Protein 2F48 (pdb70)

Secondary structure (DSSP, 8-state):
-HHHHHHTT--PPPPGGGGS-GGGEEEEE------SS-HHHHHHHTTTTTTPPPEEEEES----S--S--EEEEEEBSS--TTHHHHHHHHHHHHHHH-TT-EEEEETTTTHHHHTT-EEEE-HHHHHHHTT--SSTTT--B-----SHHHHHHHHHHHHHTT-SEEEEEESHHHHHHHHHHHHHHHHTT---EEEEEEEETT-----SS----EEHHHHHHHHHHHHHHHHHHHHHH---EEEEEE--TTS-HHHHHHHHHH--SEE--HHHHHHTT--HHHHHHHHHHHHHHHHHTT---EEEEEETTGGGTSHHHHHHHHHHHHHHHHSHHHHTT--HHHHHHHHHHHS-HHHHHHHHTS-HHHHHHHHHHHHT--TT-----TTS-HHHHHHHHHHHHHHHHHTTT---S---EEEEEESHHHHTSPPPHHHHHHHHHHHHHHHHHHHTT--SEEEEEE-TTS-GGG-EEEEEEGGGGEEEEEETTEEEEEEPPP---TTSHHHHHHHHHHHHHHHS-------PPP-SS-HHHHT---HHHHHHT-/--HHHHHHHT--PPPPGGGGS-GGGEEEEE------SS-TTHHHHHTSSSSSPPPEEEEES----S--SPPEEEEEEBSS--TTHHHHHHHHHHHHHHH-TT-EEEEETTTHHHHHHT-EEEE-HHHHHHHTT--SSTTT--B-----SHHHHHHHHHHHHHTT-SEEEEEESHHHHHHHHHHHHHHHHTT---EEEEEEB-TT--S--SS----BTHHHHHHHHHHHHHHHHHHHHHH---EEEEEES-SS-SHHHHHHHHHH--SEE--HHHHHHTT--HHHHHHHHHHHHHHHHHTT---EEEEEETTGGGG-HHHHHHHHHHTHHHHSS-GGGTT--SSTTHHHHHHHS-HHHHHHHHHS-HHHHHHHHHHHTT--TT-----TTS-HHHHHHHHHHHHHHHHHHTT---S---EEEEEESHHHHSSPPPHHHHHHHHHHHHHHHHHHHTT--SEEEEEE-TTS-GGG-EEEEEEGGGGEEEEEETTEEEEEEPPP---TTSHHHHHHHHHHHHHHHS-------SPPSSS-HHHHT---HHHHHH--

Radius of gyration: 31.47 Å; Cα contacts (8 Å, |Δi|>4): 2380; chains: 2; bounding box: 75×75×89 Å

CATH classification: 3.40.50.450 (+2 more: 3.40.50.460, 1.10.10.480)

Nearest PDB structures (foldseek):
  1kzh-assembly1_A  TM=9.992E-01  e=5.485E-102  Borreliella burgdorferi
  1kzh-assembly1_B  TM=9.655E-01  e=2.701E-93  Borreliella burgdorferi
  4a3s-assembly1_A  TM=7.948E-01  e=4.323E-17  Bacillus subtilis
  3hno-assembly1_C  TM=8.186E-01  e=1.061E-15  Nitrosospira multiformis ATCC 25196
  3hno-assembly4_D-5  TM=7.281E-01  e=2.147E-15  Nitrosospira multiformis ATCC 25196

Structure (mmCIF, N/CA/C/O backbone):
data_2F48
#
_entry.id   2F48
#
_cell.length_a   83.411
_cell.length_b   100.979
_cell.length_c   150.043
_cell.angle_alpha   90.00
_cell.angle_beta   90.00
_cell.angle_gamma   90.00
#
_symmetry.space_group_name_H-M   'P 21 21 21'
#
loop_
_entity.id
_entity.type
_entity.pdbx_description
1 polymer 'diphosphate--fructose-6-phosphate 1-phosphotransferase'
2 non-polymer 1,6-di-O-phosphono-beta-D-fructofuranose
3 non-polymer 'ALUMINUM FLUORIDE'
4 water water
#
loop_
_atom_site.group_PDB
_atom_site.id
_atom_site.type_symbol
_atom_site.label_atom_id
_atom_site.label_alt_id
_atom_site.label_comp_id
_atom_site.label_asym_id
_atom_site.label_entity_id
_atom_site.label_seq_id
_atom_site.pdbx_PDB_ins_code
_atom_site.Cartn_x
_atom_site.Cartn_y
_atom_site.Cartn_z
_atom_site.occupancy
_atom_site.B_iso_or_equiv
_atom_site.auth_seq_id
_atom_site.auth_comp_id
_atom_site.auth_asym_id
_atom_site.auth_atom_id
_atom_site.pdbx_PDB_model_num
ATOM 1 N N . SER A 1 4 ? -2.567 -6.654 51.989 1.00 43.63 4 SER A N 1
ATOM 2 C CA . SER A 1 4 ? -3.023 -5.585 52.932 1.00 43.60 4 SER A CA 1
ATOM 3 C C . SER A 1 4 ? -4.522 -5.310 52.774 1.00 43.54 4 SER A C 1
ATOM 4 O O . SER A 1 4 ? -4.957 -4.709 51.778 1.00 43.50 4 SER A O 1
ATOM 7 N N . LEU A 1 5 ? -5.304 -5.745 53.760 1.00 43.07 5 LEU A N 1
ATOM 8 C CA . LEU A 1 5 ? -6.764 -5.557 53.736 1.00 43.01 5 LEU A CA 1
ATOM 9 C C . LEU A 1 5 ? -7.212 -4.072 53.711 1.00 42.77 5 LEU A C 1
ATOM 10 O O . LEU A 1 5 ? -8.241 -3.729 53.106 1.00 42.43 5 LEU A O 1
ATOM 15 N N . PHE A 1 6 ? -6.450 -3.208 54.386 1.00 42.40 6 PHE A N 1
ATOM 16 C CA . PHE A 1 6 ? -6.767 -1.786 54.442 1.00 42.14 6 PHE A CA 1
ATOM 17 C C . PHE A 1 6 ? -6.746 -1.202 53.031 1.00 42.41 6 PHE A C 1
ATOM 18 O O . PHE A 1 6 ? -7.741 -0.615 52.576 1.00 41.87 6 PHE A O 1
ATOM 26 N N . LYS A 1 7 ? -5.615 -1.406 52.351 1.00 42.87 7 LYS A N 1
ATOM 27 C CA . LYS A 1 7 ? -5.371 -0.934 50.985 1.00 43.68 7 LYS A CA 1
ATOM 28 C C . LYS A 1 7 ? -6.464 -1.383 50.014 1.00 44.09 7 LYS A C 1
ATOM 29 O O . LYS A 1 7 ? -6.899 -0.605 49.158 1.00 43.39 7 LYS A O 1
ATOM 35 N N . GLN A 1 8 ? -6.890 -2.641 50.158 1.00 44.66 8 GLN A N 1
ATOM 36 C CA . GLN A 1 8 ? -7.970 -3.225 49.359 1.00 45.33 8 GLN A CA 1
ATOM 37 C C . GLN A 1 8 ? -9.302 -2.466 49.520 1.00 45.03 8 GLN A C 1
ATOM 38 O O . GLN A 1 8 ? -9.980 -2.180 48.528 1.00 45.79 8 GLN A O 1
ATOM 44 N N . GLU A 1 9 ? -9.673 -2.135 50.756 1.00 44.43 9 GLU A N 1
ATOM 45 C CA . GLU A 1 9 ? -10.931 -1.422 51.023 1.00 43.79 9 GLU A CA 1
ATOM 46 C C . GLU A 1 9 ? -10.872 0.054 50.641 1.00 42.47 9 GLU A C 1
ATOM 47 O O . GLU A 1 9 ? -11.832 0.610 50.093 1.00 42.19 9 GLU A O 1
ATOM 53 N N . ARG A 1 10 ? -9.747 0.681 50.959 1.00 40.75 10 ARG A N 1
ATOM 54 C CA . ARG A 1 10 ? -9.518 2.079 50.655 1.00 39.42 10 ARG A CA 1
ATOM 55 C C . ARG A 1 10 ? -9.488 2.340 49.140 1.00 39.21 10 ARG A C 1
ATOM 56 O O . ARG A 1 10 ? -10.005 3.359 48.680 1.00 39.14 10 ARG A O 1
ATOM 64 N N . GLN A 1 11 ? -8.920 1.409 48.368 1.00 38.79 11 GLN A N 1
ATOM 65 C CA . GLN A 1 11 ? -8.869 1.515 46.893 1.00 38.43 11 GLN A CA 1
ATOM 66 C C . GLN A 1 11 ? -10.248 1.817 46.259 1.00 38.06 11 GLN A C 1
ATOM 67 O O . GLN A 1 11 ? -10.330 2.362 45.147 1.00 38.03 11 GLN A O 1
ATOM 73 N N . LYS A 1 12 ? -11.316 1.491 46.993 1.00 37.89 12 LYS A N 1
ATOM 74 C CA . LYS A 1 12 ? -12.710 1.599 46.526 1.00 37.11 12 LYS A CA 1
ATOM 75 C C . LYS A 1 12 ? -13.396 2.946 46.799 1.00 36.55 12 LYS A C 1
ATOM 76 O O . LYS A 1 12 ? -14.494 3.207 46.282 1.00 36.39 12 LYS A O 1
ATOM 82 N N . TYR A 1 13 ? -12.750 3.799 47.607 1.00 35.45 13 TYR A N 1
ATOM 83 C CA . TYR A 1 13 ? -13.227 5.159 47.888 1.00 33.38 13 TYR A CA 1
ATOM 84 C C . TYR A 1 13 ? -13.416 5.980 46.610 1.00 33.11 13 TYR A C 1
ATOM 85 O O . TYR A 1 13 ? -12.577 5.950 45.711 1.00 32.77 13 TYR A O 1
ATOM 94 N N . ILE A 1 14 ? -14.538 6.690 46.531 1.00 32.77 14 ILE A N 1
ATOM 95 C CA . ILE A 1 14 ? -14.830 7.596 45.419 1.00 32.72 14 ILE A CA 1
ATOM 96 C C . ILE A 1 14 ? -14.543 9.046 45.869 1.00 32.16 14 ILE A C 1
ATOM 97 O O . ILE A 1 14 ? -15.293 9.615 46.679 1.00 31.75 14 ILE A O 1
ATOM 102 N N . PRO A 1 15 ? -13.426 9.636 45.396 1.00 31.67 15 PRO A N 1
ATOM 103 C CA . PRO A 1 15 ? -13.145 11.023 45.779 1.00 31.65 15 PRO A CA 1
ATOM 104 C C . PRO A 1 15 ? -14.279 12.000 45.394 1.00 31.96 15 PRO A C 1
ATOM 105 O O . PRO A 1 15 ? -14.945 11.798 44.371 1.00 31.61 15 PRO A O 1
ATOM 109 N N . LYS A 1 16 ? -14.478 13.033 46.218 1.00 32.16 16 LYS A N 1
ATOM 110 C CA . LYS A 1 16 ? -15.559 14.023 46.020 1.00 32.63 16 LYS A CA 1
ATOM 111 C C . LYS A 1 16 ? -15.076 15.261 45.255 1.00 32.75 16 LYS A C 1
ATOM 112 O O . LYS A 1 16 ? -14.052 15.860 45.620 1.00 33.26 16 LYS A O 1
ATOM 118 N N . LEU A 1 17 ? -15.807 15.609 44.187 1.00 32.83 17 LEU A N 1
ATOM 119 C CA . LEU A 1 17 ? -15.474 16.704 43.245 1.00 33.20 17 LEU A CA 1
ATOM 120 C C . LEU A 1 17 ? -16.321 17.964 43.486 1.00 33.34 17 LEU A C 1
ATOM 121 O O . LEU A 1 17 ? -17.389 17.870 44.074 1.00 32.80 17 LEU A O 1
ATOM 126 N N . PRO A 1 18 ? -15.837 19.142 43.045 1.00 34.09 18 PRO A N 1
ATOM 127 C CA . PRO A 1 18 ? -16.720 20.325 43.022 1.00 34.68 18 PRO A CA 1
ATOM 128 C C . PRO A 1 18 ? -17.893 20.104 42.068 1.00 35.92 18 PRO A C 1
ATOM 129 O O . PRO A 1 18 ? -17.714 19.488 40.996 1.00 35.05 18 PRO A O 1
ATOM 133 N N . ASN A 1 19 ? -19.075 20.593 42.458 1.00 37.14 19 ASN A N 1
ATOM 134 C CA . ASN A 1 19 ? -20.300 20.397 41.668 1.00 39.01 19 ASN A CA 1
ATOM 135 C C . ASN A 1 19 ? -20.098 20.695 40.180 1.00 39.22 19 ASN A C 1
ATOM 136 O O . ASN A 1 19 ? -20.536 19.918 39.327 1.00 39.17 19 ASN A O 1
ATOM 141 N N . ILE A 1 20 ? -19.399 21.791 39.898 1.00 40.04 20 ILE A N 1
ATOM 142 C CA . ILE A 1 20 ? -19.093 22.229 38.537 1.00 41.73 20 ILE A CA 1
ATOM 143 C C . ILE A 1 20 ? -18.389 21.162 37.674 1.00 42.72 20 ILE A C 1
ATOM 144 O O . ILE A 1 20 ? -18.707 21.001 36.485 1.00 42.95 20 ILE A O 1
ATOM 149 N N . LEU A 1 21 ? -17.465 20.419 38.282 1.00 43.43 21 LEU A N 1
ATOM 150 C CA . LEU A 1 21 ? -16.652 19.459 37.551 1.00 44.30 21 LEU A CA 1
ATOM 151 C C . LEU A 1 21 ? -17.438 18.202 37.171 1.00 45.47 21 LEU A C 1
ATOM 152 O O . LEU A 1 21 ? -16.955 17.359 36.399 1.00 45.68 21 LEU A O 1
ATOM 157 N N . LYS A 1 22 ? -18.653 18.095 37.701 1.00 46.60 22 LYS A N 1
ATOM 158 C CA . LYS A 1 22 ? -19.533 16.971 37.413 1.00 48.17 22 LYS A CA 1
ATOM 159 C C . LYS A 1 22 ? -20.368 17.199 36.144 1.00 49.50 22 LYS A C 1
ATOM 160 O O . LYS A 1 22 ? -20.953 16.256 35.599 1.00 49.96 22 LYS A O 1
ATOM 166 N N . LYS A 1 23 ? -20.400 18.443 35.676 1.00 51.01 23 LYS A N 1
ATOM 167 C CA . LYS A 1 23 ? -21.154 18.823 34.487 1.00 52.64 23 LYS A CA 1
ATOM 168 C C . LYS A 1 23 ? -20.361 18.451 33.224 1.00 53.82 23 LYS A C 1
ATOM 169 O O . LYS A 1 23 ? -19.136 18.293 33.288 1.00 54.15 23 LYS A O 1
ATOM 175 N N . ASP A 1 24 ? -21.060 18.305 32.092 1.00 54.76 24 ASP A N 1
ATOM 176 C CA . ASP A 1 24 ? -20.431 18.069 30.787 1.00 55.56 24 ASP A CA 1
ATOM 177 C C . ASP A 1 24 ? -19.381 19.138 30.501 1.00 56.00 24 ASP A C 1
ATOM 178 O O . ASP A 1 24 ? -19.533 20.284 30.928 1.00 56.00 24 ASP A O 1
ATOM 183 N N . PHE A 1 25 ? -18.321 18.762 29.783 1.00 56.56 25 PHE A N 1
ATOM 184 C CA . PHE A 1 25 ? -17.248 19.710 29.444 1.00 57.20 25 PHE A CA 1
ATOM 185 C C . PHE A 1 25 ? -17.716 20.812 28.470 1.00 57.65 25 PHE A C 1
ATOM 186 O O . PHE A 1 25 ? -17.243 21.954 28.545 1.00 57.55 25 PHE A O 1
ATOM 194 N N . ASN A 1 26 ? -18.649 20.468 27.574 1.00 58.12 26 ASN A N 1
ATOM 195 C CA . ASN A 1 26 ? -19.356 21.474 26.759 1.00 58.54 26 ASN A CA 1
ATOM 196 C C . ASN A 1 26 ? -20.465 22.187 27.544 1.00 58.53 26 ASN A C 1
ATOM 197 O O . ASN A 1 26 ? -21.377 22.766 26.952 1.00 58.71 26 ASN A O 1
ATOM 202 N N . ASN A 1 27 ? -20.376 22.132 28.875 1.00 58.76 27 ASN A N 1
ATOM 203 C CA . ASN A 1 27 ? -21.333 22.777 29.785 1.00 58.66 27 ASN A CA 1
ATOM 204 C C . ASN A 1 27 ? -20.627 23.599 30.879 1.00 58.41 27 ASN A C 1
ATOM 205 O O . ASN A 1 27 ? -21.274 24.130 31.791 1.00 58.38 27 ASN A O 1
ATOM 210 N N . ILE A 1 28 ? -19.302 23.717 30.763 1.00 58.03 28 ILE A N 1
ATOM 211 C CA . ILE A 1 28 ? -18.466 24.400 31.758 1.00 57.57 28 ILE A CA 1
ATOM 212 C C . ILE A 1 28 ? -17.749 25.588 31.120 1.00 57.51 28 ILE A C 1
ATOM 213 O O . ILE A 1 28 ? -16.851 25.409 30.292 1.00 57.78 28 ILE A O 1
ATOM 218 N N . SER A 1 29 ? -18.136 26.799 31.510 1.00 57.30 29 SER A N 1
ATOM 219 C CA . SER A 1 29 ? -17.594 28.009 30.885 1.00 57.06 29 SER A CA 1
ATOM 220 C C . SER A 1 29 ? -16.666 28.805 31.795 1.00 56.85 29 SER A C 1
ATOM 221 O O . SER A 1 29 ? -16.822 28.791 33.015 1.00 56.47 29 SER A O 1
ATOM 224 N N . LEU A 1 30 ? -15.698 29.488 31.178 1.00 56.83 30 LEU A N 1
ATOM 225 C CA . LEU A 1 30 ? -14.721 30.305 31.890 1.00 56.91 30 LEU A CA 1
ATOM 226 C C . LEU A 1 30 ? -15.347 31.539 32.492 1.00 57.13 30 LEU A C 1
ATOM 227 O O . LEU A 1 30 ? -16.425 31.977 32.072 1.00 57.79 30 LEU A O 1
ATOM 232 N N . VAL A 1 31 ? -14.646 32.098 33.475 1.00 57.03 31 VAL A N 1
ATOM 233 C CA . VAL A 1 31 ? -14.895 33.438 33.975 1.00 56.63 31 VAL A CA 1
ATOM 234 C C . VAL A 1 31 ? -13.519 34.034 34.179 1.00 56.89 31 VAL A C 1
ATOM 235 O O . VAL A 1 31 ? -12.752 33.596 35.049 1.00 57.09 31 VAL A O 1
ATOM 239 N N . TYR A 1 32 ? -13.189 35.017 33.353 1.00 56.92 32 TYR A N 1
ATOM 240 C CA . TYR A 1 32 ? -11.900 35.681 33.448 1.00 57.08 32 TYR A CA 1
ATOM 241 C C . TYR A 1 32 ? -12.042 36.735 34.533 1.00 57.57 32 TYR A C 1
ATOM 242 O O . TYR A 1 32 ? -13.171 37.082 34.913 1.00 57.83 32 TYR A O 1
ATOM 251 N N . GLY A 1 33 ? -10.918 37.224 35.053 1.00 57.62 33 GLY A N 1
ATOM 252 C CA . GLY A 1 33 ? -10.954 38.115 36.200 1.00 57.49 33 GLY A CA 1
ATOM 253 C C . GLY A 1 33 ? -9.727 38.974 36.348 1.00 57.90 33 GLY A C 1
ATOM 254 O O . GLY A 1 33 ? -9.060 39.311 35.363 1.00 58.26 33 GLY A O 1
ATOM 255 N N . GLU A 1 34 ? -9.435 39.330 37.594 1.00 58.04 34 GLU A N 1
ATOM 256 C CA . GLU A 1 34 ? -8.299 40.178 37.937 1.00 58.08 34 GLU A CA 1
ATOM 257 C C . GLU A 1 34 ? -7.025 39.739 37.203 1.00 58.59 34 GLU A C 1
ATOM 258 O O . GLU A 1 34 ? -6.761 38.535 37.069 1.00 58.39 34 GLU A O 1
ATOM 264 N N . ASN A 1 35 ? -6.263 40.716 36.706 1.00 58.62 35 ASN A N 1
ATOM 265 C CA . ASN A 1 35 ? -4.964 40.464 36.085 1.00 58.94 35 ASN A CA 1
ATOM 266 C C . ASN A 1 35 ? -3.905 40.325 37.168 1.00 58.99 35 ASN A C 1
ATOM 267 O O . ASN A 1 35 ? -4.195 40.572 38.341 1.00 59.22 35 ASN A O 1
ATOM 272 N N . THR A 1 36 ? -2.685 39.939 36.789 1.00 58.80 36 THR A N 1
ATOM 273 C CA . THR A 1 36 ? -1.664 39.565 37.775 1.00 58.51 36 THR A CA 1
ATOM 274 C C . THR A 1 36 ? -0.295 40.213 37.563 1.00 58.56 36 THR A C 1
ATOM 275 O O . THR A 1 36 ? -0.032 40.804 36.518 1.00 58.53 36 THR A O 1
ATOM 279 N N . GLU A 1 37 ? 0.560 40.105 38.579 1.00 58.54 37 GLU A N 1
ATOM 280 C CA . GLU A 1 37 ? 1.978 40.459 38.477 1.00 58.52 37 GLU A CA 1
ATOM 281 C C . GLU A 1 37 ? 2.773 39.637 39.485 1.00 58.79 37 GLU A C 1
ATOM 282 O O . GLU A 1 37 ? 2.178 38.966 40.329 1.00 59.05 37 GLU A O 1
ATOM 288 N N . ALA A 1 38 ? 4.102 39.690 39.396 1.00 58.74 38 ALA A N 1
ATOM 289 C CA . ALA A 1 38 ? 4.977 38.955 40.313 1.00 59.05 38 ALA A CA 1
ATOM 290 C C . ALA A 1 38 ? 5.019 39.601 41.692 1.00 59.17 38 ALA A C 1
ATOM 291 O O . ALA A 1 38 ? 4.528 40.710 41.875 1.00 59.47 38 ALA A O 1
ATOM 293 N N . ILE A 1 39 ? 5.602 38.896 42.659 1.00 59.40 39 ILE A N 1
ATOM 294 C CA . ILE A 1 39 ? 5.697 39.393 44.036 1.00 59.33 39 ILE A CA 1
ATOM 295 C C . ILE A 1 39 ? 6.745 40.508 44.170 1.00 59.63 39 ILE A C 1
ATOM 296 O O . ILE A 1 39 ? 6.435 41.582 44.693 1.00 59.53 39 ILE A O 1
ATOM 301 N N . GLN A 1 40 ? 7.970 40.255 43.699 1.00 59.77 40 GLN A N 1
ATOM 302 C CA . GLN A 1 40 ? 9.040 41.271 43.683 1.00 60.00 40 GLN A CA 1
ATOM 303 C C . GLN A 1 40 ? 10.060 41.029 42.553 1.00 60.20 40 GLN A C 1
ATOM 304 O O . GLN A 1 40 ? 10.061 39.960 41.927 1.00 60.30 40 GLN A O 1
ATOM 310 N N . ASP A 1 41 ? 10.930 42.016 42.316 1.00 60.36 41 ASP A N 1
ATOM 311 C CA . ASP A 1 41 ? 11.794 42.079 41.119 1.00 60.30 41 ASP A CA 1
ATOM 312 C C . ASP A 1 41 ? 10.940 41.999 39.852 1.00 60.36 41 ASP A C 1
ATOM 313 O O . ASP A 1 41 ? 11.275 41.290 38.904 1.00 59.87 41 ASP A O 1
ATOM 318 N N . ARG A 1 42 ? 9.828 42.736 39.858 1.00 60.80 42 ARG A N 1
ATOM 319 C CA . ARG A 1 42 ? 8.778 42.611 38.839 1.00 61.43 42 ARG A CA 1
ATOM 320 C C . ARG A 1 42 ? 9.268 43.048 37.462 1.00 61.45 42 ARG A C 1
ATOM 321 O O . ARG A 1 42 ? 8.831 42.524 36.435 1.00 61.51 42 ARG A O 1
ATOM 329 N N . GLN A 1 43 ? 10.184 44.014 37.470 1.00 61.61 43 GLN A N 1
ATOM 330 C CA . GLN A 1 43 ? 10.816 44.556 36.273 1.00 61.72 43 GLN A CA 1
ATOM 331 C C . GLN A 1 43 ? 11.583 43.490 35.471 1.00 61.71 43 GLN A C 1
ATOM 332 O O . GLN A 1 43 ? 11.264 43.236 34.298 1.00 61.32 43 GLN A O 1
ATOM 338 N N . ALA A 1 44 ? 12.565 42.860 36.118 1.00 61.76 44 ALA A N 1
ATOM 339 C CA . ALA A 1 44 ? 13.376 41.802 35.508 1.00 62.08 44 ALA A CA 1
ATOM 340 C C . ALA A 1 44 ? 12.561 40.561 35.108 1.00 62.36 44 ALA A C 1
ATOM 341 O O . ALA A 1 44 ? 12.834 39.947 34.069 1.00 62.51 44 ALA A O 1
ATOM 343 N N . LEU A 1 45 ? 11.565 40.203 35.924 1.00 62.50 45 LEU A N 1
ATOM 344 C CA . LEU A 1 45 ? 10.657 39.090 35.615 1.00 62.70 45 LEU A CA 1
ATOM 345 C C . LEU A 1 45 ? 9.740 39.367 34.411 1.00 62.84 45 LEU A C 1
ATOM 346 O O . LEU A 1 45 ? 9.248 38.434 33.773 1.00 62.63 45 LEU A O 1
ATOM 351 N N . LYS A 1 46 ? 9.522 40.644 34.099 1.00 63.15 46 LYS A N 1
ATOM 352 C CA . LYS A 1 46 ? 8.706 41.026 32.942 1.00 63.76 46 LYS A CA 1
ATOM 353 C C . LYS A 1 46 ? 9.497 40.893 31.628 1.00 63.67 46 LYS A C 1
ATOM 354 O O . LYS A 1 46 ? 8.913 40.738 30.547 1.00 63.50 46 LYS A O 1
ATOM 360 N N . GLU A 1 47 ? 10.824 40.957 31.734 1.00 63.70 47 GLU A N 1
ATOM 361 C CA . GLU A 1 47 ? 11.715 40.649 30.608 1.00 63.95 47 GLU A CA 1
ATOM 362 C C . GLU A 1 47 ? 11.682 39.141 30.319 1.00 63.65 47 GLU A C 1
ATOM 363 O O . GLU A 1 47 ? 11.370 38.714 29.196 1.00 63.55 47 GLU A O 1
ATOM 369 N N . PHE A 1 48 ? 11.976 38.353 31.356 1.00 63.27 48 PHE A N 1
ATOM 370 C CA . PHE A 1 48 ? 12.104 36.902 31.253 1.00 62.64 48 PHE A CA 1
ATOM 371 C C . PHE A 1 48 ? 10.819 36.203 30.825 1.00 62.22 48 PHE A C 1
ATOM 372 O O . PHE A 1 48 ? 10.859 35.313 29.985 1.00 62.29 48 PHE A O 1
ATOM 380 N N . PHE A 1 49 ? 9.688 36.599 31.407 1.00 61.88 49 PHE A N 1
ATOM 381 C CA . PHE A 1 49 ? 8.396 35.970 31.103 1.00 61.43 49 PHE A CA 1
ATOM 382 C C . PHE A 1 49 ? 7.535 36.846 30.192 1.00 61.50 49 PHE A C 1
ATOM 383 O O . PHE A 1 49 ? 6.427 37.247 30.558 1.00 61.58 49 PHE A O 1
ATOM 391 N N . LYS A 1 50 ? 8.049 37.107 28.992 1.00 61.51 50 LYS A N 1
ATOM 392 C CA . LYS A 1 50 ? 7.435 38.051 28.051 1.00 61.33 50 LYS A CA 1
ATOM 393 C C . LYS A 1 50 ? 6.125 37.582 27.395 1.00 61.16 50 LYS A C 1
ATOM 394 O O . LYS A 1 50 ? 5.424 38.386 26.782 1.00 61.19 50 LYS A O 1
ATOM 396 N N . ASN A 1 51 ? 5.789 36.300 27.534 1.00 60.82 51 ASN A N 1
ATOM 397 C CA . ASN A 1 51 ? 4.636 35.715 26.824 1.00 60.62 51 ASN A CA 1
ATOM 398 C C . ASN A 1 51 ? 3.480 35.253 27.717 1.00 60.41 51 ASN A C 1
ATOM 399 O O . ASN A 1 51 ? 2.383 34.939 27.223 1.00 60.01 51 ASN A O 1
ATOM 404 N N . THR A 1 52 ? 3.735 35.201 29.023 1.00 60.29 52 THR A N 1
ATOM 405 C CA . THR A 1 52 ? 2.801 34.588 29.978 1.00 60.27 52 THR A CA 1
ATOM 406 C C . THR A 1 52 ? 2.588 35.405 31.266 1.00 60.36 52 THR A C 1
ATOM 407 O O . THR A 1 52 ? 1.806 35.012 32.144 1.00 60.77 52 THR A O 1
ATOM 411 N N . TYR A 1 53 ? 3.279 36.537 31.367 1.00 60.17 53 TYR A N 1
ATOM 412 C CA . TYR A 1 53 ? 3.055 37.505 32.436 1.00 60.12 53 TYR A CA 1
ATOM 413 C C . TYR A 1 53 ? 1.633 38.084 32.400 1.00 59.81 53 TYR A C 1
ATOM 414 O O . TYR A 1 53 ? 1.055 38.293 31.324 1.00 59.68 53 TYR A O 1
ATOM 423 N N . GLY A 1 54 ? 1.075 38.315 33.589 1.00 59.40 54 GLY A N 1
ATOM 424 C CA . GLY A 1 54 ? -0.163 39.070 33.756 1.00 58.57 54 GLY A CA 1
ATOM 425 C C . GLY A 1 54 ? -1.429 38.447 33.214 1.00 58.20 54 GLY A C 1
ATOM 426 O O . GLY A 1 54 ? -2.395 39.156 32.921 1.00 58.65 54 GLY A O 1
ATOM 427 N N . LEU A 1 55 ? -1.441 37.125 33.084 1.00 57.35 55 LEU A N 1
ATOM 428 C CA . LEU A 1 55 ? -2.643 36.409 32.661 1.00 56.57 55 LEU A CA 1
ATOM 429 C C . LEU A 1 55 ? -3.778 36.579 33.691 1.00 55.67 55 LEU A C 1
ATOM 430 O O . LEU A 1 55 ? -3.507 36.916 34.846 1.00 55.46 55 LEU A O 1
ATOM 435 N N . PRO A 1 56 ? -5.048 36.364 33.272 1.00 55.06 56 PRO A N 1
ATOM 436 C CA . PRO A 1 56 ? -6.227 36.475 34.158 1.00 54.65 56 PRO A CA 1
ATOM 437 C C . PRO A 1 56 ? -6.522 35.243 35.048 1.00 54.23 56 PRO A C 1
ATOM 438 O O . PRO A 1 56 ? -6.309 34.099 34.618 1.00 53.82 56 PRO A O 1
ATOM 442 N N . ILE A 1 57 ? -7.005 35.498 36.272 1.00 53.55 57 ILE A N 1
ATOM 443 C CA . ILE A 1 57 ? -7.514 34.462 37.178 1.00 53.03 57 ILE A CA 1
ATOM 444 C C . ILE A 1 57 ? -8.740 33.839 36.521 1.00 53.14 57 ILE A C 1
ATOM 445 O O . ILE A 1 57 ? -9.551 34.547 35.916 1.00 53.04 57 ILE A O 1
ATOM 450 N N . ILE A 1 58 ? -8.866 32.521 36.642 1.00 53.07 58 ILE A N 1
ATOM 451 C CA . ILE A 1 58 ? -9.930 31.760 35.985 1.00 53.35 58 ILE A CA 1
ATOM 452 C C . ILE A 1 58 ? -10.873 31.101 37.004 1.00 53.61 58 ILE A C 1
ATOM 453 O O . ILE A 1 58 ? -10.435 30.665 38.069 1.00 53.21 58 ILE A O 1
ATOM 458 N N . SER A 1 59 ? -12.166 31.052 36.671 1.00 54.03 59 SER A N 1
ATOM 459 C CA . SER A 1 59 ? -13.148 30.266 37.420 1.00 54.85 59 SER A CA 1
ATOM 460 C C . SER A 1 59 ? -14.033 29.510 36.441 1.00 55.52 59 SER A C 1
ATOM 461 O O . SER A 1 59 ? -14.058 29.829 35.252 1.00 55.53 59 SER A O 1
ATOM 464 N N . PHE A 1 60 ? -14.766 28.519 36.933 1.00 56.37 60 PHE A N 1
ATOM 465 C CA . PHE A 1 60 ? -15.677 27.768 36.076 1.00 57.60 60 PHE A CA 1
ATOM 466 C C . PHE A 1 60 ? -17.126 27.924 36.521 1.00 58.92 60 PHE A C 1
ATOM 467 O O . PHE A 1 60 ? -17.410 27.949 37.721 1.00 59.27 60 PHE A O 1
ATOM 475 N N . THR A 1 61 ? -18.031 28.029 35.547 1.00 60.41 61 THR A N 1
ATOM 476 C CA . THR A 1 61 ? -19.473 28.093 35.816 1.00 61.93 61 THR A CA 1
ATOM 477 C C . THR A 1 61 ? -20.312 27.361 34.751 1.00 62.82 61 THR A C 1
ATOM 478 O O . THR A 1 61 ? -19.828 27.110 33.640 1.00 63.05 61 THR A O 1
ATOM 482 N N . GLU A 1 62 ? -21.556 27.018 35.096 1.00 63.85 62 GLU A N 1
ATOM 483 C CA . GLU A 1 62 ? -22.463 26.317 34.172 1.00 65.04 62 GLU A CA 1
ATOM 484 C C . GLU A 1 62 ? -22.788 27.188 32.958 1.00 65.97 62 GLU A C 1
ATOM 485 O O . GLU A 1 62 ? -23.280 28.305 33.114 1.00 66.59 62 GLU A O 1
ATOM 491 N N . GLY A 1 63 ? -22.498 26.679 31.759 1.00 67.01 63 GLY A N 1
ATOM 492 C CA . GLY A 1 63 ? -22.655 27.457 30.518 1.00 68.17 63 GLY A CA 1
ATOM 493 C C . GLY A 1 63 ? -22.302 26.685 29.254 1.00 68.90 63 GLY A C 1
ATOM 494 O O . GLY A 1 63 ? -22.509 25.474 29.198 1.00 69.00 63 GLY A O 1
ATOM 495 N N . GLU A 1 64 ? -21.775 27.380 28.240 1.00 69.42 64 GLU A N 1
ATOM 496 C CA . GLU A 1 64 ? -21.415 26.732 26.964 1.00 69.86 64 GLU A CA 1
ATOM 497 C C . GLU A 1 64 ? -19.901 26.525 26.765 1.00 69.94 64 GLU A C 1
ATOM 498 O O . GLU A 1 64 ? -19.428 25.381 26.779 1.00 70.05 64 GLU A O 1
ATOM 504 N N . SER A 1 65 ? -19.166 27.631 26.593 1.00 70.04 65 SER A N 1
ATOM 505 C CA . SER A 1 65 ? -17.693 27.655 26.406 1.00 69.78 65 SER A CA 1
ATOM 506 C C . SER A 1 65 ? -17.191 27.161 25.041 1.00 69.58 65 SER A C 1
ATOM 507 O O . SER A 1 65 ? -17.740 26.215 24.471 1.00 69.47 65 SER A O 1
ATOM 510 N N . SER A 1 66 ? -16.144 27.817 24.533 1.00 69.41 66 SER A N 1
ATOM 511 C CA . SER A 1 66 ? -15.413 27.368 23.336 1.00 69.40 66 SER A CA 1
ATOM 512 C C . SER A 1 66 ? -14.373 26.278 23.664 1.00 69.19 66 SER A C 1
ATOM 513 O O . SER A 1 66 ? -13.360 26.549 24.331 1.00 69.20 66 SER A O 1
ATOM 516 N N . LEU A 1 67 ? -14.630 25.058 23.187 1.00 68.76 67 LEU A N 1
ATOM 517 C CA . LEU A 1 67 ? -13.765 23.900 23.451 1.00 68.25 67 LEU A CA 1
ATOM 518 C C . LEU A 1 67 ? -12.632 23.813 22.421 1.00 67.90 67 LEU A C 1
ATOM 519 O O . LEU A 1 67 ? -12.875 23.557 21.236 1.00 67.94 67 LEU A O 1
ATOM 524 N N . SER A 1 68 ? -11.399 24.015 22.887 1.00 67.35 68 SER A N 1
ATOM 525 C CA . SER A 1 68 ? -10.204 24.085 22.026 1.00 66.62 68 SER A CA 1
ATOM 526 C C . SER A 1 68 ? -9.702 22.739 21.463 1.00 66.09 68 SER A C 1
ATOM 527 O O . SER A 1 68 ? -8.625 22.679 20.857 1.00 65.88 68 SER A O 1
ATOM 530 N N . PHE A 1 69 ? -10.484 21.675 21.661 1.00 65.34 69 PHE A N 1
ATOM 531 C CA . PHE A 1 69 ? -10.139 20.336 21.186 1.00 64.69 69 PHE A CA 1
ATOM 532 C C . PHE A 1 69 ? -11.368 19.561 20.721 1.00 64.06 69 PHE A C 1
ATOM 533 O O . PHE A 1 69 ? -12.388 19.537 21.408 1.00 64.16 69 PHE A O 1
ATOM 541 N N . SER A 1 70 ? -11.259 18.918 19.561 1.00 63.18 70 SER A N 1
ATOM 542 C CA . SER A 1 70 ? -12.320 18.035 19.063 1.00 62.27 70 SER A CA 1
ATOM 543 C C . SER A 1 70 ? -11.861 16.577 18.919 1.00 61.54 70 SER A C 1
ATOM 544 O O . SER A 1 70 ? -12.698 15.667 18.793 1.00 61.61 70 SER A O 1
ATOM 547 N N . LYS A 1 71 ? -10.542 16.368 18.955 1.00 60.12 71 LYS A N 1
ATOM 548 C CA . LYS A 1 71 ? -9.947 15.033 18.831 1.00 58.73 71 LYS A CA 1
ATOM 549 C C . LYS A 1 71 ? -9.250 14.586 20.120 1.00 57.38 71 LYS A C 1
ATOM 550 O O . LYS A 1 71 ? -8.852 15.420 20.937 1.00 57.24 71 LYS A O 1
ATOM 556 N N . ALA A 1 72 ? -9.102 13.268 20.278 1.00 55.73 72 ALA A N 1
ATOM 557 C CA . ALA A 1 72 ? -8.536 12.647 21.491 1.00 53.95 72 ALA A CA 1
ATOM 558 C C . ALA A 1 72 ? -7.229 13.295 21.947 1.00 52.69 72 ALA A C 1
ATOM 559 O O . ALA A 1 72 ? -6.412 13.711 21.126 1.00 52.64 72 ALA A O 1
ATOM 561 N N . LEU A 1 73 ? -7.058 13.385 23.265 1.00 51.21 73 LEU A N 1
ATOM 562 C CA . LEU A 1 73 ? -5.908 14.048 23.873 1.00 49.57 73 LEU A CA 1
ATOM 563 C C . LEU A 1 73 ? -4.763 13.079 24.158 1.00 47.99 73 LEU A C 1
ATOM 564 O O . LEU A 1 73 ? -4.992 11.919 24.503 1.00 47.73 73 LEU A O 1
ATOM 569 N N . ASN A 1 74 ? -3.536 13.579 24.018 1.00 46.31 74 ASN A N 1
ATOM 570 C CA . ASN A 1 74 ? -2.350 12.924 24.560 1.00 44.54 74 ASN A CA 1
ATOM 571 C C . ASN A 1 74 ? -1.678 13.809 25.601 1.00 43.13 74 ASN A C 1
ATOM 572 O O . ASN A 1 74 ? -1.119 14.856 25.271 1.00 42.70 74 ASN A O 1
ATOM 577 N N . ILE A 1 75 ? -1.737 13.375 26.856 1.00 41.72 75 ILE A N 1
ATOM 578 C CA . ILE A 1 75 ? -1.107 14.113 27.951 1.00 40.62 75 ILE A CA 1
ATOM 579 C C . ILE A 1 75 ? 0.121 13.387 28.504 1.00 39.37 75 ILE A C 1
ATOM 580 O O . ILE A 1 75 ? 0.121 12.164 28.632 1.00 39.33 75 ILE A O 1
ATOM 585 N N . GLY A 1 76 ? 1.152 14.160 28.826 1.00 38.21 76 GLY A N 1
ATOM 586 C CA . GLY A 1 76 ? 2.275 13.691 29.629 1.00 37.20 76 GLY A CA 1
ATOM 587 C C . GLY A 1 76 ? 2.218 14.229 31.056 1.00 36.70 76 GLY A C 1
ATOM 588 O O . GLY A 1 76 ? 1.762 15.362 31.308 1.00 36.25 76 GLY A O 1
ATOM 589 N N . ILE A 1 77 ? 2.691 13.419 32.000 1.00 35.74 77 ILE A N 1
ATOM 590 C CA . ILE A 1 77 ? 2.591 13.768 33.417 1.00 34.74 77 ILE A CA 1
ATOM 591 C C . ILE A 1 77 ? 3.881 13.453 34.209 1.00 33.86 77 ILE A C 1
ATOM 592 O O . ILE A 1 77 ? 4.515 12.407 33.999 1.00 34.20 77 ILE A O 1
ATOM 597 N N . ILE A 1 78 ? 4.266 14.380 35.085 1.00 32.39 78 ILE A N 1
ATOM 598 C CA . ILE A 1 78 ? 5.556 14.350 35.803 1.00 31.40 78 ILE A CA 1
ATOM 599 C C . ILE A 1 78 ? 5.354 14.496 37.324 1.00 30.48 78 ILE A C 1
ATOM 600 O O . ILE A 1 78 ? 4.718 15.456 37.773 1.00 30.53 78 ILE A O 1
ATOM 605 N N . LEU A 1 79 ? 5.865 13.538 38.107 1.00 29.11 79 LEU A N 1
ATOM 606 C CA . LEU A 1 79 ? 5.920 13.656 39.583 1.00 28.18 79 LEU A CA 1
ATOM 607 C C . LEU A 1 79 ? 7.296 14.153 40.022 1.00 27.94 79 LEU A C 1
ATOM 608 O O . LEU A 1 79 ? 8.329 13.564 39.672 1.00 27.76 79 LEU A O 1
ATOM 613 N N . SER A 1 80 ? 7.305 15.233 40.798 1.00 26.94 80 SER A N 1
ATOM 614 C CA . SER A 1 80 ? 8.543 15.984 41.044 1.00 26.60 80 SER A CA 1
ATOM 615 C C . SER A 1 80 ? 8.814 16.220 42.541 1.00 25.84 80 SER A C 1
ATOM 616 O O . SER A 1 80 ? 7.875 16.312 43.364 1.00 25.06 80 SER A O 1
ATOM 619 N N . GLY A 1 81 ? 10.104 16.262 42.895 1.00 25.56 81 GLY A N 1
ATOM 620 C CA . GLY A 1 81 ? 10.554 16.463 44.277 1.00 24.72 81 GLY A CA 1
ATOM 621 C C . GLY A 1 81 ? 10.188 15.301 45.187 1.00 24.46 81 GLY A C 1
ATOM 622 O O . GLY A 1 81 ? 9.992 14.176 44.716 1.00 24.86 81 GLY A O 1
ATOM 623 N N . GLY A 1 82 ? 10.077 15.591 46.485 1.00 23.83 82 GLY A N 1
ATOM 624 C CA . GLY A 1 82 ? 9.669 14.615 47.492 1.00 22.79 82 GLY A CA 1
ATOM 625 C C . GLY A 1 82 ? 8.208 14.236 47.406 1.00 22.03 82 GLY A C 1
ATOM 626 O O . GLY A 1 82 ? 7.373 15.058 46.994 1.00 22.41 82 GLY A O 1
ATOM 627 N N . PRO A 1 83 ? 7.876 12.971 47.747 1.00 21.42 83 PRO A N 1
ATOM 628 C CA . PRO A 1 83 ? 6.455 12.606 47.749 1.00 20.50 83 PRO A CA 1
ATOM 629 C C . PRO A 1 83 ? 5.563 13.403 48.713 1.00 20.07 83 PRO A C 1
ATOM 630 O O . PRO A 1 83 ? 6.040 13.984 49.705 1.00 19.13 83 PRO A O 1
ATOM 634 N N . ALA A 1 84 ? 4.269 13.404 48.390 1.00 19.36 84 ALA A N 1
ATOM 635 C CA . ALA A 1 84 ? 3.219 14.007 49.221 1.00 19.45 84 ALA A CA 1
ATOM 636 C C . ALA A 1 84 ? 1.981 13.135 49.045 1.00 19.16 84 ALA A C 1
ATOM 637 O O . ALA A 1 84 ? 1.642 12.791 47.922 1.00 18.69 84 ALA A O 1
ATOM 639 N N . PRO A 1 85 ? 1.314 12.762 50.145 1.00 18.77 85 PRO A N 1
ATOM 640 C CA . PRO A 1 85 ? 0.161 11.871 49.951 1.00 19.37 85 PRO A CA 1
ATOM 641 C C . PRO A 1 85 ? -0.920 12.473 49.037 1.00 20.16 85 PRO A C 1
ATOM 642 O O . PRO A 1 85 ? -1.399 13.578 49.281 1.00 20.37 85 PRO A O 1
ATOM 646 N N . GLY A 1 86 ? -1.286 11.723 47.997 1.00 20.98 86 GLY A N 1
ATOM 647 C CA . GLY A 1 86 ? -2.391 12.077 47.104 1.00 21.40 86 GLY A CA 1
ATOM 648 C C . GLY A 1 86 ? -1.956 12.277 45.667 1.00 22.00 86 GLY A C 1
ATOM 649 O O . GLY A 1 86 ? -2.805 12.467 44.795 1.00 22.52 86 GLY A O 1
ATOM 650 N N . GLY A 1 87 ? -0.641 12.245 45.412 1.00 21.45 87 GLY A N 1
ATOM 651 C CA . GLY A 1 87 ? -0.124 12.346 44.049 1.00 21.83 87 GLY A CA 1
ATOM 652 C C . GLY A 1 87 ? -0.767 11.352 43.089 1.00 22.02 87 GLY A C 1
ATOM 653 O O . GLY A 1 87 ? -0.993 11.664 41.921 1.00 22.55 87 GLY A O 1
ATOM 654 N N . HIS A 1 88 ? -1.041 10.143 43.563 1.00 21.98 88 HIS A N 1
ATOM 655 C CA . HIS A 1 88 ? -1.687 9.122 42.721 1.00 22.58 88 HIS A CA 1
ATOM 656 C C . HIS A 1 88 ? -3.160 9.451 42.395 1.00 22.86 88 HIS A C 1
ATOM 657 O O . HIS A 1 88 ? -3.668 9.008 41.355 1.00 22.92 88 HIS A O 1
ATOM 664 N N . ASN A 1 89 ? -3.846 10.170 43.295 1.00 23.61 89 ASN A N 1
ATOM 665 C CA . ASN A 1 89 ? -5.206 10.701 43.007 1.00 24.18 89 ASN A CA 1
ATOM 666 C C . ASN A 1 89 ? -5.186 11.889 42.040 1.00 24.93 89 ASN A C 1
ATOM 667 O O . ASN A 1 89 ? -6.168 12.102 41.338 1.00 25.47 89 ASN A O 1
ATOM 672 N N . VAL A 1 90 ? -4.091 12.660 41.997 1.00 24.65 90 VAL A N 1
ATOM 673 C CA . VAL A 1 90 ? -3.980 13.672 40.964 1.00 25.20 90 VAL A CA 1
ATOM 674 C C . VAL A 1 90 ? -4.041 12.953 39.620 1.00 26.17 90 VAL A C 1
ATOM 675 O O . VAL A 1 90 ? -4.839 13.307 38.740 1.00 25.75 90 VAL A O 1
ATOM 679 N N . ILE A 1 91 ? -3.213 11.919 39.495 1.00 26.19 91 ILE A N 1
ATOM 680 C CA . ILE A 1 91 ? -3.085 11.170 38.258 1.00 26.45 91 ILE A CA 1
ATOM 681 C C . ILE A 1 91 ? -4.389 10.493 37.850 1.00 26.98 91 ILE A C 1
ATOM 682 O O . ILE A 1 91 ? -4.746 10.531 36.673 1.00 27.18 91 ILE A O 1
ATOM 687 N N . SER A 1 92 ? -5.087 9.883 38.814 1.00 27.59 92 SER A N 1
ATOM 688 C CA . SER A 1 92 ? -6.359 9.222 38.552 1.00 28.83 92 SER A CA 1
ATOM 689 C C . SER A 1 92 ? -7.487 10.185 38.147 1.00 29.46 92 SER A C 1
ATOM 690 O O . SER A 1 92 ? -8.415 9.784 37.447 1.00 29.77 92 SER A O 1
ATOM 693 N N . GLY A 1 93 ? -7.373 11.442 38.566 1.00 30.10 93 GLY A N 1
ATOM 694 C CA . GLY A 1 93 ? -8.287 12.511 38.174 1.00 30.66 93 GLY A CA 1
ATOM 695 C C . GLY A 1 93 ? -8.051 13.023 36.767 1.00 31.45 93 GLY A C 1
ATOM 696 O O . GLY A 1 93 ? -9.007 13.307 36.048 1.00 31.93 93 GLY A O 1
ATOM 697 N N . VAL A 1 94 ? -6.784 13.140 36.364 1.00 31.51 94 VAL A N 1
ATOM 698 C CA . VAL A 1 94 ? -6.442 13.400 34.955 1.00 32.01 94 VAL A CA 1
ATOM 699 C C . VAL A 1 94 ? -6.983 12.291 34.029 1.00 32.97 94 VAL A C 1
ATOM 700 O O . VAL A 1 94 ? -7.630 12.569 33.009 1.00 33.23 94 VAL A O 1
ATOM 704 N N . PHE A 1 95 ? -6.706 11.041 34.388 1.00 33.27 95 PHE A N 1
ATOM 705 C CA . PHE A 1 95 ? -7.095 9.889 33.583 1.00 34.41 95 PHE A CA 1
ATOM 706 C C . PHE A 1 95 ? -8.608 9.787 33.392 1.00 35.14 95 PHE A C 1
ATOM 707 O O . PHE A 1 95 ? -9.067 9.609 32.274 1.00 35.69 95 PHE A O 1
ATOM 715 N N . ASP A 1 96 ? -9.358 9.868 34.490 1.00 36.29 96 ASP A N 1
ATOM 716 C CA . ASP A 1 96 ? -10.815 9.805 34.464 1.00 37.45 96 ASP A CA 1
ATOM 717 C C . ASP A 1 96 ? -11.434 10.928 33.635 1.00 38.68 96 ASP A C 1
ATOM 718 O O . ASP A 1 96 ? -12.465 10.727 32.968 1.00 38.91 96 ASP A O 1
ATOM 723 N N . ALA A 1 97 ? -10.804 12.100 33.670 1.00 39.53 97 ALA A N 1
ATOM 724 C CA . ALA A 1 97 ? -11.293 13.244 32.926 1.00 40.79 97 ALA A CA 1
ATOM 725 C C . ALA A 1 97 ? -11.055 13.112 31.417 1.00 41.75 97 ALA A C 1
ATOM 726 O O . ALA A 1 97 ? -11.949 13.420 30.636 1.00 41.59 97 ALA A O 1
ATOM 728 N N . ILE A 1 98 ? -9.861 12.672 31.008 1.00 42.91 98 ILE A N 1
ATOM 729 C CA . ILE A 1 98 ? -9.563 12.504 29.575 1.00 43.70 98 ILE A CA 1
ATOM 730 C C . ILE A 1 98 ? -10.303 11.327 28.952 1.00 44.57 98 ILE A C 1
ATOM 731 O O . ILE A 1 98 ? -10.583 11.335 27.761 1.00 45.04 98 ILE A O 1
ATOM 736 N N . LYS A 1 99 ? -10.612 10.315 29.756 1.00 45.41 99 LYS A N 1
ATOM 737 C CA . LYS A 1 99 ? -11.419 9.189 29.299 1.00 46.13 99 LYS A CA 1
ATOM 738 C C . LYS A 1 99 ? -12.884 9.597 29.112 1.00 46.67 99 LYS A C 1
ATOM 739 O O . LYS A 1 99 ? -13.536 9.189 28.141 1.00 46.51 99 LYS A O 1
ATOM 745 N N . LYS A 1 100 ? -13.381 10.403 30.049 1.00 47.20 100 LYS A N 1
ATOM 746 C CA . LYS A 1 100 ? -14.699 11.024 29.967 1.00 47.78 100 LYS A CA 1
ATOM 747 C C . LYS A 1 100 ? -14.807 11.857 28.695 1.00 47.96 100 LYS A C 1
ATOM 748 O O . LYS A 1 100 ? -15.756 11.708 27.923 1.00 48.35 100 LYS A O 1
ATOM 754 N N . PHE A 1 101 ? -13.829 12.731 28.481 1.00 48.10 101 PHE A N 1
ATOM 755 C CA . PHE A 1 101 ? -13.807 13.594 27.308 1.00 48.28 101 PHE A CA 1
ATOM 756 C C . PHE A 1 101 ? -13.816 12.789 25.994 1.00 48.56 101 PHE A C 1
ATOM 757 O O . PHE A 1 101 ? -14.630 13.046 25.093 1.00 48.31 101 PHE A O 1
ATOM 765 N N . ASN A 1 102 ? -12.900 11.827 25.903 1.00 48.65 102 ASN A N 1
ATOM 766 C CA . ASN A 1 102 ? -12.724 11.001 24.713 1.00 49.15 102 ASN A CA 1
ATOM 767 C C . ASN A 1 102 ? -12.002 9.703 25.093 1.00 49.09 102 ASN A C 1
ATOM 768 O O . ASN A 1 102 ? -10.838 9.735 25.465 1.00 49.08 102 ASN A O 1
ATOM 773 N N . PRO A 1 103 ? -12.691 8.551 24.989 1.00 49.38 103 PRO A N 1
ATOM 774 C CA . PRO A 1 103 ? -12.144 7.264 25.462 1.00 49.20 103 PRO A CA 1
ATOM 775 C C . PRO A 1 103 ? -10.843 6.850 24.763 1.00 49.01 103 PRO A C 1
ATOM 776 O O . PRO A 1 103 ? -10.132 5.958 25.245 1.00 48.85 103 PRO A O 1
ATOM 780 N N . ASN A 1 104 ? -10.543 7.511 23.647 1.00 48.63 104 ASN A N 1
ATOM 781 C CA . ASN A 1 104 ? -9.337 7.242 22.866 1.00 48.50 104 ASN A CA 1
ATOM 782 C C . ASN A 1 104 ? -8.144 8.069 23.354 1.00 47.59 104 ASN A C 1
ATOM 783 O O . ASN A 1 104 ? -7.065 8.035 22.754 1.00 47.56 104 ASN A O 1
ATOM 788 N N . SER A 1 105 ? -8.351 8.816 24.439 1.00 46.34 105 SER A N 1
ATOM 789 C CA . SER A 1 105 ? -7.280 9.609 25.047 1.00 45.31 105 SER A CA 1
ATOM 790 C C . SER A 1 105 ? -6.278 8.726 25.789 1.00 44.22 105 SER A C 1
ATOM 791 O O . SER A 1 105 ? -6.652 7.764 26.461 1.00 43.93 105 SER A O 1
ATOM 794 N N . LYS A 1 106 ? -5.006 9.078 25.651 1.00 43.75 106 LYS A N 1
ATOM 795 C CA . LYS A 1 106 ? -3.896 8.395 26.327 1.00 43.55 106 LYS A CA 1
ATOM 796 C C . LYS A 1 106 ? -3.105 9.318 27.277 1.00 42.66 106 LYS A C 1
ATOM 797 O O . LYS A 1 106 ? -2.849 10.486 26.969 1.00 42.08 106 LYS A O 1
ATOM 803 N N . LEU A 1 107 ? -2.730 8.755 28.426 1.00 42.22 107 LEU A N 1
ATOM 804 C CA . LEU A 1 107 ? -1.921 9.418 29.446 1.00 41.39 107 LEU A CA 1
ATOM 805 C C . LEU A 1 107 ? -0.571 8.711 29.606 1.00 41.40 107 LEU A C 1
ATOM 806 O O . LEU A 1 107 ? -0.516 7.497 29.810 1.00 41.24 107 LEU A O 1
ATOM 811 N N . PHE A 1 108 ? 0.512 9.478 29.511 1.00 41.21 108 PHE A N 1
ATOM 812 C CA . PHE A 1 108 ? 1.869 8.932 29.586 1.00 40.80 108 PHE A CA 1
ATOM 813 C C . PHE A 1 108 ? 2.622 9.482 30.784 1.00 40.39 108 PHE A C 1
ATOM 814 O O . PHE A 1 108 ? 2.765 10.695 30.927 1.00 40.00 108 PHE A O 1
ATOM 822 N N . GLY A 1 109 ? 3.115 8.578 31.633 1.00 39.89 109 GLY A N 1
ATOM 823 C CA . GLY A 1 109 ? 3.890 8.950 32.816 1.00 39.01 109 GLY A CA 1
ATOM 824 C C . GLY A 1 109 ? 5.395 8.865 32.621 1.00 38.31 109 GLY A C 1
ATOM 825 O O . GLY A 1 109 ? 5.945 7.780 32.391 1.00 37.53 109 GLY A O 1
ATOM 826 N N . PHE A 1 110 ? 6.052 10.019 32.714 1.00 37.61 110 PHE A N 1
ATOM 827 C CA . PHE A 1 110 ? 7.502 10.117 32.649 1.00 37.37 110 PHE A CA 1
ATOM 828 C C . PHE A 1 110 ? 8.089 9.700 33.984 1.00 37.05 110 PHE A C 1
ATOM 829 O O . PHE A 1 110 ? 7.585 10.076 35.041 1.00 37.04 110 PHE A O 1
ATOM 837 N N . LYS A 1 111 ? 9.153 8.912 33.920 1.00 36.35 111 LYS A N 1
ATOM 838 C CA . LYS A 1 111 ? 9.689 8.223 35.091 1.00 36.02 111 LYS A CA 1
ATOM 839 C C . LYS A 1 111 ? 10.746 9.065 35.784 1.00 34.83 111 LYS A C 1
ATOM 840 O O . LYS A 1 111 ? 11.499 9.769 35.123 1.00 34.19 111 LYS A O 1
ATOM 846 N N . GLY A 1 112 ? 10.757 9.017 37.118 1.00 34.30 112 GLY A N 1
ATOM 847 C CA . GLY A 1 112 ? 11.785 9.675 37.942 1.00 33.48 112 GLY A CA 1
ATOM 848 C C . GLY A 1 112 ? 11.894 11.191 37.862 1.00 32.87 112 GLY A C 1
ATOM 849 O O . GLY A 1 112 ? 12.978 11.751 37.997 1.00 32.49 112 GLY A O 1
ATOM 850 N N . GLY A 1 113 ? 10.767 11.860 37.643 1.00 33.18 113 GLY A N 1
ATOM 851 C CA . GLY A 1 113 ? 10.743 13.318 37.602 1.00 33.03 113 GLY A CA 1
ATOM 852 C C . GLY A 1 113 ? 11.037 13.873 36.225 1.00 33.30 113 GLY A C 1
ATOM 853 O O . GLY A 1 113 ? 10.872 13.165 35.217 1.00 32.46 113 GLY A O 1
ATOM 854 N N . PRO A 1 114 ? 11.454 15.156 36.170 1.00 33.77 114 PRO A N 1
ATOM 855 C CA . PRO A 1 114 ? 11.764 15.882 34.929 1.00 34.20 114 PRO A CA 1
ATOM 856 C C . PRO A 1 114 ? 12.847 15.215 34.077 1.00 34.96 114 PRO A C 1
ATOM 857 O O . PRO A 1 114 ? 12.808 15.334 32.856 1.00 35.25 114 PRO A O 1
ATOM 861 N N . LEU A 1 115 ? 13.802 14.527 34.714 1.00 36.06 115 LEU A N 1
ATOM 862 C CA . LEU A 1 115 ? 14.846 13.769 33.997 1.00 36.54 115 LEU A CA 1
ATOM 863 C C . LEU A 1 115 ? 14.233 12.762 33.009 1.00 37.14 115 LEU A C 1
ATOM 864 O O . LEU A 1 115 ? 14.743 12.575 31.897 1.00 37.41 115 LEU A O 1
ATOM 869 N N . GLY A 1 116 ? 13.140 12.127 33.424 1.00 37.62 116 GLY A N 1
ATOM 870 C CA . GLY A 1 116 ? 12.336 11.266 32.552 1.00 38.52 116 GLY A CA 1
ATOM 871 C C . GLY A 1 116 ? 11.844 11.937 31.282 1.00 39.39 116 GLY A C 1
ATOM 872 O O . GLY A 1 116 ? 11.734 11.289 30.235 1.00 39.76 116 GLY A O 1
ATOM 873 N N . LEU A 1 117 ? 11.530 13.230 31.361 1.00 40.00 117 LEU A N 1
ATOM 874 C CA . LEU A 1 117 ? 11.147 13.975 30.167 1.00 40.62 117 LEU A CA 1
ATOM 875 C C . LEU A 1 117 ? 12.367 14.164 29.281 1.00 41.01 117 LEU A C 1
ATOM 876 O O . LEU A 1 117 ? 12.302 13.901 28.084 1.00 40.85 117 LEU A O 1
ATOM 881 N N . LEU A 1 118 ? 13.477 14.588 29.886 1.00 41.54 118 LEU A N 1
ATOM 882 C CA . LEU A 1 118 ? 14.704 14.870 29.145 1.00 42.71 118 LEU A CA 1
ATOM 883 C C . LEU A 1 118 ? 15.285 13.647 28.432 1.00 43.21 118 LEU A C 1
ATOM 884 O O . LEU A 1 118 ? 15.854 13.774 27.359 1.00 43.80 118 LEU A O 1
ATOM 889 N N . GLU A 1 119 ? 15.121 12.473 29.029 1.00 43.82 119 GLU A N 1
ATOM 890 C CA . GLU A 1 119 ? 15.704 11.242 28.503 1.00 44.54 119 GLU A CA 1
ATOM 891 C C . GLU A 1 119 ? 14.663 10.343 27.818 1.00 44.44 119 GLU A C 1
ATOM 892 O O . GLU A 1 119 ? 14.935 9.178 27.552 1.00 44.80 119 GLU A O 1
ATOM 898 N N . ASN A 1 120 ? 13.481 10.895 27.528 1.00 44.48 120 ASN A N 1
ATOM 899 C CA . ASN A 1 120 ? 12.361 10.159 26.903 1.00 44.11 120 ASN A CA 1
ATOM 900 C C . ASN A 1 120 ? 12.134 8.773 27.517 1.00 43.88 120 ASN A C 1
ATOM 901 O O . ASN A 1 120 ? 11.999 7.767 26.820 1.00 43.52 120 ASN A 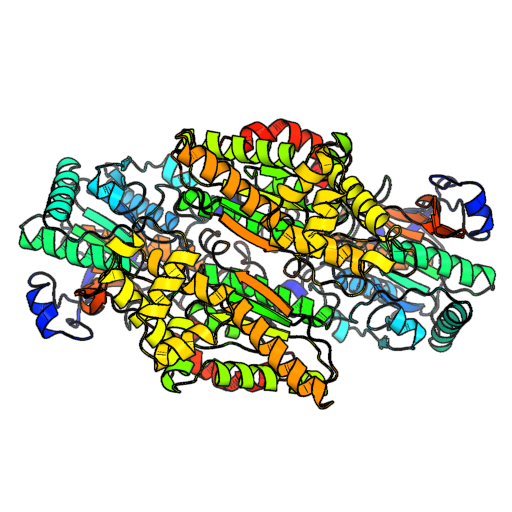O 1
ATOM 906 N N . ASP A 1 121 ? 12.091 8.754 28.842 1.00 43.72 121 ASP A N 1
ATOM 907 C CA . ASP A 1 121 ? 11.881 7.543 29.615 1.00 43.57 121 ASP A CA 1
ATOM 908 C C . ASP A 1 121 ? 10.484 7.593 30.227 1.00 43.54 121 ASP A C 1
ATOM 909 O O . ASP A 1 121 ? 10.250 8.298 31.202 1.00 43.45 121 ASP A O 1
ATOM 914 N N . LYS A 1 122 ? 9.551 6.854 29.635 1.00 43.88 122 LYS A N 1
ATOM 915 C CA . LYS A 1 122 ? 8.153 6.904 30.050 1.00 44.07 122 LYS A CA 1
ATOM 916 C C . LYS A 1 122 ? 7.411 5.563 29.966 1.00 43.84 122 LYS A C 1
ATOM 917 O O . LYS A 1 122 ? 7.903 4.597 29.375 1.00 43.97 122 LYS A O 1
ATOM 923 N N . ILE A 1 123 ? 6.231 5.519 30.579 1.00 43.48 123 ILE A N 1
ATOM 924 C CA . ILE A 1 123 ? 5.290 4.409 30.431 1.00 43.17 123 ILE A CA 1
ATOM 925 C C . ILE A 1 123 ? 3.886 4.955 30.174 1.00 43.12 123 ILE A C 1
ATOM 926 O O . ILE A 1 123 ? 3.543 6.027 30.674 1.00 43.10 123 ILE A O 1
ATOM 931 N N . GLU A 1 124 ? 3.074 4.224 29.406 1.00 42.80 124 GLU A N 1
ATOM 932 C CA . GLU A 1 124 ? 1.655 4.578 29.250 1.00 42.76 124 GLU A CA 1
ATOM 933 C C . GLU A 1 124 ? 0.860 4.180 30.497 1.00 41.78 124 GLU A C 1
ATOM 934 O O . GLU A 1 124 ? 0.903 3.031 30.933 1.00 41.56 124 GLU A O 1
ATOM 940 N N . LEU A 1 125 ? 0.135 5.140 31.064 1.00 41.08 125 LEU A N 1
ATOM 941 C CA . LEU A 1 125 ? -0.697 4.883 32.233 1.00 40.49 125 LEU A CA 1
ATOM 942 C C . LEU A 1 125 ? -2.100 4.442 31.810 1.00 40.86 125 LEU A C 1
ATOM 943 O O . LEU A 1 125 ? -2.915 5.243 31.331 1.00 40.71 125 LEU A O 1
ATOM 948 N N . THR A 1 126 ? -2.359 3.148 31.978 1.00 40.87 126 THR A N 1
ATOM 949 C CA . THR A 1 126 ? -3.571 2.515 31.477 1.00 41.09 126 THR A CA 1
ATOM 950 C C . THR A 1 126 ? -4.599 2.365 32.592 1.00 41.09 126 THR A C 1
ATOM 951 O O . THR A 1 126 ? -4.311 2.665 33.759 1.00 41.06 126 THR A O 1
ATOM 955 N N . GLU A 1 127 ? -5.782 1.876 32.235 1.00 40.52 127 GLU A N 1
ATOM 956 C CA . GLU A 1 127 ? -6.887 1.817 33.178 1.00 40.70 127 GLU A CA 1
ATOM 957 C C . GLU A 1 127 ? -6.648 0.846 34.326 1.00 40.04 127 GLU A C 1
ATOM 958 O O . GLU A 1 127 ? -7.042 1.122 35.464 1.00 39.94 127 GLU A O 1
ATOM 964 N N . SER A 1 128 ? -6.013 -0.291 34.039 1.00 39.47 128 SER A N 1
ATOM 965 C CA . SER A 1 128 ? -5.754 -1.280 35.091 1.00 38.67 128 SER A CA 1
ATOM 966 C C . SER A 1 128 ? -4.594 -0.870 36.002 1.00 37.68 128 SER A C 1
ATOM 967 O O . SER A 1 128 ? -4.609 -1.181 37.190 1.00 37.40 128 SER A O 1
ATOM 970 N N . LEU A 1 129 ? -3.601 -0.187 35.436 1.00 37.30 129 LEU A N 1
ATOM 971 C CA . LEU A 1 129 ? -2.487 0.358 36.216 1.00 36.83 129 LEU A CA 1
ATOM 972 C C . LEU A 1 129 ? -2.971 1.452 37.180 1.00 36.94 129 LEU A C 1
ATOM 973 O O . LEU A 1 129 ? -2.719 1.366 38.379 1.00 37.01 129 LEU A O 1
ATOM 978 N N . ILE A 1 130 ? -3.673 2.458 36.656 1.00 36.72 130 ILE A N 1
ATOM 979 C CA . ILE A 1 130 ? -4.277 3.521 37.476 1.00 36.86 130 ILE A CA 1
ATOM 980 C C . ILE A 1 130 ? -5.145 2.961 38.611 1.00 36.96 130 ILE A C 1
ATOM 981 O O . ILE A 1 130 ? -5.176 3.511 39.715 1.00 37.46 130 ILE A O 1
ATOM 986 N N . ASN A 1 131 ? -5.846 1.863 38.335 1.00 36.69 131 ASN A N 1
ATOM 987 C CA . ASN A 1 131 ? -6.774 1.271 39.279 1.00 36.21 131 ASN A CA 1
ATOM 988 C C . ASN A 1 131 ? -6.119 0.808 40.583 1.00 35.55 131 ASN A C 1
ATOM 989 O O . ASN A 1 131 ? -6.676 0.992 41.675 1.00 35.58 131 ASN A O 1
ATOM 994 N N . SER A 1 132 ? -4.940 0.205 40.465 1.00 34.65 132 SER A N 1
ATOM 995 C CA . SER A 1 132 ? -4.231 -0.320 41.632 1.00 33.79 132 SER A CA 1
ATOM 996 C C . SER A 1 132 ? -3.607 0.766 42.522 1.00 32.61 132 SER A C 1
ATOM 997 O O . SER A 1 132 ? -3.253 0.487 43.674 1.00 32.35 132 SER A O 1
ATOM 1000 N N . TYR A 1 133 ? -3.525 1.997 42.001 1.00 31.01 133 TYR A N 1
ATOM 1001 C CA . TYR A 1 133 ? -2.967 3.142 42.724 1.00 29.67 133 TYR A CA 1
ATOM 1002 C C . TYR A 1 133 ? -3.995 4.132 43.291 1.00 29.00 133 TYR A C 1
ATOM 1003 O O . TYR A 1 133 ? -3.637 5.045 44.024 1.00 27.72 133 TYR A O 1
ATOM 1012 N N . ARG A 1 134 ? -5.267 3.942 42.953 1.00 28.75 134 ARG A N 1
ATOM 1013 C CA . ARG A 1 134 ? -6.343 4.820 43.423 1.00 28.28 134 ARG A CA 1
ATOM 1014 C C . ARG A 1 134 ? -6.364 4.913 44.954 1.00 27.30 134 ARG A C 1
ATOM 1015 O O . ARG A 1 134 ? -6.439 3.902 45.628 1.00 27.23 134 ARG A O 1
ATOM 1023 N N . ASN A 1 135 ? -6.259 6.136 45.480 1.00 26.70 135 ASN A N 1
ATOM 1024 C CA . ASN A 1 135 ? -6.331 6.428 46.937 1.00 26.06 135 ASN A CA 1
ATOM 1025 C C . ASN A 1 135 ? -5.098 5.990 47.779 1.00 25.47 135 ASN A C 1
ATOM 1026 O O . ASN A 1 135 ? -5.113 6.062 49.018 1.00 25.24 135 ASN A O 1
ATOM 1031 N N . THR A 1 136 ? -4.036 5.555 47.105 1.00 24.94 136 THR A N 1
ATOM 1032 C CA . THR A 1 136 ? -2.814 5.121 47.795 1.00 25.03 136 THR A CA 1
ATOM 1033 C C . THR A 1 136 ? -1.820 6.260 48.052 1.00 24.79 136 THR A C 1
ATOM 1034 O O . THR A 1 136 ? -1.848 7.295 47.374 1.00 24.98 136 THR A O 1
ATOM 1038 N N . GLY A 1 137 ? -0.922 6.049 49.014 1.00 24.39 137 GLY A N 1
ATOM 1039 C CA . GLY A 1 137 ? 0.226 6.950 49.209 1.00 23.82 137 GLY A CA 1
ATOM 1040 C C . GLY A 1 137 ? 1.297 6.724 48.167 1.00 24.15 137 GLY A C 1
ATOM 1041 O O . GLY A 1 137 ? 1.162 5.833 47.328 1.00 24.04 137 GLY A O 1
ATOM 1042 N N . GLY A 1 138 ? 2.344 7.549 48.185 1.00 23.70 138 GLY A N 1
ATOM 1043 C CA . GLY A 1 138 ? 3.519 7.322 47.352 1.00 23.84 138 GLY A CA 1
ATOM 1044 C C . GLY A 1 138 ? 3.507 8.063 46.028 1.00 24.48 138 GLY A C 1
ATOM 1045 O O . GLY A 1 138 ? 2.472 8.631 45.611 1.00 24.28 138 GLY A O 1
ATOM 1046 N N . PHE A 1 139 ? 4.676 8.073 45.388 1.00 24.01 139 PHE A N 1
ATOM 1047 C CA . PHE A 1 139 ? 4.872 8.592 44.025 1.00 24.17 139 PHE A CA 1
ATOM 1048 C C . PHE A 1 139 ? 5.370 7.440 43.102 1.00 24.74 139 PHE A C 1
ATOM 1049 O O . PHE A 1 139 ? 5.850 7.665 41.981 1.00 23.98 139 PHE A O 1
ATOM 1057 N N . ASP A 1 140 ? 5.224 6.207 43.590 1.00 25.67 140 ASP A N 1
ATOM 1058 C CA . ASP A 1 140 ? 5.826 5.014 42.972 1.00 26.95 140 ASP A CA 1
ATOM 1059 C C . ASP A 1 140 ? 5.214 4.526 41.642 1.00 27.44 140 ASP A C 1
ATOM 1060 O O . ASP A 1 140 ? 5.783 3.646 41.007 1.00 27.91 140 ASP A O 1
ATOM 1065 N N . ILE A 1 141 ? 4.090 5.090 41.198 1.00 27.86 141 ILE A N 1
ATOM 1066 C CA . ILE A 1 141 ? 3.586 4.761 39.864 1.00 28.30 141 ILE A CA 1
ATOM 1067 C C . ILE A 1 141 ? 4.661 5.016 38.779 1.00 28.88 141 ILE A C 1
ATOM 1068 O O . ILE A 1 141 ? 4.842 4.203 37.875 1.00 28.90 141 ILE A O 1
ATOM 1073 N N . VAL A 1 142 ? 5.383 6.130 38.887 1.00 28.93 142 VAL A N 1
ATOM 1074 C CA . VAL A 1 142 ? 6.472 6.456 37.930 1.00 29.38 142 VAL A CA 1
ATOM 1075 C C . VAL A 1 142 ? 7.760 6.903 38.638 1.00 29.37 142 VAL A C 1
ATOM 1076 O O . VAL A 1 142 ? 8.764 7.186 37.989 1.00 29.67 142 VAL A O 1
ATOM 1080 N N . SER A 1 143 ? 7.699 6.975 39.969 1.00 29.72 143 SER A N 1
ATOM 1081 C CA . SER A 1 143 ? 8.745 7.543 40.835 1.00 30.44 143 SER A CA 1
ATOM 1082 C C . SER A 1 143 ? 9.028 9.044 40.576 1.00 30.11 143 SER A C 1
ATOM 1083 O O . SER A 1 143 ? 8.455 9.632 39.667 1.00 29.22 143 SER A O 1
ATOM 1086 N N . SER A 1 144 ? 9.886 9.659 41.393 1.00 30.26 144 SER A N 1
ATOM 1087 C CA . SER A 1 144 ? 10.215 11.089 41.232 1.00 30.92 144 SER A CA 1
ATOM 1088 C C . SER A 1 144 ? 11.690 11.421 41.420 1.00 30.52 144 SER A C 1
ATOM 1089 O O . SER A 1 144 ? 12.485 10.558 41.752 1.00 29.92 144 SER A O 1
ATOM 1092 N N . GLY A 1 145 ? 12.026 12.686 41.180 1.00 30.66 145 GLY A N 1
ATOM 1093 C CA . GLY A 1 145 ? 13.392 13.200 41.238 1.00 30.56 145 GLY A CA 1
ATOM 1094 C C . GLY A 1 145 ? 13.332 14.719 41.302 1.00 31.41 145 GLY A C 1
ATOM 1095 O O . GLY A 1 145 ? 12.238 15.300 41.204 1.00 30.99 145 GLY A O 1
ATOM 1096 N N . ARG A 1 146 ? 14.498 15.359 41.438 1.00 31.84 146 ARG A N 1
ATOM 1097 C CA . ARG A 1 146 ? 14.594 16.802 41.715 1.00 33.03 146 ARG A CA 1
ATOM 1098 C C . ARG A 1 146 ? 15.359 17.615 40.671 1.00 34.05 146 ARG A C 1
ATOM 1099 O O . ARG A 1 146 ? 15.885 18.677 40.990 1.00 34.45 146 ARG A O 1
ATOM 1107 N N . THR A 1 147 ? 15.408 17.118 39.434 1.00 35.67 147 THR A N 1
ATOM 1108 C CA . THR A 1 147 ? 16.176 17.719 38.333 1.00 37.10 147 THR A CA 1
ATOM 1109 C C . THR A 1 147 ? 15.694 19.133 37.947 1.00 38.52 147 THR A C 1
ATOM 1110 O O . THR A 1 147 ? 14.487 19.367 37.775 1.00 38.31 147 THR A O 1
ATOM 1114 N N . LYS A 1 148 ? 16.650 20.058 37.821 1.00 39.86 148 LYS A N 1
ATOM 1115 C CA . LYS A 1 148 ? 16.378 21.429 37.390 1.00 41.75 148 LYS A CA 1
ATOM 1116 C C . LYS A 1 148 ? 16.672 21.620 35.900 1.00 43.19 148 LYS A C 1
ATOM 1117 O O . LYS A 1 148 ? 17.824 21.520 35.462 1.00 43.49 148 LYS A O 1
ATOM 1123 N N . ILE A 1 149 ? 15.622 21.891 35.130 1.00 45.08 149 ILE A N 1
ATOM 1124 C CA . ILE A 1 149 ? 15.764 22.228 33.714 1.00 46.71 149 ILE A CA 1
ATOM 1125 C C . ILE A 1 149 ? 16.116 23.717 33.581 1.00 48.17 149 ILE A C 1
ATOM 1126 O O . ILE A 1 149 ? 15.332 24.577 33.984 1.00 48.79 149 ILE A O 1
ATOM 1131 N N . GLU A 1 150 ? 17.308 24.011 33.053 1.00 49.87 150 GLU A N 1
ATOM 1132 C CA . GLU A 1 150 ? 17.772 25.396 32.860 1.00 51.33 150 GLU A CA 1
ATOM 1133 C C . GLU A 1 150 ? 18.208 25.705 31.424 1.00 52.09 150 GLU A C 1
ATOM 1134 O O . GLU A 1 150 ? 17.720 26.659 30.820 1.00 52.39 150 GLU A O 1
ATOM 1140 N N . THR A 1 151 ? 19.147 24.910 30.901 1.00 53.11 151 THR A N 1
ATOM 1141 C CA . THR A 1 151 ? 19.879 25.252 29.661 1.00 53.76 151 THR A CA 1
ATOM 1142 C C . THR A 1 151 ? 19.025 25.182 28.397 1.00 54.01 151 THR A C 1
ATOM 1143 O O . THR A 1 151 ? 18.031 24.457 28.354 1.00 54.00 151 THR A O 1
ATOM 1147 N N . GLU A 1 152 ? 19.427 25.944 27.379 1.00 54.56 152 GLU A N 1
ATOM 1148 C CA . GLU A 1 152 ? 18.785 25.926 26.060 1.00 55.07 152 GLU A CA 1
ATOM 1149 C C . GLU A 1 152 ? 18.698 24.502 25.502 1.00 54.98 152 GLU A C 1
ATOM 1150 O O . GLU A 1 152 ? 17.688 24.127 24.888 1.00 55.12 152 GLU A O 1
ATOM 1156 N N . GLU A 1 153 ? 19.754 23.720 25.731 1.00 54.83 153 GLU A N 1
ATOM 1157 C CA . GLU A 1 153 ? 19.808 22.322 25.301 1.00 54.88 153 GLU A CA 1
ATOM 1158 C C . GLU A 1 153 ? 18.817 21.428 26.035 1.00 54.17 153 GLU A C 1
ATOM 1159 O O . GLU A 1 153 ? 18.174 20.571 25.415 1.00 54.37 153 GLU A O 1
ATOM 1165 N N . HIS A 1 154 ? 18.690 21.630 27.344 1.00 53.25 154 HIS A N 1
ATOM 1166 C CA . HIS A 1 154 ? 17.665 20.942 28.124 1.00 52.62 154 HIS A CA 1
ATOM 1167 C C . HIS A 1 154 ? 16.265 21.248 27.621 1.00 51.87 154 HIS A C 1
ATOM 1168 O O . HIS A 1 154 ? 15.428 20.356 27.542 1.00 51.95 154 HIS A O 1
ATOM 1175 N N . TYR A 1 155 ? 16.013 22.507 27.271 1.00 51.38 155 TYR A N 1
ATOM 1176 C CA . TYR A 1 155 ? 14.694 22.895 26.779 1.00 50.60 155 TYR A CA 1
ATOM 1177 C C . TYR A 1 155 ? 14.449 22.413 25.349 1.00 50.38 155 TYR A C 1
ATOM 1178 O O . TYR A 1 155 ? 13.334 21.997 25.017 1.00 50.36 155 TYR A O 1
ATOM 1187 N N . ASN A 1 156 ? 15.499 22.441 24.525 1.00 50.24 156 ASN A N 1
ATOM 1188 C CA . ASN A 1 156 ? 15.502 21.783 23.213 1.00 50.11 156 ASN A CA 1
ATOM 1189 C C . ASN A 1 156 ? 15.113 20.307 23.313 1.00 49.78 156 ASN A C 1
ATOM 1190 O O . ASN A 1 156 ? 14.201 19.837 22.613 1.00 49.32 156 ASN A O 1
ATOM 1195 N N . LYS A 1 157 ? 15.813 19.593 24.195 1.00 49.35 157 LYS A N 1
ATOM 1196 C CA . LYS A 1 157 ? 15.537 18.188 24.485 1.00 49.15 157 LYS A CA 1
ATOM 1197 C C . LYS A 1 157 ? 14.094 17.999 24.946 1.00 48.66 157 LYS A C 1
ATOM 1198 O O . LYS A 1 157 ? 13.373 17.144 24.423 1.00 48.29 157 LYS A O 1
ATOM 1204 N N . ALA A 1 158 ? 13.672 18.811 25.922 1.00 48.68 158 ALA A N 1
ATOM 1205 C CA . ALA A 1 158 ? 12.300 18.768 26.431 1.00 48.23 158 ALA A CA 1
ATOM 1206 C C . ALA A 1 158 ? 11.298 18.930 25.291 1.00 48.14 158 ALA A C 1
ATOM 1207 O O . ALA A 1 158 ? 10.318 18.189 25.214 1.00 48.10 158 ALA A O 1
ATOM 1209 N N . LEU A 1 159 ? 11.573 19.882 24.396 1.00 48.33 159 LEU A N 1
ATOM 1210 C CA . LEU A 1 159 ? 10.749 20.120 23.208 1.00 48.55 159 LEU A CA 1
ATOM 1211 C C . LEU A 1 159 ? 10.728 18.923 22.256 1.00 48.77 159 LEU A C 1
ATOM 1212 O O . LEU A 1 159 ? 9.648 18.489 21.841 1.00 48.79 159 LEU A O 1
ATOM 1217 N N . PHE A 1 160 ? 11.907 18.385 21.925 1.00 49.04 160 PHE A N 1
ATOM 1218 C CA . PHE A 1 160 ? 11.996 17.244 21.003 1.00 49.00 160 PHE A CA 1
ATOM 1219 C C . PHE A 1 160 ? 11.229 16.023 2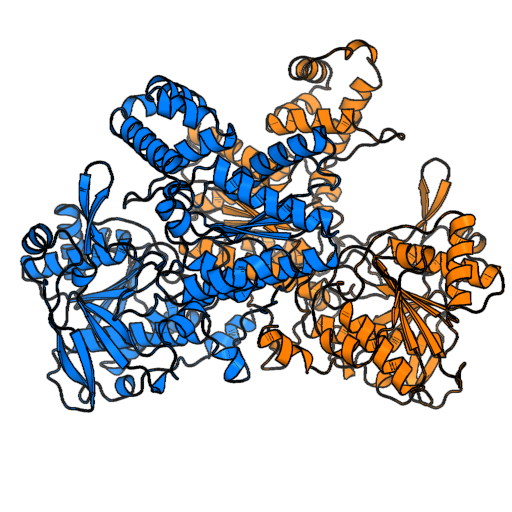1.492 1.00 48.67 160 PHE A C 1
ATOM 1220 O O . PHE A 1 160 ? 10.486 15.417 20.718 1.00 48.55 160 PHE A O 1
ATOM 1228 N N . VAL A 1 161 ? 11.427 15.661 22.763 1.00 48.52 161 VAL A N 1
ATOM 1229 C CA . VAL A 1 161 ? 10.728 14.530 23.390 1.00 48.15 161 VAL A CA 1
ATOM 1230 C C . VAL A 1 161 ? 9.208 14.739 23.421 1.00 48.58 161 VAL A C 1
ATOM 1231 O O . VAL A 1 161 ? 8.436 13.814 23.134 1.00 48.36 161 VAL A O 1
ATOM 1235 N N . ALA A 1 162 ? 8.793 15.957 23.778 1.00 48.80 162 ALA A N 1
ATOM 1236 C CA . ALA A 1 162 ? 7.385 16.328 23.845 1.00 49.36 162 ALA A CA 1
ATOM 1237 C C . ALA A 1 162 ? 6.699 16.194 22.489 1.00 49.75 162 ALA A C 1
ATOM 1238 O O . ALA A 1 162 ? 5.575 15.692 22.396 1.00 49.69 162 ALA A O 1
ATOM 1240 N N . LYS A 1 163 ? 7.401 16.627 21.445 1.00 50.43 163 LYS A N 1
ATOM 1241 C CA . LYS A 1 163 ? 6.873 16.661 20.085 1.00 50.99 163 LYS A CA 1
ATOM 1242 C C . LYS A 1 163 ? 6.845 15.274 19.455 1.00 51.08 163 LYS A C 1
ATOM 1243 O O . LYS A 1 163 ? 5.878 14.919 18.765 1.00 51.52 163 LYS A O 1
ATOM 1249 N N . GLU A 1 164 ? 7.899 14.491 19.698 1.00 50.63 164 GLU A N 1
ATOM 1250 C CA . GLU A 1 164 ? 7.967 13.108 19.227 1.00 50.12 164 GLU A CA 1
ATOM 1251 C C . GLU A 1 164 ? 6.884 12.215 19.836 1.00 49.47 164 GLU A C 1
ATOM 1252 O O . GLU A 1 164 ? 6.462 11.226 19.228 1.00 49.41 164 GLU A O 1
ATOM 1258 N N . ASN A 1 165 ? 6.437 12.555 21.039 1.00 48.66 165 ASN A N 1
ATOM 1259 C CA . ASN A 1 165 ? 5.422 11.753 21.709 1.00 47.97 165 ASN A CA 1
ATOM 1260 C C . ASN A 1 165 ? 3.990 12.222 21.412 1.00 47.74 165 ASN A C 1
ATOM 1261 O O . ASN A 1 165 ? 3.022 11.734 22.012 1.00 47.46 165 ASN A O 1
ATOM 1266 N N . ASN A 1 166 ? 3.883 13.154 20.458 1.00 47.13 166 ASN A N 1
ATOM 1267 C CA . ASN A 1 166 ? 2.609 13.727 20.009 1.00 46.91 166 ASN A CA 1
ATOM 1268 C C . ASN A 1 166 ? 1.779 14.322 21.148 1.00 45.96 166 ASN A C 1
ATOM 1269 O O . ASN A 1 166 ? 0.549 14.205 21.170 1.00 46.74 166 ASN A O 1
ATOM 1274 N N . LEU A 1 167 ? 2.462 14.968 22.084 1.00 44.91 167 LEU A N 1
ATOM 1275 C CA . LEU A 1 167 ? 1.816 15.463 23.301 1.00 43.72 167 LEU A CA 1
ATOM 1276 C C . LEU A 1 167 ? 1.095 16.782 23.085 1.00 43.25 167 LEU A C 1
ATOM 1277 O O . LEU A 1 167 ? 1.689 17.758 22.633 1.00 42.79 167 LEU A O 1
ATOM 1282 N N . ASN A 1 168 ? -0.195 16.790 23.415 1.00 43.03 168 ASN A N 1
ATOM 1283 C CA . ASN A 1 168 ? -0.970 18.026 23.488 1.00 42.56 168 ASN A CA 1
ATOM 1284 C C . ASN A 1 168 ? -0.556 18.864 24.691 1.00 41.65 168 ASN A C 1
ATOM 1285 O O . ASN A 1 168 ? -0.431 20.083 24.584 1.00 41.36 168 ASN A O 1
ATOM 1290 N N . ALA A 1 169 ? -0.331 18.197 25.828 1.00 40.56 169 ALA A N 1
ATOM 1291 C CA . ALA A 1 169 ? -0.092 18.882 27.101 1.00 39.28 169 ALA A CA 1
ATOM 1292 C C . ALA A 1 169 ? 0.818 18.109 28.068 1.00 38.33 169 ALA A C 1
ATOM 1293 O O . ALA A 1 169 ? 0.859 16.881 28.032 1.00 38.12 169 ALA A O 1
ATOM 1295 N N . ILE A 1 170 ? 1.543 18.848 28.917 1.00 37.19 170 ILE A N 1
ATOM 1296 C CA . ILE A 1 170 ? 2.363 18.276 29.990 1.00 35.94 170 ILE A CA 1
ATOM 1297 C C . ILE A 1 170 ? 1.881 18.782 31.362 1.00 34.74 170 ILE A C 1
ATOM 1298 O O . ILE A 1 170 ? 1.787 20.003 31.597 1.00 35.31 170 ILE A O 1
ATOM 1303 N N . ILE A 1 171 ? 1.577 17.850 32.262 1.00 32.60 171 ILE A N 1
ATOM 1304 C CA . ILE A 1 171 ? 1.149 18.198 33.630 1.00 30.35 171 ILE A CA 1
ATOM 1305 C C . ILE A 1 171 ? 2.281 17.919 34.644 1.00 29.90 171 ILE A C 1
ATOM 1306 O O . ILE A 1 171 ? 2.744 16.784 34.792 1.00 29.86 171 ILE A O 1
ATOM 1311 N N . ILE A 1 172 ? 2.735 18.968 35.318 1.00 28.99 172 ILE A N 1
ATOM 1312 C CA . ILE A 1 172 ? 3.826 18.861 36.286 1.00 28.38 172 ILE A CA 1
ATOM 1313 C C . ILE A 1 172 ? 3.321 19.027 37.708 1.00 27.81 172 ILE A C 1
ATOM 1314 O O . ILE A 1 172 ? 2.752 20.049 38.075 1.00 27.35 172 ILE A O 1
ATOM 1319 N N . ILE A 1 173 ? 3.552 17.982 38.489 1.00 27.65 173 ILE A N 1
ATOM 1320 C CA . ILE A 1 173 ? 3.101 17.872 39.856 1.00 27.45 173 ILE A CA 1
ATOM 1321 C C . ILE A 1 173 ? 4.314 17.994 40.781 1.00 27.67 173 ILE A C 1
ATOM 1322 O O . ILE A 1 173 ? 5.201 17.114 40.799 1.00 27.72 173 ILE A O 1
ATOM 1327 N N . GLY A 1 174 ? 4.366 19.093 41.528 1.00 26.87 174 GLY A N 1
ATOM 1328 C CA . GLY A 1 174 ? 5.484 19.330 42.419 1.00 27.94 174 GLY A CA 1
ATOM 1329 C C . GLY A 1 174 ? 5.402 20.607 43.206 1.00 28.36 174 GLY A C 1
ATOM 1330 O O . GLY A 1 174 ? 4.356 21.278 43.210 1.00 28.36 174 GLY A O 1
ATOM 1331 N N . GLY A 1 175 ? 6.516 20.945 43.866 1.00 28.94 175 GLY A N 1
ATOM 1332 C CA . GLY A 1 175 ? 6.578 22.082 44.803 1.00 29.99 175 GLY A CA 1
ATOM 1333 C C . GLY A 1 175 ? 6.990 23.396 44.180 1.00 30.63 175 GLY A C 1
ATOM 1334 O O . GLY A 1 175 ? 6.768 23.611 42.994 1.00 30.87 175 GLY A O 1
ATOM 1335 N N . ASP A 1 176 ? 7.601 24.270 44.979 1.00 31.50 176 ASP A N 1
ATOM 1336 C CA . ASP A 1 176 ? 8.168 25.523 44.465 1.00 33.25 176 ASP A CA 1
ATOM 1337 C C . ASP A 1 176 ? 9.268 25.288 43.435 1.00 33.50 176 ASP A C 1
ATOM 1338 O O . ASP A 1 176 ? 9.330 26.006 42.441 1.00 33.37 176 ASP A O 1
ATOM 1343 N N . ASP A 1 177 ? 10.124 24.289 43.678 1.00 34.12 177 ASP A N 1
ATOM 1344 C CA . ASP A 1 177 ? 11.194 23.938 42.722 1.00 34.30 177 ASP A CA 1
ATOM 1345 C C . ASP A 1 177 ? 10.594 23.506 41.361 1.00 34.20 177 ASP A C 1
ATOM 1346 O O . ASP A 1 177 ? 10.993 24.015 40.308 1.00 34.04 177 ASP A O 1
ATOM 1351 N N . SER A 1 178 ? 9.619 22.594 41.392 1.00 34.33 178 SER A N 1
ATOM 1352 C CA . SER A 1 178 ? 9.021 22.046 40.158 1.00 34.37 178 SER A CA 1
ATOM 1353 C C . SER A 1 178 ? 8.143 23.021 39.391 1.00 33.97 178 SER A C 1
ATOM 1354 O O . SER A 1 178 ? 8.088 22.977 38.159 1.00 33.48 178 SER A O 1
ATOM 1357 N N . ASN A 1 179 ? 7.407 23.866 40.108 1.00 34.04 179 ASN A N 1
ATOM 1358 C CA . ASN A 1 179 ? 6.555 24.845 39.430 1.00 34.03 179 ASN A CA 1
ATOM 1359 C C . ASN A 1 179 ? 7.393 26.028 38.885 1.00 34.49 179 ASN A C 1
ATOM 1360 O O . ASN A 1 179 ? 6.964 26.743 37.988 1.00 34.40 179 ASN A O 1
ATOM 1365 N N . THR A 1 180 ? 8.612 26.163 39.401 1.00 35.32 180 THR A N 1
ATOM 1366 C CA . THR A 1 180 ? 9.675 26.942 38.759 1.00 36.50 180 THR A CA 1
ATOM 1367 C C . THR A 1 180 ? 10.016 26.358 37.373 1.00 36.68 180 THR A C 1
ATOM 1368 O O . THR A 1 180 ? 10.017 27.092 36.389 1.00 36.87 180 THR A O 1
ATOM 1372 N N . ASN A 1 181 ? 10.292 25.051 37.301 1.00 36.86 181 ASN A N 1
ATOM 1373 C CA . ASN A 1 181 ? 10.488 24.362 36.015 1.00 36.75 181 ASN A CA 1
ATOM 1374 C C . ASN A 1 181 ? 9.291 24.598 35.068 1.00 36.84 181 ASN A C 1
ATOM 1375 O O . ASN A 1 181 ? 9.482 24.927 33.902 1.00 37.10 181 ASN A O 1
ATOM 1380 N N . ALA A 1 182 ? 8.071 24.413 35.579 1.00 36.85 182 ALA A N 1
ATOM 1381 C CA . ALA A 1 182 ? 6.836 24.457 34.771 1.00 37.50 182 ALA A CA 1
ATOM 1382 C C . ALA A 1 182 ? 6.532 25.836 34.177 1.00 37.94 182 ALA A C 1
ATOM 1383 O O . ALA A 1 182 ? 6.023 25.946 33.046 1.00 37.30 182 ALA A O 1
ATOM 1385 N N . ALA A 1 183 ? 6.837 26.871 34.963 1.00 38.92 183 ALA A N 1
ATOM 1386 C CA . ALA A 1 183 ? 6.638 28.264 34.576 1.00 39.94 183 ALA A CA 1
ATOM 1387 C C . ALA A 1 183 ? 7.523 28.607 33.386 1.00 40.46 183 ALA A C 1
ATOM 1388 O O . ALA A 1 183 ? 7.053 29.140 32.372 1.00 40.32 183 ALA A O 1
ATOM 1390 N N . ILE A 1 184 ? 8.801 28.264 33.510 1.00 41.17 184 ILE A N 1
ATOM 1391 C CA . ILE A 1 184 ? 9.770 28.515 32.441 1.00 42.16 184 ILE A CA 1
ATOM 1392 C C . ILE A 1 184 ? 9.524 27.646 31.185 1.00 42.27 184 ILE A C 1
ATOM 1393 O O . ILE A 1 184 ? 9.676 28.119 30.059 1.00 42.61 184 ILE A O 1
ATOM 1398 N N . LEU A 1 185 ? 9.110 26.396 31.382 1.00 42.60 185 LEU A N 1
ATOM 1399 C CA . LEU A 1 185 ? 8.786 25.509 30.261 1.00 42.87 185 LEU A CA 1
ATOM 1400 C C . LEU A 1 185 ? 7.615 26.023 29.416 1.00 43.16 185 LEU A C 1
ATOM 1401 O O . LEU A 1 185 ? 7.665 25.955 28.183 1.00 43.01 185 LEU A O 1
ATOM 1406 N N . ALA A 1 186 ? 6.560 26.513 30.077 1.00 43.44 186 ALA A N 1
ATOM 1407 C CA . ALA A 1 186 ? 5.407 27.108 29.387 1.00 43.73 186 ALA A CA 1
ATOM 1408 C C . ALA A 1 186 ? 5.824 28.342 28.571 1.00 44.08 186 ALA A C 1
ATOM 1409 O O . ALA A 1 186 ? 5.338 28.558 27.466 1.00 43.39 186 ALA A O 1
ATOM 1411 N N . GLU A 1 187 ? 6.744 29.120 29.131 1.00 45.26 187 GLU A N 1
ATOM 1412 C CA . GLU A 1 187 ? 7.297 30.315 28.501 1.00 46.92 187 GLU A CA 1
ATOM 1413 C C . GLU A 1 187 ? 8.148 29.962 27.270 1.00 47.76 187 GLU A C 1
ATOM 1414 O O . GLU A 1 187 ? 8.053 30.622 26.234 1.00 48.14 187 GLU A O 1
ATOM 1420 N N . TYR A 1 188 ? 8.952 28.907 27.392 1.00 48.65 188 TYR A N 1
ATOM 1421 C CA . TYR A 1 188 ? 9.781 28.390 26.302 1.00 49.48 188 TYR A CA 1
ATOM 1422 C C . TYR A 1 188 ? 8.945 27.928 25.112 1.00 49.83 188 TYR A C 1
ATOM 1423 O O . TYR A 1 188 ? 9.178 28.349 23.984 1.00 49.65 188 TYR A O 1
ATOM 1432 N N . PHE A 1 189 ? 7.973 27.063 25.377 1.00 50.92 189 PHE A N 1
ATOM 1433 C CA . PHE A 1 189 ? 7.080 26.524 24.347 1.00 51.95 189 PHE A CA 1
ATOM 1434 C C . PHE A 1 189 ? 6.313 27.614 23.592 1.00 52.90 189 PHE A C 1
ATOM 1435 O O . PHE A 1 189 ? 6.078 27.481 22.391 1.00 52.97 189 PHE A O 1
ATOM 1443 N N . LYS A 1 190 ? 5.934 28.680 24.307 1.00 53.94 190 LYS A N 1
ATOM 1444 C CA . LYS A 1 190 ? 5.186 29.805 23.737 1.00 54.76 190 LYS A CA 1
ATOM 1445 C C . LYS A 1 190 ? 6.076 30.703 22.893 1.00 54.98 190 LYS A C 1
ATOM 1446 O O . LYS A 1 190 ? 5.766 30.979 21.738 1.00 55.40 190 LYS A O 1
ATOM 1452 N N . LYS A 1 191 ? 7.182 31.136 23.493 1.00 55.30 191 LYS A N 1
ATOM 1453 C CA . LYS A 1 191 ? 8.225 31.938 22.859 1.00 55.60 191 LYS A CA 1
ATOM 1454 C C . LYS A 1 191 ? 8.730 31.326 21.552 1.00 55.76 191 LYS A C 1
ATOM 1455 O O . LYS A 1 191 ? 9.016 32.043 20.593 1.00 56.34 191 LYS A O 1
ATOM 1461 N N . ASN A 1 192 ? 8.836 30.002 21.510 1.00 55.61 192 ASN A N 1
ATOM 1462 C CA . ASN A 1 192 ? 9.273 29.318 20.300 1.00 55.20 192 ASN A CA 1
ATOM 1463 C C . ASN A 1 192 ? 8.126 28.975 19.346 1.00 54.92 192 ASN A C 1
ATOM 1464 O O . ASN A 1 192 ? 8.366 28.494 18.249 1.00 54.90 192 ASN A O 1
ATOM 1469 N N . GLY A 1 193 ? 6.886 29.210 19.773 1.00 54.71 193 GLY A N 1
ATOM 1470 C CA . GLY A 1 193 ? 5.724 29.103 18.886 1.00 54.17 193 GLY A CA 1
ATOM 1471 C C . GLY A 1 193 ? 4.908 27.820 18.888 1.00 54.07 193 GLY A C 1
ATOM 1472 O O . GLY A 1 193 ? 4.018 27.655 18.037 1.00 53.77 193 GLY A O 1
ATOM 1473 N N . GLU A 1 194 ? 5.176 26.926 19.845 1.00 53.68 194 GLU A N 1
ATOM 1474 C CA . GLU A 1 194 ? 4.508 25.608 19.908 1.00 53.45 194 GLU A CA 1
ATOM 1475 C C . GLU A 1 194 ? 3.169 25.569 20.660 1.00 52.99 194 GLU A C 1
ATOM 1476 O O . GLU A 1 194 ? 2.914 26.371 21.563 1.00 53.13 194 GLU A O 1
ATOM 1482 N N . ASN A 1 195 ? 2.335 24.599 20.285 1.00 52.54 195 ASN A N 1
ATOM 1483 C CA . ASN A 1 195 ? 0.976 24.458 20.809 1.00 51.90 195 ASN A CA 1
ATOM 1484 C C . ASN A 1 195 ? 0.851 23.580 22.074 1.00 50.75 195 ASN A C 1
ATOM 1485 O O . ASN A 1 195 ? -0.255 23.396 22.607 1.00 51.06 195 ASN A O 1
ATOM 1490 N N . ILE A 1 196 ? 1.977 23.059 22.559 1.00 48.98 196 ILE A N 1
ATOM 1491 C CA . ILE A 1 196 ? 1.999 22.210 23.765 1.00 47.13 196 ILE A CA 1
ATOM 1492 C C . ILE A 1 196 ? 1.705 22.994 25.052 1.00 45.78 196 ILE A C 1
ATOM 1493 O O . ILE A 1 196 ? 2.424 23.934 25.399 1.00 45.65 196 ILE A O 1
ATOM 1498 N N . GLN A 1 197 ? 0.650 22.589 25.756 1.00 44.28 197 GLN A N 1
ATOM 1499 C CA . GLN A 1 197 ? 0.220 23.267 26.990 1.00 42.99 197 GLN A CA 1
ATOM 1500 C C . GLN A 1 197 ? 0.918 22.682 28.231 1.00 41.89 197 GLN A C 1
ATOM 1501 O O . GLN A 1 197 ? 1.194 21.481 28.281 1.00 42.07 197 GLN A O 1
ATOM 1507 N N . VAL A 1 198 ? 1.212 23.543 29.207 1.00 40.25 198 VAL A N 1
ATOM 1508 C CA . VAL A 1 198 ? 1.852 23.156 30.473 1.00 38.85 198 VAL A CA 1
ATOM 1509 C C . VAL A 1 198 ? 1.048 23.633 31.707 1.00 37.80 198 VAL A C 1
ATOM 1510 O O . VAL A 1 198 ? 0.971 24.836 31.969 1.00 37.92 198 VAL A O 1
ATOM 1514 N N . ILE A 1 199 ? 0.475 22.684 32.457 1.00 36.39 199 ILE A N 1
ATOM 1515 C CA . ILE A 1 199 ? -0.279 22.958 33.698 1.00 34.11 199 ILE A CA 1
ATOM 1516 C C . ILE A 1 199 ? 0.477 22.437 34.933 1.00 33.44 199 ILE A C 1
ATOM 1517 O O . ILE A 1 199 ? 0.931 21.281 34.963 1.00 31.93 199 ILE A O 1
ATOM 1522 N N . GLY A 1 200 ? 0.612 23.311 35.935 1.00 31.76 200 GLY A N 1
ATOM 1523 C CA . GLY A 1 200 ? 1.175 22.955 37.231 1.00 29.67 200 GLY A CA 1
ATOM 1524 C C . GLY A 1 200 ? 0.128 22.527 38.249 1.00 28.45 200 GLY A C 1
ATOM 1525 O O . GLY A 1 200 ? -1.033 22.970 38.203 1.00 28.09 200 GLY A O 1
ATOM 1526 N N . VAL A 1 201 ? 0.541 21.673 39.180 1.00 26.56 201 VAL A N 1
ATOM 1527 C CA . VAL A 1 201 ? -0.309 21.241 40.295 1.00 25.49 201 VAL A CA 1
ATOM 1528 C C . VAL A 1 201 ? 0.421 21.506 41.636 1.00 25.40 201 VAL A C 1
ATOM 1529 O O . VAL A 1 201 ? 1.607 21.204 41.742 1.00 25.59 201 VAL A O 1
ATOM 1533 N N . PRO A 1 202 ? -0.274 22.104 42.645 1.00 25.47 202 PRO A N 1
ATOM 1534 C CA . PRO A 1 202 ? 0.385 22.540 43.896 1.00 25.41 202 PRO A CA 1
ATOM 1535 C C . PRO A 1 202 ? 0.596 21.445 44.961 1.00 24.98 202 PRO A C 1
ATOM 1536 O O . PRO A 1 202 ? -0.275 21.218 45.807 1.00 24.56 202 PRO A O 1
ATOM 1540 N N . LYS A 1 203 ? 1.757 20.786 44.893 1.00 24.40 203 LYS A N 1
ATOM 1541 C CA . LYS A 1 203 ? 2.130 19.698 45.792 1.00 23.70 203 LYS A CA 1
ATOM 1542 C C . LYS A 1 203 ? 3.154 20.165 46.824 1.00 23.23 203 LYS A C 1
ATOM 1543 O O . LYS A 1 203 ? 4.139 20.817 46.474 1.00 23.40 203 LYS A O 1
ATOM 1549 N N . THR A 1 204 ? 2.945 19.799 48.085 1.00 22.14 204 THR A N 1
ATOM 1550 C CA . THR A 1 204 ? 4.046 19.690 49.056 1.00 21.53 204 THR A CA 1
ATOM 1551 C C . THR A 1 204 ? 3.563 19.541 50.484 1.00 20.92 204 THR A C 1
ATOM 1552 O O . THR A 1 204 ? 2.707 20.301 50.942 1.00 20.96 204 THR A O 1
ATOM 1556 N N . ILE A 1 205 ? 4.135 18.572 51.200 1.00 19.91 205 ILE A N 1
ATOM 1557 C CA . ILE A 1 205 ? 3.872 18.445 52.641 1.00 19.12 205 ILE A CA 1
ATOM 1558 C C . ILE A 1 205 ? 4.368 19.674 53.429 1.00 19.15 205 ILE A C 1
ATOM 1559 O O . ILE A 1 205 ? 3.992 19.851 54.577 1.00 20.61 205 ILE A O 1
ATOM 1564 N N . ASP A 1 206 ? 5.232 20.488 52.830 1.00 19.14 206 ASP A N 1
ATOM 1565 C CA . ASP A 1 206 ? 5.786 21.674 53.514 1.00 19.64 206 ASP A CA 1
ATOM 1566 C C . ASP A 1 206 ? 4.868 22.908 53.523 1.00 20.11 206 ASP A C 1
ATOM 1567 O O . ASP A 1 206 ? 5.092 23.829 54.304 1.00 19.52 206 ASP A O 1
ATOM 1572 N N . ALA A 1 207 ? 3.840 22.897 52.665 1.00 20.17 207 ALA A N 1
ATOM 1573 C CA . ALA A 1 207 ? 2.887 24.000 52.510 1.00 21.18 207 ALA A CA 1
ATOM 1574 C C . ALA A 1 207 ? 3.521 25.378 52.223 1.00 22.09 207 ALA A C 1
ATOM 1575 O O . ALA A 1 207 ? 2.997 26.413 52.647 1.00 21.98 207 ALA A O 1
ATOM 1577 N N . ASP A 1 208 ? 4.645 25.390 51.510 1.00 22.85 208 ASP A N 1
ATOM 1578 C CA . ASP A 1 208 ? 5.362 26.652 51.219 1.00 24.20 208 ASP A CA 1
ATOM 1579 C C . ASP A 1 208 ? 5.039 27.123 49.805 1.00 25.36 208 ASP A C 1
ATOM 1580 O O . ASP A 1 208 ? 5.756 27.929 49.213 1.00 26.03 208 ASP A O 1
ATOM 1585 N N . LEU A 1 209 ? 3.962 26.559 49.269 1.00 27.19 209 LEU A N 1
ATOM 1586 C CA . LEU A 1 209 ? 3.365 26.964 48.023 1.00 28.98 209 LEU A CA 1
ATOM 1587 C C . LEU A 1 209 ? 1.947 27.415 48.399 1.00 30.29 209 LEU A C 1
ATOM 1588 O O . LEU A 1 209 ? 1.047 26.585 48.625 1.00 30.29 209 LEU A O 1
ATOM 1593 N N . ARG A 1 210 ? 1.785 28.739 48.519 1.00 31.22 210 ARG A N 1
ATOM 1594 C CA . ARG A 1 210 ? 0.623 29.383 49.120 1.00 32.75 210 ARG A CA 1
ATOM 1595 C C . ARG A 1 210 ? 0.484 30.801 48.575 1.00 33.27 210 ARG A C 1
ATOM 1596 O O . ARG A 1 210 ? 1.493 31.503 48.412 1.00 33.34 210 ARG A O 1
ATOM 1604 N N . ASN A 1 211 ? -0.757 31.235 48.339 1.00 33.47 211 ASN A N 1
ATOM 1605 C CA . ASN A 1 211 ? -1.073 32.674 48.204 1.00 33.59 211 ASN A CA 1
ATOM 1606 C C . ASN A 1 211 ? -2.561 32.967 48.534 1.00 33.70 211 ASN A C 1
ATOM 1607 O O . ASN A 1 211 ? -3.211 32.112 49.131 1.00 33.35 211 ASN A O 1
ATOM 1612 N N . ASP A 1 212 ? -3.099 34.139 48.171 1.00 33.81 212 ASP A N 1
ATOM 1613 C CA . ASP A 1 212 ? -4.540 34.431 48.395 1.00 34.36 212 ASP A CA 1
ATOM 1614 C C . ASP A 1 212 ? -5.452 33.439 47.676 1.00 34.10 212 ASP A C 1
ATOM 1615 O O . ASP A 1 212 ? -6.577 33.183 48.109 1.00 35.14 212 ASP A O 1
ATOM 1620 N N . HIS A 1 213 ? -4.961 32.878 46.579 1.00 33.09 213 HIS A N 1
ATOM 1621 C CA . HIS A 1 213 ? -5.764 32.000 45.731 1.00 31.92 213 HIS A CA 1
ATOM 1622 C C . HIS A 1 213 ? -5.539 30.513 46.013 1.00 31.08 213 HIS A C 1
ATOM 1623 O O . HIS A 1 213 ? -6.480 29.712 45.959 1.00 30.73 213 HIS A O 1
ATOM 1630 N N . ILE A 1 214 ? -4.286 30.155 46.281 1.00 30.08 214 ILE A N 1
ATOM 1631 C CA . ILE A 1 214 ? -3.916 28.780 46.641 1.00 29.44 214 ILE A CA 1
ATOM 1632 C C . ILE A 1 214 ? -3.908 28.714 48.157 1.00 28.79 214 ILE A C 1
ATOM 1633 O O . ILE A 1 214 ? -3.012 29.250 48.806 1.00 28.91 214 ILE A O 1
ATOM 1638 N N . GLU A 1 215 ? -4.942 28.091 48.712 1.00 28.16 215 GLU A N 1
ATOM 1639 C CA . GLU A 1 215 ? -5.196 28.153 50.157 1.00 27.64 215 GLU A CA 1
ATOM 1640 C C . GLU A 1 215 ? -4.283 27.206 50.933 1.00 26.63 215 GLU A C 1
ATOM 1641 O O . GLU A 1 215 ? -3.901 27.499 52.062 1.00 26.88 215 GLU A O 1
ATOM 1647 N N . ILE A 1 216 ? -3.916 26.098 50.294 1.00 25.79 216 ILE A N 1
ATOM 1648 C CA . ILE A 1 216 ? -2.953 25.126 50.833 1.00 24.49 216 ILE A CA 1
ATOM 1649 C C . ILE A 1 216 ? -2.419 24.249 49.683 1.00 24.42 216 ILE A C 1
ATOM 1650 O O . ILE A 1 216 ? -3.078 24.103 48.641 1.00 24.06 216 ILE A O 1
ATOM 1655 N N . SER A 1 217 ? -1.217 23.694 49.860 1.00 23.85 217 SER A N 1
ATOM 1656 C CA . SER A 1 217 ? -0.660 22.689 48.934 1.00 23.41 217 SER A CA 1
ATOM 1657 C C . SER A 1 217 ? -1.104 21.289 49.389 1.00 23.11 217 SER A C 1
ATOM 1658 O O . SER A 1 217 ? -1.371 21.082 50.562 1.00 23.16 217 SER A O 1
ATOM 1661 N N . PHE A 1 218 ? -1.195 20.334 48.465 1.00 22.52 218 PHE A N 1
ATOM 1662 C CA . PHE A 1 218 ? -1.687 19.015 48.827 1.00 20.73 218 PHE A CA 1
ATOM 1663 C C . PHE A 1 218 ? -0.616 18.196 49.559 1.00 20.41 218 PHE A C 1
ATOM 1664 O O . PHE A 1 218 ? 0.592 18.383 49.334 1.00 19.34 218 PHE A O 1
ATOM 1672 N N . GLY A 1 219 ? -1.073 17.352 50.486 1.00 19.93 219 GLY A N 1
ATOM 1673 C CA . GLY A 1 219 ? -0.187 16.454 51.257 1.00 19.55 219 GLY A CA 1
ATOM 1674 C C . GLY A 1 219 ? 0.124 16.923 52.660 1.00 19.20 219 GLY A C 1
ATOM 1675 O O . GLY A 1 219 ? 0.406 16.097 53.544 1.00 18.68 219 GLY A O 1
ATOM 1676 N N . PHE A 1 220 ? 0.083 18.248 52.860 1.00 18.46 220 PHE A N 1
ATOM 1677 C CA . PHE A 1 220 ? 0.302 18.885 54.165 1.00 18.08 220 PHE A CA 1
ATOM 1678 C C . PHE A 1 220 ? -0.693 18.382 55.227 1.00 18.49 220 PHE A C 1
ATOM 1679 O O . PHE A 1 220 ? -0.319 18.098 56.371 1.00 18.20 220 PHE A O 1
ATOM 1687 N N . ASP A 1 221 ? -1.958 18.270 54.831 1.00 18.17 221 ASP A N 1
ATOM 1688 C CA . ASP A 1 221 ? -3.005 17.760 55.693 1.00 19.45 221 ASP A CA 1
ATOM 1689 C C . ASP A 1 221 ? -2.649 16.337 56.229 1.00 18.90 221 ASP A C 1
ATOM 1690 O O . ASP A 1 221 ? -2.616 16.107 57.434 1.00 20.04 221 ASP A O 1
ATOM 1695 N N . SER A 1 222 ? -2.364 15.420 55.322 1.00 18.84 222 SER A N 1
ATOM 1696 C CA . SER A 1 222 ? -2.091 14.021 55.658 1.00 19.15 222 SER A CA 1
ATOM 1697 C C . SER A 1 222 ? -0.839 13.895 56.512 1.00 18.47 222 SER A C 1
ATOM 1698 O O . SER A 1 222 ? -0.883 13.245 57.551 1.00 19.27 222 SER A O 1
ATOM 1701 N N . ALA A 1 223 ? 0.246 14.540 56.079 1.00 17.92 223 ALA A N 1
ATOM 1702 C CA . ALA A 1 223 ? 1.547 14.474 56.758 1.00 17.81 223 ALA A CA 1
ATOM 1703 C C . ALA A 1 223 ? 1.496 15.003 58.191 1.00 17.41 223 ALA A C 1
ATOM 1704 O O . ALA A 1 223 ? 1.971 14.341 59.120 1.00 16.71 223 ALA A O 1
ATOM 1706 N N . THR A 1 224 ? 0.920 16.196 58.377 1.00 16.88 224 THR A N 1
ATOM 1707 C CA . THR A 1 224 ? 0.824 16.770 59.724 1.00 16.84 224 THR A CA 1
ATOM 1708 C C . THR A 1 224 ? -0.048 15.914 60.639 1.00 16.51 224 THR A C 1
ATOM 1709 O O . THR A 1 224 ? 0.188 15.864 61.862 1.00 16.45 224 THR A O 1
ATOM 1713 N N . LYS A 1 225 ? -1.069 15.274 60.054 1.00 16.37 225 LYS A N 1
ATOM 1714 C CA . LYS A 1 225 ? -1.933 14.356 60.800 1.00 16.32 225 LYS A CA 1
ATOM 1715 C C . LYS A 1 225 ? -1.168 13.164 61.356 1.00 15.93 225 LYS A C 1
ATOM 1716 O O . LYS A 1 225 ? -1.338 12.840 62.525 1.00 16.41 225 LYS A O 1
ATOM 1722 N N . ILE A 1 226 ? -0.336 12.517 60.544 1.00 16.48 226 ILE A N 1
ATOM 1723 C CA . ILE A 1 226 ? 0.490 11.411 61.057 1.00 17.87 226 ILE A CA 1
ATOM 1724 C C . ILE A 1 226 ? 1.539 11.911 62.020 1.00 17.18 226 ILE A C 1
ATOM 1725 O O . ILE A 1 226 ? 1.747 11.298 63.063 1.00 17.54 226 ILE A O 1
ATOM 1730 N N . TYR A 1 227 ? 2.233 13.004 61.681 1.00 16.84 227 TYR A N 1
ATOM 1731 C CA . TYR A 1 227 ? 3.209 13.543 62.642 1.00 17.02 227 TYR A CA 1
ATOM 1732 C C . TYR A 1 227 ? 2.588 13.907 63.994 1.00 16.83 227 TYR A C 1
ATOM 1733 O O . TYR A 1 227 ? 3.223 13.717 65.017 1.00 17.22 227 TYR A O 1
ATOM 1742 N N . SER A 1 228 ? 1.369 14.455 64.001 1.00 17.08 228 SER A N 1
ATOM 1743 C CA . SER A 1 228 ? 0.678 14.846 65.259 1.00 16.71 228 SER A CA 1
ATOM 1744 C C . SER A 1 228 ? 0.186 13.670 66.082 1.00 16.91 228 SER A C 1
ATOM 1745 O O . SER A 1 228 ? 0.153 13.742 67.302 1.00 17.66 228 SER A O 1
ATOM 1748 N N . GLU A 1 229 ? -0.264 12.611 65.413 1.00 17.62 229 GLU A N 1
ATOM 1749 C CA . GLU A 1 229 ? -0.569 11.330 66.080 1.00 18.52 229 GLU A CA 1
ATOM 1750 C C . GLU A 1 229 ? 0.616 10.852 66.941 1.00 16.79 229 GLU A C 1
ATOM 1751 O O . GLU A 1 229 ? 0.473 10.519 68.134 1.00 17.19 229 GLU A O 1
ATOM 1757 N N . LEU A 1 230 ? 1.792 10.824 66.325 1.00 16.59 230 LEU A N 1
ATOM 1758 C CA . LEU A 1 230 ? 3.017 10.351 66.959 1.00 16.32 230 LEU A CA 1
ATOM 1759 C C . LEU A 1 230 ? 3.452 11.251 68.111 1.00 16.23 230 LEU A C 1
ATOM 1760 O O . LEU A 1 230 ? 3.781 10.776 69.190 1.00 15.73 230 LEU A O 1
ATOM 1765 N N . ILE A 1 231 ? 3.424 12.560 67.886 1.00 16.55 231 ILE A N 1
ATOM 1766 C CA . ILE A 1 231 ? 3.777 13.515 68.933 1.00 17.10 231 ILE A CA 1
ATOM 1767 C C . ILE A 1 231 ? 2.804 13.436 70.103 1.00 17.24 231 ILE A C 1
ATOM 1768 O O . ILE A 1 231 ? 3.219 13.471 71.267 1.00 18.84 231 ILE A O 1
ATOM 1773 N N . GLY A 1 232 ? 1.513 13.306 69.799 1.00 17.69 232 GLY A N 1
ATOM 1774 C CA . GLY A 1 232 ? 0.487 13.105 70.836 1.00 16.76 232 GLY A CA 1
ATOM 1775 C C . GLY A 1 232 ? 0.768 11.838 71.620 1.00 16.25 232 GLY A C 1
ATOM 1776 O O . GLY A 1 232 ? 0.667 11.816 72.834 1.00 16.39 232 GLY A O 1
ATOM 1777 N N . ASN A 1 233 ? 1.135 10.780 70.921 1.00 16.88 233 ASN A N 1
ATOM 1778 C CA . ASN A 1 233 ? 1.572 9.531 71.591 1.00 17.00 233 ASN A CA 1
ATOM 1779 C C . ASN A 1 233 ? 2.787 9.746 72.508 1.00 16.46 233 ASN A C 1
ATOM 1780 O O . ASN A 1 233 ? 2.816 9.221 73.593 1.00 16.37 233 ASN A O 1
ATOM 1785 N N . LEU A 1 234 ? 3.767 10.546 72.082 1.00 17.26 234 LEU A N 1
ATOM 1786 C CA . LEU A 1 234 ? 4.954 10.837 72.916 1.00 16.79 234 LEU A CA 1
ATOM 1787 C C . LEU A 1 234 ? 4.564 11.668 74.133 1.00 17.75 234 LEU A C 1
ATOM 1788 O O . LEU A 1 234 ? 5.067 11.448 75.255 1.00 18.07 234 LEU A O 1
ATOM 1793 N N . CYS A 1 235 ? 3.651 12.624 73.921 1.00 18.00 235 CYS A N 1
ATOM 1794 C CA . CYS A 1 235 ? 3.119 13.419 75.025 1.00 18.21 235 CYS A CA 1
ATOM 1795 C C . CYS A 1 235 ? 2.441 12.497 76.022 1.00 18.32 235 CYS A C 1
ATOM 1796 O O . CYS A 1 235 ? 2.622 12.649 77.225 1.00 18.27 235 CYS A O 1
ATOM 1799 N N . ARG A 1 236 ? 1.641 11.544 75.534 1.00 18.36 236 ARG A N 1
ATOM 1800 C CA . ARG A 1 236 ? 0.973 10.656 76.479 1.00 18.16 236 ARG A CA 1
ATOM 1801 C C . ARG A 1 236 ? 1.940 9.732 77.212 1.00 17.50 236 ARG A C 1
ATOM 1802 O O . ARG A 1 236 ? 1.735 9.454 78.381 1.00 16.18 236 ARG A O 1
ATOM 1810 N N . ASP A 1 237 ? 2.973 9.250 76.528 1.00 17.80 237 ASP A N 1
ATOM 1811 C CA . ASP A 1 237 ? 4.027 8.449 77.209 1.00 19.42 237 ASP A CA 1
ATOM 1812 C C . ASP A 1 237 ? 4.785 9.267 78.265 1.00 19.59 237 ASP A C 1
ATOM 1813 O O . ASP A 1 237 ? 5.016 8.793 79.383 1.00 20.58 237 ASP A O 1
ATOM 1818 N N . ALA A 1 238 ? 5.155 10.495 77.916 1.00 20.95 238 ALA A N 1
ATOM 1819 C CA . ALA A 1 238 ? 5.804 11.419 78.879 1.00 21.81 238 ALA A CA 1
ATOM 1820 C C . ALA A 1 238 ? 4.919 11.639 80.118 1.00 22.61 238 ALA A C 1
ATOM 1821 O O . ALA A 1 238 ? 5.395 11.522 81.240 1.00 23.01 238 ALA A O 1
ATOM 1823 N N . MET A 1 239 ? 3.626 11.922 79.914 1.00 23.14 239 MET A N 1
ATOM 1824 C CA . MET A 1 239 ? 2.655 11.986 81.028 1.00 24.22 239 MET A CA 1
ATOM 1825 C C . MET A 1 239 ? 2.530 10.682 81.837 1.00 24.13 239 MET A C 1
ATOM 1826 O O . MET A 1 239 ? 2.336 10.722 83.055 1.00 24.24 239 MET A O 1
ATOM 1831 N N . SER A 1 240 ? 2.547 9.541 81.158 1.00 23.62 240 SER A N 1
ATOM 1832 C CA . SER A 1 240 ? 2.381 8.256 81.835 1.00 25.02 240 SER A CA 1
ATOM 1833 C C . SER A 1 240 ? 3.557 7.893 82.770 1.00 25.26 240 SER A C 1
ATOM 1834 O O . SER A 1 240 ? 3.347 7.355 83.852 1.00 26.45 240 SER A O 1
ATOM 1837 N N . THR A 1 241 ? 4.783 8.163 82.328 1.00 25.66 241 THR A N 1
ATOM 1838 C CA . THR A 1 241 ? 6.001 7.742 83.042 1.00 25.59 241 THR A CA 1
ATOM 1839 C C . THR A 1 241 ? 6.686 8.863 83.816 1.00 25.92 241 THR A C 1
ATOM 1840 O O . THR A 1 241 ? 7.386 8.600 84.798 1.00 26.18 241 THR A O 1
ATOM 1844 N N . LYS A 1 242 ? 6.500 10.100 83.354 1.00 25.72 242 LYS A N 1
ATOM 1845 C CA . LYS A 1 242 ? 6.979 11.296 84.052 1.00 25.48 242 LYS A CA 1
ATOM 1846 C C . LYS A 1 242 ? 8.512 11.427 84.213 1.00 25.29 242 LYS A C 1
ATOM 1847 O O . LYS A 1 242 ? 8.994 11.818 85.272 1.00 24.74 242 LYS A O 1
ATOM 1853 N N . LYS A 1 243 ? 9.283 11.131 83.169 1.00 25.91 243 LYS A N 1
ATOM 1854 C CA . LYS A 1 243 ? 10.738 11.220 83.313 1.00 26.86 243 LYS A CA 1
ATOM 1855 C C . LYS A 1 243 ? 11.544 11.685 82.098 1.00 26.34 243 LYS A C 1
ATOM 1856 O O . LYS A 1 243 ? 12.714 12.093 82.252 1.00 27.64 243 LYS A O 1
ATOM 1862 N N . TYR A 1 244 ? 10.924 11.661 80.924 1.00 24.74 244 TYR A N 1
ATOM 1863 C CA . TYR A 1 244 ? 11.639 11.912 79.666 1.00 23.85 244 TYR A CA 1
ATOM 1864 C C . TYR A 1 244 ? 11.326 13.267 79.025 1.00 22.32 244 TYR A C 1
ATOM 1865 O O . TYR A 1 244 ? 10.178 13.714 79.034 1.00 22.10 244 TYR A O 1
ATOM 1874 N N . TRP A 1 245 ? 12.359 13.917 78.492 1.00 20.84 245 TRP A N 1
ATOM 1875 C CA . TRP A 1 245 ? 12.215 15.115 77.665 1.00 19.02 245 TRP A CA 1
ATOM 1876 C C . TRP A 1 245 ? 12.460 14.711 76.208 1.00 18.95 245 TRP A C 1
ATOM 1877 O O . TRP A 1 245 ? 13.592 14.425 75.818 1.00 18.97 245 TRP A O 1
ATOM 1888 N N . HIS A 1 246 ? 11.373 14.652 75.425 1.00 18.68 246 HIS A N 1
ATOM 1889 C CA . HIS A 1 246 ? 11.389 14.307 74.003 1.00 17.57 246 HIS A CA 1
ATOM 1890 C C . HIS A 1 246 ? 11.642 15.542 73.117 1.00 18.08 246 HIS A C 1
ATOM 1891 O O . HIS A 1 246 ? 10.913 16.554 73.238 1.00 17.76 246 HIS A O 1
ATOM 1898 N N . PHE A 1 247 ? 12.645 15.451 72.235 1.00 16.82 247 PHE A N 1
ATOM 1899 C CA . PHE A 1 247 ? 12.972 16.507 71.252 1.00 17.75 247 PHE A CA 1
ATOM 1900 C C . PHE A 1 247 ? 12.695 15.985 69.857 1.00 17.92 247 PHE A C 1
ATOM 1901 O O . PHE A 1 247 ? 13.406 15.094 69.340 1.00 18.52 247 PHE A O 1
ATOM 1909 N N . VAL A 1 248 ? 11.653 16.539 69.245 1.00 17.55 248 VAL A N 1
ATOM 1910 C CA . VAL A 1 248 ? 11.164 16.060 67.976 1.00 16.95 248 VAL A CA 1
ATOM 1911 C C . VAL A 1 248 ? 11.464 17.002 66.794 1.00 16.89 248 VAL A C 1
ATOM 1912 O O . VAL A 1 248 ? 10.814 18.051 66.619 1.00 17.13 248 VAL A O 1
ATOM 1916 N N . LYS A 1 249 ? 12.387 16.587 65.931 1.00 16.18 249 LYS A N 1
ATOM 1917 C CA . LYS A 1 249 ? 12.594 17.313 64.671 1.00 16.07 249 LYS A CA 1
ATOM 1918 C C . LYS A 1 249 ? 11.483 16.918 63.682 1.00 15.69 249 LYS A C 1
ATOM 1919 O O . LYS A 1 249 ? 11.005 15.805 63.704 1.00 15.67 249 LYS A O 1
ATOM 1925 N N . LEU A 1 250 ? 11.061 17.867 62.862 1.00 16.47 250 LEU A N 1
ATOM 1926 C CA . LEU A 1 250 ? 10.025 17.668 61.872 1.00 17.15 250 LEU A CA 1
ATOM 1927 C C . LEU A 1 250 ? 10.497 18.185 60.519 1.00 17.54 250 LEU A C 1
ATOM 1928 O O . LEU A 1 250 ? 11.271 19.128 60.448 1.00 17.27 250 LEU A O 1
ATOM 1933 N N . MET A 1 251 ? 10.035 17.538 59.458 1.00 18.35 251 MET A N 1
ATOM 1934 C CA . MET A 1 251 ? 10.198 18.032 58.120 1.00 19.17 251 MET A CA 1
ATOM 1935 C C . MET A 1 251 ? 9.403 19.331 57.909 1.00 19.47 251 MET A C 1
ATOM 1936 O O . MET A 1 251 ? 8.639 19.741 58.769 1.00 19.82 251 MET A O 1
ATOM 1941 N N . GLY A 1 252 ? 9.609 19.997 56.784 1.00 20.59 252 GLY A N 1
ATOM 1942 C CA . GLY A 1 252 ? 9.019 21.332 56.588 1.00 21.24 252 GLY A CA 1
ATOM 1943 C C . GLY A 1 252 ? 9.894 22.193 55.704 1.00 21.37 252 GLY A C 1
ATOM 1944 O O . GLY A 1 252 ? 9.447 23.234 55.186 1.00 20.86 252 GLY A O 1
ATOM 1945 N N . ARG A 1 253 ? 11.128 21.730 55.504 1.00 21.43 253 ARG A N 1
ATOM 1946 C CA . ARG A 1 253 ? 12.184 22.499 54.833 1.00 21.81 253 ARG A CA 1
ATOM 1947 C C . ARG A 1 253 ? 12.428 23.844 55.537 1.00 22.08 253 ARG A C 1
ATOM 1948 O O . ARG A 1 253 ? 12.732 23.840 56.729 1.00 22.94 253 ARG A O 1
ATOM 1956 N N . SER A 1 254 ? 12.294 24.977 54.834 1.00 22.27 254 SER A N 1
ATOM 1957 C CA . SER A 1 254 ? 12.599 26.281 55.439 1.00 22.29 254 SER A CA 1
ATOM 1958 C C . SER A 1 254 ? 11.522 26.764 56.407 1.00 21.75 254 SER A C 1
ATOM 1959 O O . SER A 1 254 ? 11.819 27.130 57.554 1.00 21.64 254 SER A O 1
ATOM 1962 N N . ALA A 1 255 ? 10.276 26.751 55.932 1.00 21.10 255 ALA A N 1
ATOM 1963 C CA . ALA A 1 255 ? 9.118 27.259 56.678 1.00 20.05 255 ALA A CA 1
ATOM 1964 C C . ALA A 1 255 ? 8.754 26.379 57.874 1.00 19.59 255 ALA A C 1
ATOM 1965 O O . ALA A 1 255 ? 9.057 25.170 57.884 1.00 19.26 255 ALA A O 1
ATOM 1967 N N . SER A 1 256 ? 8.091 26.984 58.862 1.00 18.01 256 SER A N 1
ATOM 1968 C CA . SER A 1 256 ? 7.582 26.257 60.029 1.00 17.78 256 SER A CA 1
ATOM 1969 C C . SER A 1 256 ? 6.080 25.941 59.956 1.00 17.59 256 SER A C 1
ATOM 1970 O O . SER A 1 256 ? 5.461 25.748 60.985 1.00 19.11 256 SER A O 1
ATOM 1973 N N . HIS A 1 257 ? 5.486 25.880 58.768 1.00 16.92 257 HIS A N 1
ATOM 1974 C CA . HIS A 1 257 ? 4.051 25.486 58.652 1.00 17.91 257 HIS A CA 1
ATOM 1975 C C . HIS A 1 257 ? 3.766 24.134 59.312 1.00 17.40 257 HIS A C 1
ATOM 1976 O O . HIS A 1 257 ? 2.783 24.001 60.039 1.00 17.43 257 HIS A O 1
ATOM 1983 N N . VAL A 1 258 ? 4.643 23.148 59.076 1.00 17.29 258 VAL A N 1
ATOM 1984 C CA . VAL A 1 258 ? 4.462 21.788 59.645 1.00 15.96 258 VAL A CA 1
ATOM 1985 C C . VAL A 1 258 ? 4.559 21.789 61.161 1.00 15.88 258 VAL A C 1
ATOM 1986 O O . VAL A 1 258 ? 3.673 21.272 61.839 1.00 15.43 258 VAL A O 1
ATOM 1990 N N . ALA A 1 259 ? 5.623 22.399 61.685 1.00 15.54 259 ALA A N 1
ATOM 1991 C CA . ALA A 1 259 ? 5.846 22.504 63.113 1.00 14.93 259 ALA A CA 1
ATOM 1992 C C . ALA A 1 259 ? 4.702 23.208 63.833 1.00 15.69 259 ALA A C 1
ATOM 1993 O O . ALA A 1 259 ? 4.232 22.731 64.888 1.00 16.34 259 ALA A O 1
ATOM 1995 N N . LEU A 1 260 ? 4.292 24.367 63.312 1.00 16.32 260 LEU A N 1
ATOM 1996 C CA . LEU A 1 260 ? 3.171 25.138 63.889 1.00 17.42 260 LEU A CA 1
ATOM 1997 C C . LEU A 1 260 ? 1.829 24.362 63.916 1.00 17.05 260 LEU A C 1
ATOM 1998 O O . LEU A 1 260 ? 1.126 24.394 64.907 1.00 17.91 260 LEU A O 1
ATOM 2003 N N . GLU A 1 261 ? 1.479 23.690 62.830 1.00 17.32 261 GLU A N 1
ATOM 2004 C CA . GLU A 1 261 ? 0.284 22.828 62.803 1.00 17.46 261 GLU A CA 1
ATOM 2005 C C . GLU A 1 261 ? 0.345 21.747 63.876 1.00 17.98 261 GLU A C 1
ATOM 2006 O O . GLU A 1 261 ? -0.630 21.536 64.636 1.00 16.97 261 GLU A O 1
ATOM 2012 N N . CYS A 1 262 ? 1.485 21.046 63.950 1.00 17.30 262 CYS A N 1
ATOM 2013 C CA . CYS A 1 262 ? 1.595 19.979 64.940 1.00 17.48 262 CYS A CA 1
ATOM 2014 C C . CYS A 1 262 ? 1.485 20.529 66.368 1.00 17.75 262 CYS A C 1
ATOM 2015 O O . CYS A 1 262 ? 0.846 19.896 67.221 1.00 18.88 262 CYS A O 1
ATOM 2018 N N . ALA A 1 263 ? 2.061 21.707 66.627 1.00 16.01 263 ALA A N 1
ATOM 2019 C CA . ALA A 1 263 ? 1.884 22.360 67.923 1.00 16.33 263 ALA A CA 1
ATOM 2020 C C . ALA A 1 263 ? 0.418 22.678 68.246 1.00 16.77 263 ALA A C 1
ATOM 2021 O O . ALA A 1 263 ? -0.015 22.479 69.370 1.00 16.99 263 ALA A O 1
ATOM 2023 N N . LEU A 1 264 ? -0.333 23.189 67.273 1.00 16.71 264 LEU A N 1
ATOM 2024 C CA . LEU A 1 264 ? -1.762 23.497 67.500 1.00 17.88 264 LEU A CA 1
ATOM 2025 C C . LEU A 1 264 ? -2.591 22.197 67.675 1.00 17.93 264 LEU A C 1
ATOM 2026 O O . LEU A 1 264 ? -3.632 22.206 68.327 1.00 18.26 264 LEU A O 1
ATOM 2031 N N . LYS A 1 265 ? -2.124 21.098 67.084 1.00 18.30 265 LYS A N 1
ATOM 2032 C CA . LYS A 1 265 ? -2.773 19.767 67.248 1.00 19.57 265 LYS A CA 1
ATOM 2033 C C . LYS A 1 265 ? -2.514 19.074 68.571 1.00 19.21 265 LYS A C 1
ATOM 2034 O O . LYS A 1 265 ? -3.307 18.234 68.983 1.00 19.48 265 LYS A O 1
ATOM 2040 N N . THR A 1 266 ? -1.380 19.387 69.217 1.00 19.45 266 THR A N 1
ATOM 2041 C CA . THR A 1 266 ? -0.881 18.583 70.335 1.00 18.53 266 THR A CA 1
ATOM 2042 C C . THR A 1 266 ? -0.629 19.341 71.641 1.00 19.20 266 THR A C 1
ATOM 2043 O O . THR A 1 266 ? -0.623 18.737 72.711 1.00 18.70 266 THR A O 1
ATOM 2047 N N . HIS A 1 267 ? -0.464 20.665 71.553 1.00 18.63 267 HIS A N 1
ATOM 2048 C CA . HIS A 1 267 ? -0.097 21.488 72.721 1.00 18.75 267 HIS A CA 1
ATOM 2049 C C . HIS A 1 267 ? 1.175 20.964 73.413 1.00 18.73 267 HIS A C 1
ATOM 2050 O O . HIS A 1 267 ? 1.143 20.624 74.617 1.00 18.87 267 HIS A O 1
ATOM 2057 N N . PRO A 1 268 ? 2.303 20.893 72.661 1.00 18.64 268 PRO A N 1
ATOM 2058 C CA . PRO A 1 268 ? 3.568 20.489 73.299 1.00 18.65 268 PRO A CA 1
ATOM 2059 C C . PRO A 1 268 ? 4.038 21.591 74.244 1.00 19.52 268 PRO A C 1
ATOM 2060 O O . PRO A 1 268 ? 3.492 22.727 74.208 1.00 19.22 268 PRO A O 1
ATOM 2064 N N . ASN A 1 269 ? 5.033 21.285 75.082 1.00 18.76 269 ASN A N 1
ATOM 2065 C CA . ASN A 1 269 ? 5.548 22.298 76.001 1.00 18.99 269 ASN A CA 1
ATOM 2066 C C . ASN A 1 269 ? 6.375 23.391 75.304 1.00 18.82 269 ASN A C 1
ATOM 2067 O O . ASN A 1 269 ? 6.389 24.549 75.752 1.00 18.21 269 ASN A O 1
ATOM 2072 N N . ILE A 1 270 ? 7.042 23.037 74.205 1.00 19.26 270 ILE A N 1
ATOM 2073 C CA . ILE A 1 270 ? 7.848 24.004 73.432 1.00 19.51 270 ILE A CA 1
ATOM 2074 C C . ILE A 1 270 ? 7.696 23.696 71.968 1.00 19.71 270 ILE A C 1
ATOM 2075 O O . ILE A 1 270 ? 7.755 22.534 71.568 1.00 20.19 270 ILE A O 1
ATOM 2080 N N . CYS A 1 271 ? 7.453 24.743 71.181 1.00 19.23 271 CYS A N 1
ATOM 2081 C CA . CYS A 1 271 ? 7.595 24.705 69.733 1.00 18.91 271 CYS A CA 1
ATOM 2082 C C . CYS A 1 271 ? 8.369 25.937 69.248 1.00 18.86 271 CYS A C 1
ATOM 2083 O O . CYS A 1 271 ? 7.930 27.071 69.454 1.00 19.03 271 CYS A O 1
ATOM 2086 N N . ILE A 1 272 ? 9.505 25.722 68.588 1.00 19.48 272 ILE A N 1
ATOM 2087 C CA . ILE A 1 272 ? 10.278 26.836 68.016 1.00 18.90 272 ILE A CA 1
ATOM 2088 C C . ILE A 1 272 ? 9.729 27.198 66.617 1.00 19.38 272 ILE A C 1
ATOM 2089 O O . ILE A 1 272 ? 9.483 26.316 65.788 1.00 18.33 272 ILE A O 1
ATOM 2094 N N . VAL A 1 273 ? 9.510 28.497 66.390 1.00 18.87 273 VAL A N 1
ATOM 2095 C CA . VAL A 1 273 ? 9.063 29.001 65.092 1.00 19.50 273 VAL A CA 1
ATOM 2096 C C . VAL A 1 273 ? 10.184 29.844 64.493 1.00 20.37 273 VAL A C 1
ATOM 2097 O O . VAL A 1 273 ? 10.479 30.955 64.982 1.00 21.39 273 VAL A O 1
ATOM 2101 N N . SER A 1 274 ? 10.819 29.294 63.453 1.00 20.55 274 SER A N 1
ATOM 2102 C CA . SER A 1 274 ? 12.025 29.872 62.847 1.00 20.49 274 SER A CA 1
ATOM 2103 C C . SER A 1 274 ? 11.820 31.326 62.387 1.00 20.17 274 SER A C 1
ATOM 2104 O O . SER A 1 274 ? 12.689 32.155 62.615 1.00 19.63 274 SER A O 1
ATOM 2107 N N . GLU A 1 275 ? 10.693 31.586 61.712 1.00 20.12 275 GLU A N 1
ATOM 2108 C CA . GLU A 1 275 ? 10.291 32.935 61.276 1.00 21.05 275 GLU A CA 1
ATOM 2109 C C . GLU A 1 275 ? 10.343 33.955 62.413 1.00 21.49 275 GLU A C 1
ATOM 2110 O O . GLU A 1 275 ? 10.839 35.047 62.197 1.00 21.39 275 GLU A O 1
ATOM 2116 N N . GLU A 1 276 ? 9.835 33.591 63.608 1.00 22.49 276 GLU A N 1
ATOM 2117 C CA . GLU A 1 276 ? 9.932 34.450 64.812 1.00 22.79 276 GLU A CA 1
ATOM 2118 C C . GLU A 1 276 ? 11.367 34.645 65.322 1.00 22.52 276 GLU A C 1
ATOM 2119 O O . GLU A 1 276 ? 11.708 35.729 65.801 1.00 21.13 276 GLU A O 1
ATOM 2125 N N . VAL A 1 277 ? 12.172 33.580 65.261 1.00 22.25 277 VAL A N 1
ATOM 2126 C CA . VAL A 1 277 ? 13.594 33.634 65.588 1.00 22.14 277 VAL A CA 1
ATOM 2127 C C . VAL A 1 277 ? 14.337 34.662 64.707 1.00 22.25 277 VAL A C 1
ATOM 2128 O O . VAL A 1 277 ? 15.144 35.445 65.201 1.00 22.14 277 VAL A O 1
ATOM 2132 N N . LEU A 1 278 ? 14.063 34.643 63.404 1.00 22.46 278 LEU A N 1
ATOM 2133 C CA . LEU A 1 278 ? 14.649 35.604 62.481 1.00 22.65 278 LEU A CA 1
ATOM 2134 C C . LEU A 1 278 ? 14.148 37.035 62.747 1.00 23.30 278 LEU A C 1
ATOM 2135 O O . LEU A 1 278 ? 14.955 37.972 62.809 1.00 22.32 278 LEU A O 1
ATOM 2140 N N . ALA A 1 279 ? 12.832 37.196 62.931 1.00 23.17 279 ALA A N 1
ATOM 2141 C CA . ALA A 1 279 ? 12.272 38.515 63.258 1.00 24.29 279 ALA A CA 1
ATOM 2142 C C . ALA A 1 279 ? 12.904 39.122 64.492 1.00 24.88 279 ALA A C 1
ATOM 2143 O O . ALA A 1 279 ? 13.167 40.312 64.516 1.00 24.87 279 ALA A O 1
ATOM 2145 N N . LYS A 1 280 ? 13.167 38.300 65.510 1.00 25.52 280 LYS A N 1
ATOM 2146 C CA . LYS A 1 280 ? 13.725 38.789 66.767 1.00 25.90 280 LYS A CA 1
ATOM 2147 C C . LYS A 1 280 ? 15.256 38.681 66.812 1.00 25.87 280 LYS A C 1
ATOM 2148 O O . LYS A 1 280 ? 15.873 38.948 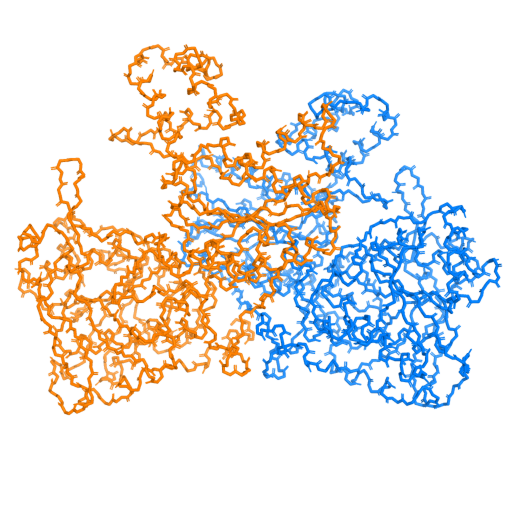67.846 1.00 25.70 280 LYS A O 1
ATOM 2154 N N . LYS A 1 281 ? 15.859 38.295 65.680 1.00 25.51 281 LYS A N 1
ATOM 2155 C CA . LYS A 1 281 ? 17.317 38.217 65.544 1.00 25.38 281 LYS A CA 1
ATOM 2156 C C . LYS A 1 281 ? 18.002 37.452 66.692 1.00 25.41 281 LYS A C 1
ATOM 2157 O O . LYS A 1 281 ? 19.059 37.871 67.213 1.00 24.76 281 LYS A O 1
ATOM 2163 N N . LYS A 1 282 ? 17.393 36.334 67.093 1.00 24.86 282 LYS A N 1
ATOM 2164 C CA . LYS A 1 282 ? 17.879 35.575 68.251 1.00 24.69 282 LYS A CA 1
ATOM 2165 C C . LYS A 1 282 ? 19.186 34.873 67.908 1.00 24.25 282 LYS A C 1
ATOM 2166 O O . LYS A 1 282 ? 19.421 34.523 66.756 1.00 24.81 282 LYS A O 1
ATOM 2172 N N . THR A 1 283 ? 20.046 34.690 68.901 1.00 23.90 283 THR A N 1
ATOM 2173 C CA . THR A 1 283 ? 21.225 33.873 68.704 1.00 23.80 283 THR A CA 1
ATOM 2174 C C . THR A 1 283 ? 20.882 32.449 69.153 1.00 23.99 283 THR A C 1
ATOM 2175 O O . THR A 1 283 ? 19.848 32.232 69.786 1.00 24.41 283 THR A O 1
ATOM 2179 N N . LEU A 1 284 ? 21.742 31.491 68.822 1.00 23.68 284 LEU A N 1
ATOM 2180 C CA . LEU A 1 284 ? 21.548 30.101 69.252 1.00 23.62 284 LEU A CA 1
ATOM 2181 C C . LEU A 1 284 ? 21.526 29.996 70.779 1.00 24.21 284 LEU A C 1
ATOM 2182 O O . LEU A 1 284 ? 20.618 29.389 71.374 1.00 23.54 284 LEU A O 1
ATOM 2187 N N . SER A 1 285 ? 22.515 30.615 71.416 1.00 24.84 285 SER A N 1
ATOM 2188 C CA . SER A 1 285 ? 22.609 30.656 72.875 1.00 25.89 285 SER A CA 1
ATOM 2189 C C . SER A 1 285 ? 21.335 31.188 73.592 1.00 26.14 285 SER A C 1
ATOM 2190 O O . SER A 1 285 ? 20.966 30.676 74.652 1.00 26.49 285 SER A O 1
ATOM 2193 N N . GLU A 1 286 ? 20.693 32.214 73.022 1.00 25.99 286 GLU A N 1
ATOM 2194 C CA . GLU A 1 286 ? 19.440 32.786 73.534 1.00 26.51 286 GLU A CA 1
ATOM 2195 C C . GLU A 1 286 ? 18.237 31.807 73.410 1.00 25.86 286 GLU A C 1
ATOM 2196 O O . GLU A 1 286 ? 17.419 31.718 74.320 1.00 25.10 286 GLU A O 1
ATOM 2202 N N . ILE A 1 287 ? 18.126 31.122 72.269 1.00 25.55 287 ILE A N 1
ATOM 2203 C CA . ILE A 1 287 ? 17.120 30.051 72.068 1.00 25.08 287 ILE A CA 1
ATOM 2204 C C . ILE A 1 287 ? 17.289 28.978 73.154 1.00 24.82 287 ILE A C 1
ATOM 2205 O O . ILE A 1 287 ? 16.334 28.651 73.865 1.00 24.28 287 ILE A O 1
ATOM 2210 N N . ILE A 1 288 ? 18.525 28.488 73.318 1.00 24.47 288 ILE A N 1
ATOM 2211 C CA . ILE A 1 288 ? 18.877 27.524 74.357 1.00 24.09 288 ILE A CA 1
ATOM 2212 C C . ILE A 1 288 ? 18.392 27.953 75.747 1.00 24.49 288 ILE A C 1
ATOM 2213 O O . ILE A 1 288 ? 17.628 27.212 76.391 1.00 23.53 288 ILE A O 1
ATOM 2218 N N . ASP A 1 289 ? 18.818 29.138 76.203 1.00 24.74 289 ASP A N 1
ATOM 2219 C CA . ASP A 1 289 ? 18.420 29.641 77.530 1.00 25.54 289 ASP A CA 1
ATOM 2220 C C . ASP A 1 289 ? 16.890 29.747 77.747 1.00 25.19 289 ASP A C 1
ATOM 2221 O O . ASP A 1 289 ? 16.406 29.494 78.856 1.00 25.46 289 ASP A O 1
ATOM 2226 N N . GLU A 1 290 ? 16.146 30.136 76.714 1.00 24.86 290 GLU A N 1
ATOM 2227 C CA . GLU A 1 290 ? 14.677 30.186 76.811 1.00 26.24 290 GLU A CA 1
ATOM 2228 C C . GLU A 1 290 ? 14.069 28.787 77.030 1.00 25.27 290 GLU A C 1
ATOM 2229 O O . GLU A 1 290 ? 13.110 28.635 77.799 1.00 25.44 290 GLU A O 1
ATOM 2235 N N . MET A 1 291 ? 14.658 27.772 76.389 1.00 24.30 291 MET A N 1
ATOM 2236 C CA . MET A 1 291 ? 14.232 26.387 76.572 1.00 24.21 291 MET A CA 1
ATOM 2237 C C . MET A 1 291 ? 14.581 25.859 77.959 1.00 23.47 291 MET A C 1
ATOM 2238 O O . MET A 1 291 ? 13.757 25.200 78.595 1.00 22.55 291 MET A O 1
ATOM 2243 N N . VAL A 1 292 ? 15.794 26.184 78.435 1.00 23.05 292 VAL A N 1
ATOM 2244 C CA . VAL A 1 292 ? 16.284 25.794 79.770 1.00 22.55 292 VAL A CA 1
ATOM 2245 C C . VAL A 1 292 ? 15.395 26.354 80.892 1.00 22.45 292 VAL A C 1
ATOM 2246 O O . VAL A 1 292 ? 15.118 25.663 81.888 1.00 21.76 292 VAL A O 1
ATOM 2250 N N . SER A 1 293 ? 14.967 27.605 80.723 1.00 21.98 293 SER A N 1
ATOM 2251 C CA . SER A 1 293 ? 14.076 28.253 81.672 1.00 22.92 293 SER A CA 1
ATOM 2252 C C . SER A 1 293 ? 12.738 27.491 81.829 1.00 22.78 293 SER A C 1
ATOM 2253 O O . SER A 1 293 ? 12.277 27.248 82.941 1.00 23.81 293 SER A O 1
ATOM 2256 N N . VAL A 1 294 ? 12.138 27.095 80.716 1.00 22.61 294 VAL A N 1
ATOM 2257 C CA . VAL A 1 294 ? 10.928 26.252 80.726 1.00 22.17 294 VAL A CA 1
ATOM 2258 C C . VAL A 1 294 ? 11.152 24.922 81.462 1.00 21.70 294 VAL A C 1
ATOM 2259 O O . VAL A 1 294 ? 10.344 24.509 82.315 1.00 21.28 294 VAL A O 1
ATOM 2263 N N . ILE A 1 295 ? 12.286 24.289 81.173 1.00 21.70 295 ILE A N 1
ATOM 2264 C CA . ILE A 1 295 ? 12.652 23.011 81.779 1.00 21.81 295 ILE A CA 1
ATOM 2265 C C . ILE A 1 295 ? 12.823 23.094 83.287 1.00 22.56 295 ILE A C 1
ATOM 2266 O O . ILE A 1 295 ? 12.351 22.203 84.016 1.00 21.94 295 ILE A O 1
ATOM 2271 N N . LEU A 1 296 ? 13.495 24.160 83.747 1.00 23.28 296 LEU A N 1
ATOM 2272 C CA . LEU A 1 296 ? 13.716 24.428 85.178 1.00 23.81 296 LEU A CA 1
ATOM 2273 C C . LEU A 1 296 ? 12.424 24.680 85.920 1.00 23.54 296 LEU A C 1
ATOM 2274 O O . LEU A 1 296 ? 12.214 24.139 87.001 1.00 23.34 296 LEU A O 1
ATOM 2279 N N . LYS A 1 297 ? 11.589 25.547 85.349 1.00 23.76 297 LYS A N 1
ATOM 2280 C CA . LYS A 1 297 ? 10.298 25.887 85.947 1.00 24.65 297 LYS A CA 1
ATOM 2281 C C . LYS A 1 297 ? 9.422 24.658 86.151 1.00 24.33 297 LYS A C 1
ATOM 2282 O O . LYS A 1 297 ? 8.869 24.458 87.249 1.00 24.14 297 LYS A O 1
ATOM 2288 N N . ARG A 1 298 ? 9.320 23.829 85.109 1.00 24.36 298 ARG A N 1
ATOM 2289 C CA . ARG A 1 298 ? 8.538 22.580 85.191 1.00 24.43 298 ARG A CA 1
ATOM 2290 C C . ARG A 1 298 ? 9.078 21.680 86.296 1.00 24.94 298 ARG A C 1
ATOM 2291 O O . ARG A 1 298 ? 8.307 21.104 87.052 1.00 24.72 298 ARG A O 1
ATOM 2299 N N . SER A 1 299 ? 10.405 21.580 86.386 1.00 25.80 299 SER A N 1
ATOM 2300 C CA . SER A 1 299 ? 11.087 20.767 87.392 1.00 26.43 299 SER A CA 1
ATOM 2301 C C . SER A 1 299 ? 10.788 21.235 88.814 1.00 27.42 299 SER A C 1
ATOM 2302 O O . SER A 1 299 ? 10.564 20.414 89.710 1.00 27.91 299 SER A O 1
ATOM 2305 N N . LEU A 1 300 ? 10.783 22.551 89.022 1.00 28.49 300 LEU A N 1
ATOM 2306 C CA . LEU A 1 300 ? 10.427 23.127 90.326 1.00 29.60 300 LEU A CA 1
ATOM 2307 C C . LEU A 1 300 ? 8.987 22.801 90.680 1.00 30.01 300 LEU A C 1
ATOM 2308 O O . LEU A 1 300 ? 8.648 22.676 91.859 1.00 30.88 300 LEU A O 1
ATOM 2313 N N . ASN A 1 301 ? 8.146 22.685 89.652 1.00 30.89 301 ASN A N 1
ATOM 2314 C CA . ASN A 1 301 ? 6.757 22.220 89.792 1.00 31.69 301 ASN A CA 1
ATOM 2315 C C . ASN A 1 301 ? 6.577 20.707 89.954 1.00 31.20 301 ASN A C 1
ATOM 2316 O O . ASN A 1 301 ? 5.455 20.235 90.143 1.00 31.72 301 ASN A O 1
ATOM 2321 N N . GLY A 1 302 ? 7.668 19.953 89.862 1.00 30.24 302 GLY A N 1
ATOM 2322 C CA . GLY A 1 302 ? 7.645 18.507 90.067 1.00 29.51 302 GLY A CA 1
ATOM 2323 C C . GLY A 1 302 ? 7.451 17.678 88.807 1.00 29.15 302 GLY A C 1
ATOM 2324 O O . GLY A 1 302 ? 7.241 16.467 88.896 1.00 29.41 302 GLY A O 1
ATOM 2325 N N . ASP A 1 303 ? 7.503 18.339 87.646 1.00 28.20 303 ASP A N 1
ATOM 2326 C CA . ASP A 1 303 ? 7.378 17.715 86.323 1.00 27.08 303 ASP A CA 1
ATOM 2327 C C . ASP A 1 303 ? 8.754 17.626 85.625 1.00 25.80 303 ASP A C 1
ATOM 2328 O O . ASP A 1 303 ? 9.240 18.580 85.007 1.00 25.12 303 ASP A O 1
ATOM 2333 N N . ASN A 1 304 ? 9.371 16.468 85.727 1.00 24.67 304 ASN A N 1
ATOM 2334 C CA . ASN A 1 304 ? 10.663 16.243 85.112 1.00 24.25 304 ASN A CA 1
ATOM 2335 C C . ASN A 1 304 ? 10.513 15.555 83.745 1.00 22.88 304 ASN A C 1
ATOM 2336 O O . ASN A 1 304 ? 11.123 14.513 83.467 1.00 23.16 304 ASN A O 1
ATOM 2341 N N . PHE A 1 305 ? 9.679 16.159 82.898 1.00 21.31 305 PHE A N 1
ATOM 2342 C CA . PHE A 1 305 ? 9.354 15.612 81.589 1.00 20.38 305 PHE A CA 1
ATOM 2343 C C . PHE A 1 305 ? 8.781 16.672 80.684 1.00 19.93 305 PHE A C 1
ATOM 2344 O O . PHE A 1 305 ? 8.380 17.740 81.159 1.00 19.68 305 PHE A O 1
ATOM 2352 N N . GLY A 1 306 ? 8.740 16.377 79.378 1.00 18.55 306 GLY A N 1
ATOM 2353 C CA . GLY A 1 306 ? 8.144 17.298 78.440 1.00 17.42 306 GLY A CA 1
ATOM 2354 C C . GLY A 1 306 ? 8.413 16.941 76.996 1.00 17.82 306 GLY A C 1
ATOM 2355 O O . GLY A 1 306 ? 9.106 15.946 76.674 1.00 17.55 306 GLY A O 1
ATOM 2356 N N . VAL A 1 307 ? 7.853 17.754 76.120 1.00 16.40 307 VAL A N 1
ATOM 2357 C CA . VAL A 1 307 ? 7.949 17.514 74.698 1.00 16.55 307 VAL A CA 1
ATOM 2358 C C . VAL A 1 307 ? 8.208 18.840 73.987 1.00 16.50 307 VAL A C 1
ATOM 2359 O O . VAL A 1 307 ? 7.540 19.856 74.272 1.00 16.61 307 VAL A O 1
ATOM 2363 N N . VAL A 1 308 ? 9.142 18.801 73.042 1.00 16.51 308 VAL A N 1
ATOM 2364 C CA . VAL A 1 308 ? 9.650 19.976 72.308 1.00 16.49 308 VAL A CA 1
ATOM 2365 C C . VAL A 1 308 ? 9.566 19.654 70.837 1.00 16.44 308 VAL A C 1
ATOM 2366 O O . VAL A 1 308 ? 10.007 18.585 70.415 1.00 17.27 308 VAL A O 1
ATOM 2370 N N . ILE A 1 309 ? 9.000 20.566 70.061 1.00 16.71 309 ILE A N 1
ATOM 2371 C CA . ILE A 1 309 ? 9.023 20.465 68.603 1.00 17.58 309 ILE A CA 1
ATOM 2372 C C . ILE A 1 309 ? 10.122 21.377 68.021 1.00 18.21 309 ILE A C 1
ATOM 2373 O O . ILE A 1 309 ? 10.176 22.572 68.328 1.00 18.70 309 ILE A O 1
ATOM 2378 N N . VAL A 1 310 ? 10.984 20.789 67.188 1.00 19.68 310 VAL A N 1
ATOM 2379 C CA . VAL A 1 310 ? 12.038 21.528 66.487 1.00 20.62 310 VAL A CA 1
ATOM 2380 C C . VAL A 1 310 ? 11.971 21.466 64.932 1.00 20.43 310 VAL A C 1
ATOM 2381 O O . VAL A 1 310 ? 12.104 20.407 64.330 1.00 21.61 310 VAL A O 1
ATOM 2385 N N . PRO A 1 311 ? 11.734 22.613 64.276 1.00 20.00 311 PRO A N 1
ATOM 2386 C CA . PRO A 1 311 ? 11.708 22.588 62.826 1.00 20.33 311 PRO A CA 1
ATOM 2387 C C . PRO A 1 311 ? 13.101 22.380 62.209 1.00 20.54 311 PRO A C 1
ATOM 2388 O O . PRO A 1 311 ? 14.092 22.973 62.675 1.00 20.25 311 PRO A O 1
ATOM 2392 N N . GLU A 1 312 ? 13.160 21.539 61.178 1.00 20.49 312 GLU A N 1
ATOM 2393 C CA . GLU A 1 312 ? 14.428 21.203 60.525 1.00 21.00 312 GLU A CA 1
ATOM 2394 C C . GLU A 1 312 ? 15.080 22.430 59.890 1.00 21.13 312 GLU A C 1
ATOM 2395 O O . GLU A 1 312 ? 16.286 22.468 59.732 1.00 21.31 312 GLU A O 1
ATOM 2401 N N . GLY A 1 313 ? 14.272 23.433 59.542 1.00 21.89 313 GLY A N 1
ATOM 2402 C CA . GLY A 1 313 ? 14.792 24.624 58.870 1.00 22.12 313 GLY A CA 1
ATOM 2403 C C . GLY A 1 313 ? 15.398 25.687 59.773 1.00 21.72 313 GLY A C 1
ATOM 2404 O O . GLY A 1 313 ? 15.863 26.699 59.282 1.00 21.58 313 GLY A O 1
ATOM 2405 N N . LEU A 1 314 ? 15.380 25.470 61.086 1.00 21.81 314 LEU A N 1
ATOM 2406 C CA . LEU A 1 314 ? 15.794 26.498 62.026 1.00 23.08 314 LEU A CA 1
ATOM 2407 C C . LEU A 1 314 ? 17.177 27.134 61.729 1.00 23.54 314 LEU A C 1
ATOM 2408 O O . LEU A 1 314 ? 17.344 28.341 61.901 1.00 23.38 314 LEU A O 1
ATOM 2413 N N . ILE A 1 315 ? 18.149 26.330 61.293 1.00 24.13 315 ILE A N 1
ATOM 2414 C CA . ILE A 1 315 ? 19.525 26.823 61.089 1.00 25.58 315 ILE A CA 1
ATOM 2415 C C . ILE A 1 315 ? 19.633 27.943 60.033 1.00 25.76 315 ILE A C 1
ATOM 2416 O O . ILE A 1 315 ? 20.531 28.769 60.109 1.00 26.53 315 ILE A O 1
ATOM 2421 N N . GLU A 1 316 ? 18.693 27.980 59.083 1.00 25.82 316 GLU A N 1
ATOM 2422 C CA . GLU A 1 316 ? 18.642 29.011 58.054 1.00 25.96 316 GLU A CA 1
ATOM 2423 C C . GLU A 1 316 ? 17.955 30.310 58.512 1.00 25.59 316 GLU A C 1
ATOM 2424 O O . GLU A 1 316 ? 17.821 31.253 57.731 1.00 25.46 316 GLU A O 1
ATOM 2430 N N . PHE A 1 317 ? 17.553 30.356 59.777 1.00 24.47 317 PHE A N 1
ATOM 2431 C CA . PHE A 1 317 ? 16.822 31.497 60.324 1.00 24.04 317 PHE A CA 1
ATOM 2432 C C . PHE A 1 317 ? 17.480 32.116 61.551 1.00 23.45 317 PHE A C 1
ATOM 2433 O O . PHE A 1 317 ? 17.018 33.159 62.034 1.00 24.14 317 PHE A O 1
ATOM 2441 N N . ILE A 1 318 ? 18.505 31.458 62.090 1.00 23.17 318 ILE A N 1
ATOM 2442 C CA . ILE A 1 318 ? 19.341 32.047 63.153 1.00 23.47 318 ILE A CA 1
ATOM 2443 C C . ILE A 1 318 ? 20.425 32.885 62.459 1.00 23.91 318 ILE A C 1
ATOM 2444 O O . ILE A 1 318 ? 21.259 32.312 61.751 1.00 23.61 318 ILE A O 1
ATOM 2449 N N . PRO A 1 319 ? 20.386 34.242 62.605 1.00 24.34 319 PRO A N 1
ATOM 2450 C CA . PRO A 1 319 ? 21.326 35.079 61.825 1.00 24.58 319 PRO A CA 1
ATOM 2451 C C . PRO A 1 319 ? 22.797 34.622 61.805 1.00 24.56 319 PRO A C 1
ATOM 2452 O O . PRO A 1 319 ? 23.381 34.576 60.743 1.00 23.94 319 PRO A O 1
ATOM 2456 N N . GLU A 1 320 ? 23.377 34.282 62.954 1.00 25.72 320 GLU A N 1
ATOM 2457 C CA . GLU A 1 320 ? 24.785 33.834 63.022 1.00 26.72 320 GLU A CA 1
ATOM 2458 C C . GLU A 1 320 ? 25.079 32.518 62.307 1.00 26.47 320 GLU A C 1
ATOM 2459 O O . GLU A 1 320 ? 26.173 32.346 61.765 1.00 26.78 320 GLU A O 1
ATOM 2465 N N . VAL A 1 321 ? 24.121 31.586 62.306 1.00 26.37 321 VAL A N 1
ATOM 2466 C CA . VAL A 1 321 ? 24.328 30.289 61.635 1.00 25.83 321 VAL A CA 1
ATOM 2467 C C . VAL A 1 321 ? 24.042 30.405 60.140 1.00 26.26 321 VAL A C 1
ATOM 2468 O O . VAL A 1 321 ? 24.743 29.826 59.320 1.00 26.11 321 VAL A O 1
ATOM 2472 N N . LYS A 1 322 ? 23.000 31.148 59.783 1.00 26.77 322 LYS A N 1
ATOM 2473 C CA . LYS A 1 322 ? 22.680 31.389 58.381 1.00 28.03 322 LYS A CA 1
ATOM 2474 C C . LYS A 1 322 ? 23.894 32.007 57.678 1.00 28.34 322 LYS A C 1
ATOM 2475 O O . LYS A 1 322 ? 24.289 31.583 56.581 1.00 28.18 322 LYS A O 1
ATOM 2481 N N . SER A 1 323 ? 24.477 33.010 58.334 1.00 28.56 323 SER A N 1
ATOM 2482 C CA . SER A 1 323 ? 25.654 33.719 57.847 1.00 29.51 323 SER A CA 1
ATOM 2483 C C . SER A 1 323 ? 26.858 32.791 57.653 1.00 29.51 323 SER A C 1
ATOM 2484 O O . SER A 1 323 ? 27.565 32.869 56.646 1.00 29.77 323 SER A O 1
ATOM 2487 N N . LEU A 1 324 ? 27.077 31.914 58.631 1.00 29.75 324 LEU A N 1
ATOM 2488 C CA . LEU A 1 324 ? 28.096 30.877 58.557 1.00 29.33 324 LEU A CA 1
ATOM 2489 C C . LEU A 1 324 ? 27.868 29.940 57.381 1.00 30.38 324 LEU A C 1
ATOM 2490 O O . LEU A 1 324 ? 28.791 29.646 56.622 1.00 29.34 324 LEU A O 1
ATOM 2495 N N . MET A 1 325 ? 26.639 29.450 57.239 1.00 30.68 325 MET A N 1
ATOM 2496 C CA . MET A 1 325 ? 26.357 28.526 56.143 1.00 32.09 325 MET A CA 1
ATOM 2497 C C . MET A 1 325 ? 26.576 29.172 54.766 1.00 31.96 325 MET A C 1
ATOM 2498 O O . MET A 1 325 ? 27.120 28.545 53.863 1.00 31.82 325 MET A O 1
ATOM 2503 N N . LEU A 1 326 ? 26.186 30.437 54.623 1.00 32.35 326 LEU A N 1
ATOM 2504 C CA . LEU A 1 326 ? 26.446 31.165 53.384 1.00 33.14 326 LEU A CA 1
ATOM 2505 C C . LEU A 1 326 ? 27.938 31.350 53.075 1.00 33.41 326 LEU A C 1
ATOM 2506 O O . LEU A 1 326 ? 28.347 31.225 51.914 1.00 33.16 326 LEU A O 1
ATOM 2511 N N . GLU A 1 327 ? 28.742 31.626 54.110 1.00 33.61 327 GLU A N 1
ATOM 2512 C CA . GLU A 1 327 ? 30.193 31.704 53.943 1.00 34.20 327 GLU A CA 1
ATOM 2513 C C . GLU A 1 327 ? 30.855 30.350 53.621 1.00 34.37 327 GLU A C 1
ATOM 2514 O O . GLU A 1 327 ? 31.734 30.292 52.767 1.00 33.67 327 GLU A O 1
ATOM 2520 N N . LEU A 1 328 ? 30.442 29.270 54.289 1.00 34.81 328 LEU A N 1
ATOM 2521 C CA . LEU A 1 328 ? 30.935 27.931 53.930 1.00 36.23 328 LEU A CA 1
ATOM 2522 C C . LEU A 1 328 ? 30.633 27.627 52.462 1.00 37.15 328 LEU A C 1
ATOM 2523 O O . LEU A 1 328 ? 31.481 27.131 51.722 1.00 37.13 328 LEU A O 1
ATOM 2528 N N . CYS A 1 329 ? 29.415 27.956 52.049 1.00 39.11 329 CYS A N 1
ATOM 2529 C CA . CYS A 1 329 ? 28.970 27.750 50.682 1.00 39.72 329 CYS A CA 1
ATOM 2530 C C . CYS A 1 329 ? 29.860 28.542 49.720 1.00 40.08 329 CYS A C 1
ATOM 2531 O O . CYS A 1 329 ? 30.406 27.990 48.766 1.00 39.70 329 CYS A O 1
ATOM 2534 N N . ASP A 1 330 ? 30.016 29.835 49.994 1.00 40.57 330 ASP A N 1
ATOM 2535 C CA . ASP A 1 330 ? 30.882 30.697 49.203 1.00 41.05 330 ASP A CA 1
ATOM 2536 C C . ASP A 1 330 ? 32.320 30.148 49.089 1.00 41.30 330 ASP A C 1
ATOM 2537 O O . ASP A 1 330 ? 32.921 30.215 48.018 1.00 41.48 330 ASP A O 1
ATOM 2542 N N . ILE A 1 331 ? 32.850 29.597 50.181 1.00 41.58 331 ILE A N 1
ATOM 2543 C CA . ILE A 1 331 ? 34.217 29.073 50.220 1.00 42.15 331 ILE A CA 1
ATOM 2544 C C . ILE A 1 331 ? 34.367 27.830 49.340 1.00 42.91 331 ILE A C 1
ATOM 2545 O O . ILE A 1 331 ? 35.386 27.664 48.660 1.00 42.86 331 ILE A O 1
ATOM 2550 N N . PHE A 1 332 ? 33.359 26.958 49.364 1.00 43.62 332 PHE A N 1
ATOM 2551 C CA . PHE A 1 332 ? 33.375 25.734 48.562 1.00 44.19 332 PHE A CA 1
ATOM 2552 C C . PHE A 1 332 ? 33.222 26.054 47.081 1.00 44.96 332 PHE A C 1
ATOM 2553 O O . PHE A 1 332 ? 33.983 25.550 46.242 1.00 44.90 332 PHE A O 1
ATOM 2561 N N . ASP A 1 333 ? 32.242 26.899 46.769 1.00 46.08 333 ASP A N 1
ATOM 2562 C CA . ASP A 1 333 ? 31.922 27.248 45.387 1.00 47.57 333 ASP A CA 1
ATOM 2563 C C . ASP A 1 333 ? 33.071 27.949 44.650 1.00 48.97 333 ASP A C 1
ATOM 2564 O O . ASP A 1 333 ? 33.134 27.918 43.420 1.00 49.44 333 ASP A O 1
ATOM 2569 N N . LYS A 1 334 ? 33.976 28.564 45.406 1.00 50.30 334 LYS A N 1
ATOM 2570 C CA . LYS A 1 334 ? 35.065 29.338 44.823 1.00 51.71 334 LYS A CA 1
ATOM 2571 C C . LYS A 1 334 ? 36.392 28.589 44.813 1.00 52.30 334 LYS A C 1
ATOM 2572 O O . LYS A 1 334 ? 37.291 28.953 44.070 1.00 52.73 334 LYS A O 1
ATOM 2578 N N . ASN A 1 335 ? 36.517 27.557 45.642 1.00 53.21 335 ASN A N 1
ATOM 2579 C CA . ASN A 1 335 ? 37.749 26.763 45.725 1.00 54.07 335 ASN A CA 1
ATOM 2580 C C . ASN A 1 335 ? 37.456 25.274 45.586 1.00 54.36 335 ASN A C 1
ATOM 2581 O O . ASN A 1 335 ? 38.019 24.454 46.318 1.00 54.47 335 ASN A O 1
ATOM 2586 N N . GLU A 1 336 ? 36.591 24.932 44.631 1.00 54.83 336 GLU A N 1
ATOM 2587 C CA . GLU A 1 336 ? 36.029 23.582 44.522 1.00 55.34 336 GLU A CA 1
ATOM 2588 C C . GLU A 1 336 ? 37.058 22.481 44.262 1.00 55.37 336 GLU A C 1
ATOM 2589 O O . GLU A 1 336 ? 36.916 21.372 44.775 1.00 55.04 336 GLU A O 1
ATOM 2595 N N . GLY A 1 337 ? 38.083 22.805 43.470 1.00 55.65 337 GLY A N 1
ATOM 2596 C CA . GLY A 1 337 ? 39.160 21.875 43.125 1.00 55.78 337 GLY A CA 1
ATOM 2597 C C . GLY A 1 337 ? 40.025 21.401 44.281 1.00 56.05 337 GLY A C 1
ATOM 2598 O O . GLY A 1 337 ? 40.567 20.292 44.235 1.00 56.22 337 GLY A O 1
ATOM 2599 N N . GLU A 1 338 ? 40.173 22.239 45.308 1.00 56.11 338 GLU A N 1
ATOM 2600 C CA . GLU A 1 338 ? 40.898 21.866 46.535 1.00 56.29 338 GLU A CA 1
ATOM 2601 C C . GLU A 1 338 ? 40.178 20.766 47.316 1.00 56.18 338 GLU A C 1
ATOM 2602 O O . GLU A 1 338 ? 40.818 19.920 47.953 1.00 55.94 338 GLU A O 1
ATOM 2608 N N . PHE A 1 339 ? 38.846 20.805 47.275 1.00 55.89 339 PHE A N 1
ATOM 2609 C CA . PHE A 1 339 ? 38.011 19.842 47.982 1.00 55.90 339 PHE A CA 1
ATOM 2610 C C . PHE A 1 339 ? 37.823 18.552 47.181 1.00 56.17 339 PHE A C 1
ATOM 2611 O O . PHE A 1 339 ? 37.436 17.527 47.744 1.00 56.25 339 PHE A O 1
ATOM 2619 N N . LYS A 1 340 ? 38.104 18.623 45.877 1.00 56.56 340 LYS A N 1
ATOM 2620 C CA . LYS A 1 340 ? 37.869 17.537 44.903 1.00 56.95 340 LYS A CA 1
ATOM 2621 C C . LYS A 1 340 ? 38.021 16.110 45.414 1.00 56.78 340 LYS A C 1
ATOM 2622 O O . LYS A 1 340 ? 37.125 15.288 45.205 1.00 57.16 340 LYS A O 1
ATOM 2628 N N . GLY A 1 341 ? 39.129 15.806 46.084 1.00 56.45 341 GLY A N 1
ATOM 2629 C CA . GLY A 1 341 ? 39.378 14.423 46.499 1.00 56.37 341 GLY A CA 1
ATOM 2630 C C . GLY A 1 341 ? 39.237 14.089 47.975 1.00 56.20 341 GLY A C 1
ATOM 2631 O O . GLY A 1 341 ? 39.167 12.910 48.346 1.00 56.07 341 GLY A O 1
ATOM 2632 N N . LEU A 1 342 ? 39.159 15.122 48.811 1.00 55.83 342 LEU A N 1
ATOM 2633 C CA . LEU A 1 342 ? 39.431 14.985 50.241 1.00 55.42 342 LEU A CA 1
ATOM 2634 C C . LEU A 1 342 ? 38.325 14.365 51.076 1.00 54.87 342 LEU A C 1
ATOM 2635 O O . LEU A 1 342 ? 37.150 14.436 50.734 1.00 55.28 342 LEU A O 1
ATOM 2640 N N . ASN A 1 343 ? 38.730 13.748 52.181 1.00 54.36 343 ASN A N 1
ATOM 2641 C CA . ASN A 1 343 ? 37.801 13.282 53.209 1.00 53.64 343 ASN A CA 1
ATOM 2642 C C . ASN A 1 343 ? 37.250 14.474 54.002 1.00 52.82 343 ASN A C 1
ATOM 2643 O O . ASN A 1 343 ? 37.660 15.615 53.766 1.00 53.13 343 ASN A O 1
ATOM 2648 N N . ILE A 1 344 ? 36.347 14.207 54.948 1.00 51.65 344 ILE A N 1
ATOM 2649 C CA . ILE A 1 344 ? 35.658 15.277 55.688 1.00 50.50 344 ILE A CA 1
ATOM 2650 C C . ILE A 1 344 ? 36.551 16.019 56.699 1.00 49.72 344 ILE A C 1
ATOM 2651 O O . ILE A 1 344 ? 36.340 17.209 56.952 1.00 49.67 344 ILE A O 1
ATOM 2656 N N . GLU A 1 345 ? 37.530 15.318 57.271 1.00 48.73 345 GLU A N 1
ATOM 2657 C CA . GLU A 1 345 ? 38.459 15.931 58.217 1.00 48.03 345 GLU A CA 1
ATOM 2658 C C . GLU A 1 345 ? 39.365 16.918 57.489 1.00 47.30 345 GLU A C 1
ATOM 2659 O O . GLU A 1 345 ? 39.596 18.027 57.974 1.00 47.08 345 GLU A O 1
ATOM 2665 N N . LYS A 1 346 ? 39.847 16.516 56.314 1.00 46.56 346 LYS A N 1
ATOM 2666 C CA . LYS A 1 346 ? 40.708 17.354 55.475 1.00 46.00 346 LYS A CA 1
ATOM 2667 C C . LYS A 1 346 ? 39.934 18.514 54.866 1.00 45.04 346 LYS A C 1
ATOM 2668 O O . LYS A 1 346 ? 40.492 19.588 54.631 1.00 44.16 346 LYS A O 1
ATOM 2674 N N . MET A 1 347 ? 38.647 18.285 54.608 1.00 44.13 347 MET A N 1
ATOM 2675 C CA . MET A 1 347 ? 37.752 19.362 54.185 1.00 43.47 347 MET A CA 1
ATOM 2676 C C . MET A 1 347 ? 37.576 20.403 55.292 1.00 42.05 347 MET A C 1
ATOM 2677 O O . MET A 1 347 ? 37.734 21.591 55.045 1.00 41.55 347 MET A O 1
ATOM 2682 N N . LYS A 1 348 ? 37.272 19.937 56.505 1.00 40.93 348 LYS A N 1
ATOM 2683 C CA . LYS A 1 348 ? 37.150 20.793 57.681 1.00 39.90 348 LYS A CA 1
ATOM 2684 C C . LYS A 1 348 ? 38.379 21.710 57.840 1.00 39.18 348 LYS A C 1
ATOM 2685 O O . LYS A 1 348 ? 38.226 22.905 58.065 1.00 37.99 348 LYS A O 1
ATOM 2691 N N . GLU A 1 349 ? 39.585 21.154 57.691 1.00 38.77 349 GLU A N 1
ATOM 2692 C CA . GLU A 1 349 ? 40.830 21.939 57.805 1.00 39.17 349 GLU A CA 1
ATOM 2693 C C . GLU A 1 349 ? 40.907 23.139 56.840 1.00 37.65 349 GLU A C 1
ATOM 2694 O O . GLU A 1 349 ? 41.353 24.233 57.219 1.00 37.43 349 GLU A O 1
ATOM 2700 N N . ILE A 1 350 ? 40.458 22.935 55.606 1.00 36.33 350 ILE A N 1
ATOM 2701 C CA . ILE A 1 350 ? 40.424 24.011 54.624 1.00 35.53 350 ILE A CA 1
ATOM 2702 C C . ILE A 1 350 ? 39.376 25.071 55.004 1.00 35.15 350 ILE A C 1
ATOM 2703 O O . ILE A 1 350 ? 39.681 26.280 55.028 1.00 34.75 350 ILE A O 1
ATOM 2708 N N . PHE A 1 351 ? 38.151 24.615 55.283 1.00 33.97 351 PHE A N 1
ATOM 2709 C CA . PHE A 1 351 ? 37.050 25.502 55.662 1.00 33.44 351 PHE A CA 1
ATOM 2710 C C . PHE A 1 351 ? 37.471 26.415 56.828 1.00 33.30 351 PHE A C 1
ATOM 2711 O O . PHE A 1 351 ? 37.315 27.625 56.746 1.00 33.58 351 PHE A O 1
ATOM 2719 N N . VAL A 1 352 ? 38.024 25.830 57.889 1.00 33.62 352 VAL A N 1
ATOM 2720 C CA . VAL A 1 352 ? 38.563 26.572 59.043 1.00 34.03 352 VAL A CA 1
ATOM 2721 C C . VAL A 1 352 ? 39.658 27.606 58.691 1.00 34.68 352 VAL A C 1
ATOM 2722 O O . VAL A 1 352 ? 39.625 28.754 59.190 1.00 34.66 352 VAL A O 1
ATOM 2726 N N . ALA A 1 353 ? 40.600 27.215 57.827 1.00 34.47 353 ALA A N 1
ATOM 2727 C CA . ALA A 1 353 ? 41.678 28.107 57.390 1.00 34.51 353 ALA A CA 1
ATOM 2728 C C . ALA A 1 353 ? 41.176 29.302 56.591 1.00 34.82 353 ALA A C 1
ATOM 2729 O O . ALA A 1 353 ? 41.807 30.361 56.601 1.00 35.24 353 ALA A O 1
ATOM 2731 N N . LYS A 1 354 ? 40.038 29.143 55.913 1.00 34.70 354 LYS A N 1
ATOM 2732 C CA . LYS A 1 354 ? 39.531 30.179 55.010 1.00 34.51 354 LYS A CA 1
ATOM 2733 C C . LYS A 1 354 ? 38.380 31.040 55.561 1.00 33.55 354 LYS A C 1
ATOM 2734 O O . LYS A 1 354 ? 38.020 32.049 54.960 1.00 33.17 354 LYS A O 1
ATOM 2740 N N . LEU A 1 355 ? 37.830 30.655 56.711 1.00 32.51 355 LEU A N 1
ATOM 2741 C CA . LEU A 1 355 ? 36.768 31.443 57.341 1.00 31.67 355 LEU A CA 1
ATOM 2742 C C . LEU A 1 355 ? 37.311 32.734 57.936 1.00 31.71 355 LEU A C 1
ATOM 2743 O O . LEU A 1 355 ? 38.439 32.763 58.435 1.00 31.73 355 LEU A O 1
ATOM 2748 N N . SER A 1 356 ? 36.506 33.794 57.881 1.00 31.66 356 SER A N 1
ATOM 2749 C CA . SER A 1 356 ? 36.813 35.033 58.584 1.00 31.69 356 SER A CA 1
ATOM 2750 C C . SER A 1 356 ? 36.836 34.766 60.093 1.00 32.02 356 SER A C 1
ATOM 2751 O O . SER A 1 356 ? 36.232 33.790 60.561 1.00 31.32 356 SER A O 1
ATOM 2754 N N . ASP A 1 357 ? 37.549 35.605 60.850 1.00 31.87 357 ASP A N 1
ATOM 2755 C CA . ASP A 1 357 ? 37.734 35.371 62.296 1.00 32.22 357 ASP A CA 1
ATOM 2756 C C . ASP A 1 357 ? 36.439 35.278 63.093 1.00 31.63 357 ASP A C 1
ATOM 2757 O O . ASP A 1 357 ? 36.352 34.454 64.001 1.00 32.04 357 ASP A O 1
ATOM 2762 N N . TYR A 1 358 ? 35.471 36.153 62.807 1.00 30.86 358 TYR A N 1
ATOM 2763 C CA . TYR A 1 358 ? 34.175 36.111 63.494 1.00 30.51 358 TYR A CA 1
ATOM 2764 C C . TYR A 1 358 ? 33.475 34.773 63.209 1.00 30.55 358 TYR A C 1
ATOM 2765 O O . TYR A 1 358 ? 33.063 34.079 64.133 1.00 30.84 358 TYR A O 1
ATOM 2774 N N . MET A 1 359 ? 33.393 34.412 61.931 1.00 30.82 359 MET A N 1
ATOM 2775 C CA . MET A 1 359 ? 32.734 33.170 61.478 1.00 31.29 359 MET A CA 1
ATOM 2776 C C . MET A 1 359 ? 33.399 31.887 61.950 1.00 30.62 359 MET A C 1
ATOM 2777 O O . MET A 1 359 ? 32.724 30.891 62.224 1.00 30.03 359 MET A O 1
ATOM 2782 N N . LYS A 1 360 ? 34.724 31.928 62.059 1.00 30.26 360 LYS A N 1
ATOM 2783 C CA . LYS A 1 360 ? 35.489 30.812 62.568 1.00 29.71 360 LYS A CA 1
ATOM 2784 C C . LYS A 1 360 ? 35.212 30.548 64.051 1.00 29.13 360 LYS A C 1
ATOM 2785 O O . LYS A 1 360 ? 35.099 29.396 64.470 1.00 28.93 360 LYS A O 1
ATOM 2791 N N . GLY A 1 361 ? 35.107 31.610 64.848 1.00 28.41 361 GLY A N 1
ATOM 2792 C CA . GLY A 1 361 ? 34.684 31.480 66.246 1.00 28.00 361 GLY A CA 1
ATOM 2793 C C . GLY A 1 361 ? 33.277 30.887 66.400 1.00 27.81 361 GLY A C 1
ATOM 2794 O O . GLY A 1 361 ? 33.054 30.029 67.247 1.00 27.68 361 GLY A O 1
ATOM 2795 N N . VAL A 1 362 ? 32.338 31.345 65.573 1.00 27.24 362 VAL A N 1
ATOM 2796 C CA . VAL A 1 362 ? 30.973 30.778 65.529 1.00 27.10 362 VAL A CA 1
ATOM 2797 C C . VAL A 1 362 ? 30.984 29.260 65.219 1.00 26.80 362 VAL A C 1
ATOM 2798 O O . VAL A 1 362 ? 30.402 28.475 65.968 1.00 27.04 362 VAL A O 1
ATOM 2802 N N . TYR A 1 363 ? 31.667 28.878 64.135 1.00 26.30 363 TYR A N 1
ATOM 2803 C CA . TYR A 1 363 ? 31.794 27.488 63.667 1.00 26.46 363 TYR A CA 1
ATOM 2804 C C . TYR A 1 363 ? 32.393 26.563 64.735 1.00 27.09 363 TYR A C 1
ATOM 2805 O O . TYR A 1 363 ? 31.851 25.485 65.033 1.00 26.61 363 TYR A O 1
ATOM 2814 N N . LEU A 1 364 ? 33.512 27.004 65.306 1.00 27.52 364 LEU A N 1
ATOM 2815 C CA . LEU A 1 364 ? 34.242 26.246 66.301 1.00 28.07 364 LEU A CA 1
ATOM 2816 C C . LEU A 1 364 ? 33.535 26.186 67.653 1.00 28.09 364 LEU A C 1
ATOM 2817 O O . LEU A 1 364 ? 33.897 25.375 68.496 1.00 28.12 364 LEU A O 1
ATOM 2822 N N . SER A 1 365 ? 32.528 27.032 67.864 1.00 28.39 365 SER A N 1
ATOM 2823 C CA . SER A 1 365 ? 31.725 26.959 69.090 1.00 28.84 365 SER A CA 1
ATOM 2824 C C . SER A 1 365 ? 30.688 25.834 69.023 1.00 28.32 365 SER A C 1
ATOM 2825 O O . SER A 1 365 ? 30.154 25.421 70.048 1.00 29.08 365 SER A O 1
ATOM 2828 N N . LEU A 1 366 ? 30.425 25.320 67.828 1.00 27.29 366 LEU A N 1
ATOM 2829 C CA . LEU A 1 366 ? 29.481 24.206 67.676 1.00 26.40 366 LEU A CA 1
ATOM 2830 C C . LEU A 1 366 ? 30.131 22.880 68.079 1.00 26.09 366 LEU A C 1
ATOM 2831 O O . LEU A 1 366 ? 31.364 22.759 68.033 1.00 26.41 366 LEU A O 1
ATOM 2836 N N . PRO A 1 367 ? 29.316 21.901 68.523 1.00 25.66 367 PRO A N 1
ATOM 2837 C CA . PRO A 1 367 ? 29.861 20.558 68.733 1.00 25.54 367 PRO A CA 1
ATOM 2838 C C . PRO A 1 367 ? 30.457 19.993 67.450 1.00 25.01 367 PRO A C 1
ATOM 2839 O O . PRO A 1 367 ? 30.013 20.315 66.351 1.00 25.51 367 PRO A O 1
ATOM 2843 N N . LEU A 1 368 ? 31.481 19.172 67.590 1.00 25.11 368 LEU A N 1
ATOM 2844 C CA . LEU A 1 368 ? 32.156 18.609 66.428 1.00 24.84 368 LEU A CA 1
ATOM 2845 C C . LEU A 1 368 ? 31.196 17.902 65.459 1.00 24.02 368 LEU A C 1
ATOM 2846 O O . LEU A 1 368 ? 31.322 18.036 64.240 1.00 23.75 368 LEU A O 1
ATOM 2851 N N . PHE A 1 369 ? 30.242 17.140 65.976 1.00 23.97 369 PHE A N 1
ATOM 2852 C CA . PHE A 1 369 ? 29.334 16.437 65.051 1.00 24.21 369 PHE A CA 1
ATOM 2853 C C . PHE A 1 369 ? 28.530 17.408 64.166 1.00 23.57 369 PHE A C 1
ATOM 2854 O O . PHE A 1 369 ? 28.254 17.117 62.999 1.00 23.41 369 PHE A O 1
ATOM 2862 N N . ILE A 1 370 ? 28.212 18.582 64.712 1.00 23.20 370 ILE A N 1
ATOM 2863 C CA . ILE A 1 370 ? 27.481 19.605 63.978 1.00 22.82 370 ILE A CA 1
ATOM 2864 C C . ILE A 1 370 ? 28.424 20.260 62.959 1.00 23.46 370 ILE A C 1
ATOM 2865 O O . ILE A 1 370 ? 28.044 20.515 61.814 1.00 23.51 370 ILE A O 1
ATOM 2870 N N . GLN A 1 371 ? 29.668 20.495 63.361 1.00 23.80 371 GLN A N 1
ATOM 2871 C CA . GLN A 1 371 ? 30.682 21.011 62.422 1.00 24.40 371 GLN A CA 1
ATOM 2872 C C . GLN A 1 371 ? 30.772 20.217 61.089 1.00 24.58 371 GLN A C 1
ATOM 2873 O O . GLN A 1 371 ? 30.804 20.808 60.023 1.00 24.37 371 GLN A O 1
ATOM 2879 N N . PHE A 1 372 ? 30.810 18.893 61.161 1.00 25.55 372 PHE A N 1
ATOM 2880 C CA . PHE A 1 372 ? 30.832 18.058 59.963 1.00 27.32 372 PHE A CA 1
ATOM 2881 C C . PHE A 1 372 ? 29.492 18.051 59.197 1.00 27.31 372 PHE A C 1
ATOM 2882 O O . PHE A 1 372 ? 29.491 18.123 57.964 1.00 27.21 372 PHE A O 1
ATOM 2890 N N . GLU A 1 373 ? 28.372 17.933 59.915 1.00 27.30 373 GLU A N 1
ATOM 2891 C CA . GLU A 1 373 ? 27.024 17.954 59.268 1.00 27.72 373 GLU A CA 1
ATOM 2892 C C . GLU A 1 373 ? 26.744 19.244 58.498 1.00 27.41 373 GLU A C 1
ATOM 2893 O O . GLU A 1 373 ? 26.064 19.210 57.481 1.00 26.85 373 GLU A O 1
ATOM 2899 N N . LEU A 1 374 ? 27.263 20.375 58.979 1.00 27.83 374 LEU A N 1
ATOM 2900 C CA . LEU A 1 374 ? 27.138 21.647 58.235 1.00 28.69 374 LEU A CA 1
ATOM 2901 C C . LEU A 1 374 ? 27.810 21.601 56.862 1.00 28.83 374 LEU A C 1
ATOM 2902 O O . LEU A 1 374 ? 27.232 22.049 55.854 1.00 29.00 374 LEU A O 1
ATOM 2907 N N . ILE A 1 375 ? 29.031 21.070 56.826 1.00 29.38 375 ILE A N 1
ATOM 2908 C CA . ILE A 1 375 ? 29.740 20.803 55.570 1.00 29.45 375 ILE A CA 1
ATOM 2909 C C . ILE A 1 375 ? 28.910 19.929 54.611 1.00 29.63 375 ILE A C 1
ATOM 2910 O O . ILE A 1 375 ? 28.699 20.295 53.454 1.00 29.42 375 ILE A O 1
ATOM 2915 N N . LYS A 1 376 ? 28.431 18.784 55.103 1.00 30.26 376 LYS A N 1
ATOM 2916 C CA . LYS A 1 376 ? 27.583 17.885 54.309 1.00 30.81 376 LYS A CA 1
ATOM 2917 C C . LYS A 1 376 ? 26.294 18.571 53.845 1.00 30.91 376 LYS A C 1
ATOM 2918 O O . LYS A 1 376 ? 25.815 18.320 52.744 1.00 30.84 376 LYS A O 1
ATOM 2924 N N . SER A 1 377 ? 25.741 19.441 54.686 1.00 31.72 377 SER A N 1
ATOM 2925 C CA . SER A 1 377 ? 24.548 20.219 54.326 1.00 32.61 377 SER A CA 1
ATOM 2926 C C . SER A 1 377 ? 24.813 20.996 53.017 1.00 32.64 377 SER A C 1
ATOM 2927 O O . SER A 1 377 ? 23.989 20.999 52.087 1.00 33.00 377 SER A O 1
ATOM 2930 N N . ILE A 1 378 ? 25.983 21.627 52.962 1.00 32.80 378 ILE A N 1
ATOM 2931 C CA . ILE A 1 378 ? 26.468 22.394 51.810 1.00 33.00 378 ILE A CA 1
ATOM 2932 C C . ILE A 1 378 ? 26.792 21.512 50.603 1.00 33.05 378 ILE A C 1
ATOM 2933 O O . ILE A 1 378 ? 26.444 21.856 49.479 1.00 33.29 378 ILE A O 1
ATOM 2938 N N . LEU A 1 379 ? 27.487 20.399 50.836 1.00 33.22 379 LEU A N 1
ATOM 2939 C CA . LEU A 1 379 ? 27.898 19.487 49.756 1.00 32.98 379 LEU A CA 1
ATOM 2940 C C . LEU A 1 379 ? 26.727 18.745 49.123 1.00 32.88 379 LEU A C 1
ATOM 2941 O O . LEU A 1 379 ? 26.789 18.376 47.954 1.00 32.52 379 LEU A O 1
ATOM 2946 N N . GLU A 1 380 ? 25.667 18.524 49.899 1.00 32.80 380 GLU A N 1
ATOM 2947 C CA . GLU A 1 380 ? 24.490 17.792 49.418 1.00 33.15 380 GLU A CA 1
ATOM 2948 C C . GLU A 1 380 ? 23.309 18.700 49.046 1.00 33.19 380 GLU A C 1
ATOM 2949 O O . GLU A 1 380 ? 22.139 18.344 49.250 1.00 33.39 380 GLU A O 1
ATOM 2955 N N . ARG A 1 381 ? 23.631 19.866 48.491 1.00 33.53 381 ARG A N 1
ATOM 2956 C CA . ARG A 1 381 ? 22.635 20.764 47.923 1.00 33.81 381 ARG A CA 1
ATOM 2957 C C . ARG A 1 381 ? 21.970 20.085 46.736 1.00 33.41 381 ARG A C 1
ATOM 2958 O O . ARG A 1 381 ? 22.641 19.449 45.907 1.00 33.12 381 ARG A O 1
ATOM 2966 N N . ASP A 1 382 ? 20.652 20.226 46.649 1.00 32.77 382 ASP A N 1
ATOM 2967 C CA . ASP A 1 382 ? 19.887 19.629 45.565 1.00 32.07 382 ASP A CA 1
ATOM 2968 C C . ASP A 1 382 ? 20.103 20.435 44.272 1.00 32.37 382 ASP A C 1
ATOM 2969 O O . ASP A 1 382 ? 20.717 21.503 44.327 1.00 32.54 382 ASP A O 1
ATOM 2974 N N . PRO A 1 383 ? 19.634 19.922 43.106 1.00 32.48 383 PRO A N 1
ATOM 2975 C CA . PRO A 1 383 ? 19.779 20.616 41.820 1.00 32.61 383 PRO A CA 1
ATOM 2976 C C . PRO A 1 383 ? 19.264 22.066 41.774 1.00 32.85 383 PRO A C 1
ATOM 2977 O O . PRO A 1 383 ? 19.720 22.861 40.939 1.00 33.04 383 PRO A O 1
ATOM 2981 N N . HIS A 1 384 ? 18.337 22.414 42.662 1.00 32.97 384 HIS A N 1
ATOM 2982 C CA . HIS A 1 384 ? 17.845 23.811 42.755 1.00 32.53 384 HIS A CA 1
ATOM 2983 C C . HIS A 1 384 ? 18.594 24.687 43.775 1.00 32.31 384 HIS A C 1
ATOM 2984 O O . HIS A 1 384 ? 18.254 25.871 43.956 1.00 32.48 384 HIS A O 1
ATOM 2991 N N . GLY A 1 385 ? 19.579 24.103 44.463 1.00 31.70 385 GLY A N 1
ATOM 2992 C CA . GLY A 1 385 ? 20.444 24.858 45.378 1.00 30.88 385 GLY A CA 1
ATOM 2993 C C . GLY A 1 385 ? 20.046 24.883 46.844 1.00 30.57 385 GLY A C 1
ATOM 2994 O O . GLY A 1 385 ? 20.682 25.576 47.646 1.00 30.32 385 GLY A O 1
ATOM 2995 N N . ASN A 1 386 ? 18.996 24.139 47.209 1.00 29.80 386 ASN A N 1
ATOM 2996 C CA . ASN A 1 386 ? 18.586 24.023 48.618 1.00 29.32 386 ASN A CA 1
ATOM 2997 C C . ASN A 1 386 ? 19.622 23.227 49.446 1.00 29.38 386 ASN A C 1
ATOM 2998 O O . ASN A 1 386 ? 20.078 22.182 48.986 1.00 29.55 386 ASN A O 1
ATOM 3003 N N . PHE A 1 387 ? 19.975 23.719 50.643 1.00 28.84 387 PHE A N 1
ATOM 3004 C CA . PHE A 1 387 ? 20.779 22.961 51.615 1.00 28.71 387 PHE A CA 1
ATOM 3005 C C . PHE A 1 387 ? 20.080 21.677 52.045 1.00 28.36 387 PHE A C 1
ATOM 3006 O O . PHE A 1 387 ? 18.839 21.592 52.037 1.00 27.02 387 PHE A O 1
ATOM 3014 N N . ASN A 1 388 ? 20.871 20.686 52.457 1.00 27.35 388 ASN A N 1
ATOM 3015 C CA . ASN A 1 388 ? 20.272 19.470 53.001 1.00 27.25 388 ASN A CA 1
ATOM 3016 C C . ASN A 1 388 ? 20.054 19.636 54.503 1.00 26.32 388 ASN A C 1
ATOM 3017 O O . ASN A 1 388 ? 20.942 19.328 55.310 1.00 25.66 388 ASN A O 1
ATOM 3022 N N . VAL A 1 389 ? 18.870 20.146 54.872 1.00 25.48 389 VAL A N 1
ATOM 3023 C CA . VAL A 1 389 ? 18.560 20.376 56.291 1.00 24.40 389 VAL A CA 1
ATOM 3024 C C . VAL A 1 389 ? 18.039 19.104 56.975 1.00 24.16 389 VAL A C 1
ATOM 3025 O O . VAL A 1 389 ? 18.223 18.913 58.179 1.00 23.25 389 VAL A O 1
ATOM 3029 N N . SER A 1 390 ? 17.415 18.223 56.196 1.00 23.77 390 SER A N 1
ATOM 3030 C CA . SER A 1 390 ? 16.914 16.952 56.750 1.00 23.66 390 SER A CA 1
ATOM 3031 C C . SER A 1 390 ? 17.999 16.104 57.399 1.00 23.58 390 SER A C 1
ATOM 3032 O O . SER A 1 390 ? 17.740 15.442 58.418 1.00 23.83 390 SER A O 1
ATOM 3035 N N . ARG A 1 391 ? 19.208 16.145 56.846 1.00 23.11 391 ARG A N 1
ATOM 3036 C CA . ARG A 1 391 ? 20.319 15.375 57.439 1.00 24.07 391 ARG A CA 1
ATOM 3037 C C . ARG A 1 391 ? 20.935 16.014 58.704 1.00 23.02 391 ARG A C 1
ATOM 3038 O O . ARG A 1 391 ? 21.605 15.328 59.487 1.00 22.67 391 ARG A O 1
ATOM 3046 N N . VAL A 1 392 ? 20.722 17.321 58.906 1.00 22.24 392 VAL A N 1
ATOM 3047 C CA . VAL A 1 392 ? 21.314 18.016 60.048 1.00 20.44 392 VAL A CA 1
ATOM 3048 C C . VAL A 1 392 ? 20.504 17.719 61.325 1.00 20.64 392 VAL A C 1
ATOM 3049 O O . VAL A 1 392 ? 19.328 18.076 61.400 1.00 20.35 392 VAL A O 1
ATOM 3053 N N . PRO A 1 393 ? 21.130 17.064 62.333 1.00 20.52 393 PRO A N 1
ATOM 3054 C CA . PRO A 1 393 ? 20.402 16.688 63.552 1.00 20.82 393 PRO A CA 1
ATOM 3055 C C . PRO A 1 393 ? 20.242 17.845 64.527 1.00 20.92 393 PRO A C 1
ATOM 3056 O O . PRO A 1 393 ? 20.793 17.830 65.634 1.00 20.42 393 PRO A O 1
ATOM 3060 N N . THR A 1 394 ? 19.462 18.835 64.110 1.00 21.14 394 THR A N 1
ATOM 3061 C CA . THR A 1 394 ? 19.248 20.039 64.904 1.00 21.19 394 THR A CA 1
ATOM 3062 C C . THR A 1 394 ? 18.761 19.725 66.313 1.00 20.94 394 THR A C 1
ATOM 3063 O O . THR A 1 394 ? 19.207 20.343 67.276 1.00 20.60 394 THR A O 1
ATOM 3067 N N . GLU A 1 395 ? 17.886 18.729 66.430 1.00 20.48 395 GLU A N 1
ATOM 3068 C CA . GLU A 1 395 ? 17.363 18.318 67.723 1.00 20.90 395 GLU A CA 1
ATOM 3069 C C . GLU A 1 395 ? 18.480 17.810 68.697 1.00 20.25 395 GLU A C 1
ATOM 3070 O O . GLU A 1 395 ? 18.441 18.088 69.879 1.00 20.03 395 GLU A O 1
ATOM 3076 N N . LYS A 1 396 ? 19.466 17.095 68.173 1.00 20.33 396 LYS A N 1
ATOM 3077 C CA . LYS A 1 396 ? 20.612 16.610 68.968 1.00 21.25 396 LYS A CA 1
ATOM 3078 C C . LYS A 1 396 ? 21.536 17.756 69.430 1.00 20.89 396 LYS A C 1
ATOM 3079 O O . LYS A 1 396 ? 22.102 17.695 70.523 1.00 21.61 396 LYS A O 1
ATOM 3085 N N . LEU A 1 397 ? 21.681 18.790 68.599 1.00 21.51 397 LEU A N 1
ATOM 3086 C CA . LEU A 1 397 ? 22.389 20.052 68.984 1.00 21.83 397 LEU A CA 1
ATOM 3087 C C . LEU A 1 397 ? 21.701 20.732 70.165 1.00 21.71 397 LEU A C 1
ATOM 3088 O O . LEU A 1 397 ? 22.363 21.078 71.173 1.00 21.79 397 LEU A O 1
ATOM 3093 N N . PHE A 1 398 ? 20.376 20.926 70.055 1.00 21.38 398 PHE A N 1
ATOM 3094 C CA . PHE A 1 398 ? 19.557 21.380 71.203 1.00 21.24 398 PHE A CA 1
ATOM 3095 C C . PHE A 1 398 ? 19.856 20.567 72.472 1.00 20.31 398 PHE A C 1
ATOM 3096 O O . PHE A 1 398 ? 20.140 21.123 73.527 1.00 19.36 398 PHE A O 1
ATOM 3104 N N . ILE A 1 399 ? 19.731 19.244 72.377 1.00 19.79 399 ILE A N 1
ATOM 3105 C CA . ILE A 1 399 ? 19.923 18.367 73.552 1.00 19.86 399 ILE A CA 1
ATOM 3106 C C . ILE A 1 399 ? 21.312 18.553 74.190 1.00 20.87 399 ILE A C 1
ATOM 3107 O O . ILE A 1 399 ? 21.441 18.681 75.412 1.00 20.36 399 ILE A O 1
ATOM 3112 N N . GLU A 1 400 ? 22.361 18.550 73.371 1.00 21.67 400 GLU A N 1
ATOM 3113 C CA . GLU A 1 400 ? 23.703 18.698 73.940 1.00 23.35 400 GLU A CA 1
ATOM 3114 C C . GLU A 1 400 ? 23.895 20.049 74.648 1.00 22.96 400 GLU A C 1
ATOM 3115 O O . GLU A 1 400 ? 24.413 20.088 75.759 1.00 23.49 400 GLU A O 1
ATOM 3121 N N . MET A 1 401 ? 23.466 21.138 74.015 1.00 22.72 401 MET A N 1
ATOM 3122 C CA . MET A 1 401 ? 23.608 22.475 74.594 1.00 23.79 401 MET A CA 1
ATOM 3123 C C . MET A 1 401 ? 22.747 22.681 75.840 1.00 23.30 401 MET A C 1
ATOM 3124 O O . MET A 1 401 ? 23.184 23.325 76.784 1.00 22.72 401 MET A O 1
ATOM 3129 N N . ILE A 1 402 ? 21.527 22.127 75.841 1.00 22.55 402 ILE A N 1
ATOM 3130 C CA . ILE A 1 402 ? 20.643 22.190 77.029 1.00 22.13 402 ILE A CA 1
ATOM 3131 C C . ILE A 1 402 ? 21.203 21.359 78.179 1.00 22.14 402 ILE A C 1
ATOM 3132 O O . ILE A 1 402 ? 21.195 21.780 79.335 1.00 21.27 402 ILE A O 1
ATOM 3137 N N . GLN A 1 403 ? 21.686 20.165 77.844 1.00 22.96 403 GLN A N 1
ATOM 3138 C CA . GLN A 1 403 ? 22.381 19.315 78.797 1.00 24.61 403 GLN A CA 1
ATOM 3139 C C . GLN A 1 403 ? 23.501 20.082 79.531 1.00 24.37 403 GLN A C 1
ATOM 3140 O O . GLN A 1 403 ? 23.638 19.958 80.752 1.00 23.69 403 GLN A O 1
ATOM 3146 N N . SER A 1 404 ? 24.282 20.885 78.799 1.00 25.21 404 SER A N 1
ATOM 3147 C CA . SER A 1 404 ? 25.394 21.653 79.400 1.00 25.90 404 SER A CA 1
ATOM 3148 C C . SER A 1 404 ? 24.919 22.737 80.365 1.00 25.14 404 SER A C 1
ATOM 3149 O O . SER A 1 404 ? 25.457 22.868 81.450 1.00 24.86 404 SER A O 1
ATOM 3152 N N . ARG A 1 405 ? 23.900 23.487 79.955 1.00 24.95 405 ARG A N 1
ATOM 3153 C CA . ARG A 1 405 ? 23.344 24.590 80.746 1.00 25.03 405 ARG A CA 1
ATOM 3154 C C . ARG A 1 405 ? 22.685 24.096 82.017 1.00 24.85 405 ARG A C 1
ATOM 3155 O O . ARG A 1 405 ? 22.806 24.738 83.067 1.00 24.14 405 ARG A O 1
ATOM 3163 N N . LEU A 1 406 ? 21.981 22.957 81.925 1.00 23.99 406 LEU A N 1
ATOM 3164 C CA . LEU A 1 406 ? 21.376 22.353 83.110 1.00 23.13 406 LEU A CA 1
ATOM 3165 C C . LEU A 1 406 ? 22.435 21.857 84.103 1.00 23.32 406 LEU A C 1
ATOM 3166 O O . LEU A 1 406 ? 22.254 21.976 85.310 1.00 23.35 406 LEU A O 1
ATOM 3171 N N . ASN A 1 407 ? 23.517 21.264 83.599 1.00 23.49 407 ASN A N 1
ATOM 3172 C CA . ASN A 1 407 ? 24.666 20.923 84.458 1.00 24.42 407 ASN A CA 1
ATOM 3173 C C . ASN A 1 407 ? 25.281 22.177 85.120 1.00 24.41 407 ASN A C 1
ATOM 3174 O O . ASN A 1 407 ? 25.659 22.124 86.294 1.00 24.58 407 ASN A O 1
ATOM 3179 N N . ASP A 1 408 ? 25.324 23.310 84.403 1.00 25.30 408 ASP A N 1
ATOM 3180 C CA . ASP A 1 408 ? 25.775 24.584 85.009 1.00 26.38 408 ASP A CA 1
ATOM 3181 C C . ASP A 1 408 ? 24.935 25.026 86.193 1.00 26.60 408 ASP A C 1
ATOM 3182 O O . ASP A 1 408 ? 25.468 25.577 87.159 1.00 26.42 408 ASP A O 1
ATOM 3187 N N . MET A 1 409 ? 23.616 24.833 86.096 1.00 26.61 409 MET A N 1
ATOM 3188 C CA . MET A 1 409 ? 22.706 25.182 87.187 1.00 26.31 409 MET A CA 1
ATOM 3189 C C . MET A 1 409 ? 22.874 24.164 88.300 1.00 25.10 409 MET A C 1
ATOM 3190 O O . MET A 1 409 ? 22.885 24.513 89.493 1.00 25.06 409 MET A O 1
ATOM 3195 N N . LYS A 1 410 ? 22.976 22.897 87.921 1.00 24.18 410 LYS A N 1
ATOM 3196 C CA . LYS A 1 410 ? 23.187 21.848 88.908 1.00 24.47 410 LYS A CA 1
ATOM 3197 C C . LYS A 1 410 ? 24.460 22.103 89.747 1.00 24.64 410 LYS A C 1
ATOM 3198 O O . LYS A 1 410 ? 24.499 21.801 90.940 1.00 24.61 410 LYS A O 1
ATOM 3204 N N . LYS A 1 411 ? 25.483 22.686 89.121 1.00 24.94 411 LYS A N 1
ATOM 3205 C CA . LYS A 1 411 ? 26.746 22.960 89.811 1.00 25.16 411 LYS A CA 1
ATOM 3206 C C . LYS A 1 411 ? 26.597 23.978 90.941 1.00 25.14 411 LYS A C 1
ATOM 3207 O O . LYS A 1 411 ? 27.417 24.004 91.854 1.00 25.58 411 LYS A O 1
ATOM 3213 N N . ARG A 1 412 ? 25.537 24.786 90.892 1.00 26.12 412 ARG A N 1
ATOM 3214 C CA . ARG A 1 412 ? 25.231 25.735 91.969 1.00 26.33 412 ARG A CA 1
ATOM 3215 C C . ARG A 1 412 ? 24.047 25.304 92.853 1.00 27.81 412 ARG A C 1
ATOM 3216 O O . ARG A 1 412 ? 23.579 26.096 93.667 1.00 27.94 412 ARG A O 1
ATOM 3224 N N . GLY A 1 413 ? 23.573 24.063 92.694 1.00 28.96 413 GLY A N 1
ATOM 3225 C CA . GLY A 1 413 ? 22.394 23.557 93.421 1.00 30.35 413 GLY A CA 1
ATOM 3226 C C . GLY A 1 413 ? 21.074 24.176 92.962 1.00 31.78 413 GLY A C 1
ATOM 3227 O O . GLY A 1 413 ? 20.093 24.220 93.718 1.00 32.45 413 GLY A O 1
ATOM 3228 N N . GLU A 1 414 ? 21.044 24.644 91.723 1.00 32.42 414 GLU A N 1
ATOM 3229 C CA . GLU A 1 414 ? 19.885 25.338 91.176 1.00 33.79 414 GLU A CA 1
ATOM 3230 C C . GLU A 1 414 ? 19.016 24.463 90.264 1.00 33.44 414 GLU A C 1
ATOM 3231 O O . GLU A 1 414 ? 18.011 24.918 89.746 1.00 33.89 414 GLU A O 1
ATOM 3237 N N . TYR A 1 415 ? 19.402 23.210 90.076 1.00 33.65 415 TYR A N 1
ATOM 3238 C CA . TYR A 1 415 ? 18.597 22.267 89.301 1.00 33.73 415 TYR A CA 1
ATOM 3239 C C . TYR A 1 415 ? 18.790 20.879 89.872 1.00 35.00 415 TYR A C 1
ATOM 3240 O O . TYR A 1 415 ? 19.861 20.281 89.705 1.00 35.54 415 TYR A O 1
ATOM 3249 N N . LYS A 1 416 ? 17.756 20.377 90.545 1.00 36.00 416 LYS A N 1
ATOM 3250 C CA . LYS A 1 416 ? 17.839 19.097 91.260 1.00 38.12 416 LYS A CA 1
ATOM 3251 C C . LYS A 1 416 ? 17.226 17.898 90.521 1.00 37.66 416 LYS A C 1
ATOM 3252 O O . LYS A 1 416 ? 17.233 16.785 91.037 1.00 38.51 416 LYS A O 1
ATOM 3258 N N . GLY A 1 417 ? 16.715 18.121 89.314 1.00 37.26 417 GLY A N 1
ATOM 3259 C CA . GLY A 1 417 ? 16.106 17.059 88.535 1.00 36.60 417 GLY A CA 1
ATOM 3260 C C . GLY A 1 417 ? 17.139 16.332 87.713 1.00 36.29 417 GLY A C 1
ATOM 3261 O O . GLY A 1 417 ? 18.282 16.785 87.580 1.00 36.78 417 GLY A O 1
ATOM 3262 N N . SER A 1 418 ? 16.758 15.187 87.168 1.00 35.62 418 SER A N 1
ATOM 3263 C CA . SER A 1 418 ? 17.633 14.501 86.227 1.00 35.17 418 SER A CA 1
ATOM 3264 C C . SER A 1 418 ? 17.016 14.658 84.865 1.00 33.86 418 SER A C 1
ATOM 3265 O O . SER A 1 418 ? 15.820 14.413 84.701 1.00 34.71 418 SER A O 1
ATOM 3268 N N . PHE A 1 419 ? 17.832 15.115 83.915 1.00 31.49 419 PHE A N 1
ATOM 3269 C CA . PHE A 1 419 ? 17.434 15.358 82.548 1.00 28.87 419 PHE A CA 1
ATOM 3270 C C . PHE A 1 419 ? 17.669 14.069 81.741 1.00 28.77 419 PHE A C 1
ATOM 3271 O O . PHE A 1 419 ? 18.800 13.555 81.683 1.00 28.35 419 PHE A O 1
ATOM 3279 N N . THR A 1 420 ? 16.607 13.525 81.142 1.00 27.28 420 THR A N 1
ATOM 3280 C CA . THR A 1 420 ? 16.743 12.319 80.307 1.00 26.09 420 THR A CA 1
ATOM 3281 C C . THR A 1 420 ? 16.129 12.589 78.951 1.00 24.95 420 THR A C 1
ATOM 3282 O O . THR A 1 420 ? 14.925 12.359 78.732 1.00 23.98 420 THR A O 1
ATOM 3286 N N . PRO A 1 421 ? 16.954 13.100 78.029 1.00 24.01 421 PRO A N 1
ATOM 3287 C CA . PRO A 1 421 ? 16.468 13.495 76.713 1.00 23.17 421 PRO A CA 1
ATOM 3288 C C . PRO A 1 421 ? 16.323 12.332 75.747 1.00 22.56 421 PRO A C 1
ATOM 3289 O O . PRO A 1 421 ? 17.100 11.374 75.806 1.00 21.71 421 PRO A O 1
ATOM 3293 N N . VAL A 1 422 ? 15.338 12.435 74.847 1.00 21.59 422 VAL A N 1
ATOM 3294 C CA . VAL A 1 422 ? 15.145 11.450 73.774 1.00 19.98 422 VAL A CA 1
ATOM 3295 C C . VAL A 1 422 ? 14.944 12.209 72.466 1.00 19.44 422 VAL A C 1
ATOM 3296 O O . VAL A 1 422 ? 14.074 13.081 72.389 1.00 18.01 422 VAL A O 1
ATOM 3300 N N . ASP A 1 423 ? 15.731 11.862 71.449 1.00 18.12 423 ASP A N 1
ATOM 3301 C CA . ASP A 1 423 ? 15.644 12.505 70.145 1.00 18.45 423 ASP A CA 1
ATOM 3302 C C . ASP A 1 423 ? 14.697 11.737 69.212 1.00 17.90 423 ASP A C 1
ATOM 3303 O O . ASP A 1 423 ? 14.580 10.502 69.306 1.00 16.20 423 ASP A O 1
ATOM 3308 N N . HIS A 1 424 ? 14.019 12.475 68.324 1.00 16.89 424 HIS A N 1
ATOM 3309 C CA . HIS A 1 424 ? 13.215 11.886 67.252 1.00 16.61 424 HIS A CA 1
ATOM 3310 C C . HIS A 1 424 ? 13.279 12.777 66.024 1.00 17.23 424 HIS A C 1
ATOM 3311 O O . HIS A 1 424 ? 13.569 13.977 66.119 1.00 17.13 424 HIS A O 1
ATOM 3318 N N . PHE A 1 425 ? 12.981 12.188 64.876 1.00 17.08 425 PHE A N 1
ATOM 3319 C CA . PHE A 1 425 ? 12.850 12.928 63.638 1.00 17.55 425 PHE A CA 1
ATOM 3320 C C . PHE A 1 425 ? 11.754 12.286 62.798 1.00 17.97 425 PHE A C 1
ATOM 3321 O O . PHE A 1 425 ? 11.980 11.257 62.160 1.00 16.92 425 PHE A O 1
ATOM 3329 N N . PHE A 1 426 ? 10.558 12.897 62.822 1.00 18.25 426 PHE A N 1
ATOM 3330 C CA . PHE A 1 426 ? 9.453 12.446 61.977 1.00 18.10 426 PHE A CA 1
ATOM 3331 C C . PHE A 1 426 ? 9.451 13.204 60.641 1.00 18.67 426 PHE A C 1
ATOM 3332 O O . PHE A 1 426 ? 9.349 14.447 60.591 1.00 19.92 426 PHE A O 1
ATOM 3340 N N . GLY A 1 427 ? 9.546 12.457 59.545 1.00 18.77 427 GLY A N 1
ATOM 3341 C CA . GLY A 1 427 ? 9.721 13.058 58.238 1.00 18.56 427 GLY A CA 1
ATOM 3342 C C . GLY A 1 427 ? 9.372 12.111 57.108 1.00 19.61 427 GLY A C 1
ATOM 3343 O O . GLY A 1 427 ? 8.237 12.160 56.593 1.00 18.77 427 GLY A O 1
ATOM 3344 N N . TYR A 1 428 ? 10.343 11.260 56.720 1.00 18.64 428 TYR A N 1
ATOM 3345 C CA . TYR A 1 428 ? 10.160 10.284 55.629 1.00 18.91 428 TYR A CA 1
ATOM 3346 C C . TYR A 1 428 ? 8.953 9.367 55.831 1.00 19.01 428 TYR A C 1
ATOM 3347 O O . TYR A 1 428 ? 8.348 8.929 54.855 1.00 18.86 428 TYR A O 1
ATOM 3356 N N . GLU A 1 429 ? 8.607 9.063 57.089 1.00 19.99 429 GLU A N 1
ATOM 3357 C CA . GLU A 1 429 ? 7.443 8.196 57.373 1.00 20.44 429 GLU A CA 1
ATOM 3358 C C . GLU A 1 429 ? 6.050 8.833 57.145 1.00 21.03 429 GLU A C 1
ATOM 3359 O O . GLU A 1 429 ? 5.008 8.165 57.315 1.00 21.28 429 GLU A O 1
ATOM 3365 N N . GLY A 1 430 ? 6.028 10.112 56.773 1.00 21.02 430 GLY A N 1
ATOM 3366 C CA . GLY A 1 430 ? 4.771 10.823 56.606 1.00 21.06 430 GLY A CA 1
ATOM 3367 C C . GLY A 1 430 ? 4.492 11.198 55.166 1.00 21.43 430 GLY A C 1
ATOM 3368 O O . GLY A 1 430 ? 3.358 11.583 54.834 1.00 21.31 430 GLY A O 1
ATOM 3369 N N . ARG A 1 431 ? 5.508 11.066 54.304 1.00 21.21 431 ARG A N 1
ATOM 3370 C CA . ARG A 1 431 ? 5.425 11.553 52.915 1.00 20.92 431 ARG A CA 1
ATOM 3371 C C . ARG A 1 431 ? 4.673 10.647 51.954 1.00 20.93 431 ARG A C 1
ATOM 3372 O O . ARG A 1 431 ? 4.073 11.130 50.975 1.00 20.03 431 ARG A O 1
ATOM 3380 N N . SER A 1 432 ? 4.721 9.340 52.214 1.00 20.97 432 SER A N 1
ATOM 3381 C CA . SER A 1 432 ? 4.120 8.336 51.341 1.00 21.25 432 SER A CA 1
ATOM 3382 C C . SER A 1 432 ? 3.041 7.562 52.093 1.00 21.73 432 SER A C 1
ATOM 3383 O O . SER A 1 432 ? 2.743 6.416 51.784 1.00 21.82 432 SER A O 1
ATOM 3386 N N . ALA A 1 433 ? 2.487 8.198 53.111 1.00 22.14 433 ALA A N 1
ATOM 3387 C CA . ALA A 1 433 ? 1.363 7.670 53.828 1.00 22.89 433 ALA A CA 1
ATOM 3388 C C . ALA A 1 433 ? 0.091 7.719 52.954 1.00 23.52 433 ALA A C 1
ATOM 3389 O O . ALA A 1 433 ? 0.056 8.461 51.964 1.00 23.62 433 ALA A O 1
ATOM 3391 N N . PHE A 1 434 ? -0.933 6.924 53.304 1.00 23.37 434 PHE A N 1
ATOM 3392 C CA . PHE A 1 434 ? -2.272 7.029 52.663 1.00 23.48 434 PHE A CA 1
ATOM 3393 C C . PHE A 1 434 ? -2.874 8.429 52.874 1.00 22.83 434 PHE A C 1
ATOM 3394 O O . PHE A 1 434 ? -2.906 8.929 54.013 1.00 22.46 434 PHE A O 1
ATOM 3402 N N . PRO A 1 435 ? -3.310 9.091 51.781 1.00 22.52 435 PRO A N 1
ATOM 3403 C CA . PRO A 1 435 ? -3.912 10.413 51.957 1.00 22.04 435 PRO A CA 1
ATOM 3404 C C . PRO A 1 435 ? -5.267 10.401 52.679 1.00 22.04 435 PRO A C 1
ATOM 3405 O O . PRO A 1 435 ? -6.074 9.500 52.466 1.00 21.98 435 PRO A O 1
ATOM 3409 N N . SER A 1 436 ? -5.481 11.400 53.543 1.00 21.77 436 SER A N 1
ATOM 3410 C CA . SER A 1 436 ? -6.768 11.646 54.193 1.00 21.68 436 SER A CA 1
ATOM 3411 C C . SER A 1 436 ? -7.856 11.848 53.129 1.00 21.07 436 SER A C 1
ATOM 3412 O O . SER A 1 436 ? -7.538 11.996 51.963 1.00 21.47 436 SER A O 1
ATOM 3415 N N . ASN A 1 437 ? -9.125 11.835 53.523 1.00 21.18 437 ASN A N 1
ATOM 3416 C CA . ASN A 1 437 ? -10.220 12.165 52.585 1.00 21.71 437 ASN A CA 1
ATOM 3417 C C . ASN A 1 437 ? -9.991 13.539 52.004 1.00 21.04 437 ASN A C 1
ATOM 3418 O O . ASN A 1 437 ? -10.173 13.726 50.804 1.00 21.96 437 ASN A O 1
ATOM 3423 N N . PHE A 1 438 ? -9.552 14.490 52.836 1.00 21.19 438 PHE A N 1
ATOM 3424 C CA . PHE A 1 438 ? -9.245 15.859 52.340 1.00 21.04 438 PHE A CA 1
ATOM 3425 C C . PHE A 1 438 ? -8.262 15.855 51.152 1.00 21.17 438 PHE A C 1
ATOM 3426 O O . PHE A 1 438 ? -8.584 16.341 50.061 1.00 21.75 438 PHE A O 1
ATOM 3434 N N . ASP A 1 439 ? -7.058 15.331 51.371 1.00 20.40 439 ASP A N 1
ATOM 3435 C CA . ASP A 1 439 ? -6.073 15.174 50.284 1.00 20.37 439 ASP A CA 1
ATOM 3436 C C . ASP A 1 439 ? -6.546 14.248 49.146 1.00 20.24 439 ASP A C 1
ATOM 3437 O O . ASP A 1 439 ? -6.273 14.524 47.988 1.00 20.10 439 ASP A O 1
ATOM 3442 N N . SER A 1 440 ? -7.258 13.165 49.464 1.00 20.45 440 SER A N 1
ATOM 3443 C CA . SER A 1 440 ? -7.836 12.301 48.406 1.00 21.21 440 SER A CA 1
ATOM 3444 C C . SER A 1 440 ? -8.831 13.082 47.529 1.00 21.50 440 SER A C 1
ATOM 3445 O O . SER A 1 440 ? -8.783 12.999 46.291 1.00 21.05 440 SER A O 1
ATOM 3448 N N . ASP A 1 441 ? -9.720 13.839 48.184 1.00 21.34 441 ASP A N 1
ATOM 3449 C CA . ASP A 1 441 ? -10.704 14.692 47.484 1.00 21.55 441 ASP A CA 1
ATOM 3450 C C . ASP A 1 441 ? -10.064 15.846 46.734 1.00 21.42 441 ASP A C 1
ATOM 3451 O O . ASP A 1 441 ? -10.320 16.047 45.537 1.00 22.20 441 ASP A O 1
ATOM 3456 N N . TYR A 1 442 ? -9.223 16.607 47.437 1.00 21.66 442 TYR A N 1
ATOM 3457 C CA . TYR A 1 442 ? -8.469 17.730 46.851 1.00 21.27 442 TYR A CA 1
ATOM 3458 C C . TYR A 1 442 ? -7.567 17.328 45.645 1.00 21.70 442 TYR A C 1
ATOM 3459 O O . TYR A 1 442 ? -7.550 18.011 44.616 1.00 21.97 442 TYR A O 1
ATOM 3468 N N . CYS A 1 443 ? -6.823 16.228 45.760 1.00 21.44 443 CYS A N 1
ATOM 3469 C CA . CYS A 1 443 ? -5.943 15.767 44.664 1.00 21.75 443 CYS A CA 1
ATOM 3470 C C . CYS A 1 443 ? -6.692 15.301 43.416 1.00 22.46 443 CYS A C 1
ATOM 3471 O O . CYS A 1 443 ? -6.341 15.669 42.287 1.00 22.28 443 CYS A O 1
ATOM 3474 N N . TYR A 1 444 ? -7.733 14.497 43.618 1.00 23.70 444 TYR A N 1
ATOM 3475 C CA . TYR A 1 444 ? -8.569 14.059 42.503 1.00 25.20 444 TYR A CA 1
ATOM 3476 C C . TYR A 1 444 ? -9.153 15.267 41.757 1.00 25.38 444 TYR A C 1
ATOM 3477 O O . TYR A 1 444 ? -9.037 15.345 40.529 1.00 25.37 444 TYR A O 1
ATOM 3486 N N . SER A 1 445 ? -9.691 16.237 42.510 1.00 25.41 445 SER A N 1
ATOM 3487 C CA . SER A 1 445 ? -10.236 17.487 41.927 1.00 25.93 445 SER A CA 1
ATOM 3488 C C . SER A 1 445 ? -9.189 18.293 41.176 1.00 25.75 445 SER A C 1
ATOM 3489 O O . SER A 1 445 ? -9.462 18.788 40.101 1.00 25.91 445 SER A O 1
ATOM 3492 N N . LEU A 1 446 ? -7.992 18.424 41.743 1.00 26.21 446 LEU A N 1
ATOM 3493 C CA . LEU A 1 446 ? -6.887 19.117 41.070 1.00 26.04 446 LEU A CA 1
ATOM 3494 C C . LEU A 1 446 ? -6.465 18.487 39.721 1.00 26.48 446 LEU A C 1
ATOM 3495 O O . LEU A 1 446 ? -6.151 19.198 38.770 1.00 25.94 446 LEU A O 1
ATOM 3500 N N . GLY A 1 447 ? -6.438 17.158 39.648 1.00 27.21 447 GLY A N 1
ATOM 3501 C CA . GLY A 1 447 ? -6.073 16.474 38.403 1.00 28.10 447 GLY A CA 1
ATOM 3502 C C . GLY A 1 447 ? -7.195 16.571 37.374 1.00 29.53 447 GLY A C 1
ATOM 3503 O O . GLY A 1 447 ? -6.956 16.791 36.176 1.00 29.22 447 GLY A O 1
ATOM 3504 N N . TYR A 1 448 ? -8.428 16.404 37.843 1.00 30.34 448 TYR A N 1
ATOM 3505 C CA . TYR A 1 448 ? -9.591 16.464 36.971 1.00 31.88 448 TYR A CA 1
ATOM 3506 C C . TYR A 1 448 ? -9.701 17.883 36.423 1.00 32.16 448 TYR A C 1
ATOM 3507 O O . TYR A 1 448 ? -9.936 18.068 35.234 1.00 32.34 448 TYR A O 1
ATOM 3516 N N . ASN A 1 449 ? -9.471 18.868 37.290 1.00 32.29 449 ASN A N 1
ATOM 3517 C CA . ASN A 1 449 ? -9.489 20.282 36.921 1.00 33.06 449 ASN A CA 1
ATOM 3518 C C . ASN A 1 449 ? -8.425 20.684 35.888 1.00 33.54 449 ASN A C 1
ATOM 3519 O O . ASN A 1 449 ? -8.691 21.522 35.019 1.00 33.92 449 ASN A O 1
ATOM 3524 N N . ALA A 1 450 ? -7.235 20.089 35.968 1.00 33.60 450 ALA A N 1
ATOM 3525 C CA . ALA A 1 450 ? -6.148 20.382 35.021 1.00 33.91 450 ALA A CA 1
ATOM 3526 C C . ALA A 1 450 ? -6.527 20.025 33.589 1.00 34.37 450 ALA A C 1
ATOM 3527 O O . ALA A 1 450 ? -6.117 20.700 32.660 1.00 34.47 450 ALA A O 1
ATOM 3529 N N . VAL A 1 451 ? -7.292 18.949 33.432 1.00 35.44 451 VAL A N 1
ATOM 3530 C CA . VAL A 1 451 ? -7.842 18.528 32.145 1.00 36.64 451 VAL A CA 1
ATOM 3531 C C . VAL A 1 451 ? -8.831 19.567 31.589 1.00 37.42 451 VAL A C 1
ATOM 3532 O O . VAL A 1 451 ? -8.736 19.947 30.414 1.00 37.50 451 VAL A O 1
ATOM 3536 N N . VAL A 1 452 ? -9.762 20.027 32.434 1.00 37.81 452 VAL A N 1
ATOM 3537 C CA . VAL A 1 452 ? -10.722 21.074 32.052 1.00 38.20 452 VAL A CA 1
ATOM 3538 C C . VAL A 1 452 ? -9.980 22.329 31.573 1.00 38.63 452 VAL A C 1
ATOM 3539 O O . VAL A 1 452 ? -10.325 22.894 30.536 1.00 38.98 452 VAL A O 1
ATOM 3543 N N . LEU A 1 453 ? -8.937 22.734 32.294 1.00 39.03 453 LEU A N 1
ATOM 3544 C CA . LEU A 1 453 ? -8.098 23.860 31.869 1.00 39.40 453 LEU A CA 1
ATOM 3545 C C . LEU A 1 453 ? -7.426 23.589 30.524 1.00 40.04 453 LEU A C 1
ATOM 3546 O O . LEU A 1 453 ? -7.263 24.498 29.703 1.00 40.19 453 LEU A O 1
ATOM 3551 N N . ILE A 1 454 ? -7.002 22.346 30.315 1.00 39.89 454 ILE A N 1
ATOM 3552 C CA . ILE A 1 454 ? -6.383 21.976 29.050 1.00 40.72 454 ILE A CA 1
ATOM 3553 C C . ILE A 1 454 ? -7.424 22.053 27.924 1.00 40.47 454 ILE A C 1
ATOM 3554 O O . ILE A 1 454 ? -7.166 22.646 26.890 1.00 40.53 454 ILE A O 1
ATOM 3559 N N . LEU A 1 455 ? -8.603 21.478 28.164 1.00 40.96 455 LEU A N 1
ATOM 3560 C CA . LEU A 1 455 ? -9.710 21.495 27.214 1.00 41.06 455 LEU A CA 1
ATOM 3561 C C . LEU A 1 455 ? -10.123 22.914 26.830 1.00 41.70 455 LEU A C 1
ATOM 3562 O O . LEU A 1 455 ? -10.636 23.138 25.742 1.00 42.49 455 LEU A O 1
ATOM 3567 N N . ASN A 1 456 ? -9.885 23.863 27.726 1.00 42.11 456 ASN A N 1
ATOM 3568 C CA . ASN A 1 456 ? -10.186 25.270 27.492 1.00 42.31 456 ASN A CA 1
ATOM 3569 C C . ASN A 1 456 ? -8.948 26.064 27.093 1.00 42.27 456 ASN A C 1
ATOM 3570 O O . ASN A 1 456 ? -8.862 27.265 27.350 1.00 42.42 456 ASN A O 1
ATOM 3575 N N . GLY A 1 457 ? -7.986 25.372 26.484 1.00 42.18 457 GLY A N 1
ATOM 3576 C CA . GLY A 1 457 ? -6.861 25.998 25.785 1.00 42.03 457 GLY A CA 1
ATOM 3577 C C . GLY A 1 457 ? -5.823 26.767 26.581 1.00 42.04 457 GLY A C 1
ATOM 3578 O O . GLY A 1 457 ? -5.022 27.512 26.005 1.00 42.20 457 GLY A O 1
ATOM 3579 N N . LEU A 1 458 ? -5.809 26.574 27.897 1.00 41.83 458 LEU A N 1
ATOM 3580 C CA . LEU A 1 458 ? -4.913 27.326 28.776 1.00 41.46 458 LEU A CA 1
ATOM 3581 C C . LEU A 1 458 ? -3.501 26.726 28.899 1.00 41.06 458 LEU A C 1
ATOM 3582 O O . LEU A 1 458 ? -3.326 25.521 28.788 1.00 41.33 458 LEU A O 1
ATOM 3587 N N . THR A 1 459 ? -2.509 27.588 29.108 1.00 40.53 459 THR A N 1
ATOM 3588 C CA . THR A 1 459 ? -1.150 27.178 29.444 1.00 39.85 459 THR A CA 1
ATOM 3589 C C . THR A 1 459 ? -0.521 28.153 30.444 1.00 39.31 459 THR A C 1
ATOM 3590 O O . THR A 1 459 ? -0.903 29.326 30.505 1.00 39.41 459 THR A O 1
ATOM 3594 N N . GLY A 1 460 ? 0.433 27.655 31.231 1.00 38.41 460 GLY A N 1
ATOM 3595 C CA . GLY A 1 460 ? 1.143 28.450 32.226 1.00 37.47 460 GLY A CA 1
ATOM 3596 C C . GLY A 1 460 ? 0.358 28.676 33.507 1.00 37.27 460 GLY A C 1
ATOM 3597 O O . GLY A 1 460 ? 0.666 29.586 34.274 1.00 37.21 460 GLY A O 1
ATOM 3598 N N . TYR A 1 461 ? -0.646 27.832 33.741 1.00 37.18 461 TYR A N 1
ATOM 3599 C CA . TYR A 1 461 ? -1.552 27.957 34.890 1.00 36.87 461 TYR A CA 1
ATOM 3600 C C . TYR A 1 461 ? -1.334 26.875 35.957 1.00 35.98 461 TYR A C 1
ATOM 3601 O O . TYR A 1 461 ? -0.971 25.735 35.646 1.00 35.19 461 TYR A O 1
ATOM 3610 N N . MET A 1 462 ? -1.578 27.254 37.212 1.00 34.79 462 MET A N 1
ATOM 3611 C CA . MET A 1 462 ? -1.688 26.308 38.316 1.00 33.49 462 MET A CA 1
ATOM 3612 C C . MET A 1 462 ? -3.152 25.904 38.506 1.00 32.95 462 MET A C 1
ATOM 3613 O O . MET A 1 462 ? -4.040 26.772 38.602 1.00 32.57 462 MET A O 1
ATOM 3618 N N . SER A 1 463 ? -3.397 24.594 38.536 1.00 32.13 463 SER A N 1
ATOM 3619 C CA . SER A 1 463 ? -4.694 24.041 38.919 1.00 31.74 463 SER A CA 1
ATOM 3620 C C . SER A 1 463 ? -4.983 24.490 40.349 1.00 31.84 463 SER A C 1
ATOM 3621 O O . SER A 1 463 ? -4.101 24.424 41.224 1.00 31.81 463 SER A O 1
ATOM 3624 N N . CYS A 1 464 ? -6.206 24.973 40.566 1.00 31.37 464 CYS A N 1
ATOM 3625 C CA . CYS A 1 464 ? -6.580 25.664 41.803 1.00 31.08 464 CYS A CA 1
ATOM 3626 C C . CYS A 1 464 ? -8.032 25.352 42.204 1.00 30.45 464 CYS A C 1
ATOM 3627 O O . CYS A 1 464 ? -8.962 25.589 41.421 1.00 29.97 464 CYS A O 1
ATOM 3630 N N . ILE A 1 465 ? -8.198 24.794 43.407 1.00 29.49 465 ILE A N 1
ATOM 3631 C CA . ILE A 1 465 ? -9.502 24.526 44.014 1.00 28.39 465 ILE A CA 1
ATOM 3632 C C . ILE A 1 465 ? -9.619 25.387 45.273 1.00 28.22 465 ILE A C 1
ATOM 3633 O O . ILE A 1 465 ? -8.779 25.296 46.172 1.00 27.94 465 ILE A O 1
ATOM 3638 N N . LYS A 1 466 ? -10.663 26.225 45.313 1.00 27.39 466 LYS A N 1
ATOM 3639 C CA . LYS A 1 466 ? -10.885 27.222 46.357 1.00 26.79 466 LYS A CA 1
ATOM 3640 C C . LYS A 1 466 ? -12.035 26.851 47.289 1.00 25.77 466 LYS A C 1
ATOM 3641 O O . LYS A 1 466 ? -12.847 26.018 46.954 1.00 25.92 466 LYS A O 1
ATOM 3647 N N . ASN A 1 467 ? -12.102 27.502 48.448 1.00 26.02 467 ASN A N 1
ATOM 3648 C CA . ASN A 1 467 ? -13.117 27.237 49.508 1.00 25.85 467 ASN A CA 1
ATOM 3649 C C . ASN A 1 467 ? -12.947 25.865 50.184 1.00 25.38 467 ASN A C 1
ATOM 3650 O O . ASN A 1 467 ? -13.920 25.117 50.402 1.00 25.42 467 ASN A O 1
ATOM 3655 N N . LEU A 1 468 ? -11.700 25.567 50.538 1.00 25.07 468 LEU A N 1
ATOM 3656 C CA . LEU A 1 468 ? -11.271 24.222 50.935 1.00 24.74 468 LEU A CA 1
ATOM 3657 C C . LEU A 1 468 ? -11.768 23.784 52.306 1.00 24.91 468 LEU A C 1
ATOM 3658 O O . LEU A 1 468 ? -11.726 22.583 52.640 1.00 25.17 468 LEU A O 1
ATOM 3663 N N . ASN A 1 469 ? -12.239 24.748 53.093 1.00 24.69 469 ASN A N 1
ATOM 3664 C CA . ASN A 1 469 ? -12.874 24.461 54.382 1.00 25.19 469 ASN A CA 1
ATOM 3665 C C . ASN A 1 469 ? -14.320 23.958 54.268 1.00 26.21 469 ASN A C 1
ATOM 3666 O O . ASN A 1 469 ? -14.877 23.460 55.250 1.00 25.88 469 ASN A O 1
ATOM 3671 N N . LEU A 1 470 ? -14.904 24.082 53.076 1.00 26.97 470 LEU A N 1
ATOM 3672 C CA . LEU A 1 470 ? -16.312 23.721 52.829 1.00 29.04 470 LEU A CA 1
ATOM 3673 C C . LEU A 1 470 ? -16.425 22.272 52.367 1.00 30.11 470 LEU A C 1
ATOM 3674 O O . LEU A 1 470 ? -15.401 21.630 52.083 1.00 29.97 470 LEU A O 1
ATOM 3679 N N . LYS A 1 471 ? -17.653 21.752 52.294 1.00 31.07 471 LYS A N 1
ATOM 3680 C CA . LYS A 1 471 ? -17.875 20.438 51.680 1.00 32.84 471 LYS A CA 1
ATOM 3681 C C . LYS A 1 471 ? -17.351 20.475 50.242 1.00 32.18 471 LYS A C 1
ATOM 3682 O O . LYS A 1 471 ? -17.532 21.489 49.547 1.00 32.07 471 LYS A O 1
ATOM 3688 N N . PRO A 1 472 ? -16.687 19.384 49.795 1.00 32.02 472 PRO A N 1
ATOM 3689 C CA . PRO A 1 472 ? -16.196 19.299 48.426 1.00 32.16 472 PRO A CA 1
ATOM 3690 C C . PRO A 1 472 ? -17.165 19.771 47.331 1.00 32.57 472 PRO A C 1
ATOM 3691 O O . PRO A 1 472 ? -16.716 20.439 46.396 1.00 32.48 472 PRO A O 1
ATOM 3695 N N . THR A 1 473 ? -18.460 19.453 47.433 1.00 32.89 473 THR A N 1
ATOM 3696 C CA . THR A 1 473 ? -19.430 19.914 46.402 1.00 33.76 473 THR A CA 1
ATOM 3697 C C . THR A 1 473 ? -19.419 21.435 46.242 1.00 33.16 473 THR A C 1
ATOM 3698 O O . THR A 1 473 ? -19.581 21.956 45.133 1.00 33.51 473 THR A O 1
ATOM 3702 N N . ASP A 1 474 ? -19.184 22.121 47.353 1.00 32.72 474 ASP A N 1
ATOM 3703 C CA . ASP A 1 474 ? -19.166 23.587 47.415 1.00 32.38 474 ASP A CA 1
ATOM 3704 C C . ASP A 1 474 ? -17.807 24.212 47.099 1.00 31.58 474 ASP A C 1
ATOM 3705 O O . ASP A 1 474 ? -17.653 25.428 47.205 1.00 31.29 474 ASP A O 1
ATOM 3710 N N . TRP A 1 475 ? -16.837 23.388 46.682 1.00 30.66 475 TRP A N 1
ATOM 3711 C CA . TRP A 1 475 ? -15.523 23.896 46.260 1.00 30.12 475 TRP A CA 1
ATOM 3712 C C . TRP A 1 475 ? -15.644 24.593 44.915 1.00 30.69 475 TRP A C 1
ATOM 3713 O O . TRP A 1 475 ? -16.474 24.215 44.083 1.00 31.09 475 TRP A O 1
ATOM 3724 N N . ILE A 1 476 ? -14.808 25.602 44.713 1.00 31.18 476 ILE A N 1
ATOM 3725 C CA . ILE A 1 476 ? -14.755 26.360 43.471 1.00 32.39 476 ILE A CA 1
ATOM 3726 C C . ILE A 1 476 ? -13.494 25.993 42.674 1.00 32.49 476 ILE A C 1
ATOM 3727 O O . ILE A 1 476 ? -12.385 26.061 43.204 1.00 32.49 476 ILE A O 1
ATOM 3732 N N . ALA A 1 477 ? -13.686 25.605 41.411 1.00 32.43 477 ALA A N 1
ATOM 3733 C CA . ALA A 1 477 ? -12.604 25.162 40.518 1.00 32.90 477 ALA A CA 1
ATOM 3734 C C . ALA A 1 477 ? -12.091 26.270 39.596 1.00 33.38 477 ALA A C 1
ATOM 3735 O O . ALA A 1 477 ? -12.841 27.176 39.226 1.00 34.16 477 ALA A O 1
ATOM 3737 N N . GLY A 1 478 ? -10.826 26.197 39.202 1.00 33.66 478 GLY A N 1
ATOM 3738 C CA . GLY A 1 478 ? -10.248 27.256 38.376 1.00 34.44 478 GLY A CA 1
ATOM 3739 C C . GLY A 1 478 ? -8.756 27.178 38.144 1.00 34.90 478 GLY A C 1
ATOM 3740 O O . GLY A 1 478 ? -8.184 26.083 38.090 1.00 35.26 478 GLY A O 1
ATOM 3741 N N . GLY A 1 479 ? -8.129 28.344 38.012 1.00 35.24 479 GLY A N 1
ATOM 3742 C CA . GLY A 1 479 ? -6.730 28.437 37.619 1.00 36.41 479 GLY A CA 1
ATOM 3743 C C . GLY A 1 479 ? -6.063 29.762 37.945 1.00 36.82 479 GLY A C 1
ATOM 3744 O O . GLY A 1 479 ? -6.652 30.825 37.745 1.00 36.87 479 GLY A O 1
ATOM 3745 N N . VAL A 1 480 ? -4.828 29.668 38.437 1.00 36.94 480 VAL A N 1
ATOM 3746 C CA . VAL A 1 480 ? -3.955 30.791 38.798 1.00 37.94 480 VAL A CA 1
ATOM 3747 C C . VAL A 1 480 ? -2.728 30.803 37.863 1.00 38.57 480 VAL A C 1
ATOM 3748 O O . VAL A 1 480 ? -2.028 29.782 37.764 1.00 38.39 480 VAL A O 1
ATOM 3752 N N . PRO A 1 481 ? -2.454 31.936 37.170 1.00 39.05 481 PRO A N 1
ATOM 3753 C CA . PRO A 1 481 ? -1.183 32.047 36.410 1.00 38.94 481 PRO A CA 1
ATOM 3754 C C . PRO A 1 481 ? 0.069 31.871 37.274 1.00 38.86 481 PRO A C 1
ATOM 3755 O O . PRO A 1 481 ? 0.174 32.489 38.331 1.00 38.84 481 PRO A O 1
ATOM 3759 N N . LEU A 1 482 ? 1.007 31.033 36.817 1.00 38.46 482 LEU A N 1
ATOM 3760 C CA . LEU A 1 482 ? 2.216 30.691 37.583 1.00 38.38 482 LEU A CA 1
ATOM 3761 C C . LEU A 1 482 ? 3.166 31.864 37.925 1.00 38.80 482 LEU A C 1
ATOM 3762 O O . LEU A 1 482 ? 3.881 31.817 38.934 1.00 37.86 482 LEU A O 1
ATOM 3767 N N . THR A 1 483 ? 3.180 32.894 37.079 1.00 39.62 483 THR A N 1
ATOM 3768 C CA . THR A 1 483 ? 4.111 34.034 37.235 1.00 40.78 483 THR A CA 1
ATOM 3769 C C . THR A 1 483 ? 3.888 34.883 38.507 1.00 41.58 483 THR A C 1
ATOM 3770 O O . THR A 1 483 ? 4.849 35.438 39.067 1.00 42.04 483 THR A O 1
ATOM 3774 N N . MET A 1 484 ? 2.636 34.940 38.975 1.00 42.42 484 MET A N 1
ATOM 3775 C CA . MET A 1 484 ? 2.261 35.745 40.154 1.00 43.02 484 MET A CA 1
ATOM 3776 C C . MET A 1 484 ? 2.959 35.307 41.443 1.00 44.03 484 MET A C 1
ATOM 3777 O O . MET A 1 484 ? 3.111 36.096 42.382 1.00 43.85 484 MET A O 1
ATOM 3782 N N . LEU A 1 485 ? 3.434 34.062 41.444 1.00 44.57 485 LEU A N 1
ATOM 3783 C CA . LEU A 1 485 ? 4.128 33.479 42.589 1.00 45.71 485 LEU A CA 1
ATOM 3784 C C . LEU A 1 485 ? 5.646 33.731 42.605 1.00 46.11 485 LEU A C 1
ATOM 3785 O O . LEU A 1 485 ? 6.352 33.219 43.475 1.00 46.24 485 LEU A O 1
ATOM 3790 N N . MET A 1 486 ? 6.158 34.516 41.665 1.00 47.55 486 MET A N 1
ATOM 3791 C CA . MET A 1 486 ? 7.615 34.513 41.433 1.00 49.09 486 MET A CA 1
ATOM 3792 C C . MET A 1 486 ? 8.439 35.740 41.852 1.00 49.82 486 MET A C 1
ATOM 3793 O O . MET A 1 486 ? 7.914 36.836 42.013 1.00 50.28 486 MET A O 1
ATOM 3798 N N . ASN A 1 487 ? 9.738 35.508 42.050 1.00 50.74 487 ASN A N 1
ATOM 3799 C CA . ASN A 1 487 ? 10.720 36.550 42.368 1.00 51.56 487 ASN A CA 1
ATOM 3800 C C . ASN A 1 487 ? 12.154 36.101 42.015 1.00 52.15 487 ASN A C 1
ATOM 3801 O O . ASN A 1 487 ? 12.357 34.969 41.549 1.00 51.89 487 ASN A O 1
ATOM 3806 N N . MET A 1 488 ? 13.135 36.980 42.244 1.00 52.86 488 MET A N 1
ATOM 3807 C CA . MET A 1 488 ? 14.539 36.711 41.899 1.00 53.45 488 MET A CA 1
ATOM 3808 C C . MET A 1 488 ? 15.391 36.402 43.136 1.00 53.91 488 MET A C 1
ATOM 3809 O O . MET A 1 488 ? 15.370 37.152 44.120 1.00 53.85 488 MET A O 1
ATOM 3814 N N . GLU A 1 489 ? 16.136 35.297 43.075 1.00 54.27 489 GLU A N 1
ATOM 3815 C CA . GLU A 1 489 ? 16.946 34.826 44.207 1.00 55.03 489 GLU A CA 1
ATOM 3816 C C . GLU A 1 489 ? 18.300 34.253 43.764 1.00 55.77 489 GLU A C 1
ATOM 3817 O O . GLU A 1 489 ? 18.461 33.817 42.612 1.00 55.62 489 GLU A O 1
ATOM 3823 N N . GLU A 1 490 ? 19.255 34.244 44.694 1.00 56.34 490 GLU A N 1
ATOM 3824 C CA . GLU A 1 490 ? 20.593 33.725 44.429 1.00 57.34 490 GLU A CA 1
ATOM 3825 C C . GLU A 1 490 ? 20.744 32.254 44.825 1.00 57.48 490 GLU A C 1
ATOM 3826 O O . GLU A 1 490 ? 20.628 31.894 46.003 1.00 57.33 490 GLU A O 1
ATOM 3832 N N . ARG A 1 491 ? 20.997 31.416 43.822 1.00 57.83 491 ARG A N 1
ATOM 3833 C CA . ARG A 1 491 ? 21.254 29.990 44.019 1.00 58.22 491 ARG A CA 1
ATOM 3834 C C . ARG A 1 491 ? 22.526 29.629 43.249 1.00 58.46 491 ARG A C 1
ATOM 3835 O O . ARG A 1 491 ? 22.734 30.112 42.130 1.00 58.20 491 ARG A O 1
ATOM 3843 N N . TYR A 1 492 ? 23.361 28.781 43.855 1.00 58.96 492 TYR A N 1
ATOM 3844 C CA . TYR A 1 492 ? 24.717 28.474 43.363 1.00 59.32 492 TYR A CA 1
ATOM 3845 C C . TYR A 1 492 ? 25.494 29.728 42.906 1.00 59.73 492 TYR A C 1
ATOM 3846 O O . TYR A 1 492 ? 25.999 29.788 41.774 1.00 59.76 492 TYR A O 1
ATOM 3855 N N . GLY A 1 493 ? 25.562 30.725 43.792 1.00 59.95 493 GLY A N 1
ATOM 3856 C CA . GLY A 1 493 ? 26.296 31.974 43.547 1.00 60.13 493 GLY A CA 1
ATOM 3857 C C . GLY A 1 493 ? 25.791 32.881 42.430 1.00 60.21 493 GLY A C 1
ATOM 3858 O O . GLY A 1 493 ? 26.487 33.829 42.047 1.00 60.36 493 GLY A O 1
ATOM 3859 N N . GLU A 1 494 ? 24.583 32.610 41.923 1.00 60.09 494 GLU A N 1
ATOM 3860 C CA . GLU A 1 494 ? 24.024 33.342 40.781 1.00 60.01 494 GLU A CA 1
ATOM 3861 C C . GLU A 1 494 ? 22.533 33.683 40.951 1.00 59.39 494 GLU A C 1
ATOM 3862 O O . GLU A 1 494 ? 21.774 32.908 41.535 1.00 59.30 494 GLU A O 1
ATOM 3868 N N . LYS A 1 495 ? 22.120 34.835 40.420 1.00 58.58 495 LYS A N 1
ATOM 3869 C CA . LYS A 1 495 ? 20.723 35.292 40.510 1.00 57.83 495 LYS A CA 1
ATOM 3870 C C . LYS A 1 495 ? 19.800 34.693 39.434 1.00 56.85 495 LYS A C 1
ATOM 3871 O O . LYS A 1 495 ? 20.109 34.762 38.237 1.00 56.86 495 LYS A O 1
ATOM 3877 N N . LYS A 1 496 ? 18.666 34.130 39.879 1.00 55.49 496 LYS A N 1
ATOM 3878 C CA . LYS A 1 496 ? 17.731 33.345 39.032 1.00 54.12 496 LYS A CA 1
ATOM 3879 C C . LYS A 1 496 ? 16.248 33.567 39.404 1.00 52.72 496 LYS A C 1
ATOM 3880 O O . LYS A 1 496 ? 15.947 33.828 40.574 1.00 52.62 496 LYS A O 1
ATOM 3886 N N . PRO A 1 497 ? 15.318 33.457 38.417 1.00 51.20 497 PRO A N 1
ATOM 3887 C CA . PRO A 1 497 ? 13.870 33.491 38.695 1.00 49.95 497 PRO A CA 1
ATOM 3888 C C . PRO A 1 497 ? 13.295 32.187 39.289 1.00 48.71 497 PRO A C 1
ATOM 3889 O O . PRO A 1 497 ? 13.375 31.116 38.665 1.00 48.75 497 PRO A O 1
ATOM 3893 N N . VAL A 1 498 ? 12.708 32.295 40.483 1.00 47.13 498 VAL A N 1
ATOM 3894 C CA . VAL A 1 498 ? 12.135 31.150 41.208 1.00 45.10 498 VAL A CA 1
ATOM 3895 C C . VAL A 1 498 ? 10.720 31.464 41.737 1.00 44.14 498 VAL A C 1
ATOM 3896 O O . VAL A 1 498 ? 10.332 32.632 41.851 1.00 43.46 498 VAL A O 1
ATOM 3900 N N . ILE A 1 499 ? 9.949 30.422 42.049 1.00 42.57 499 ILE A N 1
ATOM 3901 C CA . ILE A 1 499 ? 8.754 30.597 42.889 1.00 41.36 499 ILE A CA 1
ATOM 3902 C C . ILE A 1 499 ? 9.265 30.958 44.284 1.00 40.13 499 ILE A C 1
ATOM 3903 O O . ILE A 1 499 ? 10.181 30.303 44.798 1.00 39.87 499 ILE A O 1
ATOM 3908 N N . LYS A 1 500 ? 8.719 32.026 44.869 1.00 38.48 500 LYS A N 1
ATOM 3909 C CA . LYS A 1 500 ? 9.105 32.434 46.213 1.00 37.34 500 LYS A CA 1
ATOM 3910 C C . LYS A 1 500 ? 8.459 31.499 47.237 1.00 36.35 500 LYS A C 1
ATOM 3911 O O . LYS A 1 500 ? 7.257 31.235 47.157 1.00 36.71 500 LYS A O 1
ATOM 3917 N N . LYS A 1 501 ? 9.244 31.009 48.192 1.00 34.84 501 LYS A N 1
ATOM 3918 C CA . LYS A 1 501 ? 8.712 30.177 49.279 1.00 33.57 501 LYS A CA 1
ATOM 3919 C C . LYS A 1 501 ? 7.814 31.012 50.203 1.00 32.61 501 LYS A C 1
ATOM 3920 O O . LYS A 1 501 ? 8.220 32.071 50.689 1.00 31.51 501 LYS A O 1
ATOM 3926 N N . ALA A 1 502 ? 6.607 30.504 50.454 1.00 31.02 502 ALA A N 1
ATOM 3927 C CA . ALA A 1 502 ? 5.688 31.128 51.395 1.00 29.55 502 ALA A CA 1
ATOM 3928 C C . ALA A 1 502 ? 6.006 30.619 52.789 1.00 28.39 502 ALA A C 1
ATOM 3929 O O . ALA A 1 502 ? 5.949 29.411 53.050 1.00 29.14 502 ALA A O 1
ATOM 3931 N N . LEU A 1 503 ? 6.343 31.536 53.682 1.00 26.14 503 LEU A N 1
ATOM 3932 C CA . LEU A 1 503 ? 6.714 31.190 55.048 1.00 25.00 503 LEU A CA 1
ATOM 3933 C C . LEU A 1 503 ? 5.558 31.494 56.025 1.00 24.44 503 LEU A C 1
ATOM 3934 O O . LEU A 1 503 ? 4.528 32.021 55.610 1.00 23.76 503 LEU A O 1
ATOM 3939 N N . VAL A 1 504 ? 5.727 31.151 57.302 1.00 23.33 504 VAL A N 1
ATOM 3940 C CA . VAL A 1 504 ? 4.727 31.438 58.332 1.00 23.32 504 VAL A CA 1
ATOM 3941 C C . VAL A 1 504 ? 4.558 32.969 58.476 1.00 23.41 504 VAL A C 1
ATOM 3942 O O . VAL A 1 504 ? 5.530 33.714 58.621 1.00 23.91 504 VAL A O 1
ATOM 3946 N N . ASP A 1 505 ? 3.307 33.417 58.411 1.00 22.93 505 ASP A N 1
ATOM 3947 C CA . ASP A 1 505 ? 2.936 34.819 58.612 1.00 21.44 505 ASP A CA 1
ATOM 3948 C C . ASP A 1 505 ? 2.793 35.112 60.100 1.00 20.91 505 ASP A C 1
ATOM 3949 O O . ASP A 1 505 ? 1.877 34.623 60.767 1.00 20.28 505 ASP A O 1
ATOM 3954 N N . LEU A 1 506 ? 3.703 35.913 60.634 1.00 20.70 506 LEU A N 1
ATOM 3955 C CA . LEU A 1 506 ? 3.676 36.249 62.057 1.00 21.04 506 LEU A CA 1
ATOM 3956 C C . LEU A 1 506 ? 2.486 37.161 62.443 1.00 21.64 506 LEU A C 1
ATOM 3957 O O . LEU A 1 506 ? 2.206 37.354 63.626 1.00 21.93 506 LEU A O 1
ATOM 3962 N N . GLU A 1 507 ? 1.786 37.693 61.445 1.00 22.02 507 GLU A N 1
ATOM 3963 C CA . GLU A 1 507 ? 0.542 38.444 61.669 1.00 23.31 507 GLU A CA 1
ATOM 3964 C C . GLU A 1 507 ? -0.690 37.577 61.346 1.00 23.15 507 GLU A C 1
ATOM 3965 O O . GLU A 1 507 ? -1.800 38.056 61.391 1.00 23.51 507 GLU A O 1
ATOM 3971 N N . GLY A 1 508 ? -0.475 36.301 61.033 1.00 22.80 508 GLY A N 1
ATOM 3972 C CA . GLY A 1 508 ? -1.545 35.406 60.632 1.00 22.22 508 GLY A CA 1
ATOM 3973 C C . GLY A 1 508 ? -2.273 34.820 61.810 1.00 21.37 508 GLY A C 1
ATOM 3974 O O . GLY A 1 508 ? -1.754 34.794 62.918 1.00 21.35 508 GLY A O 1
ATOM 3975 N N . ARG A 1 509 ? -3.488 34.340 61.556 1.00 21.45 509 ARG A N 1
ATOM 3976 C CA . ARG A 1 509 ? -4.291 33.703 62.592 1.00 21.85 509 ARG A CA 1
ATOM 3977 C C . ARG A 1 509 ? -3.679 32.423 63.188 1.00 20.27 509 ARG A C 1
ATOM 3978 O O . ARG A 1 509 ? -3.752 32.254 64.388 1.00 20.06 509 ARG A O 1
ATOM 3986 N N . PRO A 1 510 ? -3.051 31.536 62.371 1.00 20.12 510 PRO A N 1
ATOM 3987 C CA . PRO A 1 510 ? -2.339 30.380 62.987 1.00 20.17 510 PRO A CA 1
ATOM 3988 C C . PRO A 1 510 ? -1.258 30.724 64.030 1.00 19.56 510 PRO A C 1
ATOM 3989 O O . PRO A 1 510 ? -1.320 30.234 65.139 1.00 19.57 510 PRO A O 1
ATOM 3993 N N . PHE A 1 511 ? -0.300 31.578 63.689 1.00 20.19 511 PHE A N 1
ATOM 3994 C CA . PHE A 1 511 ? 0.735 32.005 64.645 1.00 20.24 511 PHE A CA 1
ATOM 3995 C C . PHE A 1 511 ? 0.204 32.745 65.887 1.00 20.88 511 PHE A C 1
ATOM 3996 O O . PHE A 1 511 ? 0.701 32.551 67.015 1.00 20.55 511 PHE A O 1
ATOM 4004 N N . LYS A 1 512 ? -0.798 33.603 65.678 1.00 21.94 512 LYS A N 1
ATOM 4005 C CA . LYS A 1 512 ? -1.426 34.352 66.770 1.00 22.90 512 LYS A CA 1
ATOM 4006 C C . LYS A 1 512 ? -2.167 33.473 67.774 1.00 22.58 512 LYS A C 1
ATOM 4007 O O . LYS A 1 512 ? -2.119 33.735 68.968 1.00 22.65 512 LYS A O 1
ATOM 4013 N N . GLU A 1 513 ? -2.865 32.451 67.280 1.00 22.34 513 GLU A N 1
ATOM 4014 C CA . GLU A 1 513 ? -3.440 31.414 68.141 1.00 23.24 513 GLU A CA 1
ATOM 4015 C C . GLU A 1 513 ? -2.365 30.687 68.979 1.00 22.25 513 GLU A C 1
ATOM 4016 O O . GLU A 1 513 ? -2.570 30.394 70.158 1.00 21.97 513 GLU A O 1
ATOM 4022 N N . PHE A 1 514 ? -1.234 30.374 68.359 1.00 21.76 514 PHE A N 1
ATOM 4023 C CA . PHE A 1 514 ? -0.124 29.728 69.071 1.00 21.63 514 PHE A CA 1
ATOM 4024 C C . PHE A 1 514 ? 0.472 30.634 70.180 1.00 21.64 514 PHE A C 1
ATOM 4025 O O . PHE A 1 514 ? 0.633 30.216 71.321 1.00 22.31 514 PHE A O 1
ATOM 4033 N N . VAL A 1 515 ? 0.755 31.885 69.853 1.00 22.43 515 VAL A N 1
ATOM 4034 C CA . VAL A 1 515 ? 1.279 32.857 70.838 1.00 23.80 515 VAL A CA 1
ATOM 4035 C C . VAL A 1 515 ? 0.350 33.070 72.020 1.00 24.63 515 VAL A C 1
ATOM 4036 O O . VAL A 1 515 ? 0.810 33.181 73.155 1.00 25.77 515 VAL A O 1
ATOM 4040 N N . LYS A 1 516 ? -0.951 33.121 71.756 1.00 25.83 516 LYS A N 1
ATOM 4041 C CA . LYS A 1 516 ? -1.957 33.292 72.802 1.00 27.08 516 LYS A CA 1
ATOM 4042 C C . LYS A 1 516 ? -1.859 32.209 73.878 1.00 27.07 516 LYS A C 1
ATOM 4043 O O . LYS A 1 516 ? -2.036 32.480 75.069 1.00 27.45 516 LYS A O 1
ATOM 4049 N N . ASN A 1 517 ? -1.607 30.975 73.452 1.00 26.52 517 ASN A N 1
ATOM 4050 C CA . ASN A 1 517 ? -1.650 29.833 74.370 1.00 26.22 517 ASN A CA 1
ATOM 4051 C C . ASN A 1 517 ? -0.305 29.216 74.742 1.00 25.68 517 ASN A C 1
ATOM 4052 O O . ASN A 1 517 ? -0.212 28.514 75.738 1.00 25.44 517 ASN A O 1
ATOM 4057 N N . ARG A 1 518 ? 0.733 29.490 73.960 1.00 25.30 518 ARG A N 1
ATOM 4058 C CA . ARG A 1 518 ? 2.052 28.840 74.161 1.00 25.72 518 ARG A CA 1
ATOM 4059 C C . ARG A 1 518 ? 2.635 28.837 75.584 1.00 25.59 518 ARG A C 1
ATOM 4060 O O . ARG A 1 518 ? 3.219 27.833 75.995 1.00 25.43 518 ARG A O 1
ATOM 4068 N N . ASP A 1 519 ? 2.489 29.940 76.325 1.00 26.17 519 ASP A N 1
ATOM 4069 C CA . ASP A 1 519 ? 3.028 30.030 77.699 1.00 26.41 519 ASP A CA 1
ATOM 4070 C C . ASP A 1 519 ? 2.268 29.089 78.644 1.00 25.70 519 ASP A C 1
ATOM 4071 O O . ASP A 1 519 ? 2.851 28.459 79.518 1.00 25.43 519 ASP A O 1
ATOM 4076 N N . LYS A 1 520 ? 0.951 29.049 78.474 1.00 25.14 520 LYS A N 1
ATOM 4077 C CA . LYS A 1 520 ? 0.066 28.069 79.128 1.00 25.83 520 LYS A CA 1
ATOM 4078 C C . LYS A 1 520 ? 0.567 26.619 78.896 1.00 24.89 520 LYS A C 1
ATOM 4079 O O . LYS A 1 520 ? 0.716 25.844 79.841 1.00 24.55 520 LYS A O 1
ATOM 4085 N N . TRP A 1 521 ? 0.845 26.283 77.637 1.00 24.13 521 TRP A N 1
ATOM 4086 C CA . TRP A 1 521 ? 1.249 24.919 77.247 1.00 24.26 521 TRP A CA 1
ATOM 4087 C C . TRP A 1 521 ? 2.635 24.558 77.812 1.00 23.57 521 TRP A C 1
ATOM 4088 O O . TRP A 1 521 ? 2.918 23.387 78.076 1.00 22.49 521 TRP A O 1
ATOM 4099 N N . ALA A 1 522 ? 3.487 25.577 78.002 1.00 23.15 522 ALA A N 1
ATOM 4100 C CA . ALA A 1 522 ? 4.851 25.373 78.540 1.00 23.20 522 ALA A CA 1
ATOM 4101 C C . ALA A 1 522 ? 4.851 24.885 79.972 1.00 23.23 522 ALA A C 1
ATOM 4102 O O . ALA A 1 522 ? 5.510 23.913 80.292 1.00 23.01 522 ALA A O 1
ATOM 4104 N N . LEU A 1 523 ? 4.095 25.550 80.838 1.00 24.14 523 LEU A N 1
ATOM 4105 C CA . LEU A 1 523 ? 4.169 25.257 82.259 1.00 25.23 523 LEU A CA 1
ATOM 4106 C C . LEU A 1 523 ? 3.181 24.182 82.739 1.00 25.36 523 LEU A C 1
ATOM 4107 O O . LEU A 1 523 ? 3.449 23.461 83.719 1.00 25.68 523 LEU A O 1
ATOM 4112 N N . ASN A 1 524 ? 2.070 24.035 82.031 1.00 24.70 524 ASN A N 1
ATOM 4113 C CA . ASN A 1 524 ? 1.072 23.034 82.408 1.00 24.79 524 ASN A CA 1
ATOM 4114 C C . ASN A 1 524 ? 1.151 21.844 81.472 1.00 23.67 524 ASN A C 1
ATOM 4115 O O . ASN A 1 524 ? 1.867 21.893 80.490 1.00 24.30 524 ASN A O 1
ATOM 4120 N N . ASN A 1 525 ? 0.415 20.778 81.766 1.00 23.25 525 ASN A N 1
ATOM 4121 C CA . ASN A 1 525 ? 0.356 19.642 80.867 1.00 22.64 525 ASN A CA 1
ATOM 4122 C C . ASN A 1 525 ? -1.022 19.626 80.228 1.00 22.56 525 ASN A C 1
ATOM 4123 O O . ASN A 1 525 ? -1.977 19.105 80.801 1.00 22.22 525 ASN A O 1
ATOM 4128 N N . LEU A 1 526 ? -1.102 20.221 79.045 1.00 21.37 526 LEU A N 1
ATOM 4129 C CA . LEU A 1 526 ? -2.375 20.453 78.382 1.00 21.82 526 LEU A CA 1
ATOM 4130 C C . LEU A 1 526 ? -2.391 19.783 77.017 1.00 20.62 526 LEU A C 1
ATOM 4131 O O . LEU A 1 526 ? -3.006 20.267 76.101 1.00 19.94 526 LEU A O 1
ATOM 4136 N N . TYR A 1 527 ? -1.698 18.648 76.932 1.00 20.73 527 TYR A N 1
ATOM 4137 C CA . TYR A 1 527 ? -1.542 17.889 75.724 1.00 21.12 527 TYR A CA 1
ATOM 4138 C C . TYR A 1 527 ? -2.884 17.472 75.130 1.00 21.11 527 TYR A C 1
ATOM 4139 O O . TYR A 1 527 ? -3.844 17.206 75.856 1.00 21.75 527 TYR A O 1
ATOM 4148 N N . LEU A 1 528 ? -2.932 17.421 73.806 1.00 20.99 528 LEU A N 1
ATOM 4149 C CA . LEU A 1 528 ? -4.051 16.825 73.094 1.00 21.23 528 LEU A CA 1
ATOM 4150 C C . LEU A 1 528 ? -3.514 15.600 72.381 1.00 21.74 528 LEU A C 1
ATOM 4151 O O . LEU A 1 528 ? -2.351 15.573 71.964 1.00 20.95 528 LEU A O 1
ATOM 4156 N N . TYR A 1 529 ? -4.378 14.601 72.248 1.00 21.88 529 TYR A N 1
ATOM 4157 C CA . TYR A 1 529 ? -4.006 13.301 71.720 1.00 22.84 529 TYR A CA 1
ATOM 4158 C C . TYR A 1 529 ? -4.822 13.007 70.456 1.00 23.86 529 TYR A C 1
ATOM 4159 O O . TYR A 1 529 ? -5.886 12.391 70.526 1.00 23.75 529 TYR A O 1
ATOM 4168 N N . PRO A 1 530 ? -4.361 13.514 69.296 1.00 24.80 530 PRO A N 1
ATOM 4169 C CA . PRO A 1 530 ? -5.054 13.114 68.084 1.00 24.85 530 PRO A CA 1
ATOM 4170 C C . PRO A 1 530 ? -4.805 11.615 67.843 1.00 25.96 530 PRO A C 1
ATOM 4171 O O . PRO A 1 530 ? -3.823 11.053 68.330 1.00 26.48 530 PRO A O 1
ATOM 4175 N N . GLY A 1 531 ? -5.716 10.951 67.160 1.00 26.39 531 GLY A N 1
ATOM 4176 C CA . GLY A 1 531 ? -5.529 9.525 66.897 1.00 26.71 531 GLY A CA 1
ATOM 4177 C C . GLY A 1 531 ? -4.982 9.276 65.506 1.00 26.83 531 GLY A C 1
ATOM 4178 O O . GLY A 1 531 ? -4.522 10.207 64.832 1.00 27.15 531 GLY A O 1
ATOM 4179 N N . PRO A 1 532 ? -5.026 8.017 65.060 1.00 27.15 532 PRO A N 1
ATOM 4180 C CA . PRO A 1 532 ? -4.660 7.734 63.670 1.00 27.52 532 PRO A CA 1
ATOM 4181 C C . PRO A 1 532 ? -5.725 8.308 62.727 1.00 28.13 532 PRO A C 1
ATOM 4182 O O . PRO A 1 532 ? -6.883 8.419 63.117 1.00 27.69 532 PRO A O 1
ATOM 4186 N N . VAL A 1 533 ? -5.311 8.679 61.517 1.00 28.71 533 VAL A N 1
ATOM 4187 C CA . VAL A 1 533 ? -6.228 9.139 60.479 1.00 29.51 533 VAL A CA 1
ATOM 4188 C C . VAL A 1 533 ? -7.263 8.050 60.222 1.00 29.97 533 VAL A C 1
ATOM 4189 O O . VAL A 1 533 ? -6.904 6.865 60.025 1.00 29.71 533 VAL A O 1
ATOM 4193 N N . GLN A 1 534 ? -8.536 8.453 60.278 1.00 30.60 534 GLN A N 1
ATOM 4194 C CA . GLN A 1 534 ? -9.676 7.556 60.025 1.00 31.46 534 GLN A CA 1
ATOM 4195 C C . GLN A 1 534 ? -10.186 7.760 58.613 1.00 32.71 534 GLN A C 1
ATOM 4196 O O . GLN A 1 534 ? -10.295 8.895 58.142 1.00 32.32 534 GLN A O 1
ATOM 4202 N N . TYR A 1 535 ? -10.505 6.652 57.942 1.00 34.62 535 TYR A N 1
ATOM 4203 C CA . TYR A 1 535 ? -10.804 6.659 56.500 1.00 36.08 535 TYR A CA 1
ATOM 4204 C C . TYR A 1 535 ? -12.207 6.126 56.224 1.00 37.71 535 TYR A C 1
ATOM 4205 O O . TYR A 1 535 ? -12.731 6.293 55.118 1.00 38.59 535 TYR A O 1
ATOM 4214 N N . PHE A 1 536 ? -12.800 5.486 57.231 1.00 39.30 536 PHE A N 1
ATOM 4215 C CA . PHE A 1 536 ? -14.172 4.976 57.170 1.00 40.88 536 PHE A CA 1
ATOM 4216 C C . PHE A 1 536 ? -14.942 5.530 58.372 1.00 42.19 536 PHE A C 1
ATOM 4217 O O . PHE A 1 536 ? -14.370 5.764 59.433 1.00 42.70 536 PHE A O 1
ATOM 4225 N N . GLY A 1 537 ? -16.235 5.756 58.232 1.00 43.90 537 GLY A N 1
ATOM 4226 C CA . GLY A 1 537 ? -16.993 6.195 59.407 1.00 45.50 537 GLY A CA 1
ATOM 4227 C C . GLY A 1 537 ? -17.735 7.505 59.286 1.00 46.63 537 GLY A C 1
ATOM 4228 O O . GLY A 1 537 ? -18.126 7.921 58.181 1.00 47.42 537 GLY A O 1
ATOM 4229 N N . SER A 1 538 ? -17.936 8.145 60.437 1.00 46.97 538 SER A N 1
ATOM 4230 C CA . SER A 1 538 ? -18.740 9.359 60.550 1.00 47.35 538 SER A CA 1
ATOM 4231 C C . SER A 1 538 ? -18.176 10.562 59.786 1.00 47.34 538 SER A C 1
ATOM 4232 O O . SER A 1 538 ? -17.014 10.941 59.980 1.00 47.33 538 SER A O 1
ATOM 4235 N N . SER A 1 539 ? -19.003 11.177 58.937 1.00 46.98 539 SER A N 1
ATOM 4236 C CA . SER A 1 539 ? -18.566 12.362 58.172 1.00 46.44 539 SER A CA 1
ATOM 4237 C C . SER A 1 539 ? -17.630 13.295 58.965 1.00 45.75 539 SER A C 1
ATOM 4238 O O . SER A 1 539 ? -16.683 13.853 58.392 1.00 46.32 539 SER A O 1
ATOM 4241 N N . GLU A 1 540 ? -17.873 13.451 60.270 1.00 44.14 540 GLU A N 1
ATOM 4242 C CA . GLU A 1 540 ? -17.095 14.415 61.063 1.00 42.79 540 GLU A CA 1
ATOM 4243 C C . GLU A 1 540 ? -15.605 14.057 61.271 1.00 41.16 540 GLU A C 1
ATOM 4244 O O . GLU A 1 540 ? -14.727 14.889 61.026 1.00 41.00 540 GLU A O 1
ATOM 4250 N N . ILE A 1 541 ? -15.321 12.842 61.727 1.00 38.92 541 ILE A N 1
ATOM 4251 C CA . ILE A 1 541 ? -13.942 12.473 62.023 1.00 37.35 541 ILE A CA 1
ATOM 4252 C C . ILE A 1 541 ? -13.167 12.241 60.724 1.00 35.77 541 ILE A C 1
ATOM 4253 O O . ILE A 1 541 ? -11.995 12.616 60.603 1.00 35.30 541 ILE A O 1
ATOM 4258 N N . VAL A 1 542 ? -13.855 11.676 59.733 1.00 33.65 542 VAL A N 1
ATOM 4259 C CA . VAL A 1 542 ? -13.229 11.356 58.463 1.00 31.98 542 VAL A CA 1
ATOM 4260 C C . VAL A 1 542 ? -12.929 12.579 57.559 1.00 30.43 542 VAL A C 1
ATOM 4261 O O . VAL A 1 542 ? -11.994 12.550 56.756 1.00 29.51 542 VAL A O 1
ATOM 4265 N N . ASP A 1 543 ? -13.712 13.643 57.698 1.00 29.54 543 ASP A N 1
ATOM 4266 C CA . ASP A 1 543 ? -13.496 14.840 56.898 1.00 28.98 543 ASP A CA 1
ATOM 4267 C C . ASP A 1 543 ? -12.886 16.004 57.694 1.00 27.58 543 ASP A C 1
ATOM 4268 O O . ASP A 1 543 ? -13.057 17.160 57.336 1.00 27.30 543 ASP A O 1
ATOM 4273 N N . GLU A 1 544 ? -12.147 15.686 58.751 1.00 26.84 544 GLU A N 1
ATOM 4274 C CA . GLU A 1 544 ? -11.385 16.688 59.483 1.00 26.57 544 GLU A CA 1
ATOM 4275 C C . GLU A 1 544 ? -10.326 17.362 58.608 1.00 25.08 544 GLU A C 1
ATOM 4276 O O . GLU A 1 544 ? -9.749 16.757 57.688 1.00 24.45 544 GLU A O 1
ATOM 4282 N N . ILE A 1 545 ? -10.083 18.635 58.896 1.00 24.32 545 ILE A N 1
ATOM 4283 C CA . ILE A 1 545 ? -9.038 19.384 58.208 1.00 23.33 545 ILE A CA 1
ATOM 4284 C C . ILE A 1 545 ? -8.025 19.947 59.207 1.00 22.90 545 ILE A C 1
ATOM 4285 O O . ILE A 1 545 ? -8.177 19.764 60.412 1.00 23.43 545 ILE A O 1
ATOM 4290 N N . THR A 1 546 ? -6.982 20.605 58.704 1.00 22.17 546 THR A N 1
ATOM 4291 C CA . THR A 1 546 ? -5.961 21.188 59.571 1.00 21.09 546 THR A CA 1
ATOM 4292 C C . THR A 1 546 ? -6.457 22.415 60.353 1.00 21.75 546 THR A C 1
ATOM 4293 O O . THR A 1 546 ? -7.355 23.132 59.908 1.00 21.60 546 THR A O 1
ATOM 4297 N N . GLU A 1 547 ? -5.857 22.632 61.521 1.00 21.56 547 GLU A N 1
ATOM 4298 C CA . GLU A 1 547 ? -6.031 23.851 62.303 1.00 22.51 547 GLU A CA 1
ATOM 4299 C C . GLU A 1 547 ? -5.635 25.058 61.493 1.00 22.87 547 GLU A C 1
ATOM 4300 O O . GLU A 1 547 ? -6.323 26.100 61.529 1.00 22.90 547 GLU A O 1
ATOM 4306 N N . THR A 1 548 ? -4.550 24.906 60.730 1.00 22.69 548 THR A N 1
ATOM 4307 C CA . THR A 1 548 ? -4.020 25.978 59.880 1.00 22.81 548 THR A CA 1
ATOM 4308 C C . THR A 1 548 ? -5.076 26.445 58.864 1.00 22.80 548 THR A C 1
ATOM 4309 O O . THR A 1 548 ? -5.341 27.632 58.760 1.00 22.73 548 THR A O 1
ATOM 4313 N N . LEU A 1 549 ? -5.669 25.513 58.117 1.00 22.57 549 LEU A N 1
ATOM 4314 C CA . LEU A 1 549 ? -6.666 25.869 57.101 1.00 22.63 549 LEU A CA 1
ATOM 4315 C C . LEU A 1 549 ? -7.958 26.495 57.693 1.00 22.49 549 LEU A C 1
ATOM 4316 O O . LEU A 1 549 ? -8.444 27.506 57.178 1.00 22.80 549 LEU A O 1
ATOM 4321 N N . LYS A 1 550 ? -8.477 25.923 58.776 1.00 22.12 550 LYS A N 1
ATOM 4322 C CA . LYS A 1 550 ? -9.592 26.522 59.523 1.00 23.31 550 LYS A CA 1
ATOM 4323 C C . LYS A 1 550 ? -9.340 27.963 59.964 1.00 23.76 550 LYS A C 1
ATOM 4324 O O . LYS A 1 550 ? -10.173 28.842 59.742 1.00 23.55 550 LYS A O 1
ATOM 4330 N N . LEU A 1 551 ? -8.184 28.203 60.578 1.00 24.64 551 LEU A N 1
ATOM 4331 C CA . LEU A 1 551 ? -7.846 29.524 61.089 1.00 25.57 551 LEU A CA 1
ATOM 4332 C C . LEU A 1 551 ? -7.636 30.509 59.949 1.00 26.35 551 LEU A C 1
ATOM 4333 O O . LEU A 1 551 ? -8.093 31.653 60.004 1.00 26.44 551 LEU A O 1
ATOM 4338 N N . GLU A 1 552 ? -7.008 30.034 58.884 1.00 26.93 552 GLU A N 1
ATOM 4339 C CA . GLU A 1 552 ? -6.686 30.879 57.763 1.00 28.15 552 GLU A CA 1
ATOM 4340 C C . GLU A 1 552 ? -7.930 31.336 56.991 1.00 27.87 552 GLU A C 1
ATOM 4341 O O . GLU A 1 552 ? -7.973 32.474 56.529 1.00 26.62 552 GLU A O 1
ATOM 4347 N N . LEU A 1 553 ? -8.922 30.452 56.851 1.00 27.89 553 LEU A N 1
ATOM 4348 C CA . LEU A 1 553 ? -10.166 30.824 56.164 1.00 28.58 553 LEU A CA 1
ATOM 4349 C C . LEU A 1 553 ? -11.246 31.442 57.090 1.00 29.03 553 LEU A C 1
ATOM 4350 O O . LEU A 1 553 ? -12.385 31.641 56.669 1.00 29.68 553 LEU A O 1
ATOM 4355 N N . PHE A 1 554 ? -10.851 31.777 58.324 1.00 28.88 554 PHE A N 1
ATOM 4356 C CA . PHE A 1 554 ? -11.726 32.370 59.351 1.00 28.86 554 PHE A CA 1
ATOM 4357 C C . PHE A 1 554 ? -11.485 33.876 59.472 1.00 28.55 554 PHE A C 1
ATOM 4358 O O . PHE A 1 554 ? -12.111 34.634 58.745 1.00 30.01 554 PHE A O 1
ATOM 4366 N N . THR B 1 3 ? -10.093 15.611 74.476 1.00 37.68 3 THR B N 1
ATOM 4367 C CA . THR B 1 3 ? -9.021 16.488 73.919 1.00 37.47 3 THR B CA 1
ATOM 4368 C C . THR B 1 3 ? -9.335 16.837 72.444 1.00 37.93 3 THR B C 1
ATOM 4369 O O . THR B 1 3 ? -9.954 17.868 72.149 1.00 38.90 3 THR B O 1
ATOM 4373 N N . SER B 1 4 ? -8.890 15.963 71.545 1.00 37.63 4 SER B N 1
ATOM 4374 C CA . SER B 1 4 ? -9.205 15.986 70.130 1.00 36.07 4 SER B CA 1
ATOM 4375 C C . SER B 1 4 ? -10.624 15.408 69.883 1.00 35.93 4 SER B C 1
ATOM 4376 O O . SER B 1 4 ? -11.236 14.838 70.792 1.00 34.65 4 SER B O 1
ATOM 4379 N N . LEU B 1 5 ? -11.142 15.559 68.662 1.00 35.54 5 LEU B N 1
ATOM 4380 C CA . LEU B 1 5 ? -12.439 14.955 68.319 1.00 35.44 5 LEU B CA 1
ATOM 4381 C C . LEU B 1 5 ? -12.303 13.425 68.358 1.00 35.51 5 LEU B C 1
ATOM 4382 O O . LEU B 1 5 ? -13.214 12.721 68.802 1.00 34.75 5 LEU B O 1
ATOM 4387 N N . PHE B 1 6 ? -11.158 12.917 67.901 1.00 35.62 6 PHE B N 1
ATOM 4388 C CA . PHE B 1 6 ? -10.913 11.469 67.941 1.00 36.46 6 PHE B CA 1
ATOM 4389 C C . PHE B 1 6 ? -11.115 10.860 69.329 1.00 37.01 6 PHE B C 1
ATOM 4390 O O . PHE B 1 6 ? -11.779 9.834 69.469 1.00 37.03 6 PHE B O 1
ATOM 4398 N N . LYS B 1 7 ? -10.533 11.508 70.334 1.00 37.93 7 LYS B N 1
ATOM 4399 C CA . LYS B 1 7 ? -10.588 11.078 71.730 1.00 38.75 7 LYS B CA 1
ATOM 4400 C C . LYS B 1 7 ? -12.023 11.016 72.296 1.00 39.13 7 LYS B C 1
ATOM 4401 O O . LYS B 1 7 ? -12.377 10.027 72.959 1.00 37.74 7 LYS B O 1
ATOM 4407 N N . GLN B 1 8 ? -12.835 12.055 72.040 1.00 39.17 8 GLN B N 1
ATOM 4408 C CA . GLN B 1 8 ? -14.234 12.096 72.531 1.00 39.86 8 GLN B CA 1
ATOM 4409 C C . GLN B 1 8 ? -15.116 10.973 71.936 1.00 39.04 8 GLN B C 1
ATOM 4410 O O . GLN B 1 8 ? -15.849 10.288 72.651 1.00 38.97 8 GLN B O 1
ATOM 4416 N N . GLU B 1 9 ? -15.020 10.793 70.626 1.00 38.67 9 GLU B N 1
ATOM 4417 C CA . GLU B 1 9 ? -15.714 9.737 69.906 1.00 38.74 9 GLU B CA 1
ATOM 4418 C C . GLU B 1 9 ? -15.256 8.334 70.364 1.00 37.60 9 GLU B C 1
ATOM 4419 O O . GLU B 1 9 ? -16.094 7.476 70.660 1.00 36.65 9 GLU B O 1
ATOM 4425 N N . ARG B 1 10 ? -13.932 8.125 70.446 1.00 36.44 10 ARG B N 1
ATOM 4426 C CA . ARG B 1 10 ? -13.351 6.843 70.900 1.00 35.45 10 ARG B CA 1
ATOM 4427 C C . ARG B 1 10 ? -13.803 6.499 72.314 1.00 34.78 10 ARG B C 1
ATOM 4428 O O . ARG B 1 10 ? -14.015 5.330 72.635 1.00 34.59 10 ARG B O 1
ATOM 4436 N N . GLN B 1 11 ? -13.951 7.524 73.151 1.00 33.57 11 GLN B N 1
ATOM 4437 C CA . GLN B 1 11 ? -14.406 7.350 74.520 1.00 33.62 11 GLN B CA 1
ATOM 4438 C C . GLN B 1 11 ? -15.744 6.592 74.635 1.00 32.60 11 GLN B C 1
ATOM 4439 O O . GLN B 1 11 ? -15.983 5.926 75.649 1.00 32.62 11 GLN B O 1
ATOM 4445 N N . LYS B 1 12 ? -16.584 6.699 73.597 1.00 31.44 12 LYS B N 1
ATOM 4446 C CA . LYS B 1 12 ? -17.965 6.167 73.581 1.00 31.11 12 LYS B CA 1
ATOM 4447 C C . LYS B 1 12 ? -18.063 4.697 73.155 1.00 30.36 12 LYS B C 1
ATOM 4448 O O . LYS B 1 12 ? -19.128 4.070 73.290 1.00 30.40 12 LYS B O 1
ATOM 4454 N N . TYR B 1 13 ? -16.960 4.163 72.639 1.00 29.13 13 TYR B N 1
ATOM 4455 C CA . TYR B 1 13 ? -16.840 2.762 72.264 1.00 28.04 13 TYR B CA 1
ATOM 4456 C C . TYR B 1 13 ? -17.129 1.807 73.424 1.00 28.19 13 TYR B C 1
ATOM 4457 O O . TYR B 1 13 ? -16.637 1.993 74.548 1.00 28.55 13 TYR B O 1
ATOM 4466 N N . ILE B 1 14 ? -17.913 0.777 73.131 1.00 27.90 14 ILE B N 1
ATOM 4467 C CA . ILE B 1 14 ? -18.243 -0.259 74.103 1.00 27.97 14 ILE B CA 1
ATOM 4468 C C . ILE B 1 14 ? -17.396 -1.493 73.771 1.00 27.49 14 ILE B C 1
ATOM 4469 O O . ILE B 1 14 ? -17.630 -2.160 72.758 1.00 27.06 14 ILE B O 1
ATOM 4474 N N . PRO B 1 15 ? -16.369 -1.777 74.594 1.00 27.40 15 PRO B N 1
ATOM 4475 C CA . PRO B 1 15 ? -15.596 -3.015 74.426 1.00 27.33 15 PRO B CA 1
ATOM 4476 C C . PRO B 1 15 ? -16.448 -4.297 74.495 1.00 28.13 15 PRO B C 1
ATOM 4477 O O . PRO B 1 15 ? -17.362 -4.397 75.328 1.00 27.32 15 PRO B O 1
ATOM 4481 N N . LYS B 1 16 ? -16.095 -5.264 73.646 1.00 28.82 16 LYS B N 1
ATOM 4482 C CA . LYS B 1 16 ? -16.805 -6.536 73.494 1.00 29.49 16 LYS B CA 1
ATOM 4483 C C . LYS B 1 16 ? -16.291 -7.650 74.426 1.00 30.03 16 LYS B C 1
ATOM 4484 O O . LYS B 1 16 ? -15.107 -8.032 74.408 1.00 29.41 16 LYS B O 1
ATOM 4490 N N . LEU B 1 17 ? -17.216 -8.137 75.253 1.00 30.86 17 LEU B N 1
ATOM 4491 C CA . LEU B 1 17 ? -16.975 -9.173 76.249 1.00 31.58 17 LEU B CA 1
ATOM 4492 C C . LEU B 1 17 ? -17.166 -10.585 75.702 1.00 33.17 17 LEU B C 1
ATOM 4493 O O . LEU B 1 17 ? -17.848 -10.772 74.682 1.00 33.81 17 LEU B O 1
ATOM 4498 N N . PRO B 1 18 ? -16.539 -11.582 76.358 1.00 34.13 18 PRO B N 1
ATOM 4499 C CA . PRO B 1 18 ? -16.929 -12.980 76.197 1.00 34.78 18 PRO B CA 1
ATOM 4500 C C . PRO B 1 18 ? -18.395 -13.136 76.600 1.00 36.06 18 PRO B C 1
ATOM 4501 O O . PRO B 1 18 ? -18.809 -12.569 77.621 1.00 35.66 18 PRO B O 1
ATOM 4505 N N . ASN B 1 19 ? -19.176 -13.884 75.808 1.00 36.91 19 ASN B N 1
ATOM 4506 C CA . ASN B 1 19 ? -20.593 -14.076 76.131 1.00 38.13 19 ASN B CA 1
ATOM 4507 C C . ASN B 1 19 ? -20.844 -14.385 77.594 1.00 38.27 19 ASN B C 1
ATOM 4508 O O . ASN B 1 19 ? -21.767 -13.836 78.182 1.00 38.52 19 ASN B O 1
ATOM 4513 N N . ILE B 1 20 ? -20.004 -15.235 78.181 1.00 38.94 20 ILE B N 1
ATOM 4514 C CA . ILE B 1 20 ? -20.173 -15.654 79.577 1.00 40.14 20 ILE B CA 1
ATOM 4515 C C . ILE B 1 20 ? -20.037 -14.516 80.614 1.00 40.44 20 ILE B C 1
ATOM 4516 O O . ILE B 1 20 ? -20.778 -14.467 81.600 1.00 40.30 20 ILE B O 1
ATOM 4521 N N . LEU B 1 21 ? -19.103 -13.596 80.372 1.00 40.81 21 LEU B N 1
ATOM 4522 C CA . LEU B 1 21 ? -18.910 -12.434 81.238 1.00 41.04 21 LEU B CA 1
ATOM 4523 C C . LEU B 1 21 ? -20.090 -11.454 81.162 1.00 41.36 21 LEU B C 1
ATOM 4524 O O . LEU B 1 21 ? -20.197 -10.539 81.982 1.00 41.31 21 LEU B O 1
ATOM 4529 N N . LYS B 1 22 ? -20.971 -11.650 80.181 1.00 42.21 22 LYS B N 1
ATOM 4530 C CA . LYS B 1 22 ? -22.203 -10.852 80.061 1.00 43.18 22 LYS B CA 1
ATOM 4531 C C . LYS B 1 22 ? -23.323 -11.335 80.991 1.00 44.13 22 LYS B C 1
ATOM 4532 O O . LYS B 1 22 ? -24.266 -10.591 81.277 1.00 44.22 22 LYS B O 1
ATOM 4538 N N . LYS B 1 23 ? -23.210 -12.577 81.450 1.00 45.27 23 LYS B N 1
ATOM 4539 C CA . LYS B 1 23 ? -24.208 -13.192 82.327 1.00 46.83 23 LYS B CA 1
ATOM 4540 C C . LYS B 1 23 ? -24.113 -12.607 83.731 1.00 47.65 23 LYS B C 1
ATOM 4541 O O . LYS B 1 23 ? -23.066 -12.069 84.115 1.00 47.75 23 LYS B O 1
ATOM 4547 N N . ASP B 1 24 ? -25.201 -12.726 84.494 1.00 48.40 24 ASP B N 1
ATOM 4548 C CA . ASP B 1 24 ? -25.221 -12.314 85.900 1.00 49.11 24 ASP B CA 1
ATOM 4549 C C . ASP B 1 24 ? -24.163 -13.073 86.702 1.00 48.95 24 ASP B C 1
ATOM 4550 O O . ASP B 1 24 ? -23.808 -14.191 86.343 1.00 48.81 24 ASP B O 1
ATOM 4555 N N . PHE B 1 25 ? -23.653 -12.460 87.772 1.00 49.20 25 PHE B N 1
ATOM 4556 C CA . PHE B 1 25 ? -22.605 -13.088 88.585 1.00 49.28 25 PHE B CA 1
ATOM 4557 C C . PHE B 1 25 ? -23.096 -14.343 89.305 1.00 49.98 25 PHE B C 1
ATOM 4558 O O . PHE B 1 25 ? -22.303 -15.242 89.603 1.00 49.88 25 PHE B O 1
ATOM 4566 N N . ASN B 1 26 ? -24.402 -14.391 89.586 1.00 50.82 26 ASN B N 1
ATOM 4567 C CA . ASN B 1 26 ? -25.042 -15.579 90.177 1.00 51.46 26 ASN B CA 1
ATOM 4568 C C . ASN B 1 26 ? -25.186 -16.717 89.164 1.00 51.70 26 ASN B C 1
ATOM 4569 O O . ASN B 1 26 ? -25.335 -17.888 89.544 1.00 52.39 26 ASN B O 1
ATOM 4574 N N . ASN B 1 27 ? -25.120 -16.352 87.881 1.00 51.78 27 ASN B N 1
ATOM 4575 C CA . ASN B 1 27 ? -25.266 -17.279 86.753 1.00 51.67 27 ASN B CA 1
ATOM 4576 C C . ASN B 1 27 ? -23.938 -17.639 86.052 1.00 51.61 27 ASN B C 1
ATOM 4577 O O . ASN B 1 27 ? -23.927 -17.975 84.860 1.00 51.15 27 ASN B O 1
ATOM 4582 N N . ILE B 1 28 ? -22.827 -17.576 86.793 1.00 51.68 28 ILE B N 1
ATOM 4583 C CA . ILE B 1 28 ? -21.506 -17.956 86.265 1.00 51.98 28 ILE B CA 1
ATOM 4584 C C . ILE B 1 28 ? -20.845 -18.973 87.193 1.00 52.40 28 ILE B C 1
ATOM 4585 O O . ILE B 1 28 ? -20.465 -18.645 88.323 1.00 52.34 28 ILE B O 1
ATOM 4590 N N . SER B 1 29 ? -20.704 -20.208 86.716 1.00 53.02 29 SER B N 1
ATOM 4591 C CA . SER B 1 29 ? -20.133 -21.283 87.539 1.00 53.61 29 SER B CA 1
ATOM 4592 C C . SER B 1 29 ? -18.682 -21.579 87.203 1.00 53.87 29 SER B C 1
ATOM 4593 O O . SER B 1 29 ? -18.293 -21.562 86.032 1.00 53.66 29 SER B O 1
ATOM 4596 N N . LEU B 1 30 ? -17.898 -21.841 88.246 1.00 54.82 30 LEU B N 1
ATOM 4597 C CA . LEU B 1 30 ? -16.521 -22.306 88.113 1.00 56.00 30 LEU B CA 1
ATOM 4598 C C . LEU B 1 30 ? -16.526 -23.724 87.586 1.00 57.13 30 LEU B C 1
ATOM 4599 O O . LEU B 1 30 ? -17.358 -24.538 87.987 1.00 57.13 30 LEU B O 1
ATOM 4604 N N . VAL B 1 31 ? -15.596 -24.013 86.685 1.00 58.44 31 VAL B N 1
ATOM 4605 C CA . VAL B 1 31 ? -15.292 -25.381 86.294 1.00 59.66 31 VAL B CA 1
ATOM 4606 C C . VAL B 1 31 ? -13.819 -25.587 86.611 1.00 60.63 31 VAL B C 1
ATOM 4607 O O . VAL B 1 31 ? -12.949 -24.930 86.032 1.00 60.66 31 VAL B O 1
ATOM 4611 N N . TYR B 1 32 ? -13.547 -26.478 87.558 1.00 62.05 32 TYR B N 1
ATOM 4612 C CA . TYR B 1 32 ? -12.184 -26.742 88.001 1.00 63.36 32 TYR B CA 1
ATOM 4613 C C . TYR B 1 32 ? -11.446 -27.594 86.983 1.00 64.11 32 TYR B C 1
ATOM 4614 O O . TYR B 1 32 ? -12.059 -28.331 86.210 1.00 64.43 32 TYR B O 1
ATOM 4623 N N . GLY B 1 33 ? -10.125 -27.470 86.976 1.00 65.09 33 GLY B N 1
ATOM 4624 C CA . GLY B 1 33 ? -9.284 -28.242 86.081 1.00 65.99 33 GLY B CA 1
ATOM 4625 C C . GLY B 1 33 ? -8.508 -29.266 86.864 1.00 66.82 33 GLY B C 1
ATOM 4626 O O . GLY B 1 33 ? -8.937 -29.680 87.948 1.00 66.76 33 GLY B O 1
ATOM 4627 N N . GLU B 1 34 ? -7.354 -29.648 86.314 1.00 67.59 34 GLU B N 1
ATOM 4628 C CA . GLU B 1 34 ? -6.479 -30.685 86.870 1.00 68.16 34 GLU B CA 1
ATOM 4629 C C . GLU B 1 34 ? -5.817 -30.237 88.173 1.00 68.32 34 GLU B C 1
ATOM 4630 O O . GLU B 1 34 ? -6.435 -29.557 88.989 1.00 68.56 34 GLU B O 1
ATOM 4636 N N . ASN B 1 35 ? -4.571 -30.652 88.377 1.00 68.69 35 ASN B N 1
ATOM 4637 C CA . ASN B 1 35 ? -3.727 -30.085 89.421 1.00 68.97 35 ASN B CA 1
ATOM 4638 C C . ASN B 1 35 ? -2.355 -29.720 88.867 1.00 69.31 35 ASN B C 1
ATOM 4639 O O . ASN B 1 35 ? -1.442 -30.554 88.808 1.00 69.45 35 ASN B O 1
ATOM 4644 N N . THR B 1 36 ? -2.230 -28.459 88.460 1.00 69.50 36 THR B N 1
ATOM 4645 C CA . THR B 1 36 ? -1.023 -27.924 87.812 1.00 69.69 36 THR B CA 1
ATOM 4646 C C . THR B 1 36 ? 0.305 -28.220 88.530 1.00 69.86 36 THR B C 1
ATOM 4647 O O . THR B 1 36 ? 0.339 -28.473 89.735 1.00 69.50 36 THR B O 1
ATOM 4651 N N . GLU B 1 37 ? 1.387 -28.176 87.757 1.00 70.31 37 GLU B N 1
ATOM 4652 C CA . GLU B 1 37 ? 2.746 -28.358 88.254 1.00 70.72 37 GLU B CA 1
ATOM 4653 C C . GLU B 1 37 ? 3.658 -27.329 87.594 1.00 71.05 37 GLU B C 1
ATOM 4654 O O . GLU B 1 37 ? 3.426 -26.928 86.448 1.00 71.09 37 GLU B O 1
ATOM 4660 N N . ALA B 1 38 ? 4.701 -26.917 88.311 1.00 71.56 38 ALA B N 1
ATOM 4661 C CA . ALA B 1 38 ? 5.688 -25.964 87.791 1.00 72.11 38 ALA B CA 1
ATOM 4662 C C . ALA B 1 38 ? 6.422 -26.475 86.541 1.00 72.69 38 ALA B C 1
ATOM 4663 O O . ALA B 1 38 ? 6.342 -27.663 86.203 1.00 72.86 38 ALA B O 1
ATOM 4665 N N . ILE B 1 39 ? 7.121 -25.572 85.851 1.00 73.30 39 ILE B N 1
ATOM 4666 C CA . ILE B 1 39 ? 7.920 -25.940 84.676 1.00 73.81 39 ILE B CA 1
ATOM 4667 C C . ILE B 1 39 ? 9.053 -26.877 85.107 1.00 74.22 39 ILE B C 1
ATOM 4668 O O . ILE B 1 39 ? 9.141 -28.020 84.639 1.00 74.37 39 ILE B O 1
ATOM 4673 N N . GLN B 1 40 ? 9.899 -26.381 86.009 1.00 74.50 40 GLN B N 1
ATOM 4674 C CA . GLN B 1 40 ? 11.000 -27.145 86.590 1.00 74.58 40 GLN B CA 1
ATOM 4675 C C . GLN B 1 40 ? 11.150 -26.730 88.052 1.00 74.61 40 GLN B C 1
ATOM 4676 O O . GLN B 1 40 ? 10.489 -25.789 88.499 1.00 74.64 40 GLN B O 1
ATOM 4682 N N . ASP B 1 41 ? 12.028 -27.424 88.781 1.00 74.63 41 ASP B N 1
ATOM 4683 C CA . ASP B 1 41 ? 12.133 -27.322 90.245 1.00 74.55 41 ASP B CA 1
ATOM 4684 C C . ASP B 1 41 ? 10.790 -27.550 90.950 1.00 74.36 41 ASP B C 1
ATOM 4685 O O . ASP B 1 41 ? 10.529 -26.958 91.998 1.00 74.34 41 ASP B O 1
ATOM 4690 N N . ARG B 1 42 ? 9.955 -28.421 90.372 1.00 74.29 42 ARG B N 1
ATOM 4691 C CA . ARG B 1 42 ? 8.626 -28.755 90.912 1.00 74.17 42 ARG B CA 1
ATOM 4692 C C . ARG B 1 42 ? 8.686 -29.013 92.413 1.00 74.15 42 ARG B C 1
ATOM 4693 O O . ARG B 1 42 ? 7.698 -28.842 93.134 1.00 74.09 42 ARG B O 1
ATOM 4701 N N . GLN B 1 43 ? 9.873 -29.408 92.863 1.00 74.13 43 GLN B N 1
ATOM 4702 C CA . GLN B 1 43 ? 10.137 -29.755 94.251 1.00 73.97 43 GLN B CA 1
ATOM 4703 C C . GLN B 1 43 ? 10.269 -28.524 95.158 1.00 73.75 43 GLN B C 1
ATOM 4704 O O . GLN B 1 43 ? 9.511 -28.381 96.117 1.00 73.82 43 GLN B O 1
ATOM 4710 N N . ALA B 1 44 ? 11.211 -27.635 94.842 1.00 73.47 44 ALA B N 1
ATOM 4711 C CA . ALA B 1 44 ? 11.486 -26.445 95.660 1.00 73.29 44 ALA B CA 1
ATOM 4712 C C . ALA B 1 44 ? 10.349 -25.407 95.659 1.00 73.21 44 ALA B C 1
ATOM 4713 O O . ALA B 1 44 ? 10.249 -24.579 96.574 1.00 73.06 44 ALA B O 1
ATOM 4715 N N . LEU B 1 45 ? 9.503 -25.456 94.630 1.00 72.88 45 LEU B N 1
ATOM 4716 C CA . LEU B 1 45 ? 8.374 -24.531 94.509 1.00 72.67 45 LEU B CA 1
ATOM 4717 C C . LEU B 1 45 ? 7.200 -24.939 95.406 1.00 72.50 45 LEU B C 1
ATOM 4718 O O . LEU B 1 45 ? 6.261 -24.158 95.613 1.00 72.47 45 LEU B O 1
ATOM 4723 N N . LYS B 1 46 ? 7.261 -26.162 95.933 1.00 72.08 46 LYS B N 1
ATOM 4724 C CA . LYS B 1 46 ? 6.347 -26.595 96.983 1.00 71.67 46 LYS B CA 1
ATOM 4725 C C . LYS B 1 46 ? 6.768 -26.017 98.340 1.00 71.45 46 LYS B C 1
ATOM 4726 O O . LYS B 1 46 ? 5.920 -25.776 99.205 1.00 71.39 46 LYS B O 1
ATOM 4732 N N . GLU B 1 47 ? 8.070 -25.775 98.504 1.00 71.02 47 GLU B N 1
ATOM 4733 C CA . GLU B 1 47 ? 8.618 -25.172 99.724 1.00 70.81 47 GLU B CA 1
ATOM 4734 C C . GLU B 1 47 ? 8.232 -23.695 99.838 1.00 70.13 47 GLU B C 1
ATOM 4735 O O . GLU B 1 47 ? 7.601 -23.282 100.818 1.00 70.01 47 GLU B O 1
ATOM 4741 N N . PHE B 1 48 ? 8.627 -22.922 98.823 1.00 69.18 48 PHE B N 1
ATOM 4742 C CA . PHE B 1 48 ? 8.427 -21.473 98.773 1.00 68.04 48 PHE B CA 1
ATOM 4743 C C . PHE B 1 48 ? 6.941 -21.108 98.738 1.00 67.20 48 PHE B C 1
ATOM 4744 O O . PHE B 1 48 ? 6.514 -20.171 99.416 1.00 67.34 48 PHE B O 1
ATOM 4752 N N . PHE B 1 49 ? 6.169 -21.860 97.956 1.00 65.94 49 PHE B N 1
ATOM 4753 C CA . PHE B 1 49 ? 4.751 -21.591 97.756 1.00 65.09 49 PHE B CA 1
ATOM 4754 C C . PHE B 1 49 ? 3.887 -22.705 98.356 1.00 64.62 49 PHE B C 1
ATOM 4755 O O . PHE B 1 49 ? 3.130 -23.378 97.638 1.00 64.59 49 PHE B O 1
ATOM 4763 N N . LYS B 1 50 ? 4.004 -22.889 99.674 1.00 63.96 50 LYS B N 1
ATOM 4764 C CA . LYS B 1 50 ? 3.320 -23.975 100.394 1.00 63.21 50 LYS B CA 1
ATOM 4765 C C . LYS B 1 50 ? 1.796 -23.903 100.272 1.00 62.78 50 LYS B C 1
ATOM 4766 O O . LYS B 1 50 ? 1.142 -24.878 99.873 1.00 62.70 50 LYS B O 1
ATOM 4768 N N . ASN B 1 51 ? 1.242 -22.736 100.598 1.00 62.02 51 ASN B N 1
ATOM 4769 C CA . ASN B 1 51 ? -0.201 -22.529 100.571 1.00 61.16 51 ASN B CA 1
ATOM 4770 C C . ASN B 1 51 ? -0.793 -22.412 99.165 1.00 60.82 51 ASN B C 1
ATOM 4771 O O . ASN B 1 51 ? -1.971 -22.713 98.959 1.00 60.88 51 ASN B O 1
ATOM 4776 N N . THR B 1 52 ? 0.026 -21.989 98.202 1.00 60.25 52 THR B N 1
ATOM 4777 C CA . THR B 1 52 ? -0.396 -21.893 96.797 1.00 59.66 52 THR B CA 1
ATOM 4778 C C . THR B 1 52 ? 0.514 -22.723 95.890 1.00 59.42 52 THR B C 1
ATOM 4779 O O . THR B 1 52 ? 1.704 -22.441 95.751 1.00 59.69 52 THR B O 1
ATOM 4783 N N . TYR B 1 53 ? -0.048 -23.765 95.295 1.00 58.81 53 TYR B N 1
ATOM 4784 C CA . TYR B 1 53 ? 0.689 -24.634 94.376 1.00 58.22 53 TYR B CA 1
ATOM 4785 C C . TYR B 1 53 ? -0.213 -25.755 93.927 1.00 57.29 53 TYR B C 1
ATOM 4786 O O . TYR B 1 53 ? -0.930 -26.351 94.729 1.00 57.27 53 TYR B O 1
ATOM 4795 N N . GLY B 1 54 ? -0.157 -26.041 92.635 1.00 56.45 54 GLY B N 1
ATOM 4796 C CA . GLY B 1 54 ? -0.949 -27.104 92.060 1.00 55.39 54 GLY B CA 1
ATOM 4797 C C . GLY B 1 54 ? -2.410 -26.739 92.051 1.00 54.64 54 GLY B C 1
ATOM 4798 O O . GLY B 1 54 ? -3.267 -27.627 92.007 1.00 55.03 54 GLY B O 1
ATOM 4799 N N . LEU B 1 55 ? -2.701 -25.436 92.102 1.00 53.74 55 LEU B N 1
ATOM 4800 C CA . LEU B 1 55 ? -4.077 -24.965 91.994 1.00 52.40 55 LEU B CA 1
ATOM 4801 C C . LEU B 1 55 ? -4.554 -25.384 90.622 1.00 51.43 55 LEU B C 1
ATOM 4802 O O . LEU B 1 55 ? -3.762 -25.447 89.693 1.00 51.42 55 LEU B O 1
ATOM 4807 N N . PRO B 1 56 ? -5.837 -25.734 90.494 1.00 50.85 56 PRO B N 1
ATOM 4808 C CA . PRO B 1 56 ? -6.300 -26.112 89.169 1.00 50.36 56 PRO B CA 1
ATOM 4809 C C . PRO B 1 56 ? -6.407 -24.896 88.239 1.00 50.51 56 PRO B C 1
ATOM 4810 O O . PRO B 1 56 ? -6.440 -23.743 88.699 1.00 50.19 56 PRO B O 1
ATOM 4814 N N . ILE B 1 57 ? -6.431 -25.161 86.940 1.00 49.95 57 ILE B N 1
ATOM 4815 C CA . ILE B 1 57 ? -6.771 -24.144 85.983 1.00 49.57 57 ILE B CA 1
ATOM 4816 C C . ILE B 1 57 ? -8.284 -23.979 86.107 1.00 49.60 57 ILE B C 1
ATOM 4817 O O . ILE B 1 57 ? -9.015 -24.966 86.287 1.00 48.78 57 ILE B O 1
ATOM 4822 N N . ILE B 1 58 ? -8.727 -22.725 86.064 1.00 49.10 58 ILE B N 1
ATOM 4823 C CA . ILE B 1 58 ? -10.131 -22.364 86.177 1.00 49.35 58 ILE B CA 1
ATOM 4824 C C . ILE B 1 58 ? -10.693 -21.997 84.804 1.00 49.42 58 ILE B C 1
ATOM 4825 O O . ILE B 1 58 ? -10.020 -21.333 84.004 1.00 49.24 58 ILE B O 1
ATOM 4830 N N . SER B 1 59 ? -11.916 -22.441 84.531 1.00 49.42 59 SER B N 1
ATOM 4831 C CA . SER B 1 59 ? -12.685 -21.961 83.381 1.00 49.83 59 SER B CA 1
ATOM 4832 C C . SER B 1 59 ? -14.083 -21.592 83.862 1.00 50.20 59 SER B C 1
ATOM 4833 O O . SER B 1 59 ? -14.447 -21.945 84.981 1.00 50.14 59 SER B O 1
ATOM 4836 N N . PHE B 1 60 ? -14.854 -20.878 83.041 1.00 50.84 60 PHE B N 1
ATOM 4837 C CA . PHE B 1 60 ? -16.206 -20.440 83.421 1.00 52.12 60 PHE B CA 1
ATOM 4838 C C . PHE B 1 60 ? -17.280 -20.942 82.460 1.00 53.17 60 PHE B C 1
ATOM 4839 O O . PHE B 1 60 ? -17.118 -20.859 81.237 1.00 53.29 60 PHE B O 1
ATOM 4847 N N . THR B 1 61 ? -18.390 -21.428 83.014 1.00 54.41 61 THR B N 1
ATOM 4848 C CA . THR B 1 61 ? -19.541 -21.813 82.193 1.00 55.69 61 THR B CA 1
ATOM 4849 C C . THR B 1 61 ? -20.874 -21.321 82.784 1.00 56.24 61 THR B C 1
ATOM 4850 O O . THR B 1 61 ? -20.939 -20.938 83.953 1.00 56.34 61 THR B O 1
ATOM 4854 N N . GLU B 1 62 ? -21.929 -21.331 81.971 1.00 57.32 62 GLU B N 1
ATOM 4855 C CA . GLU B 1 62 ? -23.242 -20.844 82.397 1.00 58.41 62 GLU B CA 1
ATOM 4856 C C . GLU B 1 62 ? -23.865 -21.719 83.497 1.00 59.27 62 GLU B C 1
ATOM 4857 O O . GLU B 1 62 ? -23.462 -22.877 83.685 1.00 59.26 62 GLU B O 1
ATOM 4863 N N . GLY B 1 63 ? -24.823 -21.148 84.233 1.00 60.10 63 GLY B N 1
ATOM 4864 C CA . GLY B 1 63 ? -25.510 -21.856 85.318 1.00 61.36 63 GLY B CA 1
ATOM 4865 C C . GLY B 1 63 ? -25.356 -21.237 86.702 1.00 62.20 63 GLY B C 1
ATOM 4866 O O . GLY B 1 63 ? -24.446 -20.441 86.947 1.00 62.32 63 GLY B O 1
ATOM 4867 N N . GLU B 1 64 ? -26.249 -21.637 87.605 1.00 62.76 64 GLU B N 1
ATOM 4868 C CA . GLU B 1 64 ? -26.318 -21.159 88.993 1.00 63.55 64 GLU B CA 1
ATOM 4869 C C . GLU B 1 64 ? -25.046 -21.391 89.831 1.00 63.64 64 GLU B C 1
ATOM 4870 O O . GLU B 1 64 ? -24.440 -22.467 89.775 1.00 63.70 64 GLU B O 1
ATOM 4876 N N . SER B 1 65 ? -24.664 -20.377 90.613 1.00 63.91 65 SER B N 1
ATOM 4877 C CA . SER B 1 65 ? -23.569 -20.492 91.590 1.00 64.06 65 SER B CA 1
ATOM 4878 C C . SER B 1 65 ? -23.733 -19.559 92.799 1.00 64.15 65 SER B C 1
ATOM 4879 O O . SER B 1 65 ? -24.370 -18.505 92.695 1.00 64.04 65 SER B O 1
ATOM 4882 N N . SER B 1 66 ? -23.148 -19.963 93.932 1.00 64.16 66 SER B N 1
ATOM 4883 C CA . SER B 1 66 ? -23.102 -19.152 95.160 1.00 64.27 66 SER B CA 1
ATOM 4884 C C . SER B 1 66 ? -21.779 -18.392 95.234 1.00 64.25 66 SER B C 1
ATOM 4885 O O . SER B 1 66 ? -20.722 -18.949 94.918 1.00 64.68 66 SER B O 1
ATOM 4888 N N . LEU B 1 67 ? -21.830 -17.133 95.666 1.00 63.90 67 LEU B N 1
ATOM 4889 C CA . LEU B 1 67 ? -20.635 -16.281 95.678 1.00 63.39 67 LEU B CA 1
ATOM 4890 C C . LEU B 1 67 ? -20.010 -16.094 97.064 1.00 63.17 67 LEU B C 1
ATOM 4891 O O . LEU B 1 67 ? -20.656 -16.339 98.093 1.00 63.04 67 LEU B O 1
ATOM 4896 N N . SER B 1 68 ? -18.748 -15.656 97.065 1.00 62.70 68 SER B N 1
ATOM 4897 C CA . SER B 1 68 ? -17.957 -15.454 98.286 1.00 62.23 68 SER B CA 1
ATOM 4898 C C . SER B 1 68 ? -18.116 -14.051 98.906 1.00 61.60 68 SER B C 1
ATOM 4899 O O . SER B 1 68 ? -17.549 -13.765 99.970 1.00 61.62 68 SER B O 1
ATOM 4902 N N . PHE B 1 69 ? -18.876 -13.184 98.236 1.00 60.70 69 PHE B N 1
ATOM 4903 C CA . PHE B 1 69 ? -19.224 -11.868 98.780 1.00 59.87 69 PHE B CA 1
ATOM 4904 C C . PHE B 1 69 ? -20.719 -11.554 98.594 1.00 59.18 69 PHE B C 1
ATOM 4905 O O . PHE B 1 69 ? -21.373 -12.071 97.681 1.00 58.61 69 PHE B O 1
ATOM 4913 N N . SER B 1 70 ? -21.248 -10.716 99.484 1.00 58.50 70 SER B N 1
ATOM 4914 C CA . SER B 1 70 ? -22.561 -10.102 99.303 1.00 57.65 70 SER B CA 1
ATOM 4915 C C . SER B 1 70 ? -22.463 -8.605 99.593 1.00 56.88 70 SER B C 1
ATOM 4916 O O . SER B 1 70 ? -23.128 -7.794 98.939 1.00 56.91 70 SER B O 1
ATOM 4919 N N . LYS B 1 71 ? -21.620 -8.257 100.570 1.00 55.83 71 LYS B N 1
ATOM 4920 C CA . LYS B 1 71 ? -21.250 -6.867 100.874 1.00 54.69 71 LYS B CA 1
ATOM 4921 C C . LYS B 1 71 ? -20.464 -6.237 99.722 1.00 53.34 71 LYS B C 1
ATOM 4922 O O . LYS B 1 71 ? -20.012 -6.941 98.810 1.00 53.60 71 LYS B O 1
ATOM 4928 N N . ALA B 1 72 ? -20.304 -4.915 99.776 1.00 51.17 72 ALA B N 1
ATOM 4929 C CA . ALA B 1 72 ? -19.493 -4.177 98.811 1.00 49.23 72 ALA B CA 1
ATOM 4930 C C . ALA B 1 72 ? -18.013 -4.584 98.874 1.00 47.70 72 ALA B C 1
ATOM 4931 O O . ALA B 1 72 ? -17.467 -4.821 99.957 1.00 47.35 72 ALA B O 1
ATOM 4933 N N . LEU B 1 73 ? -17.380 -4.657 97.706 1.00 45.96 73 LEU B N 1
ATOM 4934 C CA . LEU B 1 73 ? -15.942 -4.914 97.594 1.00 44.31 73 LEU B CA 1
ATOM 4935 C C . LEU B 1 73 ? -15.115 -3.629 97.590 1.00 42.94 73 LEU B C 1
ATOM 4936 O O . LEU B 1 73 ? -15.543 -2.622 97.036 1.00 42.61 73 LEU B O 1
ATOM 4941 N N . ASN B 1 74 ? -13.925 -3.678 98.186 1.00 41.35 74 ASN B N 1
ATOM 4942 C CA . ASN B 1 74 ? -12.899 -2.659 97.948 1.00 40.19 74 ASN B CA 1
ATOM 4943 C C . ASN B 1 74 ? -11.656 -3.285 97.313 1.00 39.02 74 ASN B C 1
ATOM 4944 O O . ASN B 1 74 ? -11.107 -4.257 97.825 1.00 39.15 74 ASN B O 1
ATOM 4949 N N . ILE B 1 75 ? -11.240 -2.725 96.183 1.00 37.68 75 ILE B N 1
ATOM 4950 C CA . ILE B 1 75 ? -10.134 -3.254 95.398 1.00 36.07 75 ILE B CA 1
ATOM 4951 C C . ILE B 1 75 ? -9.066 -2.182 95.190 1.00 34.86 75 ILE B C 1
ATOM 4952 O O . ILE B 1 75 ? -9.377 -1.011 94.943 1.00 34.16 75 ILE B O 1
ATOM 4957 N N . GLY B 1 76 ? -7.812 -2.596 95.335 1.00 33.51 76 GLY B N 1
ATOM 4958 C CA . GLY B 1 76 ? -6.662 -1.775 94.990 1.00 32.05 76 GLY B CA 1
ATOM 4959 C C . GLY B 1 76 ? -6.106 -2.225 93.656 1.00 31.48 76 GLY B C 1
ATOM 4960 O O . GLY B 1 76 ? -6.158 -3.415 93.319 1.00 31.28 76 GLY B O 1
ATOM 4961 N N . ILE B 1 77 ? -5.613 -1.273 92.872 1.00 30.20 77 ILE B N 1
ATOM 4962 C CA . ILE B 1 77 ? -5.098 -1.598 91.554 1.00 29.87 77 ILE B CA 1
ATOM 4963 C C . ILE B 1 77 ? -3.739 -0.909 91.329 1.00 30.10 77 ILE B C 1
ATOM 4964 O O . ILE B 1 77 ? -3.549 0.275 91.673 1.00 30.58 77 ILE B O 1
ATOM 4969 N N . ILE B 1 78 ? -2.784 -1.671 90.807 1.00 30.11 78 ILE B N 1
ATOM 4970 C CA . ILE B 1 78 ? -1.422 -1.186 90.588 1.00 30.14 78 ILE B CA 1
ATOM 4971 C C . ILE B 1 78 ? -1.050 -1.397 89.123 1.00 30.34 78 ILE B C 1
ATOM 4972 O O . ILE B 1 78 ? -1.389 -2.428 88.547 1.00 29.75 78 ILE B O 1
ATOM 4977 N N . LEU B 1 79 ? -0.394 -0.400 88.522 1.00 30.11 79 LEU B N 1
ATOM 4978 C CA . LEU B 1 79 ? 0.197 -0.535 87.192 1.00 30.54 79 LEU B CA 1
ATOM 4979 C C . LEU B 1 79 ? 1.699 -0.524 87.395 1.00 30.95 79 LEU B C 1
ATOM 4980 O O . LEU B 1 79 ? 2.220 0.401 88.020 1.00 32.13 79 LEU B O 1
ATOM 4985 N N . SER B 1 80 ? 2.393 -1.545 86.897 1.00 30.73 80 SER B N 1
ATOM 4986 C CA . SER B 1 80 ? 3.851 -1.573 87.017 1.00 30.91 80 SER B CA 1
ATOM 4987 C C . SER B 1 80 ? 4.536 -1.731 85.661 1.00 29.81 80 SER B C 1
ATOM 4988 O O . SER B 1 80 ? 3.993 -2.362 84.753 1.00 30.46 80 SER B O 1
ATOM 4991 N N . GLY B 1 81 ? 5.709 -1.115 85.517 1.00 28.86 81 GLY B N 1
ATOM 4992 C CA . GLY B 1 81 ? 6.494 -1.185 84.283 1.00 27.64 81 GLY B CA 1
ATOM 4993 C C . GLY B 1 81 ? 6.126 -0.134 83.243 1.00 26.76 81 GLY B C 1
ATOM 4994 O O . GLY B 1 81 ? 5.422 0.830 83.540 1.00 26.34 81 GLY B O 1
ATOM 4995 N N . GLY B 1 82 ? 6.613 -0.330 82.017 1.00 25.83 82 GLY B N 1
ATOM 4996 C CA . GLY B 1 82 ? 6.303 0.556 80.901 1.00 24.68 82 GLY B CA 1
ATOM 4997 C C . GLY B 1 82 ? 4.855 0.419 80.446 1.00 23.80 82 GLY B C 1
ATOM 4998 O O . GLY B 1 82 ? 4.261 -0.666 80.565 1.00 24.20 82 GLY B O 1
ATOM 4999 N N . PRO B 1 83 ? 4.285 1.515 79.906 1.00 22.60 83 PRO B N 1
ATOM 5000 C CA . PRO B 1 83 ? 2.934 1.529 79.353 1.00 21.38 83 PRO B CA 1
ATOM 5001 C C . PRO B 1 83 ? 2.694 0.528 78.227 1.00 20.82 83 PRO B C 1
ATOM 5002 O O . PRO B 1 83 ? 3.602 0.152 77.476 1.00 20.01 83 PRO B O 1
ATOM 5006 N N . ALA B 1 84 ? 1.438 0.130 78.111 1.00 19.94 84 ALA B N 1
ATOM 5007 C CA . ALA B 1 84 ? 0.976 -0.695 77.020 1.00 20.01 84 ALA B CA 1
ATOM 5008 C C . ALA B 1 84 ? -0.425 -0.248 76.671 1.00 19.44 84 ALA B C 1
ATOM 5009 O O . ALA B 1 84 ? -1.241 -0.002 77.562 1.00 20.43 84 ALA B O 1
ATOM 5011 N N . PRO B 1 85 ? -0.717 -0.114 75.373 1.00 19.92 85 PRO B N 1
ATOM 5012 C CA . PRO B 1 85 ? -2.079 0.318 75.000 1.00 19.44 85 PRO B CA 1
ATOM 5013 C C . PRO B 1 85 ? -3.180 -0.633 75.512 1.00 20.03 85 PRO B C 1
ATOM 5014 O O . PRO B 1 85 ? -3.130 -1.836 75.252 1.00 20.22 85 PRO B O 1
ATOM 5018 N N . GLY B 1 86 ? -4.129 -0.079 76.271 1.00 20.06 86 GLY B N 1
ATOM 5019 C CA . GLY B 1 86 ? -5.250 -0.833 76.834 1.00 19.55 86 GLY B CA 1
ATOM 5020 C C . GLY B 1 86 ? -5.240 -1.005 78.341 1.00 19.27 86 GLY B C 1
ATOM 5021 O O . GLY B 1 86 ? -6.234 -1.460 78.928 1.00 18.55 86 GLY B O 1
ATOM 5022 N N . GLY B 1 87 ? -4.131 -0.636 78.990 1.00 19.25 87 GLY B N 1
ATOM 5023 C CA . GLY B 1 87 ? -4.069 -0.653 80.466 1.00 18.78 87 GLY B CA 1
ATOM 5024 C C . GLY B 1 87 ? -5.281 0.042 81.090 1.00 19.74 87 GLY B C 1
ATOM 5025 O O . GLY B 1 87 ? -5.905 -0.470 82.053 1.00 19.93 87 GLY B O 1
ATOM 5026 N N . HIS B 1 88 ? -5.645 1.196 80.540 1.00 18.18 88 HIS B N 1
ATOM 5027 C CA . HIS B 1 88 ? -6.783 1.939 81.079 1.00 19.24 88 HIS B CA 1
ATOM 5028 C C . HIS B 1 88 ? -8.110 1.164 80.989 1.00 18.91 88 HIS B C 1
ATOM 5029 O O . HIS B 1 88 ? -8.972 1.364 81.825 1.00 19.64 88 HIS B O 1
ATOM 5036 N N . ASN B 1 89 ? -8.251 0.305 79.977 1.00 19.84 89 ASN B N 1
ATOM 5037 C CA . ASN B 1 89 ? -9.397 -0.611 79.835 1.00 20.61 89 ASN B CA 1
ATOM 5038 C C . ASN B 1 89 ? -9.437 -1.788 80.808 1.00 21.17 89 ASN B C 1
ATOM 5039 O O . ASN B 1 89 ? -10.535 -2.235 81.171 1.00 21.98 89 ASN B O 1
ATOM 5044 N N . VAL B 1 90 ? -8.270 -2.302 81.227 1.00 21.23 90 VAL B N 1
ATOM 5045 C CA . VAL B 1 90 ? -8.237 -3.267 82.337 1.00 20.56 90 VAL B CA 1
ATOM 5046 C C . VAL B 1 90 ? -8.928 -2.627 83.523 1.00 21.15 90 VAL B C 1
ATOM 5047 O O . VAL B 1 90 ? -9.763 -3.244 84.207 1.00 19.81 90 VAL B O 1
ATOM 5051 N N . ILE B 1 91 ? -8.588 -1.355 83.743 1.00 21.16 91 ILE B N 1
ATOM 5052 C CA . ILE B 1 91 ? -9.129 -0.609 84.864 1.00 21.52 91 ILE B CA 1
ATOM 5053 C C . ILE B 1 91 ? -10.622 -0.295 84.715 1.00 21.42 91 ILE B C 1
ATOM 5054 O O . ILE B 1 91 ? -11.368 -0.415 85.679 1.00 21.17 91 ILE B O 1
ATOM 5059 N N . SER B 1 92 ? -11.060 0.048 83.512 1.00 21.92 92 SER B N 1
ATOM 5060 C CA . SER B 1 92 ? -12.497 0.332 83.286 1.00 22.69 92 SER B CA 1
ATOM 5061 C C . SER B 1 92 ? -13.350 -0.936 83.460 1.00 22.58 92 SER B C 1
ATOM 5062 O O . SER B 1 92 ? -14.458 -0.877 84.004 1.00 22.55 92 SER B O 1
ATOM 5065 N N . GLY B 1 93 ? -12.779 -2.075 83.058 1.00 23.43 93 GLY B N 1
ATOM 5066 C CA . GLY B 1 93 ? -13.397 -3.401 83.200 1.00 23.74 93 GLY B CA 1
ATOM 5067 C C . GLY B 1 93 ? -13.566 -3.824 84.635 1.00 24.64 93 GLY B C 1
ATOM 5068 O O . GLY B 1 93 ? -14.639 -4.319 85.022 1.00 24.90 93 GLY B O 1
ATOM 5069 N N . VAL B 1 94 ? -12.532 -3.601 85.443 1.00 24.61 94 VAL B N 1
ATOM 5070 C CA . VAL B 1 94 ? -12.610 -3.859 86.886 1.00 25.33 94 VAL B CA 1
ATOM 5071 C C . VAL B 1 94 ? -13.688 -2.972 87.532 1.00 26.15 94 VAL B C 1
ATOM 5072 O O . VAL B 1 94 ? -14.509 -3.458 88.324 1.00 27.03 94 VAL B O 1
ATOM 5076 N N . PHE B 1 95 ? -13.677 -1.683 87.201 1.00 25.80 95 PHE B N 1
ATOM 5077 C CA . PHE B 1 95 ? -14.653 -0.732 87.747 1.00 26.27 95 PHE B CA 1
ATOM 5078 C C . PHE B 1 95 ? -16.100 -1.149 87.422 1.00 26.22 95 PHE B C 1
ATOM 5079 O O . PHE B 1 95 ? -16.947 -1.243 88.318 1.00 25.92 95 PHE B O 1
ATOM 5087 N N . ASP B 1 96 ? -16.363 -1.406 86.149 1.00 26.53 96 ASP B N 1
ATOM 5088 C CA . ASP B 1 96 ? -17.702 -1.799 85.678 1.00 27.73 96 ASP B CA 1
ATOM 5089 C C . ASP B 1 96 ? -18.209 -3.101 86.287 1.00 28.54 96 ASP B C 1
ATOM 5090 O O . ASP B 1 96 ? -19.417 -3.251 86.514 1.00 29.12 96 ASP B O 1
ATOM 5095 N N . ALA B 1 97 ? -17.284 -4.022 86.560 1.00 29.16 97 ALA B N 1
ATOM 5096 C CA . ALA B 1 97 ? -17.598 -5.312 87.178 1.00 29.47 97 ALA B CA 1
ATOM 5097 C C . ALA B 1 97 ? -17.942 -5.237 88.670 1.00 30.38 97 ALA B C 1
ATOM 5098 O O . ALA B 1 97 ? -18.941 -5.845 89.113 1.00 30.01 97 ALA B O 1
ATOM 5100 N N . ILE B 1 98 ? -17.139 -4.509 89.450 1.00 30.66 98 ILE B N 1
ATOM 5101 C CA . ILE B 1 98 ? -17.470 -4.322 90.863 1.00 31.39 98 ILE B CA 1
ATOM 5102 C C . ILE B 1 98 ? -18.737 -3.485 91.074 1.00 32.49 98 ILE B C 1
ATOM 5103 O O . ILE B 1 98 ? -19.473 -3.721 92.023 1.00 32.66 98 ILE B O 1
ATOM 5108 N N . LYS B 1 99 ? -18.971 -2.492 90.222 1.00 34.13 99 LYS B N 1
ATOM 5109 C CA . LYS B 1 99 ? -20.185 -1.682 90.347 1.00 35.77 99 LYS B CA 1
ATOM 5110 C C . LYS B 1 99 ? -21.456 -2.466 89.973 1.00 36.84 99 LYS B C 1
ATOM 5111 O O . LYS B 1 99 ? -22.505 -2.238 90.556 1.00 37.54 99 LYS B O 1
ATOM 5117 N N . LYS B 1 100 ? -21.367 -3.376 89.002 1.00 38.27 100 LYS B N 1
ATOM 5118 C CA . LYS B 1 100 ? -22.493 -4.264 88.690 1.00 39.54 100 LYS B CA 1
ATOM 5119 C C . LYS B 1 100 ? -22.827 -5.161 89.886 1.00 39.85 100 LYS B C 1
ATOM 5120 O O . LYS B 1 100 ? -23.999 -5.310 90.252 1.00 40.22 100 LYS B O 1
ATOM 5126 N N . PHE B 1 101 ? -21.789 -5.725 90.499 1.00 39.81 101 PHE B N 1
ATOM 5127 C CA . PHE B 1 101 ? -21.929 -6.588 91.662 1.00 40.10 101 PHE B CA 1
ATOM 5128 C C . PHE B 1 101 ? -22.595 -5.900 92.858 1.00 40.48 101 PHE B C 1
ATOM 5129 O O . PHE B 1 101 ? -23.461 -6.485 93.521 1.00 40.85 101 PHE B O 1
ATOM 5137 N N . ASN B 1 102 ? -22.167 -4.671 93.134 1.00 40.58 102 ASN B N 1
ATOM 5138 C CA . ASN B 1 102 ? -22.711 -3.846 94.213 1.00 40.66 102 ASN B CA 1
ATOM 5139 C C . ASN B 1 102 ? -22.337 -2.390 93.941 1.00 40.85 102 ASN B C 1
ATOM 5140 O O . ASN B 1 102 ? -21.147 -2.069 93.809 1.00 41.15 102 ASN B O 1
ATOM 5145 N N . PRO B 1 103 ? -23.343 -1.502 93.861 1.00 40.59 103 PRO B N 1
ATOM 5146 C CA . PRO B 1 103 ? -23.040 -0.113 93.532 1.00 40.29 103 PRO B CA 1
ATOM 5147 C C . PRO B 1 103 ? -22.243 0.630 94.603 1.00 39.91 103 PRO B C 1
ATOM 5148 O O . PRO B 1 103 ? -21.821 1.742 94.346 1.00 40.67 103 PRO B O 1
ATOM 5152 N N . ASN B 1 104 ? -22.024 0.022 95.770 1.00 39.56 104 ASN B N 1
ATOM 5153 C CA . ASN B 1 104 ? -21.260 0.654 96.854 1.00 38.85 104 ASN B CA 1
ATOM 5154 C C . ASN B 1 104 ? -19.778 0.285 96.849 1.00 38.48 104 ASN B C 1
ATOM 5155 O O . ASN B 1 104 ? -18.997 0.779 97.675 1.00 38.33 104 ASN B O 1
ATOM 5160 N N . SER B 1 105 ? -19.402 -0.607 95.937 1.00 37.61 105 SER B N 1
ATOM 5161 C CA . SER B 1 105 ? -18.020 -1.061 95.798 1.00 36.75 105 SER B CA 1
ATOM 5162 C C . SER B 1 105 ? -17.081 0.090 95.417 1.00 36.46 105 SER B C 1
ATOM 5163 O O . SER B 1 105 ? -17.502 1.032 94.742 1.00 36.25 105 SER B O 1
ATOM 5166 N N . LYS B 1 106 ? -15.823 0.015 95.853 1.00 35.72 106 LYS B N 1
ATOM 5167 C CA . LYS B 1 106 ? -14.840 1.070 95.541 1.00 35.43 106 LYS B CA 1
ATOM 5168 C C . LYS B 1 106 ? -13.544 0.557 94.904 1.00 34.67 106 LYS B C 1
ATOM 5169 O O . LYS B 1 106 ? -13.060 -0.533 95.241 1.00 34.02 106 LYS B O 1
ATOM 5175 N N . LEU B 1 107 ? -12.994 1.358 93.991 1.00 33.74 107 LEU B N 1
ATOM 5176 C CA . LEU B 1 107 ? -11.744 1.030 93.329 1.00 33.11 107 LEU B CA 1
ATOM 5177 C C . LEU B 1 107 ? -10.673 2.073 93.674 1.00 33.49 107 LEU B C 1
ATOM 5178 O O . LEU B 1 107 ? -10.872 3.269 93.448 1.00 33.35 107 LEU B O 1
ATOM 5183 N N . PHE B 1 108 ? -9.556 1.616 94.241 1.00 33.52 108 PHE B N 1
ATOM 5184 C CA . PHE B 1 108 ? -8.446 2.507 94.593 1.00 34.24 108 PHE B CA 1
ATOM 5185 C C . PHE B 1 108 ? -7.219 2.271 93.700 1.00 34.56 108 PHE B C 1
ATOM 5186 O O . PHE B 1 108 ? -6.760 1.147 93.529 1.00 34.22 108 PHE B O 1
ATOM 5194 N N . GLY B 1 109 ? -6.729 3.348 93.097 1.00 35.06 109 GLY B N 1
ATOM 5195 C CA . GLY B 1 109 ? -5.593 3.274 92.191 1.00 35.78 109 GLY B CA 1
ATOM 5196 C C . GLY B 1 109 ? -4.336 3.760 92.879 1.00 36.14 109 GLY B C 1
ATOM 5197 O O . GLY B 1 109 ? -4.186 4.953 93.127 1.00 36.24 109 GLY B O 1
ATOM 5198 N N . PHE B 1 110 ? -3.426 2.842 93.187 1.00 36.45 110 PHE B N 1
ATOM 5199 C CA . PHE B 1 110 ? -2.123 3.228 93.741 1.00 36.78 110 PHE B CA 1
ATOM 5200 C C . PHE B 1 110 ? -1.237 3.845 92.667 1.00 37.45 110 PHE B C 1
ATOM 5201 O O . PHE B 1 110 ? -1.197 3.362 91.533 1.00 37.41 110 PHE B O 1
ATOM 5209 N N . LYS B 1 111 ? -0.575 4.947 93.033 1.00 38.06 111 LYS B N 1
ATOM 5210 C CA . LYS B 1 111 ? 0.140 5.800 92.095 1.00 38.95 111 LYS B CA 1
ATOM 5211 C C . LYS B 1 111 ? 1.600 5.402 91.838 1.00 39.08 111 LYS B C 1
ATOM 5212 O O . LYS B 1 111 ? 2.332 5.089 92.775 1.00 39.29 111 LYS B O 1
ATOM 5218 N N . GLY B 1 112 ? 2.012 5.438 90.567 1.00 39.23 112 GLY B N 1
ATOM 5219 C CA . GLY B 1 112 ? 3.433 5.294 90.182 1.00 39.36 112 GLY B CA 1
ATOM 5220 C C . GLY B 1 112 ? 4.057 3.936 90.484 1.00 39.59 112 GLY B C 1
ATOM 5221 O O . GLY B 1 112 ? 5.251 3.843 90.774 1.00 39.17 112 GLY B O 1
ATOM 5222 N N . GLY B 1 113 ? 3.237 2.887 90.427 1.00 39.63 113 GLY B N 1
ATOM 5223 C CA . GLY B 1 113 ? 3.701 1.518 90.624 1.00 39.74 113 GLY B CA 1
ATOM 5224 C C . GLY B 1 113 ? 3.427 0.982 92.015 1.00 40.11 113 GLY B C 1
ATOM 5225 O O . GLY B 1 113 ? 2.672 1.596 92.784 1.00 39.52 113 GLY B O 1
ATOM 5226 N N . PRO B 1 114 ? 4.025 -0.188 92.339 1.00 40.40 114 PRO B N 1
ATOM 5227 C CA . PRO B 1 114 ? 3.980 -0.816 93.666 1.00 40.52 114 PRO B CA 1
ATOM 5228 C C . PRO B 1 114 ? 4.450 0.087 94.806 1.00 40.93 114 PRO B C 1
ATOM 5229 O O . PRO B 1 114 ? 4.079 -0.155 95.959 1.00 41.74 114 PRO B O 1
ATOM 5233 N N . LEU B 1 115 ? 5.251 1.108 94.492 1.00 41.15 115 LEU B N 1
ATOM 5234 C CA . LEU B 1 115 ? 5.700 2.092 95.485 1.00 41.47 115 LEU B CA 1
ATOM 5235 C C . LEU B 1 115 ? 4.520 2.842 96.116 1.00 42.05 115 LEU B C 1
ATOM 5236 O O . LEU B 1 115 ? 4.494 3.060 97.340 1.00 42.54 115 LEU B O 1
ATOM 5241 N N . GLY B 1 116 ? 3.541 3.217 95.283 1.00 42.13 116 GLY B N 1
ATOM 5242 C CA . GLY B 1 116 ? 2.283 3.803 95.754 1.00 41.83 116 GLY B CA 1
ATOM 5243 C C . GLY B 1 116 ? 1.595 2.987 96.841 1.00 41.89 116 GLY B C 1
ATOM 5244 O O . GLY B 1 116 ? 1.011 3.552 97.761 1.00 41.80 116 GLY B O 1
ATOM 5245 N N . LEU B 1 117 ? 1.656 1.660 96.741 1.00 41.95 117 LEU B N 1
ATOM 5246 C CA . LEU B 1 117 ? 1.088 0.798 97.786 1.00 42.53 117 LEU B CA 1
ATOM 5247 C C . LEU B 1 117 ? 1.895 0.878 99.088 1.00 43.74 117 LEU B C 1
ATOM 5248 O O . LEU B 1 117 ? 1.313 1.002 100.169 1.00 44.02 117 LEU B O 1
ATOM 5253 N N . LEU B 1 118 ? 3.225 0.818 98.974 1.00 44.53 118 LEU B N 1
ATOM 5254 C CA . LEU B 1 118 ? 4.123 0.926 100.126 1.00 45.48 118 LEU B CA 1
ATOM 5255 C C . LEU B 1 118 ? 3.971 2.274 100.836 1.00 46.16 118 LEU B C 1
ATOM 5256 O O . LEU B 1 118 ? 4.057 2.353 102.062 1.00 46.46 118 LEU B O 1
ATOM 5261 N N . GLU B 1 119 ? 3.731 3.324 100.051 1.00 46.98 119 GLU B N 1
ATOM 5262 C CA . GLU B 1 119 ? 3.620 4.695 100.559 1.00 47.45 119 GLU B CA 1
ATOM 5263 C C . GLU B 1 119 ? 2.185 5.187 100.811 1.00 47.06 119 GLU B C 1
ATOM 5264 O O . GLU B 1 119 ? 1.993 6.315 101.267 1.00 47.04 119 GLU B O 1
ATOM 5270 N N . ASN B 1 120 ? 1.196 4.329 100.542 1.00 46.91 120 ASN B N 1
ATOM 5271 C CA . ASN B 1 120 ? -0.239 4.672 100.636 1.00 46.64 120 ASN B CA 1
ATOM 5272 C C . ASN B 1 120 ? -0.579 5.924 99.806 1.00 45.88 120 ASN B C 1
ATOM 5273 O O . ASN B 1 120 ? -1.305 6.806 100.251 1.00 45.79 120 ASN B O 1
ATOM 5278 N N . ASP B 1 121 ? -0.021 5.966 98.596 1.00 45.14 121 ASP B N 1
ATOM 5279 C CA . ASP B 1 121 ? -0.175 7.069 97.646 1.00 44.56 121 ASP B CA 1
ATOM 5280 C C . ASP B 1 121 ? -1.187 6.635 96.569 1.00 43.82 121 ASP B C 1
ATOM 5281 O O . ASP B 1 121 ? -0.849 5.920 95.616 1.00 43.40 121 ASP B O 1
ATOM 5286 N N . LYS B 1 122 ? -2.437 7.055 96.740 1.00 43.06 122 LYS B N 1
ATOM 5287 C CA . LYS B 1 122 ? -3.538 6.527 95.923 1.00 42.63 122 LYS B CA 1
ATOM 5288 C C . LYS B 1 122 ? -4.648 7.541 95.655 1.00 41.95 122 LYS B C 1
ATOM 5289 O O . LYS B 1 122 ? -4.735 8.572 96.337 1.00 41.44 122 LYS B O 1
ATOM 5295 N N . ILE B 1 123 ? -5.482 7.241 94.654 1.00 40.75 123 ILE B N 1
ATOM 5296 C CA . ILE B 1 123 ? -6.735 7.966 94.437 1.00 39.91 123 ILE B CA 1
ATOM 5297 C C . ILE B 1 123 ? -7.912 7.006 94.216 1.00 39.49 123 ILE B C 1
ATOM 5298 O O . ILE B 1 123 ? -7.742 5.923 93.646 1.00 38.87 123 ILE B O 1
ATOM 5303 N N . GLU B 1 124 ? -9.102 7.406 94.662 1.00 38.69 124 GLU B N 1
ATOM 5304 C CA . GLU B 1 124 ? -10.316 6.669 94.310 1.00 38.23 124 GLU B CA 1
ATOM 5305 C C . GLU B 1 124 ? -10.722 6.963 92.872 1.00 36.89 124 GLU B C 1
ATOM 5306 O O . GLU B 1 124 ? -10.841 8.122 92.453 1.00 36.36 124 GLU B O 1
ATOM 5312 N N . LEU B 1 125 ? -10.889 5.894 92.104 1.00 35.60 125 LEU B N 1
ATOM 5313 C CA . LEU B 1 125 ? -11.339 6.017 90.736 1.00 34.01 125 LEU B CA 1
ATOM 5314 C C . LEU B 1 125 ? -12.870 6.006 90.774 1.00 33.52 125 LEU B C 1
ATOM 5315 O O . LEU B 1 125 ? -13.504 5.002 91.130 1.00 33.32 125 LEU B O 1
ATOM 5320 N N . THR B 1 126 ? -13.445 7.162 90.456 1.00 32.43 126 THR B N 1
ATOM 5321 C CA . THR B 1 126 ? -14.888 7.374 90.471 1.00 31.01 126 THR B CA 1
ATOM 5322 C C . THR B 1 126 ? -15.387 7.241 89.047 1.00 30.48 126 THR B C 1
ATOM 5323 O O . THR B 1 126 ? -14.590 7.137 88.124 1.00 29.48 126 THR B O 1
ATOM 5327 N N . GLU B 1 127 ? -16.707 7.264 88.866 1.00 30.24 127 GLU B N 1
ATOM 5328 C CA . GLU B 1 127 ? -17.321 7.078 87.540 1.00 29.94 127 GLU B CA 1
ATOM 5329 C C . GLU B 1 127 ? -16.876 8.103 86.498 1.00 29.29 127 GLU B C 1
ATOM 5330 O O . GLU B 1 127 ? -16.481 7.738 85.388 1.00 29.21 127 GLU B O 1
ATOM 5336 N N . SER B 1 128 ? -16.923 9.384 86.869 1.00 29.17 128 SER B N 1
ATOM 5337 C CA . SER B 1 128 ? -16.580 10.480 85.963 1.00 28.63 128 SER B CA 1
ATOM 5338 C C . SER B 1 128 ? -15.082 10.481 85.604 1.00 27.52 128 SER B C 1
ATOM 5339 O O . SER B 1 128 ? -14.717 10.722 84.462 1.00 26.71 128 SER B O 1
ATOM 5342 N N . LEU B 1 129 ? -14.241 10.188 86.590 1.00 27.34 129 LEU B N 1
ATOM 5343 C CA . LEU B 1 129 ? -12.807 9.978 86.379 1.00 26.86 129 LEU B CA 1
ATOM 5344 C C . LEU B 1 129 ? -12.592 8.825 85.397 1.00 26.42 129 LEU B C 1
ATOM 5345 O O . LEU B 1 129 ? -12.016 9.025 84.330 1.00 26.67 129 LEU B O 1
ATOM 5350 N N . ILE B 1 130 ? -13.088 7.634 85.741 1.00 25.13 130 ILE B N 1
ATOM 5351 C CA . ILE B 1 130 ? -12.988 6.466 84.840 1.00 24.74 130 ILE B CA 1
ATOM 5352 C C . ILE B 1 130 ? -13.463 6.762 83.413 1.00 24.80 130 ILE B C 1
ATOM 5353 O O . ILE B 1 130 ? -12.812 6.380 82.452 1.00 24.25 130 ILE B O 1
ATOM 5358 N N . ASN B 1 131 ? -14.607 7.436 83.285 1.00 24.82 131 ASN B N 1
ATOM 5359 C CA . ASN B 1 131 ? -15.155 7.813 81.979 1.00 25.10 131 ASN B CA 1
ATOM 5360 C C . ASN B 1 131 ? -14.193 8.536 81.069 1.00 24.58 131 ASN B C 1
ATOM 5361 O O . ASN B 1 131 ? -14.178 8.300 79.852 1.00 25.51 131 ASN B O 1
ATOM 5366 N N . SER B 1 132 ? -13.407 9.443 81.632 1.00 24.62 132 SER B N 1
ATOM 5367 C CA . SER B 1 132 ? -12.473 10.220 80.799 1.00 24.85 132 SER B CA 1
ATOM 5368 C C . SER B 1 132 ? -11.332 9.361 80.235 1.00 24.15 132 SER B C 1
ATOM 5369 O O . SER B 1 132 ? -10.702 9.746 79.250 1.00 24.32 132 SER B O 1
ATOM 5372 N N . TYR B 1 133 ? -11.096 8.193 80.836 1.00 24.14 133 TYR B N 1
ATOM 5373 C CA . TYR B 1 133 ? -9.975 7.299 80.440 1.00 24.08 133 TYR B CA 1
ATOM 5374 C C . TYR B 1 133 ? -10.381 6.101 79.549 1.00 23.98 133 TYR B C 1
ATOM 5375 O O . TYR B 1 133 ? -9.515 5.357 79.027 1.00 22.76 133 TYR B O 1
ATOM 5384 N N . ARG B 1 134 ? -11.695 5.934 79.352 1.00 23.41 134 ARG B N 1
ATOM 5385 C CA . ARG B 1 134 ? -12.229 4.814 78.569 1.00 22.85 134 ARG B CA 1
ATOM 5386 C C . ARG B 1 134 ? -11.700 4.821 77.152 1.00 22.91 134 ARG B C 1
ATOM 5387 O O . ARG B 1 134 ? -11.811 5.829 76.428 1.00 23.10 134 ARG B O 1
ATOM 5395 N N . ASN B 1 135 ? -11.124 3.676 76.788 1.00 22.41 135 ASN B N 1
ATOM 5396 C CA . ASN B 1 135 ? -10.485 3.398 75.497 1.00 22.53 135 ASN B CA 1
ATOM 5397 C C . ASN B 1 135 ? -9.255 4.246 75.124 1.00 22.63 135 ASN B C 1
ATOM 5398 O O . ASN B 1 135 ? -8.803 4.241 73.962 1.00 22.90 135 ASN B O 1
ATOM 5403 N N . THR B 1 136 ? -8.684 4.921 76.117 1.00 22.81 136 THR B N 1
ATOM 5404 C CA . THR B 1 136 ? -7.474 5.744 75.903 1.00 23.07 136 THR B CA 1
ATOM 5405 C C . THR B 1 136 ? -6.165 4.952 76.022 1.00 23.94 136 THR B C 1
ATOM 5406 O O . THR B 1 136 ? -6.107 3.909 76.692 1.00 23.84 136 THR B O 1
ATOM 5410 N N . GLY B 1 137 ? -5.120 5.461 75.363 1.00 24.33 137 GLY B N 1
ATOM 5411 C CA . GLY B 1 137 ? -3.748 4.985 75.565 1.00 24.09 137 GLY B CA 1
ATOM 5412 C C . GLY B 1 137 ? -3.203 5.529 76.863 1.00 24.30 137 GLY B C 1
ATOM 5413 O O . GLY B 1 137 ? -3.897 6.268 77.548 1.00 25.01 137 GLY B O 1
ATOM 5414 N N . GLY B 1 138 ? -1.971 5.155 77.215 1.00 24.39 138 GLY B N 1
ATOM 5415 C CA . GLY B 1 138 ? -1.338 5.615 78.452 1.00 23.93 138 GLY B CA 1
ATOM 5416 C C . GLY B 1 138 ? -1.516 4.732 79.675 1.00 24.15 138 GLY B C 1
ATOM 5417 O O . GLY B 1 138 ? -2.371 3.832 79.699 1.00 23.86 138 GLY B O 1
ATOM 5418 N N . PHE B 1 139 ? -0.691 5.001 80.692 1.00 23.72 139 PHE B N 1
ATOM 5419 C CA . PHE B 1 139 ? -0.859 4.459 82.038 1.00 23.53 139 PHE B CA 1
ATOM 5420 C C . PHE B 1 139 ? -1.106 5.640 83.004 1.00 24.64 139 PHE B C 1
ATOM 5421 O O . PHE B 1 139 ? -1.160 5.470 84.236 1.00 24.45 139 PHE B O 1
ATOM 5429 N N . ASP B 1 140 ? -1.306 6.825 82.421 1.00 25.39 140 ASP B N 1
ATOM 5430 C CA . ASP B 1 140 ? -1.396 8.090 83.159 1.00 26.36 140 ASP B CA 1
ATOM 5431 C C . ASP B 1 140 ? -2.610 8.274 84.094 1.00 27.00 140 ASP B C 1
ATOM 5432 O O . ASP B 1 140 ? -2.630 9.252 84.830 1.00 27.00 140 ASP B O 1
ATOM 5437 N N . ILE B 1 141 ? -3.588 7.345 84.110 1.00 27.01 141 ILE B N 1
ATOM 5438 C CA . ILE B 1 141 ? -4.628 7.343 85.161 1.00 27.19 141 ILE B CA 1
ATOM 5439 C C . ILE B 1 141 ? -4.036 7.329 86.583 1.00 29.24 141 ILE B C 1
ATOM 5440 O O . ILE B 1 141 ? -4.584 7.976 87.499 1.00 28.50 141 ILE B O 1
ATOM 5445 N N . VAL B 1 142 ? -2.946 6.580 86.773 1.00 30.77 142 VAL B N 1
ATOM 5446 C CA . VAL B 1 142 ? -2.235 6.552 88.071 1.00 33.36 142 VAL B CA 1
ATOM 5447 C C . VAL B 1 142 ? -0.711 6.555 87.951 1.00 34.35 142 VAL B C 1
ATOM 5448 O O . VAL B 1 142 ? -0.032 6.548 88.970 1.00 34.05 142 VAL B O 1
ATOM 5452 N N . SER B 1 143 ? -0.191 6.533 86.718 1.00 36.46 143 SER B N 1
ATOM 5453 C CA . SER B 1 143 ? 1.257 6.445 86.455 1.00 39.20 143 SER B CA 1
ATOM 5454 C C . SER B 1 143 ? 1.826 5.072 86.869 1.00 40.46 143 SER B C 1
ATOM 5455 O O . SER B 1 143 ? 1.257 4.379 87.718 1.00 40.76 143 SER B O 1
ATOM 5458 N N . SER B 1 144 ? 2.935 4.665 86.263 1.00 42.27 144 SER B N 1
ATOM 5459 C CA . SER B 1 144 ? 3.564 3.397 86.633 1.00 44.06 144 SER B CA 1
ATOM 5460 C C . SER B 1 144 ? 4.972 3.596 87.205 1.00 45.53 144 SER B C 1
ATOM 5461 O O . SER B 1 144 ? 5.548 4.677 87.092 1.00 45.64 144 SER B O 1
ATOM 5464 N N . GLY B 1 145 ? 5.494 2.539 87.820 1.00 47.19 145 GLY B N 1
ATOM 5465 C CA . GLY B 1 145 ? 6.881 2.460 88.280 1.00 49.64 145 GLY B CA 1
ATOM 5466 C C . GLY B 1 145 ? 7.283 0.997 88.246 1.00 51.13 145 GLY B C 1
ATOM 5467 O O . GLY B 1 145 ? 6.645 0.211 87.558 1.00 50.90 145 GLY B O 1
ATOM 5468 N N . ARG B 1 146 ? 8.325 0.616 88.984 1.00 53.11 146 ARG B N 1
ATOM 5469 C CA . ARG B 1 146 ? 8.755 -0.791 88.994 1.00 55.20 146 ARG B CA 1
ATOM 5470 C C . ARG B 1 146 ? 9.440 -1.258 90.285 1.00 56.24 146 ARG B C 1
ATOM 5471 O O . ARG B 1 146 ? 10.137 -2.284 90.288 1.00 56.66 146 ARG B O 1
ATOM 5479 N N . THR B 1 147 ? 9.232 -0.511 91.371 1.00 57.42 147 THR B N 1
ATOM 5480 C CA . THR B 1 147 ? 9.693 -0.907 92.704 1.00 58.43 147 THR B CA 1
ATOM 5481 C C . THR B 1 147 ? 9.291 -2.354 92.993 1.00 59.50 147 THR B C 1
ATOM 5482 O O . THR B 1 147 ? 8.156 -2.758 92.727 1.00 59.72 147 THR B O 1
ATOM 5486 N N . LYS B 1 148 ? 10.229 -3.134 93.519 1.00 60.71 148 LYS B N 1
ATOM 5487 C CA . LYS B 1 148 ? 9.911 -4.470 93.999 1.00 61.79 148 LYS B CA 1
ATOM 5488 C C . LYS B 1 148 ? 9.634 -4.464 95.501 1.00 62.27 148 LYS B C 1
ATOM 5489 O O . LYS B 1 148 ? 10.228 -3.682 96.250 1.00 62.30 148 LYS B O 1
ATOM 5495 N N . ILE B 1 149 ? 8.702 -5.320 95.916 1.00 63.07 149 ILE B N 1
ATOM 5496 C CA . ILE B 1 149 ? 8.432 -5.576 97.326 1.00 63.79 149 ILE B CA 1
ATOM 5497 C C . ILE B 1 149 ? 9.246 -6.812 97.717 1.00 64.57 149 ILE B C 1
ATOM 5498 O O . ILE B 1 149 ? 8.918 -7.931 97.315 1.00 64.55 149 ILE B O 1
ATOM 5503 N N . GLU B 1 150 ? 10.317 -6.587 98.484 1.00 65.51 150 GLU B N 1
ATOM 5504 C CA . GLU B 1 150 ? 11.299 -7.629 98.794 1.00 66.47 150 GLU B CA 1
ATOM 5505 C C . GLU B 1 150 ? 11.436 -7.905 100.288 1.00 66.80 150 GLU B C 1
ATOM 5506 O O . GLU B 1 150 ? 11.162 -9.018 100.735 1.00 66.76 150 GLU B O 1
ATOM 5512 N N . THR B 1 151 ? 11.860 -6.889 101.048 1.00 67.50 151 THR B N 1
ATOM 5513 C CA . THR B 1 151 ? 12.145 -7.032 102.486 1.00 67.87 151 THR B CA 1
ATOM 5514 C C . THR B 1 151 ? 10.904 -7.399 103.303 1.00 68.32 151 THR B C 1
ATOM 5515 O O . THR B 1 151 ? 9.773 -7.270 102.826 1.00 68.36 151 THR B O 1
ATOM 5519 N N . GLU B 1 152 ? 11.138 -7.880 104.523 1.00 68.79 152 GLU B N 1
ATOM 5520 C CA . GLU B 1 152 ? 10.081 -8.181 105.492 1.00 69.16 152 GLU B CA 1
ATOM 5521 C C . GLU B 1 152 ? 9.399 -6.890 105.955 1.00 69.31 152 GLU B C 1
ATOM 5522 O O . GLU B 1 152 ? 8.187 -6.862 106.200 1.00 69.43 152 GLU B O 1
ATOM 5528 N N . GLU B 1 153 ? 10.197 -5.830 106.073 1.00 69.42 153 GLU B N 1
ATOM 5529 C CA . GLU B 1 153 ? 9.707 -4.494 106.401 1.00 69.57 153 GLU B CA 1
ATOM 5530 C C . GLU B 1 153 ? 8.759 -3.963 105.304 1.00 69.31 153 GLU B C 1
ATOM 5531 O O . GLU B 1 153 ? 7.757 -3.305 105.605 1.00 69.20 153 GLU B O 1
ATOM 5537 N N . HIS B 1 154 ? 9.085 -4.269 104.045 1.00 68.93 154 HIS B N 1
ATOM 5538 C CA . HIS B 1 154 ? 8.254 -3.915 102.894 1.00 68.41 154 HIS B CA 1
ATOM 5539 C C . HIS B 1 154 ? 6.934 -4.693 102.873 1.00 68.01 154 HIS B C 1
ATOM 5540 O O . HIS B 1 154 ? 5.859 -4.094 102.839 1.00 68.14 154 HIS B O 1
ATOM 5547 N N . TYR B 1 155 ? 7.021 -6.021 102.896 1.00 67.41 155 TYR B N 1
ATOM 5548 C CA . TYR B 1 155 ? 5.834 -6.881 102.878 1.00 66.87 155 TYR B CA 1
ATOM 5549 C C . TYR B 1 155 ? 4.828 -6.563 103.982 1.00 66.50 155 TYR B C 1
ATOM 5550 O O . TYR B 1 155 ? 3.624 -6.691 103.769 1.00 66.68 155 TYR B O 1
ATOM 5559 N N . ASN B 1 156 ? 5.323 -6.158 105.151 1.00 66.06 156 ASN B N 1
ATOM 5560 C CA . ASN B 1 156 ? 4.463 -5.780 106.278 1.00 65.63 156 ASN B CA 1
ATOM 5561 C C . ASN B 1 156 ? 3.760 -4.434 106.075 1.00 64.87 156 ASN B C 1
ATOM 5562 O O . ASN B 1 156 ? 2.629 -4.252 106.525 1.00 64.84 156 ASN B O 1
ATOM 5567 N N . LYS B 1 157 ? 4.439 -3.501 105.404 1.00 64.04 157 LYS B N 1
ATOM 5568 C CA . LYS B 1 157 ? 3.831 -2.224 105.010 1.00 63.43 157 LYS B CA 1
ATOM 5569 C C . LYS B 1 157 ? 2.757 -2.403 103.943 1.00 62.53 157 LYS B C 1
ATOM 5570 O O . LYS B 1 157 ? 1.696 -1.786 104.029 1.00 62.31 157 LYS B O 1
ATOM 5576 N N . ALA B 1 158 ? 3.033 -3.251 102.952 1.00 61.55 158 ALA B N 1
ATOM 5577 C CA . ALA B 1 158 ? 2.050 -3.587 101.927 1.00 60.67 158 ALA B CA 1
ATOM 5578 C C . ALA B 1 158 ? 0.752 -4.056 102.577 1.00 60.21 158 ALA B C 1
ATOM 5579 O O . ALA B 1 158 ? -0.331 -3.578 102.227 1.00 60.08 158 ALA B O 1
ATOM 5581 N N . LEU B 1 159 ? 0.879 -4.966 103.539 1.00 59.45 159 LEU B N 1
ATOM 5582 C CA . LEU B 1 159 ? -0.256 -5.476 104.300 1.00 58.91 159 LEU B CA 1
ATOM 5583 C C . LEU B 1 159 ? -0.896 -4.396 105.176 1.00 58.54 159 LEU B C 1
ATOM 5584 O O . LEU B 1 159 ? -2.126 -4.323 105.285 1.00 58.57 159 LEU B O 1
ATOM 5589 N N . PHE B 1 160 ? -0.058 -3.574 105.804 1.00 57.89 160 PHE B N 1
ATOM 5590 C CA . PHE B 1 160 ? -0.534 -2.481 106.642 1.00 57.17 160 PHE B CA 1
ATOM 5591 C C . PHE B 1 160 ? -1.455 -1.570 105.833 1.00 56.41 160 PHE B C 1
ATOM 5592 O O . PHE B 1 160 ? -2.626 -1.401 106.180 1.00 55.86 160 PHE B O 1
ATOM 5600 N N . VAL B 1 161 ? -0.912 -1.028 104.741 1.00 55.75 161 VAL B N 1
ATOM 5601 C CA . VAL B 1 161 ? -1.634 -0.143 103.820 1.00 55.49 161 VAL B CA 1
ATOM 5602 C C . VAL B 1 161 ? -2.887 -0.794 103.213 1.00 55.35 161 VAL B C 1
ATOM 5603 O O . VAL B 1 161 ? -3.922 -0.139 103.074 1.00 55.33 161 VAL B O 1
ATOM 5607 N N . ALA B 1 162 ? -2.791 -2.082 102.880 1.00 55.40 162 ALA B N 1
ATOM 5608 C CA . ALA B 1 162 ? -3.937 -2.859 102.395 1.00 55.08 162 ALA B CA 1
ATOM 5609 C C . ALA B 1 162 ? -5.075 -2.886 103.407 1.00 55.12 162 ALA B C 1
ATOM 5610 O O . ALA B 1 162 ? -6.240 -2.725 103.035 1.00 55.04 162 ALA B O 1
ATOM 5612 N N . LYS B 1 163 ? -4.725 -3.078 104.681 1.00 55.07 163 LYS B N 1
ATOM 5613 C CA . LYS B 1 163 ? -5.697 -3.217 105.773 1.00 54.92 163 LYS B CA 1
ATOM 5614 C C . LYS B 1 163 ? -6.362 -1.883 106.143 1.00 54.42 163 LYS B C 1
ATOM 5615 O O . LYS B 1 163 ? -7.583 -1.806 106.309 1.00 54.12 163 LYS B O 1
ATOM 5621 N N . GLU B 1 164 ? -5.556 -0.832 106.255 1.00 53.70 164 GLU B N 1
ATOM 5622 C CA . GLU B 1 164 ? -6.074 0.483 106.618 1.00 53.03 164 GLU B CA 1
ATOM 5623 C C . GLU B 1 164 ? -6.934 1.100 105.507 1.00 52.02 164 GLU B C 1
ATOM 5624 O O . GLU B 1 164 ? -7.681 2.055 105.750 1.00 51.85 164 GLU B O 1
ATOM 5630 N N . ASN B 1 165 ? -6.818 0.546 104.298 1.00 50.73 165 ASN B N 1
ATOM 5631 C CA . ASN B 1 165 ? -7.671 0.909 103.167 1.00 49.26 165 ASN B CA 1
ATOM 5632 C C . ASN B 1 165 ? -8.838 -0.071 102.956 1.00 48.47 165 ASN B C 1
ATOM 5633 O O . ASN B 1 165 ? -9.569 0.033 101.961 1.00 48.14 165 ASN B O 1
ATOM 5638 N N . ASN B 1 166 ? -9.001 -1.011 103.896 1.00 47.27 166 ASN B N 1
ATOM 5639 C CA . ASN B 1 166 ? -10.077 -2.010 103.874 1.00 46.49 166 ASN B CA 1
ATOM 5640 C C . ASN B 1 166 ? -10.183 -2.834 102.583 1.00 45.45 166 ASN B C 1
ATOM 5641 O O . ASN B 1 166 ? -11.291 -3.167 102.146 1.00 45.64 166 ASN B O 1
ATOM 5646 N N . LEU B 1 167 ? -9.040 -3.168 101.984 1.00 43.64 167 LEU B N 1
ATOM 5647 C CA . LEU B 1 167 ? -9.030 -3.863 100.693 1.00 42.06 167 LEU B CA 1
ATOM 5648 C C . LEU B 1 167 ? -9.413 -5.338 100.808 1.00 40.89 167 LEU B C 1
ATOM 5649 O O . LEU B 1 167 ? -8.994 -6.027 101.733 1.00 40.92 167 LEU B O 1
ATOM 5654 N N . ASN B 1 168 ? -10.237 -5.796 99.872 1.00 39.82 168 ASN B N 1
ATOM 5655 C CA . ASN B 1 168 ? -10.566 -7.211 99.745 1.00 38.81 168 ASN B CA 1
ATOM 5656 C C . ASN B 1 168 ? -9.582 -7.918 98.797 1.00 37.73 168 ASN B C 1
ATOM 5657 O O . ASN B 1 168 ? -9.333 -9.127 98.927 1.00 37.01 168 ASN B O 1
ATOM 5662 N N . ALA B 1 169 ? -9.010 -7.147 97.864 1.00 35.89 169 ALA B N 1
ATOM 5663 C CA . ALA B 1 169 ? -8.100 -7.689 96.866 1.00 34.55 169 ALA B CA 1
ATOM 5664 C C . ALA B 1 169 ? -7.218 -6.624 96.229 1.00 33.98 169 ALA B C 1
ATOM 5665 O O . ALA B 1 169 ? -7.545 -5.436 96.255 1.00 33.93 169 ALA B O 1
ATOM 5667 N N . ILE B 1 170 ? -6.096 -7.071 95.660 1.00 32.78 170 ILE B N 1
ATOM 5668 C CA . ILE B 1 170 ? -5.207 -6.223 94.885 1.00 32.21 170 ILE B CA 1
ATOM 5669 C C . ILE B 1 170 ? -5.045 -6.816 93.486 1.00 31.40 170 ILE B C 1
ATOM 5670 O O . ILE B 1 170 ? -4.878 -8.028 93.338 1.00 31.54 170 ILE B O 1
ATOM 5675 N N . ILE B 1 171 ? -5.132 -5.972 92.460 1.00 30.33 171 ILE B N 1
ATOM 5676 C CA . ILE B 1 171 ? -4.864 -6.407 91.085 1.00 29.31 171 ILE B CA 1
ATOM 5677 C C . ILE B 1 171 ? -3.598 -5.720 90.574 1.00 29.20 171 ILE B C 1
ATOM 5678 O O . ILE B 1 171 ? -3.463 -4.498 90.654 1.00 29.27 171 ILE B O 1
ATOM 5683 N N . ILE B 1 172 ? -2.652 -6.510 90.073 1.00 28.95 172 ILE B N 1
ATOM 5684 C CA . ILE B 1 172 ? -1.380 -5.964 89.612 1.00 28.04 172 ILE B CA 1
ATOM 5685 C C . ILE B 1 172 ? -1.280 -6.222 88.128 1.00 28.04 172 ILE B C 1
ATOM 5686 O O . ILE B 1 172 ? -1.437 -7.360 87.674 1.00 27.62 172 ILE B O 1
ATOM 5691 N N . ILE B 1 173 ? -1.077 -5.140 87.384 1.00 27.24 173 ILE B N 1
ATOM 5692 C CA . ILE B 1 173 ? -1.011 -5.178 85.939 1.00 27.90 173 ILE B CA 1
ATOM 5693 C C . ILE B 1 173 ? 0.451 -4.984 85.520 1.00 28.53 173 ILE B C 1
ATOM 5694 O O . ILE B 1 173 ? 1.033 -3.912 85.711 1.00 29.00 173 ILE B O 1
ATOM 5699 N N . GLY B 1 174 ? 1.061 -6.029 84.975 1.00 29.05 174 GLY B N 1
ATOM 5700 C CA . GLY B 1 174 ? 2.480 -5.942 84.657 1.00 29.49 174 GLY B CA 1
ATOM 5701 C C . GLY B 1 174 ? 3.018 -7.122 83.883 1.00 30.30 174 GLY B C 1
ATOM 5702 O O . GLY B 1 174 ? 2.255 -8.002 83.435 1.00 30.01 174 GLY B O 1
ATOM 5703 N N . GLY B 1 175 ? 4.337 -7.124 83.711 1.00 30.49 175 GLY B N 1
ATOM 5704 C CA . GLY B 1 175 ? 5.022 -8.148 82.926 1.00 32.04 175 GLY B CA 1
ATOM 5705 C C . GLY B 1 175 ? 5.428 -9.342 83.780 1.00 32.92 175 GLY B C 1
ATOM 5706 O O . GLY B 1 175 ? 4.783 -9.638 84.794 1.00 32.65 175 GLY B O 1
ATOM 5707 N N . ASP B 1 176 ? 6.511 -10.004 83.374 1.00 33.62 176 ASP B N 1
ATOM 5708 C CA . ASP B 1 176 ? 7.011 -11.214 84.042 1.00 34.61 176 ASP B CA 1
ATOM 5709 C C . ASP B 1 176 ? 7.360 -11.011 85.497 1.00 34.33 176 ASP B C 1
ATOM 5710 O O . ASP B 1 176 ? 6.940 -11.784 86.351 1.00 34.36 176 ASP B O 1
ATOM 5715 N N . ASP B 1 177 ? 8.118 -9.961 85.785 1.00 34.62 177 ASP B N 1
ATOM 5716 C CA . ASP B 1 177 ? 8.599 -9.733 87.138 1.00 34.90 177 ASP B CA 1
ATOM 5717 C C . ASP B 1 177 ? 7.506 -9.313 88.137 1.00 34.61 177 ASP B C 1
ATOM 5718 O O . ASP B 1 177 ? 7.568 -9.687 89.306 1.00 34.40 177 ASP B O 1
ATOM 5723 N N . SER B 1 178 ? 6.502 -8.551 87.704 1.00 34.53 178 SER B N 1
ATOM 5724 C CA . SER B 1 178 ? 5.436 -8.179 88.656 1.00 34.43 178 SER B CA 1
ATOM 5725 C C . SER B 1 178 ? 4.396 -9.279 88.806 1.00 34.32 178 SER B C 1
ATOM 5726 O O . SER B 1 178 ? 3.727 -9.372 89.839 1.00 34.66 178 SER B O 1
ATOM 5729 N N . ASN B 1 179 ? 4.256 -10.118 87.788 1.00 33.98 179 ASN B N 1
ATOM 5730 C CA . ASN B 1 179 ? 3.403 -11.287 87.936 1.00 34.34 179 ASN B CA 1
ATOM 5731 C C . ASN B 1 179 ? 4.016 -12.323 88.892 1.00 35.09 179 ASN B C 1
ATOM 5732 O O . ASN B 1 179 ? 3.276 -12.983 89.634 1.00 35.38 179 ASN B O 1
ATOM 5737 N N . THR B 1 180 ? 5.355 -12.423 88.902 1.00 35.89 180 THR B N 1
ATOM 5738 C CA . THR B 1 180 ? 6.102 -13.177 89.934 1.00 36.60 180 THR B CA 1
ATOM 5739 C C . THR B 1 180 ? 5.882 -12.582 91.339 1.00 37.28 180 THR B C 1
ATOM 5740 O O . THR B 1 180 ? 5.519 -13.301 92.273 1.00 37.11 180 THR B O 1
ATOM 5744 N N . ASN B 1 181 ? 6.138 -11.281 91.488 1.00 38.20 181 ASN B N 1
ATOM 5745 C CA . ASN B 1 181 ? 5.861 -10.570 92.737 1.00 39.41 181 ASN B CA 1
ATOM 5746 C C . ASN B 1 181 ? 4.430 -10.749 93.250 1.00 39.77 181 ASN B C 1
ATOM 5747 O O . ASN B 1 181 ? 4.211 -10.865 94.457 1.00 39.98 181 ASN B O 1
ATOM 5752 N N . ALA B 1 182 ? 3.468 -10.759 92.324 1.00 40.05 182 ALA B N 1
ATOM 5753 C CA . ALA B 1 182 ? 2.055 -10.953 92.643 1.00 40.26 182 ALA B CA 1
ATOM 5754 C C . ALA B 1 182 ? 1.825 -12.309 93.303 1.00 40.64 182 ALA B C 1
ATOM 5755 O O . ALA B 1 182 ? 1.007 -12.437 94.206 1.00 40.27 182 ALA B O 1
ATOM 5757 N N . ALA B 1 183 ? 2.542 -13.314 92.809 1.00 41.57 183 ALA B N 1
ATOM 5758 C CA . ALA B 1 183 ? 2.489 -14.676 93.332 1.00 42.19 183 ALA B CA 1
ATOM 5759 C C . ALA B 1 183 ? 2.957 -14.738 94.783 1.00 42.71 183 ALA B C 1
ATOM 5760 O O . ALA B 1 183 ? 2.284 -15.351 95.621 1.00 43.19 183 ALA B O 1
ATOM 5762 N N . ILE B 1 184 ? 4.091 -14.089 95.063 1.00 43.23 184 ILE B N 1
ATOM 5763 C CA . ILE B 1 184 ? 4.698 -14.067 96.402 1.00 43.70 184 ILE B CA 1
ATOM 5764 C C . ILE B 1 184 ? 3.918 -13.209 97.398 1.00 44.05 184 ILE B C 1
ATOM 5765 O O . ILE B 1 184 ? 3.975 -13.450 98.605 1.00 43.99 184 ILE B O 1
ATOM 5770 N N . LEU B 1 185 ? 3.215 -12.192 96.911 1.00 44.76 185 LEU B N 1
ATOM 5771 C CA . LEU B 1 185 ? 2.376 -11.391 97.799 1.00 45.35 185 LEU B CA 1
ATOM 5772 C C . LEU B 1 185 ? 1.144 -12.193 98.180 1.00 45.95 185 LEU B C 1
ATOM 5773 O O . LEU B 1 185 ? 0.734 -12.183 99.329 1.00 46.29 185 LEU B O 1
ATOM 5778 N N . ALA B 1 186 ? 0.569 -12.892 97.204 1.00 47.07 186 ALA B N 1
ATOM 5779 C CA . ALA B 1 186 ? -0.554 -13.794 97.426 1.00 48.17 186 ALA B CA 1
ATOM 5780 C C . ALA B 1 186 ? -0.204 -14.890 98.447 1.00 49.52 186 ALA B C 1
ATOM 5781 O O . ALA B 1 186 ? -1.007 -15.185 99.340 1.00 49.49 186 ALA B O 1
ATOM 5783 N N . GLU B 1 187 ? 0.992 -15.477 98.303 1.00 50.81 187 GLU B N 1
ATOM 5784 C CA . GLU B 1 187 ? 1.509 -16.468 99.255 1.00 52.46 187 GLU B CA 1
ATOM 5785 C C . GLU B 1 187 ? 1.761 -15.851 100.638 1.00 53.50 187 GLU B C 1
ATOM 5786 O O . GLU B 1 187 ? 1.390 -16.447 101.646 1.00 53.66 187 GLU B O 1
ATOM 5792 N N . TYR B 1 188 ? 2.362 -14.659 100.672 1.00 54.95 188 TYR B N 1
ATOM 5793 C CA . TYR B 1 188 ? 2.602 -13.915 101.921 1.00 56.50 188 TYR B CA 1
ATOM 5794 C C . TYR B 1 188 ? 1.338 -13.605 102.750 1.00 57.13 188 TYR B C 1
ATOM 5795 O O . TYR B 1 188 ? 1.357 -13.772 103.979 1.00 57.42 188 TYR B O 1
ATOM 5804 N N . PHE B 1 189 ? 0.269 -13.135 102.092 1.00 57.58 189 PHE B N 1
ATOM 5805 C CA . PHE B 1 189 ? -1.026 -12.900 102.752 1.00 57.91 189 PHE B CA 1
ATOM 5806 C C . PHE B 1 189 ? -1.622 -14.201 103.291 1.00 58.50 189 PHE B C 1
ATOM 5807 O O . PHE B 1 189 ? -2.181 -14.226 104.391 1.00 58.55 189 PHE B O 1
ATOM 5815 N N . LYS B 1 190 ? -1.516 -15.265 102.497 1.00 59.17 190 LYS B N 1
ATOM 5816 C CA . LYS B 1 190 ? -2.097 -16.569 102.831 1.00 60.00 190 LYS B CA 1
ATOM 5817 C C . LYS B 1 190 ? -1.324 -17.277 103.953 1.00 60.63 190 LYS B C 1
ATOM 5818 O O . LYS B 1 190 ? -1.913 -18.004 104.766 1.00 60.80 190 LYS B O 1
ATOM 5824 N N . LYS B 1 191 ? -0.010 -17.044 103.978 1.00 61.08 191 LYS B N 1
ATOM 5825 C CA . LYS B 1 191 ? 0.909 -17.571 104.991 1.00 61.45 191 LYS B CA 1
ATOM 5826 C C . LYS B 1 191 ? 0.638 -16.959 106.366 1.00 61.82 191 LYS B C 1
ATOM 5827 O O . LYS B 1 191 ? 0.672 -17.664 107.384 1.00 62.05 191 LYS B O 1
ATOM 5833 N N . ASN B 1 192 ? 0.370 -15.651 106.388 1.00 61.74 192 ASN B N 1
ATOM 5834 C CA . ASN B 1 192 ? 0.066 -14.937 107.628 1.00 61.68 192 ASN B CA 1
ATOM 5835 C C . ASN B 1 192 ? -1.429 -14.856 107.939 1.00 61.48 192 ASN B C 1
ATOM 5836 O O . ASN B 1 192 ? -1.859 -13.985 108.701 1.00 61.61 192 ASN B O 1
ATOM 5841 N N . GLY B 1 193 ? -2.206 -15.766 107.344 1.00 61.17 193 GLY B N 1
ATOM 5842 C CA . GLY B 1 193 ? -3.633 -15.942 107.654 1.00 60.69 193 GLY B CA 1
ATOM 5843 C C . GLY B 1 193 ? -4.556 -14.777 107.335 1.00 60.38 193 GLY B C 1
ATOM 5844 O O . GLY B 1 193 ? -5.648 -14.665 107.898 1.00 60.46 193 GLY B O 1
ATOM 5845 N N . GLU B 1 194 ? -4.119 -13.911 106.426 1.00 59.85 194 GLU B N 1
ATOM 5846 C CA . GLU B 1 194 ? -4.899 -12.750 106.031 1.00 59.18 194 GLU B CA 1
ATOM 5847 C C . GLU B 1 194 ? -5.822 -13.143 104.877 1.00 58.32 194 GLU B C 1
ATOM 5848 O O . GLU B 1 194 ? -5.639 -14.198 104.247 1.00 58.86 194 GLU B O 1
ATOM 5854 N N . ASN B 1 195 ? -6.829 -12.321 104.603 1.00 56.68 195 ASN B N 1
ATOM 5855 C CA . ASN B 1 195 ? -7.794 -12.686 103.578 1.00 54.87 195 ASN B CA 1
ATOM 5856 C C . ASN B 1 195 ? -7.896 -11.666 102.439 1.00 53.27 195 ASN B C 1
ATOM 5857 O O . ASN B 1 195 ? -8.987 -11.201 102.095 1.00 53.38 195 ASN B O 1
ATOM 5862 N N . ILE B 1 196 ? -6.743 -11.318 101.870 1.00 50.66 196 ILE B N 1
ATOM 5863 C CA . ILE B 1 196 ? -6.673 -10.398 100.742 1.00 48.15 196 ILE B CA 1
ATOM 5864 C C . IL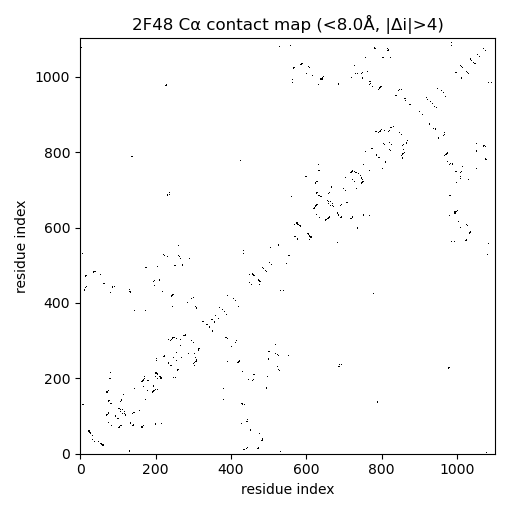E B 1 196 ? -6.219 -11.186 99.523 1.00 46.31 196 ILE B C 1
ATOM 5865 O O . ILE B 1 196 ? -5.190 -11.856 99.557 1.00 45.79 196 ILE B O 1
ATOM 5870 N N . GLN B 1 197 ? -7.008 -11.126 98.457 1.00 43.98 197 GLN B N 1
ATOM 5871 C CA . GLN B 1 197 ? -6.702 -11.860 97.232 1.00 41.90 197 GLN B CA 1
ATOM 5872 C C . GLN B 1 197 ? -5.823 -11.044 96.296 1.00 40.39 197 GLN B C 1
ATOM 5873 O O . GLN B 1 197 ? -5.929 -9.816 96.239 1.00 40.04 197 GLN B O 1
ATOM 5879 N N . VAL B 1 198 ? -4.934 -11.729 95.583 1.00 38.13 198 VAL B N 1
ATOM 5880 C CA . VAL B 1 198 ? -4.093 -11.069 94.584 1.00 35.92 198 VAL B CA 1
ATOM 5881 C C . VAL B 1 198 ? -4.298 -11.705 93.220 1.00 34.62 198 VAL B C 1
ATOM 5882 O O . VAL B 1 198 ? -4.200 -12.929 93.060 1.00 33.99 198 VAL B O 1
ATOM 5886 N N . ILE B 1 199 ? -4.603 -10.861 92.240 1.00 32.63 199 ILE B N 1
ATOM 5887 C CA . ILE B 1 199 ? -4.780 -11.298 90.871 1.00 31.22 199 ILE B CA 1
ATOM 5888 C C . ILE B 1 199 ? -3.763 -10.584 89.965 1.00 31.07 199 ILE B C 1
ATOM 5889 O O . ILE B 1 199 ? -3.502 -9.381 90.139 1.00 30.32 199 ILE B O 1
ATOM 5894 N N . GLY B 1 200 ? -3.182 -11.344 89.030 1.00 30.00 200 GLY B N 1
ATOM 5895 C CA . GLY B 1 200 ? -2.232 -10.816 88.044 1.00 29.45 200 GLY B CA 1
ATOM 5896 C C . GLY B 1 200 ? -2.882 -10.670 86.678 1.00 28.78 200 GLY B C 1
ATOM 5897 O O . GLY B 1 200 ? -3.847 -11.376 86.348 1.00 28.93 200 GLY B O 1
ATOM 5898 N N . VAL B 1 201 ? -2.383 -9.711 85.910 1.00 28.02 201 VAL B N 1
ATOM 5899 C CA . VAL B 1 201 ? -2.851 -9.439 84.558 1.00 27.74 201 VAL B CA 1
ATOM 5900 C C . VAL B 1 201 ? -1.632 -9.349 83.610 1.00 27.77 201 VAL B C 1
ATOM 5901 O O . VAL B 1 201 ? -0.688 -8.628 83.914 1.00 27.68 201 VAL B O 1
ATOM 5905 N N . PRO B 1 202 ? -1.649 -10.084 82.470 1.00 28.15 202 PRO B N 1
ATOM 5906 C CA . PRO B 1 202 ? -0.487 -10.147 81.534 1.00 28.18 202 PRO B CA 1
ATOM 5907 C C . PRO B 1 202 ? -0.257 -8.942 80.576 1.00 28.53 202 PRO B C 1
ATOM 5908 O O . PRO B 1 202 ? -0.825 -8.871 79.474 1.00 28.28 202 PRO B O 1
ATOM 5912 N N . LYS B 1 203 ? 0.614 -8.029 80.993 1.00 29.05 203 LYS B N 1
ATOM 5913 C CA . LYS B 1 203 ? 0.945 -6.834 80.208 1.00 28.80 203 LYS B CA 1
ATOM 5914 C C . LYS B 1 203 ? 2.344 -6.883 79.605 1.00 28.68 203 LYS B C 1
ATOM 5915 O O . LYS B 1 203 ? 3.321 -7.023 80.338 1.00 28.79 203 LYS B O 1
ATOM 5921 N N . THR B 1 204 ? 2.443 -6.727 78.284 1.00 28.59 204 THR B N 1
ATOM 5922 C CA . THR B 1 204 ? 3.699 -6.284 77.643 1.00 28.90 204 THR B CA 1
ATOM 5923 C C . THR B 1 204 ? 3.589 -6.142 76.136 1.00 28.94 204 THR B C 1
ATOM 5924 O O . THR B 1 204 ? 3.197 -7.086 75.448 1.00 29.06 204 THR B O 1
ATOM 5928 N N . ILE B 1 205 ? 3.953 -4.962 75.631 1.00 28.34 205 ILE B N 1
ATOM 5929 C CA . ILE B 1 205 ? 3.994 -4.702 74.182 1.00 28.64 205 ILE B CA 1
ATOM 5930 C C . ILE B 1 205 ? 5.036 -5.552 73.446 1.00 28.99 205 ILE B C 1
ATOM 5931 O O . ILE B 1 205 ? 5.027 -5.599 72.222 1.00 28.38 205 ILE B O 1
ATOM 5936 N N . ASP B 1 206 ? 5.951 -6.173 74.194 1.00 30.28 206 ASP B N 1
ATOM 5937 C CA . ASP B 1 206 ? 7.037 -6.984 73.614 1.00 31.65 206 ASP B CA 1
ATOM 5938 C C . ASP B 1 206 ? 6.701 -8.473 73.450 1.00 32.68 206 ASP B C 1
ATOM 5939 O O . ASP B 1 206 ? 7.510 -9.232 72.898 1.00 32.92 206 ASP B O 1
ATOM 5944 N N . ALA B 1 207 ? 5.525 -8.881 73.937 1.00 33.66 207 ALA B N 1
ATOM 5945 C CA . ALA B 1 207 ? 5.067 -10.275 73.881 1.00 35.07 207 ALA B CA 1
ATOM 5946 C C . ALA B 1 207 ? 6.033 -11.289 74.527 1.00 36.01 207 ALA B C 1
ATOM 5947 O O . ALA B 1 207 ? 6.143 -12.430 74.083 1.00 36.50 207 ALA B O 1
ATOM 5949 N N . ASP B 1 208 ? 6.713 -10.884 75.589 1.00 37.77 208 ASP B N 1
ATOM 5950 C CA . ASP B 1 208 ? 7.682 -11.779 76.232 1.00 39.52 208 ASP B CA 1
ATOM 5951 C C . ASP B 1 208 ? 7.096 -12.460 77.483 1.00 40.43 208 ASP B C 1
ATOM 5952 O O . ASP B 1 208 ? 7.798 -13.139 78.241 1.00 40.44 208 ASP B O 1
ATOM 5957 N N . LEU B 1 209 ? 5.796 -12.257 77.678 1.00 41.74 209 LEU B N 1
ATOM 5958 C CA . LEU B 1 209 ? 5.035 -13.016 78.660 1.00 42.61 209 LEU B CA 1
ATOM 5959 C C . LEU B 1 209 ? 3.970 -13.784 77.891 1.00 43.56 209 LEU B C 1
ATOM 5960 O O . LEU B 1 209 ? 3.002 -13.197 77.388 1.00 43.84 209 LEU B O 1
ATOM 5965 N N . ARG B 1 210 ? 4.186 -15.090 77.758 1.00 44.23 210 ARG B N 1
ATOM 5966 C CA . ARG B 1 210 ? 3.222 -15.975 77.110 1.00 45.71 210 ARG B CA 1
ATOM 5967 C C . ARG B 1 210 ? 3.602 -17.458 77.165 1.00 46.24 210 ARG B C 1
ATOM 5968 O O . ARG B 1 210 ? 4.765 -17.812 77.399 1.00 46.35 210 ARG B O 1
ATOM 5976 N N . ASN B 1 211 ? 2.597 -18.307 76.953 1.00 46.92 211 ASN B N 1
ATOM 5977 C CA . ASN B 1 211 ? 2.726 -19.747 77.151 1.00 47.74 211 ASN B CA 1
ATOM 5978 C C . ASN B 1 211 ? 1.598 -20.525 76.475 1.00 48.23 211 ASN B C 1
ATOM 5979 O O . ASN B 1 211 ? 0.951 -20.019 75.546 1.00 48.60 211 ASN B O 1
ATOM 5984 N N . ASP B 1 212 ? 1.374 -21.756 76.937 1.00 48.48 212 ASP B N 1
ATOM 5985 C CA . ASP B 1 212 ? 0.312 -22.621 76.420 1.00 48.58 212 ASP B CA 1
ATOM 5986 C C . ASP B 1 212 ? -1.087 -22.086 76.760 1.00 47.88 212 ASP B C 1
ATOM 5987 O O . ASP B 1 212 ? -2.062 -22.370 76.056 1.00 48.10 212 ASP B O 1
ATOM 5992 N N . HIS B 1 213 ? -1.164 -21.289 77.823 1.00 46.67 213 HIS B N 1
ATOM 5993 C CA . HIS B 1 213 ? -2.438 -20.777 78.348 1.00 45.56 213 HIS B CA 1
ATOM 5994 C C . HIS B 1 213 ? -2.678 -19.298 78.012 1.00 43.83 213 HIS B C 1
ATOM 5995 O O . HIS B 1 213 ? -3.795 -18.899 77.667 1.00 43.39 213 HIS B O 1
ATOM 6002 N N . ILE B 1 214 ? -1.618 -18.502 78.091 1.00 42.07 214 ILE B N 1
ATOM 6003 C CA . ILE B 1 214 ? -1.663 -17.095 77.697 1.00 40.32 214 ILE B CA 1
ATOM 6004 C C . ILE B 1 214 ? -1.246 -16.979 76.229 1.00 39.10 214 ILE B C 1
ATOM 6005 O O . ILE B 1 214 ? -0.074 -17.127 75.893 1.00 39.18 214 ILE B O 1
ATOM 6010 N N . GLU B 1 215 ? -2.223 -16.720 75.365 1.00 37.47 215 GLU B N 1
ATOM 6011 C CA . GLU B 1 215 ? -2.018 -16.703 73.917 1.00 35.92 215 GLU B CA 1
ATOM 6012 C C . GLU B 1 215 ? -1.202 -15.493 73.451 1.00 34.96 215 GLU B C 1
ATOM 6013 O O . GLU B 1 215 ? -0.420 -15.593 72.494 1.00 34.28 215 GLU B O 1
ATOM 6019 N N . ILE B 1 216 ? -1.383 -14.368 74.150 1.00 33.14 216 ILE B N 1
ATOM 6020 C CA . ILE B 1 216 ? -0.651 -13.120 73.888 1.00 31.83 216 ILE B CA 1
ATOM 6021 C C . ILE B 1 216 ? -0.746 -12.204 75.104 1.00 30.53 216 ILE B C 1
ATOM 6022 O O . ILE B 1 216 ? -1.704 -12.286 75.872 1.00 30.50 216 ILE B O 1
ATOM 6027 N N . SER B 1 217 ? 0.263 -11.361 75.294 1.00 28.93 217 SER B N 1
ATOM 6028 C CA . SER B 1 217 ? 0.186 -10.271 76.269 1.00 27.83 217 SER B CA 1
ATOM 6029 C C . SER B 1 217 ? -0.580 -9.059 75.686 1.00 26.36 217 SER B C 1
ATOM 6030 O O . SER B 1 217 ? -0.635 -8.877 74.455 1.00 25.57 217 SER B O 1
ATOM 6033 N N . PHE B 1 218 ? -1.155 -8.227 76.556 1.00 25.17 218 PHE B N 1
ATOM 6034 C CA . PHE B 1 218 ? -1.846 -7.040 76.063 1.00 24.13 218 PHE B CA 1
ATOM 6035 C C . PHE B 1 218 ? -0.870 -5.934 75.630 1.00 24.15 218 PHE B C 1
ATOM 6036 O O . PHE B 1 218 ? 0.196 -5.752 76.243 1.00 23.91 218 PHE B O 1
ATOM 6044 N N . GLY B 1 219 ? -1.193 -5.290 74.503 1.00 23.66 219 GLY B N 1
ATOM 6045 C CA . GLY B 1 219 ? -0.473 -4.092 74.034 1.00 23.06 219 GLY B CA 1
ATOM 6046 C C . GLY B 1 219 ? 0.351 -4.335 72.785 1.00 22.75 219 GLY B C 1
ATOM 6047 O O . GLY B 1 219 ? 0.620 -3.411 72.038 1.00 22.11 219 GLY B O 1
ATOM 6048 N N . PHE B 1 220 ? 0.738 -5.595 72.578 1.00 22.32 220 PHE B N 1
ATOM 6049 C CA . PHE B 1 220 ? 1.551 -6.039 71.447 1.00 23.24 220 PHE B CA 1
ATOM 6050 C C . PHE B 1 220 ? 0.834 -5.796 70.116 1.00 22.72 220 PHE B C 1
ATOM 6051 O O . PHE B 1 220 ? 1.463 -5.351 69.160 1.00 23.21 220 PHE B O 1
ATOM 6059 N N . ASP B 1 221 ? -0.469 -6.097 70.060 1.00 22.02 221 ASP B N 1
ATOM 6060 C CA . ASP B 1 221 ? -1.320 -5.824 68.886 1.00 22.53 221 ASP B CA 1
ATOM 6061 C C . ASP B 1 221 ? -1.295 -4.342 68.463 1.00 22.23 221 ASP B C 1
ATOM 6062 O O . ASP B 1 221 ? -1.084 -4.014 67.291 1.00 21.96 221 ASP B O 1
ATOM 6067 N N . SER B 1 222 ? -1.501 -3.459 69.432 1.00 21.92 222 SER B N 1
ATOM 6068 C CA . SER B 1 222 ? -1.585 -2.016 69.167 1.00 21.87 222 SER B CA 1
ATOM 6069 C C . SER B 1 222 ? -0.209 -1.438 68.811 1.00 22.10 222 SER B C 1
ATOM 6070 O O . SER B 1 222 ? -0.096 -0.683 67.843 1.00 22.50 222 SER B O 1
ATOM 6073 N N . ALA B 1 223 ? 0.837 -1.837 69.542 1.00 21.64 223 ALA B N 1
ATOM 6074 C CA . ALA B 1 223 ? 2.193 -1.318 69.266 1.00 21.92 223 ALA B CA 1
ATOM 6075 C C . ALA B 1 223 ? 2.692 -1.721 67.883 1.00 21.88 223 ALA B C 1
ATOM 6076 O O . ALA B 1 223 ? 3.205 -0.876 67.156 1.00 20.56 223 ALA B O 1
ATOM 6078 N N . THR B 1 224 ? 2.533 -3.002 67.517 1.00 21.59 224 THR B N 1
ATOM 6079 C CA . THR B 1 224 ? 3.026 -3.491 66.216 1.00 21.92 224 THR B CA 1
ATOM 6080 C C . THR B 1 224 ? 2.267 -2.912 65.042 1.00 21.85 224 THR B C 1
ATOM 6081 O O . THR B 1 224 ? 2.818 -2.766 63.950 1.00 22.23 224 THR B O 1
ATOM 6085 N N . LYS B 1 225 ? 0.991 -2.622 65.246 1.00 22.13 225 LYS B N 1
ATOM 6086 C CA . LYS B 1 225 ? 0.196 -1.950 64.208 1.00 22.13 225 LYS B CA 1
ATOM 6087 C C . LYS B 1 225 ? 0.751 -0.565 63.883 1.00 21.46 225 LYS B C 1
ATOM 6088 O O . LYS B 1 225 ? 0.861 -0.203 62.718 1.00 21.16 225 LYS B O 1
ATOM 6094 N N . ILE B 1 226 ? 1.131 0.181 64.914 1.00 22.23 226 ILE B N 1
ATOM 6095 C CA . ILE B 1 226 ? 1.716 1.523 64.739 1.00 23.10 226 ILE B CA 1
ATOM 6096 C C . ILE B 1 226 ? 3.088 1.430 64.080 1.00 22.45 226 ILE B C 1
ATOM 6097 O O . ILE B 1 226 ? 3.353 2.136 63.101 1.00 21.93 226 ILE B O 1
ATOM 6102 N N . TYR B 1 227 ? 3.949 0.540 64.592 1.00 22.07 227 TYR B N 1
ATOM 6103 C CA . TYR B 1 227 ? 5.266 0.376 63.992 1.00 22.31 227 TYR B CA 1
ATOM 6104 C C . TYR B 1 227 ? 5.175 -0.067 62.544 1.00 21.64 227 TYR B C 1
ATOM 6105 O O . TYR B 1 227 ? 5.964 0.391 61.720 1.00 21.98 227 TYR B O 1
ATOM 6114 N N . SER B 1 228 ? 4.220 -0.941 62.224 1.00 20.83 228 SER B N 1
ATOM 6115 C CA . SER B 1 228 ? 4.101 -1.482 60.854 1.00 20.86 228 SER B CA 1
ATOM 6116 C C . SER B 1 228 ? 3.564 -0.452 59.857 1.00 21.39 228 SER B C 1
ATOM 6117 O O . SER B 1 228 ? 3.933 -0.460 58.667 1.00 22.22 228 SER B O 1
ATOM 6120 N N . GLU B 1 229 ? 2.700 0.441 60.336 1.00 21.57 229 GLU B N 1
ATOM 6121 C CA . GLU B 1 229 ? 2.212 1.567 59.539 1.00 22.28 229 GLU B CA 1
ATOM 6122 C C . GLU B 1 229 ? 3.399 2.461 59.178 1.00 20.49 229 GLU B C 1
ATOM 6123 O O . GLU B 1 229 ? 3.592 2.799 58.027 1.00 20.61 229 GLU B O 1
ATOM 6129 N N . LEU B 1 230 ? 4.208 2.802 60.168 1.00 20.08 230 LEU B N 1
ATOM 6130 C CA . LEU B 1 230 ? 5.398 3.645 59.951 1.00 19.82 230 LEU B CA 1
ATOM 6131 C C . LEU B 1 230 ? 6.431 2.961 59.036 1.00 19.31 230 LEU B C 1
ATOM 6132 O O . LEU B 1 230 ? 6.926 3.564 58.122 1.00 19.61 230 LEU B O 1
ATOM 6137 N N . ILE B 1 231 ? 6.696 1.682 59.264 1.00 19.99 231 ILE B N 1
ATOM 6138 C CA . ILE B 1 231 ? 7.618 0.906 58.409 1.00 19.93 231 ILE B CA 1
ATOM 6139 C C . ILE B 1 231 ? 7.080 0.761 56.988 1.00 19.10 231 ILE B C 1
ATOM 6140 O O . ILE B 1 231 ? 7.810 0.991 56.035 1.00 20.07 231 ILE B O 1
ATOM 6145 N N . GLY B 1 232 ? 5.805 0.388 56.834 1.00 19.54 232 GLY B N 1
ATOM 6146 C CA . GLY B 1 232 ? 5.169 0.390 55.495 1.00 18.04 232 GLY B CA 1
ATOM 6147 C C . GLY B 1 232 ? 5.273 1.724 54.773 1.00 18.37 232 GLY B C 1
ATOM 6148 O O . GLY B 1 232 ? 5.590 1.770 53.586 1.00 19.17 232 GLY B O 1
ATOM 6149 N N . ASN B 1 233 ? 5.007 2.823 55.475 1.00 17.35 233 ASN B N 1
ATOM 6150 C CA . ASN B 1 233 ? 5.220 4.162 54.900 1.00 18.31 233 ASN B CA 1
ATOM 6151 C C . ASN B 1 233 ? 6.675 4.437 54.431 1.00 17.65 233 ASN B C 1
ATOM 6152 O O . ASN B 1 233 ? 6.895 5.044 53.379 1.00 16.71 233 ASN B O 1
ATOM 6157 N N . LEU B 1 234 ? 7.662 4.015 55.221 1.00 18.67 234 LEU B N 1
ATOM 6158 C CA . LEU B 1 234 ? 9.092 4.139 54.783 1.00 19.03 234 LEU B CA 1
ATOM 6159 C C . LEU B 1 234 ? 9.431 3.308 53.533 1.00 20.01 234 LEU B C 1
ATOM 6160 O O . LEU B 1 234 ? 10.165 3.784 52.646 1.00 20.44 234 LEU B O 1
ATOM 6165 N N . CYS B 1 235 ? 8.890 2.086 53.450 1.00 20.31 235 CYS B N 1
ATOM 6166 C CA . CYS B 1 235 ? 9.051 1.245 52.245 1.00 20.71 235 CYS B CA 1
ATOM 6167 C C . CYS B 1 235 ? 8.453 1.943 51.032 1.00 20.91 235 CYS B C 1
ATOM 6168 O O . CYS B 1 235 ? 9.025 1.900 49.952 1.00 20.73 235 CYS B O 1
ATOM 6171 N N . ARG B 1 236 ? 7.290 2.572 51.206 1.00 21.70 236 ARG B N 1
ATOM 6172 C CA . ARG B 1 236 ? 6.664 3.245 50.068 1.00 22.14 236 ARG B CA 1
ATOM 6173 C C . ARG B 1 236 ? 7.440 4.487 49.655 1.00 22.17 236 ARG B C 1
ATOM 6174 O O . ARG B 1 236 ? 7.560 4.806 48.461 1.00 22.16 236 ARG B O 1
ATOM 6182 N N . ASP B 1 237 ? 7.975 5.191 50.639 1.00 22.60 237 ASP B N 1
ATOM 6183 C CA . ASP B 1 237 ? 8.814 6.346 50.338 1.00 22.06 237 ASP B CA 1
ATOM 6184 C C . ASP B 1 237 ? 10.107 5.920 49.650 1.00 22.20 237 ASP B C 1
ATOM 6185 O O . ASP B 1 237 ? 10.551 6.571 48.687 1.00 22.75 237 ASP B O 1
ATOM 6190 N N . ALA B 1 238 ? 10.703 4.839 50.138 1.00 22.07 238 ALA B N 1
ATOM 6191 C CA . ALA B 1 238 ? 11.940 4.291 49.539 1.00 23.16 238 ALA B CA 1
ATOM 6192 C C . ALA B 1 238 ? 11.706 3.922 48.083 1.00 23.80 238 ALA B C 1
ATOM 6193 O O . ALA B 1 238 ? 12.482 4.301 47.214 1.00 24.62 238 ALA B O 1
ATOM 6195 N N . MET B 1 239 ? 10.605 3.220 47.824 1.00 24.77 239 MET B N 1
ATOM 6196 C CA . MET B 1 239 ? 10.177 2.845 46.476 1.00 25.61 239 MET B CA 1
ATOM 6197 C C . MET B 1 239 ? 9.933 4.075 45.560 1.00 26.17 239 MET B C 1
ATOM 6198 O O . MET B 1 239 ? 10.264 4.051 44.372 1.00 26.18 239 MET B O 1
ATOM 6203 N N . SER B 1 240 ? 9.375 5.150 46.118 1.00 25.39 240 SER B N 1
ATOM 6204 C CA . SER B 1 240 ? 9.055 6.353 45.344 1.00 25.61 240 SER B CA 1
ATOM 6205 C C . SER B 1 240 ? 10.252 7.154 44.843 1.00 26.06 240 SER B C 1
ATOM 6206 O O . SER B 1 240 ? 10.192 7.701 43.761 1.00 26.52 240 SER B O 1
ATOM 6209 N N . THR B 1 241 ? 11.308 7.265 45.647 1.00 26.90 241 THR B N 1
ATOM 6210 C CA . THR B 1 241 ? 12.423 8.159 45.327 1.00 27.63 241 THR B CA 1
ATOM 6211 C C . THR B 1 241 ? 13.698 7.387 44.983 1.00 28.06 241 THR B C 1
ATOM 6212 O O . THR B 1 241 ? 14.635 7.948 44.408 1.00 27.23 241 THR B O 1
ATOM 6216 N N . LYS B 1 242 ? 13.683 6.093 45.328 1.00 28.62 242 LYS B N 1
ATOM 6217 C CA . LYS B 1 242 ? 14.739 5.113 45.007 1.00 28.77 242 LYS B CA 1
ATOM 6218 C C . LYS B 1 242 ? 16.152 5.610 45.314 1.00 28.27 242 LYS B C 1
ATOM 6219 O O . LYS B 1 242 ? 17.025 5.572 44.456 1.00 28.36 242 LYS B O 1
ATOM 6225 N N . LYS B 1 243 ? 16.395 6.066 46.535 1.00 28.08 243 LYS B N 1
ATOM 6226 C CA . LYS B 1 243 ? 17.750 6.527 46.865 1.00 28.13 243 LYS B CA 1
ATOM 6227 C C . LYS B 1 243 ? 18.222 6.254 48.294 1.00 27.20 243 LYS B C 1
ATOM 6228 O O . LYS B 1 243 ? 19.427 6.357 48.574 1.00 27.98 243 LYS B O 1
ATOM 6234 N N . TYR B 1 244 ? 17.293 5.864 49.167 1.00 25.42 244 TYR B N 1
ATOM 6235 C CA . TYR B 1 244 ? 17.589 5.710 50.592 1.00 24.09 244 TYR B CA 1
ATOM 6236 C C . TYR B 1 244 ? 17.387 4.284 51.087 1.00 23.60 244 TYR B C 1
ATOM 6237 O O . TYR B 1 244 ? 16.401 3.625 50.740 1.00 23.45 244 TYR B O 1
ATOM 6246 N N . TRP B 1 245 ? 18.334 3.839 51.910 1.00 22.75 245 TRP B N 1
ATOM 6247 C CA . TRP B 1 245 ? 18.232 2.609 52.694 1.00 22.28 245 TRP B CA 1
ATOM 6248 C C . TRP B 1 245 ? 17.838 3.004 54.120 1.00 21.75 245 TRP B C 1
ATOM 6249 O O . TRP B 1 245 ? 18.654 3.581 54.831 1.00 22.04 245 TRP B O 1
ATOM 6260 N N . HIS B 1 246 ? 16.584 2.740 54.508 1.00 21.08 246 HIS B N 1
ATOM 6261 C CA . HIS B 1 246 ? 16.091 3.030 55.863 1.00 20.59 246 HIS B CA 1
ATOM 6262 C C . HIS B 1 246 ? 16.333 1.857 56.842 1.00 20.81 246 HIS B C 1
ATOM 6263 O O . HIS B 1 246 ? 15.915 0.708 56.599 1.00 19.84 246 HIS B O 1
ATOM 6270 N N . PHE B 1 247 ? 17.003 2.163 57.948 1.00 20.07 247 PHE B N 1
ATOM 6271 C CA . PHE B 1 247 ? 17.275 1.190 58.986 1.00 20.63 247 PHE B CA 1
ATOM 6272 C C . PHE B 1 247 ? 16.370 1.505 60.170 1.00 21.25 247 PHE B C 1
ATOM 6273 O O . PHE B 1 247 ? 16.395 2.625 60.695 1.00 21.89 247 PHE B O 1
ATOM 6281 N N . VAL B 1 248 ? 15.574 0.531 60.596 1.00 20.98 248 VAL B N 1
ATOM 6282 C CA . VAL B 1 248 ? 14.598 0.774 61.652 1.00 21.57 248 VAL B CA 1
ATOM 6283 C C . VAL B 1 248 ? 14.848 -0.102 62.876 1.00 21.81 248 VAL B C 1
ATOM 6284 O O . VAL B 1 248 ? 14.691 -1.313 62.815 1.00 21.96 248 VAL B O 1
ATOM 6288 N N . LYS B 1 249 ? 15.236 0.507 63.990 1.00 22.46 249 LYS B N 1
ATOM 6289 C CA . LYS B 1 249 ? 15.383 -0.225 65.249 1.00 23.11 249 LYS B CA 1
ATOM 6290 C C . LYS B 1 249 ? 14.085 -0.113 66.043 1.00 24.35 249 LYS B C 1
ATOM 6291 O O . LYS B 1 249 ? 13.473 0.966 66.111 1.00 24.53 249 LYS B O 1
ATOM 6297 N N . LEU B 1 250 ? 13.646 -1.232 66.613 1.00 24.49 250 LEU B N 1
ATOM 6298 C CA . LEU B 1 250 ? 12.439 -1.248 67.409 1.00 25.86 250 LEU B CA 1
ATOM 6299 C C . LEU B 1 250 ? 12.762 -1.558 68.849 1.00 27.49 250 LEU B C 1
ATOM 6300 O O . LEU B 1 250 ? 13.551 -2.461 69.126 1.00 27.00 250 LEU B O 1
ATOM 6305 N N . MET B 1 251 ? 12.127 -0.805 69.750 1.00 28.78 251 MET B N 1
ATOM 6306 C CA . MET B 1 251 ? 12.339 -0.910 71.186 1.00 31.57 251 MET B CA 1
ATOM 6307 C C . MET B 1 251 ? 12.040 -2.303 71.754 1.00 32.18 251 MET B C 1
ATOM 6308 O O . MET B 1 251 ? 11.148 -3.001 71.256 1.00 32.46 251 MET B O 1
ATOM 6313 N N . GLY B 1 252 ? 12.776 -2.678 72.807 1.00 32.94 252 GLY B N 1
ATOM 6314 C CA . GLY B 1 252 ? 12.613 -3.971 73.488 1.00 33.52 252 GLY B CA 1
ATOM 6315 C C . GLY B 1 252 ? 13.846 -4.827 73.253 1.00 34.19 252 GLY B C 1
ATOM 6316 O O . GLY B 1 252 ? 14.128 -5.200 72.113 1.00 34.19 252 GLY B O 1
ATOM 6317 N N . ARG B 1 253 ? 14.572 -5.138 74.324 1.00 34.99 253 ARG B N 1
ATOM 6318 C CA . ARG B 1 253 ? 15.890 -5.781 74.225 1.00 36.38 253 ARG B CA 1
ATOM 6319 C C . ARG B 1 253 ? 15.902 -7.294 74.490 1.00 36.50 253 ARG B C 1
ATOM 6320 O O . ARG B 1 253 ? 16.967 -7.928 74.475 1.00 36.87 253 ARG B O 1
ATOM 6328 N N . SER B 1 254 ? 14.722 -7.869 74.701 1.00 36.50 254 SER B N 1
ATOM 6329 C CA . SER B 1 254 ? 14.615 -9.241 75.190 1.00 36.63 254 SER B CA 1
ATOM 6330 C C . SER B 1 254 ? 14.326 -10.257 74.080 1.00 35.49 254 SER B C 1
ATOM 6331 O O . SER B 1 254 ? 14.842 -11.378 74.111 1.00 35.68 254 SER B O 1
ATOM 6334 N N . ALA B 1 255 ? 13.506 -9.875 73.104 1.00 33.65 255 ALA B N 1
ATOM 6335 C CA . ALA B 1 255 ? 13.071 -10.823 72.085 1.00 32.35 255 ALA B CA 1
ATOM 6336 C C . ALA B 1 255 ? 12.779 -10.171 70.728 1.00 31.60 255 ALA B C 1
ATOM 6337 O O . ALA B 1 255 ? 12.805 -8.937 70.600 1.00 31.05 255 ALA B O 1
ATOM 6339 N N . SER B 1 256 ? 12.510 -11.007 69.723 1.00 30.09 256 SER B N 1
ATOM 6340 C CA . SER B 1 256 ? 12.223 -10.524 68.366 1.00 29.00 256 SER B CA 1
ATOM 6341 C C . SER B 1 256 ? 10.752 -10.636 67.967 1.00 27.87 256 SER B C 1
ATOM 6342 O O . SER B 1 256 ? 10.447 -10.620 66.789 1.00 27.82 256 SER B O 1
ATOM 6345 N N . HIS B 1 257 ? 9.853 -10.760 68.939 1.00 27.39 257 HIS B N 1
ATOM 6346 C CA . HIS B 1 257 ? 8.419 -10.868 68.652 1.00 27.42 257 HIS B CA 1
ATOM 6347 C C . HIS B 1 257 ? 7.909 -9.672 67.831 1.00 26.67 257 HIS B C 1
ATOM 6348 O O . HIS B 1 257 ? 7.255 -9.844 66.783 1.00 26.76 257 HIS B O 1
ATOM 6355 N N . VAL B 1 258 ? 8.231 -8.466 68.303 1.00 25.95 258 VAL B N 1
ATOM 6356 C CA . VAL B 1 258 ? 7.869 -7.210 67.607 1.00 25.04 258 VAL B CA 1
ATOM 6357 C C . VAL B 1 258 ? 8.500 -7.098 66.198 1.00 24.87 258 VAL B C 1
ATOM 6358 O O . VAL B 1 258 ? 7.812 -6.800 65.226 1.00 24.95 258 VAL B O 1
ATOM 6362 N N . ALA B 1 259 ? 9.802 -7.339 66.093 1.00 24.65 259 ALA B N 1
ATOM 6363 C CA . ALA B 1 259 ? 10.491 -7.286 64.799 1.00 24.19 259 ALA B CA 1
ATOM 6364 C C . ALA B 1 259 ? 9.885 -8.248 63.788 1.00 24.36 259 ALA B C 1
ATOM 6365 O O . ALA B 1 259 ? 9.602 -7.865 62.650 1.00 24.63 259 ALA B O 1
ATOM 6367 N N . LEU B 1 260 ? 9.680 -9.500 64.217 1.00 24.65 260 LEU B N 1
ATOM 6368 C CA . LEU B 1 260 ? 9.061 -10.548 63.384 1.00 24.16 260 LEU B CA 1
ATOM 6369 C C . LEU B 1 260 ? 7.663 -10.198 62.877 1.00 23.85 260 LEU B C 1
ATOM 6370 O O . LEU B 1 260 ? 7.360 -10.380 61.687 1.00 23.84 260 LEU B O 1
ATOM 6375 N N . GLU B 1 261 ? 6.803 -9.724 63.773 1.00 23.86 261 GLU B N 1
ATOM 6376 C CA . GLU B 1 261 ? 5.446 -9.327 63.391 1.00 23.77 261 GLU B CA 1
ATOM 6377 C C . GLU B 1 261 ? 5.466 -8.191 62.342 1.00 23.68 261 GLU B C 1
ATOM 6378 O O . GLU B 1 261 ? 4.798 -8.289 61.297 1.00 23.08 261 GLU B O 1
ATOM 6384 N N . CYS B 1 262 ? 6.244 -7.130 62.599 1.00 23.97 262 CYS B N 1
ATOM 6385 C CA . CYS B 1 262 ? 6.377 -6.029 61.611 1.00 23.70 262 CYS B CA 1
ATOM 6386 C C . CYS B 1 262 ? 6.909 -6.513 60.259 1.00 24.00 262 CYS B C 1
ATOM 6387 O O . CYS B 1 262 ? 6.477 -6.018 59.213 1.00 24.68 262 CYS B O 1
ATOM 6390 N N . ALA B 1 263 ? 7.820 -7.488 60.275 1.00 23.68 263 ALA B N 1
ATOM 6391 C CA . ALA B 1 263 ? 8.319 -8.092 59.029 1.00 23.77 263 ALA B CA 1
ATOM 6392 C C . ALA B 1 263 ? 7.211 -8.780 58.241 1.00 23.42 263 ALA B C 1
ATOM 6393 O O . ALA B 1 263 ? 7.101 -8.593 57.029 1.00 23.05 263 ALA B O 1
ATOM 6395 N N . LEU B 1 264 ? 6.390 -9.563 58.939 1.00 24.09 264 LEU B N 1
ATOM 6396 C CA . LEU B 1 264 ? 5.238 -10.238 58.333 1.00 24.61 264 LEU B CA 1
ATOM 6397 C C . LEU B 1 264 ? 4.192 -9.234 57.814 1.00 25.10 264 LEU B C 1
ATOM 6398 O O . LEU B 1 264 ? 3.523 -9.490 56.813 1.00 25.30 264 LEU B O 1
ATOM 6403 N N . LYS B 1 265 ? 4.071 -8.090 58.487 1.00 25.29 265 LYS B N 1
ATOM 6404 C CA . LYS B 1 265 ? 3.143 -7.019 58.070 1.00 25.90 265 LYS B CA 1
ATOM 6405 C C . LYS B 1 265 ? 3.592 -6.200 56.867 1.00 26.06 265 LYS B C 1
ATOM 6406 O O . LYS B 1 265 ? 2.744 -5.655 56.145 1.00 26.87 265 LYS B O 1
ATOM 6412 N N . THR B 1 266 ? 4.907 -6.083 56.662 1.00 25.96 266 THR B N 1
ATOM 6413 C CA . THR B 1 266 ? 5.444 -5.111 55.697 1.00 25.55 266 THR B CA 1
ATOM 6414 C C . THR B 1 266 ? 6.340 -5.648 54.585 1.00 25.86 266 THR B C 1
ATOM 6415 O O . THR B 1 266 ? 6.550 -4.952 53.584 1.00 25.94 266 THR B O 1
ATOM 6419 N N . HIS B 1 267 ? 6.866 -6.867 54.751 1.00 25.51 267 HIS B N 1
ATOM 6420 C CA . HIS B 1 267 ? 7.795 -7.468 53.782 1.00 25.70 267 HIS B CA 1
ATOM 6421 C C . HIS B 1 267 ? 9.017 -6.577 53.514 1.00 25.33 267 HIS B C 1
ATOM 6422 O O . HIS B 1 267 ? 9.268 -6.199 52.354 1.00 25.23 267 HIS B O 1
ATOM 6429 N N . PRO B 1 268 ? 9.801 -6.260 54.568 1.00 24.95 268 PRO B N 1
ATOM 6430 C CA . PRO B 1 268 ? 11.016 -5.471 54.368 1.00 24.98 268 PRO B CA 1
ATOM 6431 C C . PRO B 1 268 ? 12.091 -6.279 53.626 1.00 25.13 268 PRO B C 1
ATOM 6432 O O . PRO B 1 268 ? 11.982 -7.501 53.510 1.00 24.49 268 PRO B O 1
ATOM 6436 N N . ASN B 1 269 ? 13.121 -5.611 53.135 1.00 25.34 269 ASN B N 1
ATOM 6437 C CA . ASN B 1 269 ? 14.205 -6.333 52.461 1.00 26.04 269 ASN B CA 1
ATOM 6438 C C . ASN B 1 269 ? 15.085 -7.152 53.409 1.00 26.38 269 ASN B C 1
ATOM 6439 O O . ASN B 1 269 ? 15.597 -8.206 53.034 1.00 25.98 269 ASN B O 1
ATOM 6444 N N . ILE B 1 270 ? 15.264 -6.664 54.634 1.00 26.48 270 ILE B N 1
ATOM 6445 C CA . ILE B 1 270 ? 16.053 -7.377 55.631 1.00 26.51 270 ILE B CA 1
ATOM 6446 C C . ILE B 1 270 ? 15.373 -7.264 56.985 1.00 27.04 270 ILE B C 1
ATOM 6447 O O . ILE B 1 270 ? 14.881 -6.194 57.352 1.00 26.95 270 ILE B O 1
ATOM 6452 N N . CYS B 1 271 ? 15.340 -8.370 57.721 1.00 27.24 271 CYS B N 1
ATOM 6453 C CA . CYS B 1 271 ? 14.950 -8.357 59.129 1.00 27.71 271 CYS B CA 1
ATOM 6454 C C . CYS B 1 271 ? 15.807 -9.348 59.924 1.00 28.16 271 CYS B C 1
ATOM 6455 O O . CYS B 1 271 ? 15.846 -10.533 59.605 1.00 28.20 271 CYS B O 1
ATOM 6458 N N . ILE B 1 272 ? 16.479 -8.871 60.966 1.00 28.95 272 ILE B N 1
ATOM 6459 C CA . ILE B 1 272 ? 17.310 -9.760 61.797 1.00 29.07 272 ILE B CA 1
ATOM 6460 C C . ILE B 1 272 ? 16.578 -10.246 63.061 1.00 29.70 272 ILE B C 1
ATOM 6461 O O . ILE B 1 272 ? 15.999 -9.455 63.818 1.00 29.46 272 ILE B O 1
ATOM 6466 N N . VAL B 1 273 ? 16.593 -11.567 63.260 1.00 29.67 273 VAL B N 1
ATOM 6467 C CA . VAL B 1 273 ? 15.960 -12.205 64.400 1.00 29.71 273 VAL B CA 1
ATOM 6468 C C . VAL B 1 273 ? 17.060 -12.649 65.370 1.00 30.27 273 VAL B C 1
ATOM 6469 O O . VAL B 1 273 ? 17.873 -13.541 65.056 1.00 30.09 273 VAL B O 1
ATOM 6473 N N . SER B 1 274 ? 17.086 -11.999 66.531 1.00 30.88 274 SER B N 1
ATOM 6474 C CA . SER B 1 274 ? 18.081 -12.218 67.588 1.00 31.23 274 SER B CA 1
ATOM 6475 C C . SER B 1 274 ? 18.241 -13.697 67.976 1.00 31.55 274 SER B C 1
ATOM 6476 O O . SER B 1 274 ? 19.355 -14.202 68.084 1.00 31.32 274 SER B O 1
ATOM 6479 N N . GLU B 1 275 ? 17.111 -14.362 68.197 1.00 32.05 275 GLU B N 1
ATOM 6480 C CA . GLU B 1 275 ? 17.072 -15.757 68.620 1.00 32.09 275 GLU B CA 1
ATOM 6481 C C . GLU B 1 275 ? 17.794 -16.692 67.645 1.00 32.29 275 GLU B C 1
ATOM 6482 O O . GLU B 1 275 ? 18.494 -17.614 68.072 1.00 32.64 275 GLU B O 1
ATOM 6488 N N . GLU B 1 276 ? 17.643 -16.422 66.352 1.00 31.93 276 GLU B N 1
ATOM 6489 C CA . GLU B 1 276 ? 18.318 -17.159 65.302 1.00 31.85 276 GLU B CA 1
ATOM 6490 C C . GLU B 1 276 ? 19.812 -16.860 65.241 1.00 32.02 276 GLU B C 1
ATOM 6491 O O . GLU B 1 276 ? 20.632 -17.762 64.988 1.00 31.00 276 GLU B O 1
ATOM 6497 N N . VAL B 1 277 ? 20.158 -15.587 65.427 1.00 31.43 277 VAL B N 1
ATOM 6498 C CA . VAL B 1 277 ? 21.547 -15.178 65.484 1.00 31.53 277 VAL B CA 1
ATOM 6499 C C . VAL B 1 277 ? 22.243 -15.955 66.597 1.00 32.25 277 VAL B C 1
ATOM 6500 O O . VAL B 1 277 ? 23.316 -16.511 66.372 1.00 32.01 277 VAL B O 1
ATOM 6504 N N . LEU B 1 278 ? 21.618 -16.013 67.778 1.00 32.47 278 LEU B N 1
ATOM 6505 C CA . LEU B 1 278 ? 22.156 -16.785 68.905 1.00 33.30 278 LEU B CA 1
ATOM 6506 C C . LEU B 1 278 ? 22.257 -18.290 68.620 1.00 33.50 278 LEU B C 1
ATOM 6507 O O . LEU B 1 278 ? 23.274 -18.912 68.941 1.00 33.94 278 LEU B O 1
ATOM 6512 N N . ALA B 1 279 ? 21.209 -18.851 68.019 1.00 33.46 279 ALA B N 1
ATOM 6513 C CA . ALA B 1 279 ? 21.132 -20.282 67.740 1.00 33.74 279 ALA B CA 1
ATOM 6514 C C . ALA B 1 279 ? 22.163 -20.723 66.702 1.00 34.30 279 ALA B C 1
ATOM 6515 O O . ALA B 1 279 ? 22.860 -21.718 66.915 1.00 34.71 279 ALA B O 1
ATOM 6517 N N . LYS B 1 280 ? 22.277 -19.984 65.597 1.00 34.35 280 LYS B N 1
ATOM 6518 C CA . LYS B 1 280 ? 23.242 -20.317 64.541 1.00 35.19 280 LYS B CA 1
ATOM 6519 C C . LYS B 1 280 ? 24.668 -19.807 64.816 1.00 34.99 280 LYS B C 1
ATOM 6520 O O . LYS B 1 280 ? 25.564 -19.970 63.982 1.00 34.95 280 LYS B O 1
ATOM 6526 N N . LYS B 1 281 ? 24.854 -19.221 66.001 1.00 34.59 281 LYS B N 1
ATOM 6527 C CA . LYS B 1 281 ? 26.113 -18.634 66.459 1.00 34.97 281 LYS B CA 1
ATOM 6528 C C . LYS B 1 281 ? 26.800 -17.731 65.422 1.00 34.23 281 LYS B C 1
ATOM 6529 O O . LYS B 1 281 ? 28.024 -17.812 65.236 1.00 33.51 281 LYS B O 1
ATOM 6535 N N . LYS B 1 282 ? 26.022 -16.866 64.759 1.00 32.95 282 LYS B N 1
ATOM 6536 C CA . LYS B 1 282 ? 26.570 -16.040 63.687 1.00 32.15 282 LYS B CA 1
ATOM 6537 C C . LYS B 1 282 ? 27.597 -15.049 64.233 1.00 31.07 282 LYS B C 1
ATOM 6538 O O . LYS B 1 282 ? 27.512 -14.624 65.392 1.00 30.36 282 LYS B O 1
ATOM 6544 N N . THR B 1 283 ? 28.580 -14.706 63.414 1.00 30.52 283 THR B N 1
ATOM 6545 C CA . THR B 1 283 ? 29.581 -13.735 63.826 1.00 30.91 283 THR B CA 1
ATOM 6546 C C . THR B 1 283 ? 29.085 -12.348 63.410 1.00 31.02 283 THR B C 1
ATOM 6547 O O . THR B 1 283 ? 28.164 -12.243 62.591 1.00 30.92 283 THR B O 1
ATOM 6551 N N . LEU B 1 284 ? 29.686 -11.300 63.970 1.00 31.28 284 LEU B N 1
ATOM 6552 C CA . LEU B 1 284 ? 29.418 -9.936 63.513 1.00 31.54 284 LEU B CA 1
ATOM 6553 C C . LEU B 1 284 ? 29.710 -9.806 62.014 1.00 31.93 284 LEU B C 1
ATOM 6554 O O . LEU B 1 284 ? 28.850 -9.333 61.258 1.00 31.72 284 LEU B O 1
ATOM 6559 N N . SER B 1 285 ? 30.883 -10.261 61.564 1.00 31.87 285 SER B N 1
ATOM 6560 C CA . SER B 1 285 ? 31.181 -10.183 60.125 1.00 32.47 285 SER B CA 1
ATOM 6561 C C . SER B 1 285 ? 30.203 -10.961 59.222 1.00 32.43 285 SER B C 1
ATOM 6562 O O . SER B 1 285 ? 29.953 -10.553 58.079 1.00 32.84 285 SER B O 1
ATOM 6565 N N . GLU B 1 286 ? 29.647 -12.065 59.728 1.00 32.37 286 GLU B N 1
ATOM 6566 C CA . GLU B 1 286 ? 28.658 -12.849 58.968 1.00 32.65 286 GLU B CA 1
ATOM 6567 C C . GLU B 1 286 ? 27.382 -12.023 58.778 1.00 31.52 286 GLU B C 1
ATOM 6568 O O . GLU B 1 286 ? 26.887 -11.877 57.659 1.00 31.00 286 GLU B O 1
ATOM 6574 N N . ILE B 1 287 ? 26.871 -11.468 59.874 1.00 31.54 287 ILE B N 1
ATOM 6575 C CA . ILE B 1 287 ? 25.720 -10.550 59.802 1.00 31.37 287 ILE B CA 1
ATOM 6576 C C . ILE B 1 287 ? 25.978 -9.447 58.766 1.00 31.14 287 ILE B C 1
ATOM 6577 O O . ILE B 1 287 ? 25.176 -9.273 57.858 1.00 31.49 287 ILE B O 1
ATOM 6582 N N . ILE B 1 288 ? 27.118 -8.764 58.874 1.00 31.12 288 ILE B N 1
ATOM 6583 C CA . ILE B 1 288 ? 27.514 -7.709 57.921 1.00 31.26 288 ILE B CA 1
ATOM 6584 C C . ILE B 1 288 ? 27.637 -8.195 56.472 1.00 31.89 288 ILE B C 1
ATOM 6585 O O . ILE B 1 288 ? 27.109 -7.530 55.564 1.00 31.38 2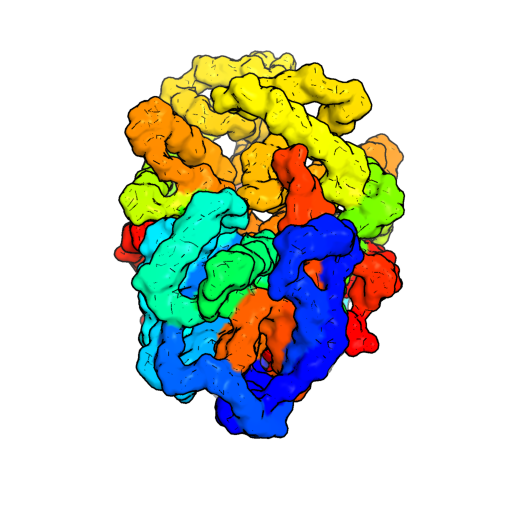88 ILE B O 1
ATOM 6590 N N . ASP B 1 289 ? 28.323 -9.336 56.254 1.00 32.44 289 ASP B N 1
ATOM 6591 C CA . ASP B 1 289 ? 28.414 -9.977 54.921 1.00 33.03 289 ASP B CA 1
ATOM 6592 C C . ASP B 1 289 ? 27.039 -10.151 54.289 1.00 32.91 289 ASP B C 1
ATOM 6593 O O . ASP B 1 289 ? 26.852 -9.851 53.114 1.00 32.86 289 ASP B O 1
ATOM 6598 N N . GLU B 1 290 ? 26.107 -10.685 55.081 1.00 33.01 290 GLU B N 1
ATOM 6599 C CA . GLU B 1 290 ? 24.758 -11.011 54.635 1.00 34.07 290 GLU B CA 1
ATOM 6600 C C . GLU B 1 290 ? 23.923 -9.779 54.259 1.00 33.74 290 GLU B C 1
ATOM 6601 O O . GLU B 1 290 ? 23.192 -9.802 53.265 1.00 33.14 290 GLU B O 1
ATOM 6607 N N . MET B 1 291 ? 24.068 -8.700 55.027 1.00 33.44 291 MET B N 1
ATOM 6608 C CA . MET B 1 291 ? 23.407 -7.434 54.688 1.00 33.94 291 MET B CA 1
ATOM 6609 C C . MET B 1 291 ? 24.020 -6.785 53.455 1.00 33.19 291 MET B C 1
ATOM 6610 O O . MET B 1 291 ? 23.293 -6.327 52.578 1.00 32.90 291 MET B O 1
ATOM 6615 N N . VAL B 1 292 ? 25.356 -6.784 53.374 1.00 33.41 292 VAL B N 1
ATOM 6616 C CA . VAL B 1 292 ? 26.096 -6.221 52.217 1.00 33.14 292 VAL B CA 1
ATOM 6617 C C . VAL B 1 292 ? 25.715 -6.938 50.911 1.00 32.74 292 VAL B C 1
ATOM 6618 O O . VAL B 1 292 ? 25.531 -6.310 49.862 1.00 32.95 292 VAL B O 1
ATOM 6622 N N . SER B 1 293 ? 25.554 -8.253 50.989 1.00 32.25 293 SER B N 1
ATOM 6623 C CA . SER B 1 293 ? 25.226 -9.044 49.807 1.00 32.14 293 SER B CA 1
ATOM 6624 C C . SER B 1 293 ? 23.822 -8.715 49.261 1.00 31.36 293 SER B C 1
ATOM 6625 O O . SER B 1 293 ? 23.634 -8.603 48.044 1.00 30.94 293 SER B O 1
ATOM 6628 N N . VAL B 1 294 ? 22.852 -8.529 50.155 1.00 30.57 294 VAL B N 1
ATOM 6629 C CA . VAL B 1 294 ? 21.521 -8.067 49.736 1.00 30.20 294 VAL B CA 1
ATOM 6630 C C . VAL B 1 294 ? 21.562 -6.665 49.086 1.00 29.92 294 VAL B C 1
ATOM 6631 O O . VAL B 1 294 ? 20.925 -6.430 48.057 1.00 29.53 294 VAL B O 1
ATOM 6635 N N . ILE B 1 295 ? 22.323 -5.751 49.680 1.00 29.68 295 ILE B N 1
ATOM 6636 C CA . ILE B 1 295 ? 22.489 -4.403 49.124 1.00 29.22 295 ILE B CA 1
ATOM 6637 C C . ILE B 1 295 ? 23.123 -4.430 47.726 1.00 29.56 295 ILE B C 1
ATOM 6638 O O . ILE B 1 295 ? 22.641 -3.751 46.827 1.00 29.83 295 ILE B O 1
ATOM 6643 N N . LEU B 1 296 ? 24.191 -5.212 47.538 1.00 30.41 296 LEU B N 1
ATOM 6644 C CA . LEU B 1 296 ? 24.891 -5.286 46.231 1.00 30.75 296 LEU B CA 1
ATOM 6645 C C . LEU B 1 296 ? 23.994 -5.838 45.126 1.00 30.51 296 LEU B C 1
ATOM 6646 O O . LEU B 1 296 ? 23.964 -5.309 44.013 1.00 30.11 296 LEU B O 1
ATOM 6651 N N . LYS B 1 297 ? 23.272 -6.906 45.454 1.00 30.66 297 LYS B N 1
ATOM 6652 C CA . LYS B 1 297 ? 22.362 -7.575 44.524 1.00 31.23 297 LYS B CA 1
ATOM 6653 C C . LYS B 1 297 ? 21.239 -6.658 44.065 1.00 31.00 297 LYS B C 1
ATOM 6654 O O . LYS B 1 297 ? 20.908 -6.618 42.878 1.00 30.79 297 LYS B O 1
ATOM 6660 N N . ARG B 1 298 ? 20.653 -5.923 45.017 1.00 30.83 298 ARG B N 1
ATOM 6661 C CA . ARG B 1 298 ? 19.621 -4.936 44.693 1.00 30.42 298 ARG B CA 1
ATOM 6662 C C . ARG B 1 298 ? 20.233 -3.840 43.836 1.00 31.06 298 ARG B C 1
ATOM 6663 O O . ARG B 1 298 ? 19.659 -3.442 42.844 1.00 31.32 298 ARG B O 1
ATOM 6671 N N . SER B 1 299 ? 21.415 -3.359 44.207 1.00 32.23 299 SER B N 1
ATOM 6672 C CA . SER B 1 299 ? 22.106 -2.371 43.387 1.00 33.53 299 SER B CA 1
ATOM 6673 C C . SER B 1 299 ? 22.279 -2.825 41.921 1.00 34.31 299 SER B C 1
ATOM 6674 O O . SER B 1 299 ? 22.142 -2.016 41.000 1.00 34.47 299 SER B O 1
ATOM 6677 N N . LEU B 1 300 ? 22.536 -4.119 41.710 1.00 35.24 300 LEU B N 1
ATOM 6678 C CA . LEU B 1 300 ? 22.718 -4.669 40.360 1.00 36.18 300 LEU B CA 1
ATOM 6679 C C . LEU B 1 300 ? 21.412 -4.788 39.585 1.00 36.82 300 LEU B C 1
ATOM 6680 O O . LEU B 1 300 ? 21.414 -4.820 38.349 1.00 36.84 300 LEU B O 1
ATOM 6685 N N . ASN B 1 301 ? 20.299 -4.867 40.319 1.00 37.55 301 ASN B N 1
ATOM 6686 C CA . ASN B 1 301 ? 18.971 -4.760 39.729 1.00 37.75 301 ASN B CA 1
ATOM 6687 C C . ASN B 1 301 ? 18.571 -3.330 39.446 1.00 37.54 301 ASN B C 1
ATOM 6688 O O . ASN B 1 301 ? 17.488 -3.084 38.905 1.00 38.62 301 ASN B O 1
ATOM 6693 N N . GLY B 1 302 ? 19.436 -2.393 39.819 1.00 36.87 302 GLY B N 1
ATOM 6694 C CA . GLY B 1 302 ? 19.192 -0.968 39.629 1.00 35.90 302 GLY B CA 1
ATOM 6695 C C . GLY B 1 302 ? 18.446 -0.315 40.778 1.00 35.27 302 GLY B C 1
ATOM 6696 O O . GLY B 1 302 ? 18.007 0.824 40.661 1.00 35.57 302 GLY B O 1
ATOM 6697 N N . ASP B 1 303 ? 18.298 -1.050 41.881 1.00 34.45 303 ASP B N 1
ATOM 6698 C CA . ASP B 1 303 ? 17.554 -0.609 43.065 1.00 32.85 303 ASP B CA 1
ATOM 6699 C C . ASP B 1 303 ? 18.500 -0.153 44.186 1.00 32.09 303 ASP B C 1
ATOM 6700 O O . ASP B 1 303 ? 18.968 -0.970 44.976 1.00 31.37 303 ASP B O 1
ATOM 6705 N N . ASN B 1 304 ? 18.746 1.157 44.258 1.00 31.33 304 ASN B N 1
ATOM 6706 C CA . ASN B 1 304 ? 19.645 1.740 45.259 1.00 30.60 304 ASN B CA 1
ATOM 6707 C C . ASN B 1 304 ? 18.908 2.217 46.511 1.00 29.79 304 ASN B C 1
ATOM 6708 O O . ASN B 1 304 ? 19.095 3.346 46.978 1.00 29.95 304 ASN B O 1
ATOM 6713 N N . PHE B 1 305 ? 18.067 1.322 47.040 1.00 28.26 305 PHE B N 1
ATOM 6714 C CA . PHE B 1 305 ? 17.195 1.613 48.157 1.00 26.54 305 PHE B CA 1
ATOM 6715 C C . PHE B 1 305 ? 16.774 0.323 48.867 1.00 25.99 305 PHE B C 1
ATOM 6716 O O . PHE B 1 305 ? 16.814 -0.768 48.285 1.00 25.89 305 PHE B O 1
ATOM 6724 N N . GLY B 1 306 ? 16.366 0.449 50.125 1.00 24.99 306 GLY B N 1
ATOM 6725 C CA . GLY B 1 306 ? 15.711 -0.647 50.812 1.00 24.12 306 GLY B CA 1
ATOM 6726 C C . GLY B 1 306 ? 15.365 -0.323 52.244 1.00 24.01 306 GLY B C 1
ATOM 6727 O O . GLY B 1 306 ? 15.632 0.790 52.721 1.00 23.82 306 GLY B O 1
ATOM 6728 N N . VAL B 1 307 ? 14.767 -1.295 52.929 1.00 23.13 307 VAL B N 1
ATOM 6729 C CA . VAL B 1 307 ? 14.362 -1.139 54.327 1.00 22.45 307 VAL B CA 1
ATOM 6730 C C . VAL B 1 307 ? 14.830 -2.336 55.193 1.00 22.20 307 VAL B C 1
ATOM 6731 O O . VAL B 1 307 ? 14.649 -3.502 54.826 1.00 22.35 307 VAL B O 1
ATOM 6735 N N . VAL B 1 308 ? 15.421 -2.020 56.337 1.00 21.98 308 VAL B N 1
ATOM 6736 C CA . VAL B 1 308 ? 15.937 -2.996 57.294 1.00 22.41 308 VAL B CA 1
ATOM 6737 C C . VAL B 1 308 ? 15.233 -2.808 58.626 1.00 22.75 308 VAL B C 1
ATOM 6738 O O . VAL B 1 308 ? 15.003 -1.666 59.067 1.00 22.99 308 VAL B O 1
ATOM 6742 N N . ILE B 1 309 ? 14.910 -3.930 59.267 1.00 23.41 309 ILE B N 1
ATOM 6743 C CA . ILE B 1 309 ? 14.348 -3.947 60.615 1.00 24.15 309 ILE B CA 1
ATOM 6744 C C . ILE B 1 309 ? 15.292 -4.721 61.542 1.00 24.84 309 ILE B C 1
ATOM 6745 O O . ILE B 1 309 ? 15.618 -5.883 61.268 1.00 24.81 309 ILE B O 1
ATOM 6750 N N . VAL B 1 310 ? 15.692 -4.084 62.641 1.00 25.71 310 VAL B N 1
ATOM 6751 C CA . VAL B 1 310 ? 16.501 -4.709 63.692 1.00 26.82 310 VAL B CA 1
ATOM 6752 C C . VAL B 1 310 ? 15.872 -4.504 65.091 1.00 27.30 310 VAL B C 1
ATOM 6753 O O . VAL B 1 310 ? 15.399 -3.405 65.408 1.00 27.29 310 VAL B O 1
ATOM 6757 N N . PRO B 1 311 ? 15.861 -5.562 65.930 1.00 27.42 311 PRO B N 1
ATOM 6758 C CA . PRO B 1 311 ? 15.435 -5.410 67.305 1.00 27.42 311 PRO B CA 1
ATOM 6759 C C . PRO B 1 311 ? 16.506 -4.690 68.133 1.00 28.11 311 PRO B C 1
ATOM 6760 O O . PRO B 1 311 ? 17.706 -4.792 67.835 1.00 27.18 311 PRO B O 1
ATOM 6764 N N . GLU B 1 312 ? 16.074 -3.961 69.157 1.00 28.78 312 GLU B N 1
ATOM 6765 C CA . GLU B 1 312 ? 16.992 -3.180 69.991 1.00 30.13 312 GLU B CA 1
ATOM 6766 C C . GLU B 1 312 ? 18.031 -4.050 70.744 1.00 31.35 312 GLU B C 1
ATOM 6767 O O . GLU B 1 312 ? 19.186 -3.650 70.909 1.00 31.29 312 GLU B O 1
ATOM 6773 N N . GLY B 1 313 ? 17.614 -5.222 71.212 1.00 32.82 313 GLY B N 1
ATOM 6774 C CA . GLY B 1 313 ? 18.522 -6.069 71.984 1.00 35.64 313 GLY B CA 1
ATOM 6775 C C . GLY B 1 313 ? 19.468 -6.990 71.217 1.00 36.51 313 GLY B C 1
ATOM 6776 O O . GLY B 1 313 ? 20.023 -7.910 71.816 1.00 37.64 313 GLY B O 1
ATOM 6777 N N . LEU B 1 314 ? 19.691 -6.720 69.925 1.00 37.64 314 LEU B N 1
ATOM 6778 C CA . LEU B 1 314 ? 20.431 -7.620 69.028 1.00 38.10 314 LEU B CA 1
ATOM 6779 C C . LEU B 1 314 ? 21.901 -7.886 69.378 1.00 39.29 314 LEU B C 1
ATOM 6780 O O . LEU B 1 314 ? 22.354 -9.028 69.279 1.00 39.27 314 LEU B O 1
ATOM 6785 N N . ILE B 1 315 ? 22.644 -6.852 69.759 1.00 40.45 315 ILE B N 1
ATOM 6786 C CA . ILE B 1 315 ? 24.075 -7.004 70.060 1.00 41.88 315 ILE B CA 1
ATOM 6787 C C . ILE B 1 315 ? 24.324 -7.946 71.237 1.00 42.73 315 ILE B C 1
ATOM 6788 O O . ILE B 1 315 ? 25.414 -8.513 71.368 1.00 43.22 315 ILE B O 1
ATOM 6793 N N . GLU B 1 316 ? 23.304 -8.118 72.076 1.00 43.47 316 GLU B N 1
ATOM 6794 C CA . GLU B 1 316 ? 23.397 -8.968 73.257 1.00 44.15 316 GLU B CA 1
ATOM 6795 C C . GLU B 1 316 ? 23.142 -10.438 72.938 1.00 43.45 316 GLU B C 1
ATOM 6796 O O . GLU B 1 316 ? 23.221 -11.296 73.819 1.00 43.51 316 GLU B O 1
ATOM 6802 N N . PHE B 1 317 ? 22.862 -10.708 71.666 1.00 42.78 317 PHE B N 1
ATOM 6803 C CA . PHE B 1 317 ? 22.572 -12.040 71.161 1.00 41.59 317 PHE B CA 1
ATOM 6804 C C . PHE B 1 317 ? 23.664 -12.541 70.218 1.00 40.84 317 PHE B C 1
ATOM 6805 O O . PHE B 1 317 ? 23.514 -13.595 69.578 1.00 40.47 317 PHE B O 1
ATOM 6813 N N . ILE B 1 318 ? 24.747 -11.776 70.112 1.00 39.66 318 ILE B N 1
ATOM 6814 C CA . ILE B 1 318 ? 25.912 -12.191 69.329 1.00 38.98 318 ILE B CA 1
ATOM 6815 C C . ILE B 1 318 ? 26.932 -12.824 70.284 1.00 39.53 318 ILE B C 1
ATOM 6816 O O . ILE B 1 318 ? 27.571 -12.107 71.056 1.00 38.99 318 ILE B O 1
ATOM 6821 N N . PRO B 1 319 ? 27.067 -14.177 70.251 1.00 40.19 319 PRO B N 1
ATOM 6822 C CA . PRO B 1 319 ? 27.984 -14.901 71.158 1.00 40.58 319 PRO B CA 1
ATOM 6823 C C . PRO B 1 319 ? 29.406 -14.322 71.167 1.00 41.20 319 PRO B C 1
ATOM 6824 O O . PRO B 1 319 ? 29.959 -14.064 72.227 1.00 41.09 319 PRO B O 1
ATOM 6828 N N . GLU B 1 320 ? 29.965 -14.105 69.980 1.00 42.73 320 GLU B N 1
ATOM 6829 C CA . GLU B 1 320 ? 31.291 -13.494 69.770 1.00 44.28 320 GLU B CA 1
ATOM 6830 C C . GLU B 1 320 ? 31.577 -12.211 70.569 1.00 44.94 320 GLU B C 1
ATOM 6831 O O . GLU B 1 320 ? 32.709 -11.986 71.017 1.00 44.46 320 GLU B O 1
ATOM 6837 N N . VAL B 1 321 ? 30.556 -11.362 70.708 1.00 45.93 321 VAL B N 1
ATOM 6838 C CA . VAL B 1 321 ? 30.686 -10.072 71.397 1.00 46.79 321 VAL B CA 1
ATOM 6839 C C . VAL B 1 321 ? 30.835 -10.263 72.910 1.00 47.71 321 VAL B C 1
ATOM 6840 O O . VAL B 1 321 ? 31.668 -9.600 73.537 1.00 47.40 321 VAL B O 1
ATOM 6844 N N . LYS B 1 322 ? 30.041 -11.173 73.483 1.00 48.99 322 LYS B N 1
ATOM 6845 C CA . LYS B 1 322 ? 30.130 -11.503 74.916 1.00 50.30 322 LYS B CA 1
ATOM 6846 C C . LYS B 1 322 ? 31.503 -12.075 75.279 1.00 51.00 322 LYS B C 1
ATOM 6847 O O . LYS B 1 322 ? 32.060 -11.734 76.329 1.00 51.34 322 LYS B O 1
ATOM 6853 N N . SER B 1 323 ? 32.027 -12.940 74.404 1.00 51.85 323 SER B N 1
ATOM 6854 C CA . SER B 1 323 ? 33.353 -13.556 74.562 1.00 52.63 323 SER B CA 1
ATOM 6855 C C . SER B 1 323 ? 34.453 -12.507 74.532 1.00 53.53 323 SER B C 1
ATOM 6856 O O . SER B 1 323 ? 35.377 -12.553 75.345 1.00 53.53 323 SER B O 1
ATOM 6859 N N . LEU B 1 324 ? 34.344 -11.567 73.590 1.00 54.51 324 LEU B N 1
ATOM 6860 C CA . LEU B 1 324 ? 35.256 -10.430 73.509 1.00 55.56 324 LEU B CA 1
ATOM 6861 C C . LEU B 1 324 ? 35.170 -9.586 74.785 1.00 56.35 324 LEU B C 1
ATOM 6862 O O . LEU B 1 324 ? 36.189 -9.133 75.305 1.00 56.47 324 LEU B O 1
ATOM 6867 N N . MET B 1 325 ? 33.950 -9.398 75.286 1.00 57.42 325 MET B N 1
ATOM 6868 C CA . MET B 1 325 ? 33.708 -8.633 76.509 1.00 58.53 325 MET B CA 1
ATOM 6869 C C . MET B 1 325 ? 34.290 -9.323 77.739 1.00 59.29 325 MET B C 1
ATOM 6870 O O . MET B 1 325 ? 35.031 -8.701 78.500 1.00 59.26 325 MET B O 1
ATOM 6875 N N . LEU B 1 326 ? 33.955 -10.605 77.919 1.00 60.39 326 LEU B N 1
ATOM 6876 C CA . LEU B 1 326 ? 34.482 -11.421 79.028 1.00 61.68 326 LEU B CA 1
ATOM 6877 C C . LEU B 1 326 ? 36.010 -11.500 79.055 1.00 62.47 326 LEU B C 1
ATOM 6878 O O . LEU B 1 326 ? 36.603 -11.643 80.127 1.00 62.76 326 LEU B O 1
ATOM 6883 N N . GLU B 1 327 ? 36.634 -11.400 77.882 1.00 63.69 327 GLU B N 1
ATOM 6884 C CA . GLU B 1 327 ? 38.094 -11.384 77.767 1.00 65.02 327 GLU B CA 1
ATOM 6885 C C . GLU B 1 327 ? 38.697 -10.043 78.187 1.00 66.14 327 GLU B C 1
ATOM 6886 O O . GLU B 1 327 ? 39.623 -10.016 78.994 1.00 66.26 327 GLU B O 1
ATOM 6892 N N . LEU B 1 328 ? 38.166 -8.945 77.644 1.00 67.61 328 LEU B N 1
ATOM 6893 C CA . LEU B 1 328 ? 38.654 -7.588 77.929 1.00 69.10 328 LEU B CA 1
ATOM 6894 C C . LEU B 1 328 ? 38.684 -7.245 79.418 1.00 70.22 328 LEU B C 1
ATOM 6895 O O . LEU B 1 328 ? 39.614 -6.581 79.885 1.00 70.28 328 LEU B O 1
ATOM 6900 N N . CYS B 1 329 ? 37.663 -7.676 80.158 1.00 71.73 329 CYS B N 1
ATOM 6901 C CA . CYS B 1 329 ? 37.612 -7.397 81.593 1.00 73.28 329 CYS B CA 1
ATOM 6902 C C . CYS B 1 329 ? 38.359 -8.431 82.440 1.00 74.43 329 CYS B C 1
ATOM 6903 O O . CYS B 1 329 ? 38.646 -8.193 83.616 1.00 74.59 329 CYS B O 1
ATOM 6906 N N . ASP B 1 330 ? 38.678 -9.573 81.833 1.00 75.75 330 ASP B N 1
ATOM 6907 C CA . ASP B 1 330 ? 39.642 -10.504 82.413 1.00 77.04 330 ASP B CA 1
ATOM 6908 C C . ASP B 1 330 ? 41.050 -9.906 82.299 1.00 77.82 330 ASP B C 1
ATOM 6909 O O . ASP B 1 330 ? 41.876 -10.058 83.200 1.00 77.92 330 ASP B O 1
ATOM 6914 N N . ILE B 1 331 ? 41.303 -9.220 81.184 1.00 78.93 331 ILE B N 1
ATOM 6915 C CA . ILE B 1 331 ? 42.527 -8.440 80.974 1.00 79.95 331 ILE B CA 1
ATOM 6916 C C . ILE B 1 331 ? 42.514 -7.173 81.847 1.00 80.80 331 ILE B C 1
ATOM 6917 O O . ILE B 1 331 ? 43.527 -6.472 81.951 1.00 80.93 331 ILE B O 1
ATOM 6922 N N . PHE B 1 332 ? 41.373 -6.890 82.479 1.00 81.79 332 PHE B N 1
ATOM 6923 C CA . PHE B 1 332 ? 41.271 -5.762 83.411 1.00 82.76 332 PHE B CA 1
ATOM 6924 C C . PHE B 1 332 ? 41.296 -6.169 84.887 1.00 83.34 332 PHE B C 1
ATOM 6925 O O . PHE B 1 332 ? 41.950 -5.507 85.695 1.00 83.41 332 PHE B O 1
ATOM 6933 N N . ASP B 1 333 ? 40.579 -7.242 85.232 1.00 84.14 333 ASP B N 1
ATOM 6934 C CA . ASP B 1 333 ? 40.585 -7.793 86.595 1.00 84.95 333 ASP B CA 1
ATOM 6935 C C . ASP B 1 333 ? 41.985 -8.271 86.992 1.00 85.73 333 ASP B C 1
ATOM 6936 O O . ASP B 1 333 ? 42.391 -8.146 88.152 1.00 85.87 333 ASP B O 1
ATOM 6941 N N . LYS B 1 334 ? 42.702 -8.834 86.021 1.00 86.64 334 LYS B N 1
ATOM 6942 C CA . LYS B 1 334 ? 44.143 -9.037 86.120 1.00 87.58 334 LYS B CA 1
ATOM 6943 C C . LYS B 1 334 ? 44.795 -7.809 85.494 1.00 88.13 334 LYS B C 1
ATOM 6944 O O . LYS B 1 334 ? 44.186 -7.152 84.650 1.00 88.22 334 LYS B O 1
ATOM 6950 N N . ASN B 1 335 ? 46.024 -7.503 85.905 1.00 88.90 335 ASN B N 1
ATOM 6951 C CA . ASN B 1 335 ? 46.723 -6.274 85.493 1.00 89.68 335 ASN B CA 1
ATOM 6952 C C . ASN B 1 335 ? 46.025 -4.997 85.985 1.00 90.24 335 ASN B C 1
ATOM 6953 O O . ASN B 1 335 ? 45.967 -3.997 85.269 1.00 90.30 335 ASN B O 1
ATOM 6958 N N . GLU B 1 336 ? 45.512 -5.047 87.215 1.00 91.07 336 GLU B N 1
ATOM 6959 C CA . GLU B 1 336 ? 44.759 -3.941 87.826 1.00 91.87 336 GLU B CA 1
ATOM 6960 C C . GLU B 1 336 ? 45.556 -2.638 87.967 1.00 92.38 336 GLU B C 1
ATOM 6961 O O . GLU B 1 336 ? 45.084 -1.571 87.562 1.00 92.44 336 GLU B O 1
ATOM 6967 N N . GLY B 1 337 ? 46.758 -2.734 88.536 1.00 92.96 337 GLY B N 1
ATOM 6968 C CA . GLY B 1 337 ? 47.627 -1.572 88.750 1.00 93.62 337 GLY B CA 1
ATOM 6969 C C . GLY B 1 337 ? 48.197 -0.968 87.476 1.00 94.12 337 GLY B C 1
ATOM 6970 O O . GLY B 1 337 ? 48.658 0.176 87.481 1.00 94.16 337 GLY B O 1
ATOM 6971 N N . GLU B 1 338 ? 48.159 -1.738 86.387 1.00 94.60 338 GLU B N 1
ATOM 6972 C CA . GLU B 1 338 ? 48.667 -1.309 85.076 1.00 95.09 338 GLU B CA 1
ATOM 6973 C C . GLU B 1 338 ? 47.807 -0.225 84.416 1.00 95.28 338 GLU B C 1
ATOM 6974 O O . GLU B 1 338 ? 48.274 0.487 83.521 1.00 95.27 338 GLU B O 1
ATOM 6980 N N . PHE B 1 339 ? 46.556 -0.113 84.860 1.00 95.55 339 PHE B N 1
ATOM 6981 C CA . PHE B 1 339 ? 45.605 0.850 84.300 1.00 95.71 339 PHE B CA 1
ATOM 6982 C C . PHE B 1 339 ? 45.513 2.160 85.104 1.00 95.75 339 PHE B C 1
ATOM 6983 O O . PHE B 1 339 ? 44.739 3.050 84.739 1.00 95.82 339 PHE B O 1
ATOM 6991 N N . LYS B 1 340 ? 46.306 2.264 86.178 1.00 95.76 340 LYS B N 1
ATOM 6992 C CA . LYS B 1 340 ? 46.376 3.451 87.068 1.00 95.67 340 LYS B CA 1
ATOM 6993 C C . LYS B 1 340 ? 45.121 4.366 87.066 1.00 95.62 340 LYS B C 1
ATOM 6994 O O . LYS B 1 340 ? 44.078 3.939 87.564 1.00 95.71 340 LYS B O 1
ATOM 7000 N N . GLY B 1 341 ? 45.181 5.597 86.542 1.00 95.51 341 GLY B N 1
ATOM 7001 C CA . GLY B 1 341 ? 46.388 6.242 86.025 1.00 95.34 341 GLY B CA 1
ATOM 7002 C C . GLY B 1 341 ? 46.423 6.456 84.524 1.00 95.16 341 GLY B C 1
ATOM 7003 O O . GLY B 1 341 ? 47.185 7.289 84.031 1.00 95.12 341 GLY B O 1
ATOM 7004 N N . LEU B 1 342 ? 45.597 5.711 83.795 1.00 95.04 342 LEU B N 1
ATOM 7005 C CA . LEU B 1 342 ? 45.671 5.700 82.332 1.00 94.90 342 LEU B CA 1
ATOM 7006 C C . LEU B 1 342 ? 44.753 6.710 81.622 1.00 94.64 342 LEU B C 1
ATOM 7007 O O . LEU B 1 342 ? 44.056 7.502 82.266 1.00 94.60 342 LEU B O 1
ATOM 7012 N N . ASN B 1 343 ? 44.761 6.644 80.291 1.00 94.33 343 ASN B N 1
ATOM 7013 C CA . ASN B 1 343 ? 44.310 7.734 79.436 1.00 93.99 343 ASN B CA 1
ATOM 7014 C C . ASN B 1 343 ? 43.159 7.364 78.493 1.00 93.72 343 ASN B C 1
ATOM 7015 O O . ASN B 1 343 ? 42.398 8.237 78.068 1.00 93.78 343 ASN B O 1
ATOM 7020 N N . ILE B 1 344 ? 43.031 6.069 78.199 1.00 93.29 344 ILE B N 1
ATOM 7021 C CA . ILE B 1 344 ? 42.266 5.540 77.044 1.00 92.79 344 ILE B CA 1
ATOM 7022 C C . ILE B 1 344 ? 42.835 6.046 75.706 1.00 92.48 344 ILE B C 1
ATOM 7023 O O . ILE B 1 344 ? 43.363 7.161 75.634 1.00 92.55 344 ILE B O 1
ATOM 7028 N N . GLU B 1 345 ? 42.738 5.223 74.663 1.00 91.95 345 GLU B N 1
ATOM 7029 C CA . GLU B 1 345 ? 43.481 5.426 73.406 1.00 91.51 345 GLU B CA 1
ATOM 7030 C C . GLU B 1 345 ? 44.942 5.010 73.583 1.00 91.20 345 GLU B C 1
ATOM 7031 O O . GLU B 1 345 ? 45.541 4.408 72.685 1.00 91.21 345 GLU B O 1
ATOM 7033 N N . LYS B 1 346 ? 45.504 5.340 74.747 1.00 90.71 346 LYS B N 1
ATOM 7034 C CA . LYS B 1 346 ? 46.790 4.808 75.189 1.00 90.03 346 LYS B CA 1
ATOM 7035 C C . LYS B 1 346 ? 46.570 3.429 75.809 1.00 89.50 346 LYS B C 1
ATOM 7036 O O . LYS B 1 346 ? 47.330 2.493 75.538 1.00 89.37 346 LYS B O 1
ATOM 7038 N N . MET B 1 347 ? 45.518 3.313 76.627 1.00 88.77 347 MET B N 1
ATOM 7039 C CA . MET B 1 347 ? 45.139 2.035 77.245 1.00 88.05 347 MET B CA 1
ATOM 7040 C C . MET B 1 347 ? 44.322 1.133 76.299 1.00 87.43 347 MET B C 1
ATOM 7041 O O . MET B 1 347 ? 44.114 -0.052 76.588 1.00 87.40 347 MET B O 1
ATOM 7046 N N . LYS B 1 348 ? 43.856 1.700 75.186 1.00 86.52 348 LYS B N 1
ATOM 7047 C CA . LYS B 1 348 ? 43.236 0.921 74.114 1.00 85.60 348 LYS B CA 1
ATOM 7048 C C . LYS B 1 348 ? 44.271 -0.022 73.493 1.00 84.93 348 LYS B C 1
ATOM 7049 O O . LYS B 1 348 ? 43.993 -1.206 73.286 1.00 84.79 348 LYS B O 1
ATOM 7055 N N . GLU B 1 349 ? 45.465 0.507 73.218 1.00 83.99 349 GLU B N 1
ATOM 7056 C CA . GLU B 1 349 ? 46.560 -0.283 72.642 1.00 83.04 349 GLU B CA 1
ATOM 7057 C C . GLU B 1 349 ? 47.136 -1.314 73.619 1.00 81.99 349 GLU B C 1
ATOM 7058 O O . GLU B 1 349 ? 47.867 -2.218 73.210 1.00 81.77 349 GLU B O 1
ATOM 7064 N N . ILE B 1 350 ? 46.803 -1.167 74.902 1.00 80.86 350 ILE B N 1
ATOM 7065 C CA . ILE B 1 350 ? 47.101 -2.185 75.913 1.00 79.84 350 ILE B CA 1
ATOM 7066 C C . ILE B 1 350 ? 46.181 -3.393 75.698 1.00 79.03 350 ILE B C 1
ATOM 7067 O O . ILE B 1 350 ? 46.649 -4.534 75.636 1.00 78.97 350 ILE B O 1
ATOM 7072 N N . PHE B 1 351 ? 44.880 -3.127 75.573 1.00 77.81 351 PHE B N 1
ATOM 7073 C CA . PHE B 1 351 ? 43.904 -4.146 75.196 1.00 76.47 351 PHE B CA 1
ATOM 7074 C C . PHE B 1 351 ? 44.261 -4.750 73.838 1.00 75.62 351 PHE B C 1
ATOM 7075 O O . PHE B 1 351 ? 44.278 -5.970 73.694 1.00 75.50 351 PHE B O 1
ATOM 7083 N N . VAL B 1 352 ? 44.561 -3.891 72.859 1.00 74.60 352 VAL B N 1
ATOM 7084 C CA . VAL B 1 352 ? 44.908 -4.325 71.493 1.00 73.77 352 VAL B CA 1
ATOM 7085 C C . VAL B 1 352 ? 46.109 -5.289 71.465 1.00 73.12 352 VAL B C 1
ATOM 7086 O O . VAL B 1 352 ? 46.083 -6.296 70.748 1.00 73.15 352 VAL B O 1
ATOM 7090 N N . ALA B 1 353 ? 47.142 -4.985 72.250 1.00 72.22 353 ALA B N 1
ATOM 7091 C CA . ALA B 1 353 ? 48.319 -5.854 72.357 1.00 71.27 353 ALA B CA 1
ATOM 7092 C C . ALA B 1 353 ? 48.090 -7.119 73.201 1.00 70.46 353 ALA B C 1
ATOM 7093 O O . ALA B 1 353 ? 48.747 -8.136 72.975 1.00 70.46 353 ALA B O 1
ATOM 7095 N N . LYS B 1 354 ? 47.166 -7.053 74.162 1.00 69.48 354 LYS B N 1
ATOM 7096 C CA . LYS B 1 354 ? 46.894 -8.182 75.072 1.00 68.52 354 LYS B CA 1
ATOM 7097 C C . LYS B 1 354 ? 45.813 -9.181 74.619 1.00 67.63 354 LYS B C 1
ATOM 7098 O O . LYS B 1 354 ? 45.818 -10.340 75.050 1.00 67.54 354 LYS B O 1
ATOM 7104 N N . LEU B 1 355 ? 44.889 -8.737 73.767 1.00 66.44 355 LEU B N 1
ATOM 7105 C CA . LEU B 1 355 ? 43.809 -9.598 73.271 1.00 65.00 355 LEU B CA 1
ATOM 7106 C C . LEU B 1 355 ? 44.328 -10.766 72.430 1.00 64.16 355 LEU B C 1
ATOM 7107 O O . LEU B 1 355 ? 45.386 -10.671 71.803 1.00 64.00 355 LEU B O 1
ATOM 7112 N N . SER B 1 356 ? 43.572 -11.863 72.425 1.00 63.16 356 SER B N 1
ATOM 7113 C CA . SER B 1 356 ? 43.854 -13.003 71.554 1.00 62.20 356 SER B CA 1
ATOM 7114 C C . SER B 1 356 ? 43.731 -12.603 70.084 1.00 61.56 356 SER B C 1
ATOM 7115 O O . SER B 1 356 ? 42.952 -11.711 69.738 1.00 61.30 356 SER B O 1
ATOM 7118 N N . ASP B 1 357 ? 44.504 -13.266 69.226 1.00 60.74 357 ASP B N 1
ATOM 7119 C CA . ASP B 1 357 ? 44.596 -12.903 67.809 1.00 59.96 357 ASP B CA 1
ATOM 7120 C C . ASP B 1 357 ? 43.241 -12.605 67.148 1.00 59.33 357 ASP B C 1
ATOM 7121 O O . ASP B 1 357 ? 43.071 -11.554 66.520 1.00 59.15 357 ASP B O 1
ATOM 7126 N N . TYR B 1 358 ? 42.290 -13.527 67.304 1.00 58.27 358 TYR B N 1
ATOM 7127 C CA . TYR B 1 358 ? 40.978 -13.412 66.664 1.00 57.46 358 TYR B CA 1
ATOM 7128 C C . TYR B 1 358 ? 40.090 -12.311 67.269 1.00 56.70 358 TYR B C 1
ATOM 7129 O O . TYR B 1 358 ? 39.412 -11.593 66.535 1.00 56.47 358 TYR B O 1
ATOM 7138 N N . MET B 1 359 ? 40.098 -12.192 68.594 1.00 55.95 359 MET B N 1
ATOM 7139 C CA . MET B 1 359 ? 39.325 -11.161 69.287 1.00 55.38 359 MET B CA 1
ATOM 7140 C C . MET B 1 359 ? 39.881 -9.757 69.057 1.00 54.83 359 MET B C 1
ATOM 7141 O O . MET B 1 359 ? 39.136 -8.766 69.117 1.00 54.51 359 MET B O 1
ATOM 7146 N N . LYS B 1 360 ? 41.180 -9.678 68.775 1.00 53.90 360 LYS B N 1
ATOM 7147 C CA . LYS B 1 360 ? 41.797 -8.426 68.355 1.00 53.09 360 LYS B CA 1
ATOM 7148 C C . LYS B 1 360 ? 41.309 -8.023 66.960 1.00 52.52 360 LYS B C 1
ATOM 7149 O O . LYS B 1 360 ? 41.207 -6.834 66.647 1.00 52.38 360 LYS B O 1
ATOM 7151 N N . GLY B 1 361 ? 41.008 -9.015 66.124 1.00 51.73 361 GLY B N 1
ATOM 7152 C CA . GLY B 1 361 ? 40.497 -8.758 64.774 1.00 50.79 361 GLY B CA 1
ATOM 7153 C C . GLY B 1 361 ? 39.056 -8.277 64.804 1.00 50.19 361 GLY B C 1
ATOM 7154 O O . GLY B 1 361 ? 38.648 -7.448 63.983 1.00 50.07 361 GLY B O 1
ATOM 7155 N N . VAL B 1 362 ? 38.296 -8.807 65.763 1.00 49.53 362 VAL B N 1
ATOM 7156 C CA . VAL B 1 362 ? 36.897 -8.444 65.992 1.00 48.84 362 VAL B CA 1
ATOM 7157 C C . VAL B 1 362 ? 36.830 -7.023 66.560 1.00 48.66 362 VAL B C 1
ATOM 7158 O O . VAL B 1 362 ? 36.113 -6.167 66.039 1.00 48.21 362 VAL B O 1
ATOM 7162 N N . TYR B 1 363 ? 37.600 -6.784 67.619 1.00 48.59 363 TYR B N 1
ATOM 7163 C CA . TYR B 1 363 ? 37.684 -5.468 68.266 1.00 48.54 363 TYR B CA 1
ATOM 7164 C C . TYR B 1 363 ? 38.039 -4.335 67.300 1.00 48.28 363 TYR B C 1
ATOM 7165 O O . TYR B 1 363 ? 37.375 -3.300 67.278 1.00 48.07 363 TYR B O 1
ATOM 7174 N N . LEU B 1 364 ? 39.092 -4.533 66.513 1.00 48.22 364 LEU B N 1
ATOM 7175 C CA . LEU B 1 364 ? 39.559 -3.511 65.579 1.00 47.97 364 LEU B CA 1
ATOM 7176 C C . LEU B 1 364 ? 38.641 -3.351 64.351 1.00 48.06 364 LEU B C 1
ATOM 7177 O O . LEU B 1 364 ? 38.678 -2.316 63.686 1.00 47.94 364 LEU B O 1
ATOM 7182 N N . SER B 1 365 ? 37.806 -4.360 64.072 1.00 47.98 365 SER B N 1
ATOM 7183 C CA . SER B 1 365 ? 36.819 -4.278 62.980 1.00 47.80 365 SER B CA 1
ATOM 7184 C C . SER B 1 365 ? 35.717 -3.252 63.271 1.00 47.84 365 SER B C 1
ATOM 7185 O O . SER B 1 365 ? 35.142 -2.673 62.350 1.00 47.68 365 SER B O 1
ATOM 7188 N N . LEU B 1 366 ? 35.437 -3.054 64.559 1.00 47.86 366 LEU B N 1
ATOM 7189 C CA . LEU B 1 366 ? 34.421 -2.128 65.041 1.00 48.21 366 LEU B CA 1
ATOM 7190 C C . LEU B 1 366 ? 34.737 -0.685 64.669 1.00 48.86 366 LEU B C 1
ATOM 7191 O O . LEU B 1 366 ? 35.908 -0.356 64.431 1.00 49.30 366 LEU B O 1
ATOM 7196 N N . PRO B 1 367 ? 33.697 0.181 64.590 1.00 49.35 367 PRO B N 1
ATOM 7197 C CA . PRO B 1 367 ? 33.948 1.625 64.524 1.00 49.64 367 PRO B CA 1
ATOM 7198 C C . PRO B 1 367 ? 34.739 2.091 65.747 1.00 50.24 367 PRO B C 1
ATOM 7199 O O . PRO B 1 367 ? 34.661 1.469 66.818 1.00 50.07 367 PRO B O 1
ATOM 7203 N N . LEU B 1 368 ? 35.486 3.178 65.579 1.00 50.69 368 LEU B N 1
ATOM 7204 C CA . LEU B 1 368 ? 36.394 3.669 66.605 1.00 51.22 368 LEU B CA 1
ATOM 7205 C C . LEU B 1 368 ? 35.662 4.098 67.872 1.00 51.28 368 LEU B C 1
ATOM 7206 O O . LEU B 1 368 ? 36.126 3.824 68.981 1.00 51.28 368 LEU B O 1
ATOM 7211 N N . PHE B 1 369 ? 34.509 4.747 67.713 1.00 51.59 369 PHE B N 1
ATOM 7212 C CA . PHE B 1 369 ? 33.725 5.158 68.875 1.00 51.68 369 PHE B CA 1
ATOM 7213 C C . PHE B 1 369 ? 33.156 3.969 69.652 1.00 51.58 369 PHE B C 1
ATOM 7214 O O . PHE B 1 369 ? 33.005 4.036 70.876 1.00 51.50 369 PHE B O 1
ATOM 7222 N N . ILE B 1 370 ? 32.886 2.876 68.936 1.00 51.46 370 ILE B N 1
ATOM 7223 C CA . ILE B 1 370 ? 32.438 1.612 69.539 1.00 51.34 370 ILE B CA 1
ATOM 7224 C C . ILE B 1 370 ? 33.548 0.951 70.369 1.00 51.78 370 ILE B C 1
ATOM 7225 O O . ILE B 1 370 ? 33.295 0.428 71.459 1.00 51.67 370 ILE B O 1
ATOM 7230 N N . GLN B 1 371 ? 34.773 0.982 69.852 1.00 52.49 371 GLN B N 1
ATOM 7231 C CA . GLN B 1 371 ? 35.930 0.461 70.579 1.00 53.28 371 GLN B CA 1
ATOM 7232 C C . GLN B 1 371 ? 35.986 1.091 71.966 1.00 54.02 371 GLN B C 1
ATOM 7233 O O . GLN B 1 371 ? 36.078 0.382 72.968 1.00 54.04 371 GLN B O 1
ATOM 7239 N N . PHE B 1 372 ? 35.876 2.420 72.012 1.00 55.01 372 PHE B N 1
ATOM 7240 C CA . PHE B 1 372 ? 35.909 3.167 73.266 1.00 55.80 372 PHE B CA 1
ATOM 7241 C C . PHE B 1 372 ? 34.704 2.918 74.182 1.00 56.21 372 PHE B C 1
ATOM 7242 O O . PHE B 1 372 ? 34.861 2.850 75.403 1.00 56.57 372 PHE B O 1
ATOM 7250 N N . GLU B 1 373 ? 33.518 2.755 73.600 1.00 56.56 373 GLU B N 1
ATOM 7251 C CA . GLU B 1 373 ? 32.296 2.471 74.373 1.00 57.04 373 GLU B CA 1
ATOM 7252 C C . GLU B 1 373 ? 32.305 1.119 75.102 1.00 57.23 373 GLU B C 1
ATOM 7253 O O . GLU B 1 373 ? 31.648 0.961 76.133 1.00 57.06 373 GLU B O 1
ATOM 7259 N N . LEU B 1 374 ? 33.025 0.146 74.551 1.00 57.71 374 LEU B N 1
ATOM 7260 C CA . LEU B 1 374 ? 33.175 -1.160 75.193 1.00 58.35 374 LEU B CA 1
ATOM 7261 C C . LEU B 1 374 ? 34.083 -1.086 76.424 1.00 58.85 374 LEU B C 1
ATOM 7262 O O . LEU B 1 374 ? 33.825 -1.751 77.427 1.00 58.82 374 LEU B O 1
ATOM 7267 N N . ILE B 1 375 ? 35.139 -0.274 76.333 1.00 59.52 375 ILE B N 1
ATOM 7268 C CA . ILE B 1 375 ? 36.039 -0.002 77.457 1.00 60.28 375 ILE B CA 1
ATOM 7269 C C . ILE B 1 375 ? 35.272 0.643 78.616 1.00 60.80 375 ILE B C 1
ATOM 7270 O O . ILE B 1 375 ? 35.440 0.250 79.778 1.00 60.85 375 ILE B O 1
ATOM 7275 N N . LYS B 1 376 ? 34.431 1.623 78.283 1.00 61.29 376 LYS B N 1
ATOM 7276 C CA . LYS B 1 376 ? 33.578 2.305 79.252 1.00 61.80 376 LYS B CA 1
ATOM 7277 C C . LYS B 1 376 ? 32.550 1.369 79.874 1.00 62.10 376 LYS B C 1
ATOM 7278 O O . LYS B 1 376 ? 32.170 1.548 81.031 1.00 62.00 376 LYS B O 1
ATOM 7284 N N . SER B 1 377 ? 32.097 0.380 79.104 1.00 62.49 377 SER B N 1
ATOM 7285 C CA . SER B 1 377 ? 31.127 -0.602 79.593 1.00 63.06 377 SER B CA 1
ATOM 7286 C C . SER B 1 377 ? 31.719 -1.460 80.713 1.00 63.53 377 SER B C 1
ATOM 7287 O O . SER B 1 377 ? 31.037 -1.773 81.692 1.00 63.51 377 SER B O 1
ATOM 7290 N N . ILE B 1 378 ? 32.992 -1.817 80.553 1.00 64.14 378 ILE B N 1
ATOM 7291 C CA . ILE B 1 378 ? 33.745 -2.594 81.534 1.00 64.91 378 ILE B CA 1
ATOM 7292 C C . ILE B 1 378 ? 34.057 -1.757 82.777 1.00 65.36 378 ILE B C 1
ATOM 7293 O O . ILE B 1 378 ? 33.810 -2.191 83.911 1.00 65.32 378 ILE B O 1
ATOM 7298 N N . LEU B 1 379 ? 34.580 -0.553 82.543 1.00 65.91 379 LEU B N 1
ATOM 7299 C CA . LEU B 1 379 ? 34.992 0.368 83.602 1.00 66.52 379 LEU B CA 1
ATOM 7300 C C . LEU B 1 379 ? 33.861 0.787 84.542 1.00 67.01 379 LEU B C 1
ATOM 7301 O O . LEU B 1 379 ? 34.082 1.566 85.473 1.00 67.36 379 LEU B O 1
ATOM 7306 N N . GLU B 1 380 ? 32.659 0.265 84.305 1.00 67.48 380 GLU B N 1
ATOM 7307 C CA . GLU B 1 380 ? 31.477 0.673 85.059 1.00 68.11 380 GLU B CA 1
ATOM 7308 C C . GLU B 1 380 ? 30.595 -0.507 85.498 1.00 68.44 380 GLU B C 1
ATOM 7309 O O . GLU B 1 380 ? 29.389 -0.347 85.718 1.00 68.38 380 GLU B O 1
ATOM 7315 N N . ARG B 1 381 ? 31.200 -1.686 85.637 1.00 68.89 381 ARG B N 1
ATOM 7316 C CA . ARG B 1 381 ? 30.467 -2.891 86.043 1.00 69.38 381 ARG B CA 1
ATOM 7317 C C . ARG B 1 381 ? 29.893 -2.760 87.454 1.00 69.56 381 ARG B C 1
ATOM 7318 O O . ARG B 1 381 ? 30.495 -2.116 88.313 1.00 69.61 381 ARG B O 1
ATOM 7326 N N . ASP B 1 382 ? 28.719 -3.357 87.676 1.00 69.93 382 ASP B N 1
ATOM 7327 C CA . ASP B 1 382 ? 28.064 -3.347 88.995 1.00 70.15 382 ASP B CA 1
ATOM 7328 C C . ASP B 1 382 ? 28.874 -4.169 90.023 1.00 70.52 382 ASP B C 1
ATOM 7329 O O . ASP B 1 382 ? 29.791 -4.902 89.627 1.00 70.38 382 ASP B O 1
ATOM 7334 N N . PRO B 1 383 ? 28.551 -4.051 91.337 1.00 70.76 383 PRO B N 1
ATOM 7335 C CA . PRO B 1 383 ? 29.337 -4.751 92.374 1.00 70.80 383 PRO B CA 1
ATOM 7336 C C . PRO B 1 383 ? 29.687 -6.212 92.040 1.00 70.81 383 PRO B C 1
ATOM 7337 O O . PRO B 1 383 ? 30.805 -6.647 92.318 1.00 70.98 383 PRO B O 1
ATOM 7341 N N . HIS B 1 384 ? 28.752 -6.942 91.431 1.00 70.63 384 HIS B N 1
ATOM 7342 C CA . HIS B 1 384 ? 28.976 -8.338 91.042 1.00 70.60 384 HIS B CA 1
ATOM 7343 C C . HIS B 1 384 ? 29.859 -8.529 89.794 1.00 70.33 384 HIS B C 1
ATOM 7344 O O . HIS B 1 384 ? 30.010 -9.646 89.296 1.00 70.29 384 HIS B O 1
ATOM 7351 N N . GLY B 1 385 ? 30.437 -7.436 89.299 1.00 70.15 385 GLY B N 1
ATOM 7352 C CA . GLY B 1 385 ? 31.379 -7.470 88.176 1.00 69.76 385 GLY B CA 1
ATOM 7353 C C . GLY B 1 385 ? 30.810 -7.704 86.782 1.00 69.56 385 GLY B C 1
ATOM 7354 O O . GLY B 1 385 ? 31.573 -7.838 85.821 1.00 69.57 385 GLY B O 1
ATOM 7355 N N . ASN B 1 386 ? 29.484 -7.762 86.656 1.00 69.10 386 ASN B N 1
ATOM 7356 C CA . ASN B 1 386 ? 28.876 -7.991 85.343 1.00 68.79 386 ASN B CA 1
ATOM 7357 C C . ASN B 1 386 ? 28.529 -6.723 84.547 1.00 68.41 386 ASN B C 1
ATOM 7358 O O . ASN B 1 386 ? 28.159 -5.688 85.112 1.00 68.25 386 ASN B O 1
ATOM 7363 N N . PHE B 1 387 ? 28.666 -6.836 83.228 1.00 67.93 387 PHE B N 1
ATOM 7364 C CA . PHE B 1 387 ? 28.536 -5.720 82.290 1.00 67.34 387 PHE B CA 1
ATOM 7365 C C . PHE B 1 387 ? 27.255 -5.819 81.447 1.00 66.84 387 PHE B C 1
ATOM 7366 O O . PHE B 1 387 ? 26.541 -6.830 81.478 1.00 66.78 387 PHE B O 1
ATOM 7374 N N . ASN B 1 388 ? 26.975 -4.746 80.709 1.00 66.28 388 ASN B N 1
ATOM 7375 C CA . ASN B 1 388 ? 26.046 -4.762 79.576 1.00 65.52 388 ASN B CA 1
ATOM 7376 C C . ASN B 1 388 ? 26.574 -3.863 78.456 1.00 64.91 388 ASN B C 1
ATOM 7377 O O . ASN B 1 388 ? 27.385 -2.962 78.704 1.00 64.89 388 ASN B O 1
ATOM 7382 N N . VAL B 1 389 ? 26.118 -4.110 77.232 1.00 64.11 389 VAL B N 1
ATOM 7383 C CA . VAL B 1 389 ? 26.585 -3.352 76.065 1.00 63.27 389 VAL B CA 1
ATOM 7384 C C . VAL B 1 389 ? 25.537 -2.335 75.556 1.00 62.39 389 VAL B C 1
ATOM 7385 O O . VAL B 1 389 ? 25.291 -2.213 74.356 1.00 62.41 389 VAL B O 1
ATOM 7389 N N . SER B 1 390 ? 24.936 -1.603 76.490 1.00 61.23 390 SER B N 1
ATOM 7390 C CA . SER B 1 390 ? 23.884 -0.632 76.178 1.00 59.94 390 SER B CA 1
ATOM 7391 C C . SER B 1 390 ? 24.389 0.581 75.399 1.00 59.00 390 SER B C 1
ATOM 7392 O O . SER B 1 390 ? 23.610 1.245 74.704 1.00 58.78 390 SER B O 1
ATOM 7395 N N . ARG B 1 391 ? 25.693 0.842 75.518 1.00 57.62 391 ARG B N 1
ATOM 7396 C CA . ARG B 1 391 ? 26.358 1.987 74.885 1.00 56.43 391 ARG B CA 1
ATOM 7397 C C . ARG B 1 391 ? 26.556 1.825 73.377 1.00 55.01 391 ARG B C 1
ATOM 7398 O O . ARG B 1 391 ? 26.998 2.761 72.701 1.00 55.10 391 ARG B O 1
ATOM 7406 N N . VAL B 1 392 ? 26.259 0.636 72.857 1.00 53.15 392 VAL B N 1
ATOM 7407 C CA . VAL B 1 392 ? 26.373 0.395 71.421 1.00 51.27 392 VAL B CA 1
ATOM 7408 C C . VAL B 1 392 ? 24.988 0.270 70.768 1.00 49.37 392 VAL B C 1
ATOM 7409 O O . VAL B 1 392 ? 24.215 -0.619 71.113 1.00 49.29 392 VAL B O 1
ATOM 7413 N N . PRO B 1 393 ? 24.664 1.196 69.849 1.00 47.60 393 PRO B N 1
ATOM 7414 C CA . PRO B 1 393 ? 23.380 1.152 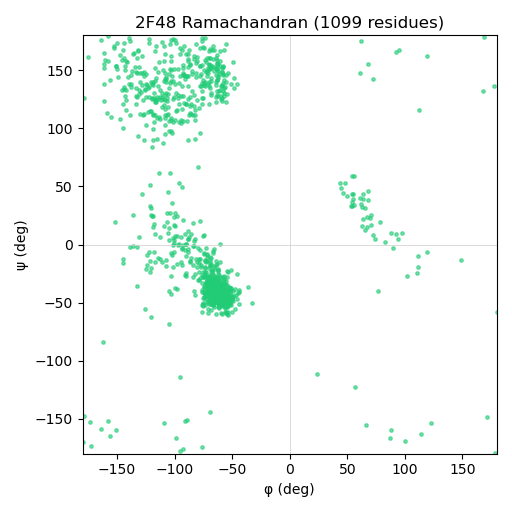69.145 1.00 45.99 393 PRO B CA 1
ATOM 7415 C C . PRO B 1 393 ? 23.459 0.259 67.902 1.00 44.32 393 PRO B C 1
ATOM 7416 O O . PRO B 1 393 ? 24.247 0.532 66.994 1.00 43.60 393 PRO B O 1
ATOM 7420 N N . THR B 1 394 ? 22.636 -0.793 67.878 1.00 42.82 394 THR B N 1
ATOM 7421 C CA . THR B 1 394 ? 22.729 -1.872 66.877 1.00 41.31 394 THR B CA 1
ATOM 7422 C C . THR B 1 394 ? 22.705 -1.377 65.430 1.00 39.56 394 THR B C 1
ATOM 7423 O O . THR B 1 394 ? 23.554 -1.749 64.619 1.00 38.93 394 THR B O 1
ATOM 7427 N N . GLU B 1 395 ? 21.719 -0.543 65.124 1.00 38.07 395 GLU B N 1
ATOM 7428 C CA . GLU B 1 395 ? 21.492 -0.084 63.765 1.00 36.52 395 GLU B CA 1
ATOM 7429 C C . GLU B 1 395 ? 22.659 0.787 63.268 1.00 35.24 395 GLU B C 1
ATOM 7430 O O . GLU B 1 395 ? 23.115 0.633 62.132 1.00 34.78 395 GLU B O 1
ATOM 7436 N N . LYS B 1 396 ? 23.153 1.670 64.133 1.00 34.22 396 LYS B N 1
ATOM 7437 C CA . LYS B 1 396 ? 24.281 2.556 63.794 1.00 33.80 396 LYS B CA 1
ATOM 7438 C C . LYS B 1 396 ? 25.632 1.810 63.682 1.00 32.83 396 LYS B C 1
ATOM 7439 O O . LYS B 1 396 ? 26.448 2.122 62.814 1.00 32.48 396 LYS B O 1
ATOM 7445 N N . LEU B 1 397 ? 25.855 0.825 64.547 1.00 31.90 397 LEU B N 1
ATOM 7446 C CA . LEU B 1 397 ? 26.968 -0.103 64.364 1.00 31.48 397 LEU B CA 1
ATOM 7447 C C . LEU B 1 397 ? 26.896 -0.728 62.975 1.00 31.33 397 LEU B C 1
ATOM 7448 O O . LEU B 1 397 ? 27.862 -0.652 62.215 1.00 30.88 397 LEU B O 1
ATOM 7453 N N . PHE B 1 398 ? 25.745 -1.321 62.628 1.00 31.52 398 PHE B N 1
ATOM 7454 C CA . PHE B 1 398 ? 25.614 -1.984 61.322 1.00 31.54 398 PHE B CA 1
ATOM 7455 C C . PHE B 1 398 ? 25.805 -1.021 60.160 1.00 30.93 398 PHE B C 1
ATOM 7456 O O . PHE B 1 398 ? 26.435 -1.374 59.155 1.00 31.07 398 PHE B O 1
ATOM 7464 N N . ILE B 1 399 ? 25.266 0.193 60.287 1.00 30.27 399 ILE B N 1
ATOM 7465 C CA . ILE B 1 399 ? 25.337 1.161 59.188 1.00 29.59 399 ILE B CA 1
ATOM 7466 C C . ILE B 1 399 ? 26.780 1.512 58.838 1.00 29.81 399 ILE B C 1
ATOM 7467 O O . ILE B 1 399 ? 27.155 1.433 57.666 1.00 29.14 399 ILE B O 1
ATOM 7472 N N . GLU B 1 400 ? 27.561 1.892 59.853 1.00 30.60 400 GLU B N 1
ATOM 7473 C CA . GLU B 1 400 ? 28.969 2.285 59.686 1.00 32.19 400 GLU B CA 1
ATOM 7474 C C . GLU B 1 400 ? 29.813 1.153 59.109 1.00 32.08 400 GLU B C 1
ATOM 7475 O O . GLU B 1 400 ? 30.590 1.363 58.167 1.00 31.99 400 GLU B O 1
ATOM 7481 N N . MET B 1 401 ? 29.648 -0.049 59.660 1.00 32.71 401 MET B N 1
ATOM 7482 C CA . MET B 1 401 ? 30.406 -1.202 59.153 1.00 33.81 401 MET B CA 1
ATOM 7483 C C . MET B 1 401 ? 30.044 -1.533 57.714 1.00 33.83 401 MET B C 1
ATOM 7484 O O . MET B 1 401 ? 30.913 -1.903 56.937 1.00 33.80 401 MET B O 1
ATOM 7489 N N . ILE B 1 402 ? 28.764 -1.389 57.362 1.00 34.21 402 ILE B N 1
ATOM 7490 C CA . ILE B 1 402 ? 28.323 -1.607 55.982 1.00 34.44 402 ILE B CA 1
ATOM 7491 C C . ILE B 1 402 ? 28.932 -0.573 55.037 1.00 35.14 402 ILE B C 1
ATOM 7492 O O . ILE B 1 402 ? 29.453 -0.942 53.990 1.00 35.53 402 ILE B O 1
ATOM 7497 N N . GLN B 1 403 ? 28.866 0.713 55.405 1.00 36.30 403 GLN B N 1
ATOM 7498 C CA . GLN B 1 403 ? 29.461 1.799 54.593 1.00 37.31 403 GLN B CA 1
ATOM 7499 C C . GLN B 1 403 ? 30.935 1.514 54.311 1.00 37.39 403 GLN B C 1
ATOM 7500 O O . GLN B 1 403 ? 31.399 1.624 53.177 1.00 37.10 403 GLN B O 1
ATOM 7506 N N . SER B 1 404 ? 31.649 1.136 55.367 1.00 37.98 404 SER B N 1
ATOM 7507 C CA . SER B 1 404 ? 33.056 0.757 55.309 1.00 39.13 404 SER B CA 1
ATOM 7508 C C . SER B 1 404 ? 33.328 -0.372 54.290 1.00 39.04 404 SER B C 1
ATOM 7509 O O . SER B 1 404 ? 34.108 -0.185 53.351 1.00 38.94 404 SER B O 1
ATOM 7512 N N . ARG B 1 405 ? 32.666 -1.520 54.456 1.00 39.40 405 ARG B N 1
ATOM 7513 C CA . ARG B 1 405 ? 32.740 -2.626 53.485 1.00 39.63 405 ARG B CA 1
ATOM 7514 C C . ARG B 1 405 ? 32.506 -2.162 52.051 1.00 39.89 405 ARG B C 1
ATOM 7515 O O . ARG B 1 405 ? 33.281 -2.498 51.153 1.00 39.78 405 ARG B O 1
ATOM 7523 N N . LEU B 1 406 ? 31.440 -1.381 51.851 1.00 39.92 406 LEU B N 1
ATOM 7524 C CA . LEU B 1 406 ? 31.068 -0.857 50.533 1.00 40.29 406 LEU B CA 1
ATOM 7525 C C . LEU B 1 406 ? 32.056 0.176 49.954 1.00 41.28 406 LEU B C 1
ATOM 7526 O O . LEU B 1 406 ? 32.276 0.216 48.729 1.00 40.25 406 LEU B O 1
ATOM 7531 N N . ASN B 1 407 ? 32.632 1.003 50.833 1.00 42.66 407 ASN B N 1
ATOM 7532 C CA . ASN B 1 407 ? 33.660 1.977 50.442 1.00 44.54 407 ASN B CA 1
ATOM 7533 C C . ASN B 1 407 ? 34.908 1.295 49.876 1.00 45.74 407 ASN B C 1
ATOM 7534 O O . ASN B 1 407 ? 35.445 1.740 48.860 1.00 45.69 407 ASN B O 1
ATOM 7539 N N . ASP B 1 408 ? 35.353 0.223 50.544 1.00 47.32 408 ASP B N 1
ATOM 7540 C CA . ASP B 1 408 ? 36.465 -0.628 50.086 1.00 48.80 408 ASP B CA 1
ATOM 7541 C C . ASP B 1 408 ? 36.174 -1.281 48.743 1.00 49.55 408 ASP B C 1
ATOM 7542 O O . ASP B 1 408 ? 37.044 -1.313 47.874 1.00 49.99 408 ASP B O 1
ATOM 7547 N N . MET B 1 409 ? 34.964 -1.823 48.591 1.00 50.35 409 MET B N 1
ATOM 7548 C CA . MET B 1 409 ? 34.551 -2.489 47.357 1.00 51.31 409 MET B CA 1
ATOM 7549 C C . MET B 1 409 ? 34.509 -1.519 46.183 1.00 52.13 409 MET B C 1
ATOM 7550 O O . MET B 1 409 ? 34.858 -1.885 45.056 1.00 52.32 409 MET B O 1
ATOM 7555 N N . LYS B 1 410 ? 34.076 -0.287 46.448 1.00 52.67 410 LYS B N 1
ATOM 7556 C CA . LYS B 1 410 ? 34.043 0.746 45.422 1.00 53.43 410 LYS B CA 1
ATOM 7557 C C . LYS B 1 410 ? 35.454 1.085 44.929 1.00 54.10 410 LYS B C 1
ATOM 7558 O O . LYS B 1 410 ? 35.672 1.232 43.724 1.00 53.97 410 LYS B O 1
ATOM 7564 N N . LYS B 1 411 ? 36.397 1.203 45.868 1.00 55.14 411 LYS B N 1
ATOM 7565 C CA . LYS B 1 411 ? 37.797 1.546 45.560 1.00 56.22 411 LYS B CA 1
ATOM 7566 C C . LYS B 1 411 ? 38.503 0.509 44.684 1.00 56.48 411 LYS B C 1
ATOM 7567 O O . LYS B 1 411 ? 39.317 0.867 43.828 1.00 56.82 411 LYS B O 1
ATOM 7573 N N . ARG B 1 412 ? 38.178 -0.764 44.896 1.00 56.73 412 ARG B N 1
ATOM 7574 C CA . ARG B 1 412 ? 38.654 -1.840 44.034 1.00 57.04 412 ARG B CA 1
ATOM 7575 C C . ARG B 1 412 ? 37.597 -2.230 42.991 1.00 56.40 412 ARG B C 1
ATOM 7576 O O . ARG B 1 412 ? 37.581 -3.356 42.486 1.00 56.65 412 ARG B O 1
ATOM 7584 N N . GLY B 1 413 ? 36.714 -1.280 42.689 1.00 55.83 413 GLY B N 1
ATOM 7585 C CA . GLY B 1 413 ? 35.786 -1.365 41.554 1.00 54.82 413 GLY B CA 1
ATOM 7586 C C . GLY B 1 413 ? 34.745 -2.469 41.489 1.00 54.18 413 GLY B C 1
ATOM 7587 O O . GLY B 1 413 ? 34.419 -2.932 40.394 1.00 54.56 413 GLY B O 1
ATOM 7588 N N . GLU B 1 414 ? 34.196 -2.878 42.633 1.00 53.30 414 GLU B N 1
ATOM 7589 C CA . GLU B 1 414 ? 33.137 -3.903 42.653 1.00 52.37 414 GLU B CA 1
ATOM 7590 C C . GLU B 1 414 ? 31.809 -3.435 43.266 1.00 51.21 414 GLU B C 1
ATOM 7591 O O . GLU B 1 414 ? 31.034 -4.253 43.773 1.00 51.11 414 GLU B O 1
ATOM 7597 N N . TYR B 1 415 ? 31.559 -2.129 43.246 1.00 49.61 415 TYR B N 1
ATOM 7598 C CA . TYR B 1 415 ? 30.288 -1.578 43.720 1.00 47.87 415 TYR B CA 1
ATOM 7599 C C . TYR B 1 415 ? 30.053 -0.249 43.042 1.00 47.16 415 TYR B C 1
ATOM 7600 O O . TYR B 1 415 ? 30.749 0.732 43.306 1.00 47.03 415 TYR B O 1
ATOM 7609 N N . LYS B 1 416 ? 29.073 -0.241 42.150 1.00 46.02 416 LYS B N 1
ATOM 7610 C CA . LYS B 1 416 ? 28.806 0.906 41.311 1.00 45.55 416 LYS B CA 1
ATOM 7611 C C . LYS B 1 416 ? 27.675 1.757 41.877 1.00 44.30 416 LYS B C 1
ATOM 7612 O O . LYS B 1 416 ? 27.525 2.910 41.495 1.00 44.53 416 LYS B O 1
ATOM 7618 N N . GLY B 1 417 ? 26.899 1.184 42.794 1.00 42.90 417 GLY B N 1
ATOM 7619 C CA . GLY B 1 417 ? 25.710 1.838 43.354 1.00 40.95 417 GLY B CA 1
ATOM 7620 C C . GLY B 1 417 ? 25.971 2.928 44.381 1.00 39.14 417 GLY B C 1
ATOM 7621 O O . GLY B 1 417 ? 27.106 3.316 44.625 1.00 38.98 417 GLY B O 1
ATOM 7622 N N . SER B 1 418 ? 24.904 3.435 44.978 1.00 37.90 418 SER B N 1
ATOM 7623 C CA . SER B 1 418 ? 25.032 4.447 46.022 1.00 36.36 418 SER B CA 1
ATOM 7624 C C . SER B 1 418 ? 24.304 3.997 47.280 1.00 34.89 418 SER B C 1
ATOM 7625 O O . SER B 1 418 ? 23.155 3.525 47.223 1.00 35.57 418 SER B O 1
ATOM 7628 N N . PHE B 1 419 ? 24.979 4.127 48.415 1.00 32.43 419 PHE B N 1
ATOM 7629 C CA . PHE B 1 419 ? 24.423 3.703 49.689 1.00 29.51 419 PHE B CA 1
ATOM 7630 C C . PHE B 1 419 ? 24.238 4.950 50.549 1.00 28.34 419 PHE B C 1
ATOM 7631 O O . PHE B 1 419 ? 25.207 5.570 50.983 1.00 27.62 419 PHE B O 1
ATOM 7639 N N . THR B 1 420 ? 22.979 5.334 50.754 1.00 27.35 420 THR B N 1
ATOM 7640 C CA . THR B 1 420 ? 22.645 6.480 51.601 1.00 25.75 420 THR B CA 1
ATOM 7641 C C . THR B 1 420 ? 21.664 6.003 52.662 1.00 25.20 420 THR B C 1
ATOM 7642 O O . THR B 1 420 ? 20.477 5.779 52.381 1.00 24.25 420 THR B O 1
ATOM 7646 N N . PRO B 1 421 ? 22.184 5.806 53.889 1.00 24.46 421 PRO B N 1
ATOM 7647 C CA . PRO B 1 421 ? 21.439 5.294 55.017 1.00 23.60 421 PRO B CA 1
ATOM 7648 C C . PRO B 1 421 ? 20.663 6.370 55.782 1.00 22.94 421 PRO B C 1
ATOM 7649 O O . PRO B 1 421 ? 21.116 7.497 55.880 1.00 22.63 421 PRO B O 1
ATOM 7653 N N . VAL B 1 422 ? 19.503 6.007 56.328 1.00 22.07 422 VAL B N 1
ATOM 7654 C CA . VAL B 1 422 ? 18.774 6.876 57.254 1.00 20.82 422 VAL B CA 1
ATOM 7655 C C . VAL B 1 422 ? 18.364 5.988 58.406 1.00 21.10 422 VAL B C 1
ATOM 7656 O O . VAL B 1 422 ? 17.766 4.951 58.191 1.00 21.15 422 VAL B O 1
ATOM 7660 N N . ASP B 1 423 ? 18.668 6.373 59.638 1.00 21.56 423 ASP B N 1
ATOM 7661 C CA . ASP B 1 423 ? 18.303 5.519 60.760 1.00 21.91 423 ASP B CA 1
ATOM 7662 C C . ASP B 1 423 ? 17.029 6.012 61.476 1.00 22.04 423 ASP B C 1
ATOM 7663 O O . ASP B 1 423 ? 16.715 7.207 61.473 1.00 21.32 423 ASP B O 1
ATOM 7668 N N . HIS B 1 424 ? 16.294 5.075 62.064 1.00 21.75 424 HIS B N 1
ATOM 7669 C CA . HIS B 1 424 ? 15.090 5.385 62.814 1.00 21.88 424 HIS B CA 1
ATOM 7670 C C . HIS B 1 424 ? 15.051 4.502 64.046 1.00 22.46 424 HIS B C 1
ATOM 7671 O O . HIS B 1 424 ? 15.481 3.347 64.008 1.00 22.95 424 HIS B O 1
ATOM 7678 N N . PHE B 1 425 ? 14.555 5.049 65.143 1.00 22.86 425 PHE B N 1
ATOM 76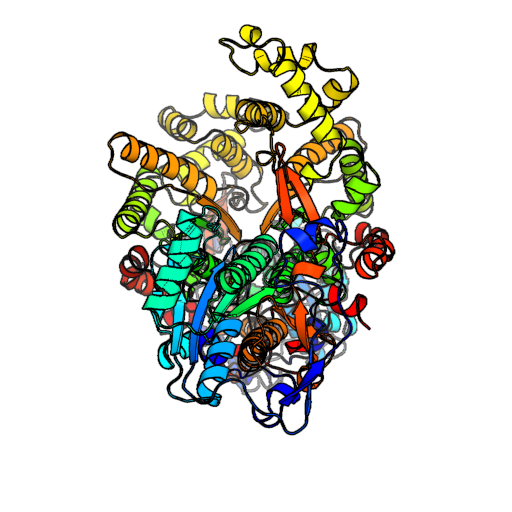79 C CA . PHE B 1 425 ? 14.319 4.281 66.351 1.00 23.61 425 PHE B CA 1
ATOM 7680 C C . PHE B 1 425 ? 12.886 4.564 66.829 1.00 23.84 425 PHE B C 1
ATOM 7681 O O . PHE B 1 425 ? 12.576 5.695 67.233 1.00 24.04 425 PHE B O 1
ATOM 7689 N N . PHE B 1 426 ? 12.019 3.551 66.764 1.00 23.84 426 PHE B N 1
ATOM 7690 C CA . PHE B 1 426 ? 10.638 3.652 67.266 1.00 23.92 426 PHE B CA 1
ATOM 7691 C C . PHE B 1 426 ? 10.427 2.872 68.564 1.00 24.89 426 PHE B C 1
ATOM 7692 O O . PHE B 1 426 ? 10.985 1.789 68.749 1.00 26.14 426 PHE B O 1
ATOM 7700 N N . GLY B 1 427 ? 9.602 3.406 69.462 1.00 24.94 427 GLY B N 1
ATOM 7701 C CA . GLY B 1 427 ? 9.301 2.720 70.711 1.00 24.28 427 GLY B CA 1
ATOM 7702 C C . GLY B 1 427 ? 8.351 3.493 71.598 1.00 24.83 427 GLY B C 1
ATOM 7703 O O . GLY B 1 427 ? 7.270 2.988 71.943 1.00 24.34 427 GLY B O 1
ATOM 7704 N N . TYR B 1 428 ? 8.749 4.723 71.953 1.00 24.14 428 TYR B N 1
ATOM 7705 C CA . TYR B 1 428 ? 7.967 5.586 72.852 1.00 23.99 428 TYR B CA 1
ATOM 7706 C C . TYR B 1 428 ? 6.610 6.011 72.266 1.00 23.65 428 TYR B C 1
ATOM 7707 O O . TYR B 1 428 ? 5.637 6.160 73.005 1.00 23.72 428 TYR B O 1
ATOM 7716 N N . GLU B 1 429 ? 6.541 6.132 70.942 1.00 23.51 429 GLU B N 1
ATOM 7717 C CA . GLU B 1 429 ? 5.318 6.548 70.227 1.00 23.90 429 GLU B CA 1
ATOM 7718 C C . GLU B 1 429 ? 4.330 5.407 69.890 1.00 24.46 429 GLU B C 1
ATOM 7719 O O . GLU B 1 429 ? 3.354 5.607 69.164 1.00 24.74 429 GLU B O 1
ATOM 7725 N N . GLY B 1 430 ? 4.588 4.223 70.433 1.00 24.47 430 GLY B N 1
ATOM 7726 C CA . GLY B 1 430 ? 3.760 3.056 70.200 1.00 24.80 430 GLY B CA 1
ATOM 7727 C C . GLY B 1 430 ? 3.170 2.489 71.473 1.00 24.87 430 GLY B C 1
ATOM 7728 O O . GLY B 1 430 ? 2.173 1.767 71.428 1.00 25.34 430 GLY B O 1
ATOM 7729 N N . ARG B 1 431 ? 3.764 2.817 72.612 1.00 24.63 431 ARG B N 1
ATOM 7730 C CA . ARG B 1 431 ? 3.394 2.154 73.868 1.00 24.64 431 ARG B CA 1
ATOM 7731 C C . ARG B 1 431 ? 2.328 2.870 74.686 1.00 24.32 431 ARG B C 1
ATOM 7732 O O . ARG B 1 431 ? 1.686 2.260 75.555 1.00 23.19 431 ARG B O 1
ATOM 7740 N N . SER B 1 432 ? 2.115 4.154 74.376 1.00 23.60 432 SER B N 1
ATOM 7741 C CA . SER B 1 432 ? 1.024 4.918 74.970 1.00 23.59 432 SER B CA 1
ATOM 7742 C C . SER B 1 432 ? 0.019 5.398 73.917 1.00 23.79 432 SER B C 1
ATOM 7743 O O . SER B 1 432 ? -0.758 6.326 74.178 1.00 24.24 432 SER B O 1
ATOM 7746 N N . ALA B 1 433 ? 0.053 4.784 72.735 1.00 23.58 433 ALA B N 1
ATOM 7747 C CA . ALA B 1 433 ? -0.999 4.950 71.712 1.00 23.80 433 ALA B CA 1
ATOM 7748 C C . ALA B 1 433 ? -2.403 4.423 72.119 1.00 24.16 433 ALA B C 1
ATOM 7749 O O . ALA B 1 433 ? -2.536 3.599 73.052 1.00 23.98 433 ALA B O 1
ATOM 7751 N N . PHE B 1 434 ? -3.445 4.911 71.423 1.00 24.18 434 PHE B N 1
ATOM 7752 C CA . PHE B 1 434 ? -4.808 4.397 71.605 1.00 24.05 434 PHE B CA 1
ATOM 7753 C C . PHE B 1 434 ? -4.779 2.916 71.222 1.00 23.29 434 PHE B C 1
ATOM 7754 O O . PHE B 1 434 ? -4.231 2.557 70.179 1.00 23.15 434 PHE B O 1
ATOM 7762 N N . PRO B 1 435 ? -5.346 2.049 72.069 1.00 23.22 435 PRO B N 1
ATOM 7763 C CA . PRO B 1 435 ? -5.396 0.621 71.733 1.00 23.14 435 PRO B CA 1
ATOM 7764 C C . PRO B 1 435 ? -6.341 0.306 70.557 1.00 23.70 435 PRO B C 1
ATOM 7765 O O . PRO B 1 435 ? -7.395 0.947 70.392 1.00 23.88 435 PRO B O 1
ATOM 7769 N N . SER B 1 436 ? -5.946 -0.655 69.737 1.00 23.91 436 SER B N 1
ATOM 7770 C CA . SER B 1 436 ? -6.829 -1.229 68.726 1.00 24.88 436 SER B CA 1
ATOM 7771 C C . SER B 1 436 ? -8.141 -1.764 69.358 1.00 25.32 436 SER B C 1
ATOM 7772 O O . SER B 1 436 ? -8.298 -1.757 70.583 1.00 25.54 436 SER B O 1
ATOM 7775 N N . ASN B 1 437 ? -9.100 -2.172 68.531 1.00 26.32 437 ASN B N 1
ATOM 7776 C CA . ASN B 1 437 ? -10.301 -2.847 69.062 1.00 27.23 437 ASN B CA 1
ATOM 7777 C C . ASN B 1 437 ? -9.942 -4.110 69.806 1.00 26.65 437 ASN B C 1
ATOM 7778 O O . ASN B 1 437 ? -10.485 -4.368 70.877 1.00 26.71 437 ASN B O 1
ATOM 7783 N N . PHE B 1 438 ? -9.007 -4.871 69.244 1.00 26.51 438 PHE B N 1
ATOM 7784 C CA . PHE B 1 438 ? -8.520 -6.099 69.890 1.00 26.96 438 PHE B CA 1
ATOM 7785 C C . PHE B 1 438 ? -8.026 -5.890 71.320 1.00 26.61 438 PHE B C 1
ATOM 7786 O O . PHE B 1 438 ? -8.530 -6.539 72.246 1.00 26.55 438 PHE B O 1
ATOM 7794 N N . ASP B 1 439 ? -7.034 -5.007 71.499 1.00 26.23 439 ASP B N 1
ATOM 7795 C CA . ASP B 1 439 ? -6.537 -4.673 72.850 1.00 25.06 439 ASP B CA 1
ATOM 7796 C C . ASP B 1 439 ? -7.618 -4.024 73.708 1.00 24.65 439 ASP B C 1
ATOM 7797 O O . ASP B 1 439 ? -7.663 -4.238 74.912 1.00 24.58 439 ASP B O 1
ATOM 7802 N N . SER B 1 440 ? -8.488 -3.216 73.107 1.00 24.63 440 SER B N 1
ATOM 7803 C CA . SER B 1 440 ? -9.592 -2.623 73.878 1.00 24.86 440 SER B CA 1
ATOM 7804 C C . SER B 1 440 ? -10.530 -3.693 74.456 1.00 24.62 440 SER B C 1
ATOM 7805 O O . SER B 1 440 ? -10.909 -3.628 75.635 1.00 24.32 440 SER B O 1
ATOM 7808 N N . ASP B 1 441 ? -10.901 -4.659 73.610 1.00 24.74 441 ASP B N 1
ATOM 7809 C CA . ASP B 1 441 ? -11.785 -5.779 73.992 1.00 24.77 441 ASP B CA 1
ATOM 7810 C C . ASP B 1 441 ? -11.085 -6.727 74.958 1.00 24.35 441 ASP B C 1
ATOM 7811 O O . ASP B 1 441 ? -11.617 -7.065 76.021 1.00 24.38 441 ASP B O 1
ATOM 7816 N N . TYR B 1 442 ? -9.869 -7.107 74.593 1.00 23.31 442 TYR B N 1
ATOM 7817 C CA . TYR B 1 442 ? -9.048 -8.010 75.378 1.00 23.13 442 TYR B CA 1
ATOM 7818 C C . TYR B 1 442 ? -8.783 -7.460 76.786 1.00 22.78 442 TYR B C 1
ATOM 7819 O O . TYR B 1 442 ? -9.020 -8.151 77.786 1.00 21.88 442 TYR B O 1
ATOM 7828 N N . CYS B 1 443 ? -8.372 -6.190 76.876 1.00 22.53 443 CYS B N 1
ATOM 7829 C CA . CYS B 1 443 ? -8.046 -5.595 78.186 1.00 21.74 443 CYS B CA 1
ATOM 7830 C C . CYS B 1 443 ? -9.264 -5.414 79.055 1.00 21.50 443 CYS B C 1
ATOM 7831 O O . CYS B 1 443 ? -9.223 -5.676 80.257 1.00 20.73 443 CYS B O 1
ATOM 7834 N N . TYR B 1 444 ? -10.348 -4.932 78.455 1.00 22.02 444 TYR B N 1
ATOM 7835 C CA . TYR B 1 444 ? -11.603 -4.774 79.191 1.00 22.94 444 TYR B CA 1
ATOM 7836 C C . TYR B 1 444 ? -12.063 -6.146 79.760 1.00 23.28 444 TYR B C 1
ATOM 7837 O O . TYR B 1 444 ? -12.470 -6.251 80.917 1.00 23.81 444 TYR B O 1
ATOM 7846 N N . SER B 1 445 ? -11.956 -7.179 78.929 1.00 23.36 445 SER B N 1
ATOM 7847 C CA . SER B 1 445 ? -12.262 -8.572 79.296 1.00 24.13 445 SER B CA 1
ATOM 7848 C C . SER B 1 445 ? -11.418 -9.112 80.465 1.00 24.57 445 SER B C 1
ATOM 7849 O O . SER B 1 445 ? -11.984 -9.609 81.457 1.00 24.28 445 SER B O 1
ATOM 7852 N N . LEU B 1 446 ? -10.092 -8.970 80.365 1.00 24.18 446 LEU B N 1
ATOM 7853 C CA . LEU B 1 446 ? -9.156 -9.348 81.447 1.00 24.21 446 LEU B CA 1
ATOM 7854 C C . LEU B 1 446 ? -9.475 -8.720 82.787 1.00 24.25 446 LEU B C 1
ATOM 7855 O O . LEU B 1 446 ? -9.326 -9.354 83.841 1.00 24.51 446 LEU B O 1
ATOM 7860 N N . GLY B 1 447 ? -9.866 -7.452 82.760 1.00 23.85 447 GLY B N 1
ATOM 7861 C CA . GLY B 1 447 ? -10.142 -6.742 83.996 1.00 23.81 447 GLY B CA 1
ATOM 7862 C C . GLY B 1 447 ? -11.464 -7.181 84.595 1.00 23.70 447 GLY B C 1
ATOM 7863 O O . GLY B 1 447 ? -11.557 -7.416 85.801 1.00 21.56 447 GLY B O 1
ATOM 7864 N N . TYR B 1 448 ? -12.477 -7.276 83.730 1.00 24.57 448 TYR B N 1
ATOM 7865 C CA . TYR B 1 448 ? -13.807 -7.741 84.125 1.00 26.27 448 TYR B CA 1
ATOM 7866 C C . TYR B 1 448 ? -13.687 -9.150 84.719 1.00 26.00 448 TYR B C 1
ATOM 7867 O O . TYR B 1 448 ? -14.278 -9.454 85.751 1.00 25.84 448 TYR B O 1
ATOM 7876 N N . ASN B 1 449 ? -12.869 -9.973 84.068 1.00 26.34 449 ASN B N 1
ATOM 7877 C CA . ASN B 1 449 ? -12.655 -11.368 84.442 1.00 26.34 449 ASN B CA 1
ATOM 7878 C C . ASN B 1 449 ? -11.911 -11.482 85.773 1.00 26.86 449 ASN B C 1
ATOM 7879 O O . ASN B 1 449 ? -12.230 -12.333 86.612 1.00 26.61 449 ASN B O 1
ATOM 7884 N N . ALA B 1 450 ? -10.937 -10.602 85.986 1.00 27.02 450 ALA B N 1
ATOM 7885 C CA . ALA B 1 450 ? -10.266 -10.516 87.281 1.00 27.63 450 ALA B CA 1
ATOM 7886 C C . ALA B 1 450 ? -11.246 -10.421 88.453 1.00 28.37 450 ALA B C 1
ATOM 7887 O O . ALA B 1 450 ? -11.061 -11.095 89.450 1.00 28.75 450 ALA B O 1
ATOM 7889 N N . VAL B 1 451 ? -12.270 -9.574 88.337 1.00 29.07 451 VAL B N 1
ATOM 7890 C CA . VAL B 1 451 ? -13.303 -9.429 89.381 1.00 29.39 451 VAL B CA 1
ATOM 7891 C C . VAL B 1 451 ? -14.095 -10.743 89.630 1.00 30.56 451 VAL B C 1
ATOM 7892 O O . VAL B 1 451 ? -14.270 -11.152 90.784 1.00 30.77 451 VAL B O 1
ATOM 7896 N N . VAL B 1 452 ? -14.542 -11.404 88.558 1.00 30.83 452 VAL B N 1
ATOM 7897 C CA . VAL B 1 452 ? -15.163 -12.745 88.673 1.00 31.58 452 VAL B CA 1
ATOM 7898 C C . VAL B 1 452 ? -14.253 -13.726 89.442 1.00 32.26 452 VAL B C 1
ATOM 7899 O O . VAL B 1 452 ? -14.726 -14.455 90.317 1.00 33.06 452 VAL B O 1
ATOM 7903 N N . LEU B 1 453 ? -12.956 -13.723 89.137 1.00 32.46 453 LEU B N 1
ATOM 7904 C CA . LEU B 1 453 ? -11.983 -14.537 89.868 1.00 33.13 453 LEU B CA 1
ATOM 7905 C C . LEU B 1 453 ? -11.939 -14.209 91.363 1.00 33.60 453 LEU B C 1
ATOM 7906 O O . LEU B 1 453 ? -11.890 -15.111 92.195 1.00 33.18 453 LEU B O 1
ATOM 7911 N N . ILE B 1 454 ? -11.937 -12.916 91.683 1.00 34.07 454 ILE B N 1
ATOM 7912 C CA . ILE B 1 454 ? -11.965 -12.435 93.068 1.00 34.95 454 ILE B CA 1
ATOM 7913 C C . ILE B 1 454 ? -13.263 -12.812 93.787 1.00 35.77 454 ILE B C 1
ATOM 7914 O O . ILE B 1 454 ? -13.236 -13.195 94.956 1.00 36.19 454 ILE B O 1
ATOM 7919 N N . LEU B 1 455 ? -14.382 -12.709 93.078 1.00 36.80 455 LEU B N 1
ATOM 7920 C CA . LEU B 1 455 ? -15.699 -13.004 93.641 1.00 38.50 455 LEU B CA 1
ATOM 7921 C C . LEU B 1 455 ? -15.867 -14.482 94.006 1.00 39.24 455 LEU B C 1
ATOM 7922 O O . LEU B 1 455 ? -16.737 -14.823 94.806 1.00 39.72 455 LEU B O 1
ATOM 7927 N N . ASN B 1 456 ? -15.027 -15.339 93.428 1.00 40.07 456 ASN B N 1
ATOM 7928 C CA . ASN B 1 456 ? -15.013 -16.766 93.758 1.00 40.62 456 ASN B CA 1
ATOM 7929 C C . ASN B 1 456 ? -13.917 -17.165 94.724 1.00 40.54 456 ASN B C 1
ATOM 7930 O O . ASN B 1 456 ? -13.604 -18.351 94.853 1.00 40.76 456 ASN B O 1
ATOM 7935 N N . GLY B 1 457 ? -13.336 -16.176 95.394 1.00 40.44 457 GLY B N 1
ATOM 7936 C CA . GLY B 1 457 ? -12.408 -16.419 96.497 1.00 40.76 457 GLY B CA 1
ATOM 7937 C C . GLY B 1 457 ? -10.977 -16.714 96.101 1.00 40.94 457 GLY B C 1
ATOM 7938 O O . GLY B 1 457 ? -10.121 -16.944 96.963 1.00 41.39 457 GLY B O 1
ATOM 7939 N N . LEU B 1 458 ? -10.706 -16.676 94.799 1.00 41.09 458 LEU B N 1
ATOM 7940 C CA . LEU B 1 458 ? -9.403 -17.073 94.254 1.00 40.70 458 LEU B CA 1
ATOM 7941 C C . LEU B 1 458 ? -8.285 -16.028 94.444 1.00 41.07 458 LEU B C 1
ATOM 7942 O O . LEU B 1 458 ? -8.503 -14.821 94.264 1.00 41.62 458 LEU B O 1
ATOM 7947 N N . THR B 1 459 ? -7.106 -16.513 94.833 1.00 40.50 459 THR B N 1
ATOM 7948 C CA . THR B 1 459 ? -5.892 -15.714 94.939 1.00 40.50 459 THR B CA 1
ATOM 7949 C C . THR B 1 459 ? -4.776 -16.426 94.171 1.00 40.37 459 THR B C 1
ATOM 7950 O O . THR B 1 459 ? -4.879 -17.623 93.879 1.00 40.69 459 THR B O 1
ATOM 7954 N N . GLY B 1 460 ? -3.717 -15.690 93.846 1.00 39.87 460 GLY B N 1
ATOM 7955 C CA . GLY B 1 460 ? -2.545 -16.249 93.179 1.00 38.93 460 GLY B CA 1
ATOM 7956 C C . GLY B 1 460 ? -2.794 -16.642 91.738 1.00 38.74 460 GLY B C 1
ATOM 7957 O O . GLY B 1 460 ? -2.010 -17.405 91.155 1.00 38.91 460 GLY B O 1
ATOM 7958 N N . TYR B 1 461 ? -3.881 -16.131 91.160 1.00 37.99 461 TYR B N 1
ATOM 7959 C CA . TYR B 1 461 ? -4.231 -16.419 89.762 1.00 37.54 461 TYR B CA 1
ATOM 7960 C C . TYR B 1 461 ? -3.918 -15.278 88.779 1.00 36.84 461 TYR B C 1
ATOM 7961 O O . TYR B 1 461 ? -3.949 -14.095 89.148 1.00 36.35 461 TYR B O 1
ATOM 7970 N N . MET B 1 462 ? -3.630 -15.648 87.531 1.00 35.19 462 MET B N 1
ATOM 7971 C CA . MET B 1 462 ? -3.498 -14.688 86.442 1.00 34.13 462 MET B CA 1
ATOM 7972 C C . MET B 1 462 ? -4.785 -14.698 85.609 1.00 33.37 462 MET B C 1
ATOM 7973 O O . MET B 1 462 ? -5.241 -15.767 85.167 1.00 33.06 462 MET B O 1
ATOM 7978 N N . SER B 1 463 ? -5.399 -13.523 85.430 1.00 32.11 463 SER B N 1
ATOM 7979 C CA . SER B 1 463 ? -6.564 -13.409 84.568 1.00 30.93 463 SER B CA 1
ATOM 7980 C C . SER B 1 463 ? -6.215 -13.838 83.140 1.00 31.11 463 SER B C 1
ATOM 7981 O O . SER B 1 463 ? -5.163 -13.484 82.612 1.00 30.63 463 SER B O 1
ATOM 7984 N N . CYS B 1 464 ? -7.106 -14.618 82.531 1.00 31.66 464 CYS B N 1
ATOM 7985 C CA . CYS B 1 464 ? -6.819 -15.293 81.275 1.00 31.52 464 CYS B CA 1
ATOM 7986 C C . CYS B 1 464 ? -8.025 -15.354 80.346 1.00 31.35 464 CYS B C 1
ATOM 7987 O O . CYS B 1 464 ? -9.110 -15.793 80.739 1.00 31.30 464 CYS B O 1
ATOM 7990 N N . ILE B 1 465 ? -7.822 -14.914 79.108 1.00 31.19 465 ILE B N 1
ATOM 7991 C CA . ILE B 1 465 ? -8.832 -15.010 78.055 1.00 30.63 465 ILE B CA 1
ATOM 7992 C C . ILE B 1 465 ? -8.217 -15.749 76.866 1.00 31.18 465 ILE B C 1
ATOM 7993 O O . ILE B 1 465 ? -7.153 -15.367 76.385 1.00 30.04 465 ILE B O 1
ATOM 7998 N N . LYS B 1 466 ? -8.897 -16.812 76.413 1.00 31.90 466 LYS B N 1
ATOM 7999 C CA . LYS B 1 466 ? -8.413 -17.682 75.338 1.00 32.83 466 LYS B CA 1
ATOM 8000 C C . LYS B 1 466 ? -9.320 -17.625 74.125 1.00 32.53 466 LYS B C 1
ATOM 8001 O O . LYS B 1 466 ? -10.415 -17.073 74.207 1.00 32.89 466 LYS B O 1
ATOM 8007 N N . ASN B 1 467 ? -8.863 -18.227 73.017 1.00 33.02 467 ASN B N 1
ATOM 8008 C CA . ASN B 1 467 ? -9.537 -18.205 71.697 1.00 32.66 467 ASN B CA 1
ATOM 8009 C C . ASN B 1 467 ? -9.555 -16.820 71.032 1.00 32.70 467 ASN B C 1
ATOM 8010 O O . ASN B 1 467 ? -10.531 -16.461 70.362 1.00 32.31 467 ASN B O 1
ATOM 8015 N N . LEU B 1 468 ? -8.452 -16.080 71.183 1.00 32.60 468 LEU B N 1
ATOM 8016 C CA . LEU B 1 468 ? -8.380 -14.650 70.812 1.00 32.61 468 LEU B CA 1
ATOM 8017 C C . LEU B 1 468 ? -8.472 -14.361 69.311 1.00 33.16 468 LEU B C 1
ATOM 8018 O O . LEU B 1 468 ? -8.753 -13.220 68.908 1.00 32.95 468 LEU B O 1
ATOM 8023 N N . ASN B 1 469 ? -8.246 -15.396 68.495 1.00 33.91 469 ASN B N 1
ATOM 8024 C CA . ASN B 1 469 ? -8.456 -15.318 67.043 1.00 34.75 469 ASN B CA 1
ATOM 8025 C C . ASN B 1 469 ? -9.931 -15.321 66.601 1.00 35.56 469 ASN B C 1
ATOM 8026 O O . ASN B 1 469 ? -10.240 -15.020 65.442 1.00 35.79 469 ASN B O 1
ATOM 8031 N N . LEU B 1 470 ? -10.834 -15.662 67.516 1.00 36.24 470 LEU B N 1
ATOM 8032 C CA . LEU B 1 470 ? -12.265 -15.686 67.215 1.00 37.31 470 LEU B CA 1
ATOM 8033 C C . LEU B 1 470 ? -12.898 -14.364 67.628 1.00 37.79 470 LEU B C 1
ATOM 8034 O O . LEU B 1 470 ? -12.264 -13.561 68.318 1.00 37.73 470 LEU B O 1
ATOM 8039 N N . LYS B 1 471 ? -14.146 -14.140 67.215 1.00 38.08 471 LYS B N 1
ATOM 8040 C CA . LYS B 1 471 ? -14.924 -12.993 67.690 1.00 38.42 471 LYS B CA 1
ATOM 8041 C C . LYS B 1 471 ? -14.976 -13.026 69.212 1.00 37.61 471 LYS B C 1
ATOM 8042 O O . LYS B 1 471 ? -14.979 -14.117 69.791 1.00 37.38 471 LYS B O 1
ATOM 8048 N N . PRO B 1 472 ? -14.981 -11.836 69.871 1.00 37.39 472 PRO B N 1
ATOM 8049 C CA . PRO B 1 472 ? -14.990 -11.748 71.338 1.00 37.14 472 PRO B CA 1
ATOM 8050 C C . PRO B 1 472 ? -16.156 -12.428 72.049 1.00 37.07 472 PRO B C 1
ATOM 8051 O O . PRO B 1 472 ? -15.995 -12.847 73.181 1.00 37.42 472 PRO B O 1
ATOM 8055 N N . THR B 1 473 ? -17.313 -12.539 71.407 1.00 37.24 473 THR B N 1
ATOM 8056 C CA . THR B 1 473 ? -18.452 -13.214 72.049 1.00 37.74 473 THR B CA 1
ATOM 8057 C C . THR B 1 473 ? -18.113 -14.697 72.294 1.00 37.60 473 THR B C 1
ATOM 8058 O O . THR B 1 473 ? -18.556 -15.278 73.293 1.00 37.28 473 THR B O 1
ATOM 8062 N N . ASP B 1 474 ? -17.254 -15.242 71.422 1.00 37.38 474 ASP B N 1
ATOM 8063 C CA . ASP B 1 474 ? -16.794 -16.633 71.453 1.00 37.51 474 ASP B CA 1
ATOM 8064 C C . ASP B 1 474 ? -15.522 -16.897 72.267 1.00 36.89 474 ASP B C 1
ATOM 8065 O O . ASP B 1 474 ? -15.056 -18.042 72.336 1.00 36.83 474 ASP B O 1
ATOM 8070 N N . TRP B 1 475 ? -14.952 -15.849 72.874 1.00 35.94 475 TRP B N 1
ATOM 8071 C CA . TRP B 1 475 ? -13.763 -16.001 73.704 1.00 34.64 475 TRP B CA 1
ATOM 8072 C C . TRP B 1 475 ? -14.123 -16.746 74.976 1.00 35.10 475 TRP B C 1
ATOM 8073 O O . TRP B 1 475 ? -15.270 -16.683 75.428 1.00 34.84 475 TRP B O 1
ATOM 8084 N N . ILE B 1 476 ? -13.122 -17.406 75.565 1.00 35.16 476 ILE B N 1
ATOM 8085 C CA . ILE B 1 476 ? -13.258 -18.197 76.781 1.00 36.04 476 ILE B CA 1
ATOM 8086 C C . ILE B 1 476 ? -12.504 -17.571 77.964 1.00 36.32 476 ILE B C 1
ATOM 8087 O O . ILE B 1 476 ? -11.337 -17.194 77.830 1.00 36.35 476 ILE B O 1
ATOM 8092 N N . ALA B 1 477 ? -13.175 -17.491 79.118 1.00 36.38 477 ALA B N 1
ATOM 8093 C CA . ALA B 1 477 ? -12.642 -16.827 80.313 1.00 36.80 477 ALA B CA 1
ATOM 8094 C C . ALA B 1 477 ? -12.217 -17.788 81.429 1.00 37.22 477 ALA B C 1
ATOM 8095 O O . ALA B 1 477 ? -12.873 -18.814 81.664 1.00 37.85 477 ALA B O 1
ATOM 8097 N N . GLY B 1 478 ? -11.125 -17.457 82.116 1.00 37.00 478 GLY B N 1
ATOM 8098 C CA . GLY B 1 478 ? -10.614 -18.292 83.184 1.00 37.25 478 GLY B CA 1
ATOM 8099 C C . GLY B 1 478 ? -9.450 -17.728 83.984 1.00 37.99 478 GLY B C 1
ATOM 8100 O O . GLY B 1 478 ? -9.279 -16.504 84.114 1.00 37.52 478 GLY B O 1
ATOM 8101 N N . GLY B 1 479 ? -8.654 -18.634 84.536 1.00 37.72 479 GLY B N 1
ATOM 8102 C CA . GLY B 1 479 ? -7.544 -18.276 85.390 1.00 38.15 479 GLY B CA 1
ATOM 8103 C C . GLY B 1 479 ? -6.447 -19.306 85.249 1.00 38.85 479 GLY B C 1
ATOM 8104 O O . GLY B 1 479 ? -6.722 -20.500 85.065 1.00 38.84 479 GLY B O 1
ATOM 8105 N N . VAL B 1 480 ? -5.206 -18.836 85.313 1.00 38.63 480 VAL B N 1
ATOM 8106 C CA . VAL B 1 480 ? -4.021 -19.688 85.306 1.00 38.92 480 VAL B CA 1
ATOM 8107 C C . VAL B 1 480 ? -3.313 -19.442 86.632 1.00 38.94 480 VAL B C 1
ATOM 8108 O O . VAL B 1 480 ? -3.108 -18.287 86.997 1.00 38.48 480 VAL B O 1
ATOM 8112 N N . PRO B 1 481 ? -2.953 -20.517 87.375 1.00 39.70 481 PRO B N 1
ATOM 8113 C CA . PRO B 1 481 ? -2.187 -20.310 88.621 1.00 39.92 481 PRO B CA 1
ATOM 8114 C C . PRO B 1 481 ? -0.754 -19.853 88.353 1.00 40.54 481 PRO B C 1
ATOM 8115 O O . PRO B 1 481 ? -0.095 -20.401 87.474 1.00 40.96 481 PRO B O 1
ATOM 8119 N N . LEU B 1 482 ? -0.272 -18.873 89.114 1.00 40.82 482 LEU B N 1
ATOM 8120 C CA . LEU B 1 482 ? 1.042 -18.247 88.850 1.00 41.37 482 LEU B CA 1
ATOM 8121 C C . LEU B 1 482 ? 2.297 -19.141 89.026 1.00 42.14 482 LEU B C 1
ATOM 8122 O O . LEU B 1 482 ? 3.305 -18.938 88.342 1.00 41.44 482 LEU B O 1
ATOM 8127 N N . THR B 1 483 ? 2.237 -20.107 89.942 1.00 43.01 483 THR B N 1
ATOM 8128 C CA . THR B 1 483 ? 3.383 -20.989 90.217 1.00 44.39 483 THR B CA 1
ATOM 8129 C C . THR B 1 483 ? 3.764 -21.887 89.035 1.00 44.98 483 THR B C 1
ATOM 8130 O O . THR B 1 483 ? 4.940 -22.147 88.810 1.00 45.60 483 THR B O 1
ATOM 8134 N N . MET B 1 484 ? 2.765 -22.338 88.283 1.00 46.00 484 MET B N 1
ATOM 8135 C CA . MET B 1 484 ? 2.965 -23.290 87.201 1.00 47.18 484 MET B CA 1
ATOM 8136 C C . MET B 1 484 ? 3.828 -22.759 86.052 1.00 47.51 484 MET B C 1
ATOM 8137 O O . MET B 1 484 ? 4.342 -23.533 85.238 1.00 47.21 484 MET B O 1
ATOM 8142 N N . LEU B 1 485 ? 3.975 -21.437 85.999 1.00 47.99 485 LEU B N 1
ATOM 8143 C CA . LEU B 1 485 ? 4.723 -20.757 84.946 1.00 48.44 485 LEU B CA 1
ATOM 8144 C C . LEU B 1 485 ? 6.165 -20.527 85.381 1.00 48.94 485 LEU B C 1
ATOM 8145 O O . LEU B 1 485 ? 6.993 -20.019 84.616 1.00 49.00 485 LEU B O 1
ATOM 8150 N N . MET B 1 486 ? 6.460 -20.915 86.615 1.00 49.90 486 MET B N 1
ATOM 8151 C CA . MET B 1 486 ? 7.712 -20.546 87.259 1.00 51.02 486 MET B CA 1
ATOM 8152 C C . MET B 1 486 ? 8.835 -21.583 87.154 1.00 51.88 486 MET B C 1
ATOM 8153 O O . MET B 1 486 ? 8.614 -22.752 86.812 1.00 51.81 486 MET B O 1
ATOM 8158 N N . ASN B 1 487 ? 10.043 -21.105 87.436 1.00 52.79 487 ASN B N 1
ATOM 8159 C CA . ASN B 1 487 ? 11.171 -21.943 87.794 1.00 54.15 487 ASN B CA 1
ATOM 8160 C C . ASN B 1 487 ? 11.934 -21.243 88.909 1.00 55.06 487 ASN B C 1
ATOM 8161 O O . ASN B 1 487 ? 11.562 -20.142 89.328 1.00 54.92 487 ASN B O 1
ATOM 8166 N N . MET B 1 488 ? 12.985 -21.888 89.403 1.00 56.59 488 MET B N 1
ATOM 8167 C CA . MET B 1 488 ? 13.914 -21.228 90.314 1.00 58.01 488 MET B CA 1
ATOM 8168 C C . MET B 1 488 ? 15.128 -20.759 89.534 1.00 58.82 488 MET B C 1
ATOM 8169 O O . MET B 1 488 ? 15.705 -21.514 88.754 1.00 59.15 488 MET B O 1
ATOM 8174 N N . GLU B 1 489 ? 15.487 -19.497 89.725 1.00 59.94 489 GLU B N 1
ATOM 8175 C CA . GLU B 1 489 ? 16.654 -18.919 89.087 1.00 61.02 489 GLU B CA 1
ATOM 8176 C C . GLU B 1 489 ? 17.714 -18.738 90.162 1.00 61.61 489 GLU B C 1
ATOM 8177 O O . GLU B 1 489 ? 17.427 -18.199 91.235 1.00 61.70 489 GLU B O 1
ATOM 8183 N N . GLU B 1 490 ? 18.931 -19.200 89.884 1.00 62.20 490 GLU B N 1
ATOM 8184 C CA . GLU B 1 490 ? 20.021 -19.053 90.844 1.00 62.88 490 GLU B CA 1
ATOM 8185 C C . GLU B 1 490 ? 20.880 -17.825 90.557 1.00 63.08 490 GLU B C 1
ATOM 8186 O O . GLU B 1 490 ? 21.453 -17.694 89.477 1.00 63.25 490 GLU B O 1
ATOM 8192 N N . ARG B 1 491 ? 20.958 -16.929 91.538 1.00 63.59 491 ARG B N 1
ATOM 8193 C CA . ARG B 1 491 ? 21.697 -15.677 91.406 1.00 64.26 491 ARG B CA 1
ATOM 8194 C C . ARG B 1 491 ? 22.419 -15.294 92.696 1.00 63.92 491 ARG B C 1
ATOM 8195 O O . ARG B 1 491 ? 21.783 -15.029 93.719 1.00 64.02 491 ARG B O 1
ATOM 8203 N N . TYR B 1 492 ? 23.750 -15.264 92.617 1.00 63.72 492 TYR B N 1
ATOM 8204 C CA . TYR B 1 492 ? 24.650 -14.830 93.703 1.00 63.55 492 TYR B CA 1
ATOM 8205 C C . TYR B 1 492 ? 24.538 -15.684 94.975 1.00 62.93 492 TYR B C 1
ATOM 8206 O O . TYR B 1 492 ? 24.591 -15.163 96.094 1.00 62.94 492 TYR B O 1
ATOM 8215 N N . GLY B 1 493 ? 24.396 -16.995 94.782 1.00 62.13 493 GLY B N 1
ATOM 8216 C CA . GLY B 1 493 ? 24.237 -17.944 95.880 1.00 61.22 493 GLY B CA 1
ATOM 8217 C C . GLY B 1 493 ? 22.800 -18.193 96.311 1.00 60.77 493 GLY B C 1
ATOM 8218 O O . GLY B 1 493 ? 22.556 -19.031 97.188 1.00 60.85 493 GLY B O 1
ATOM 8219 N N . GLU B 1 494 ? 21.851 -17.485 95.687 1.00 60.00 494 GLU B N 1
ATOM 8220 C CA . GLU B 1 494 ? 20.434 -17.528 96.077 1.00 59.17 494 GLU B CA 1
ATOM 8221 C C . GLU B 1 494 ? 19.523 -18.073 94.990 1.00 58.44 494 GLU B C 1
ATOM 8222 O O . GLU B 1 494 ? 19.819 -17.937 93.809 1.00 58.53 494 GLU B O 1
ATOM 8228 N N . LYS B 1 495 ? 18.407 -18.672 95.402 1.00 57.45 495 LYS B N 1
ATOM 8229 C CA . LYS B 1 495 ? 17.391 -19.174 94.472 1.00 56.59 495 LYS B CA 1
ATOM 8230 C C . LYS B 1 495 ? 16.017 -18.503 94.640 1.00 55.68 495 LYS B C 1
ATOM 8231 O O . LYS B 1 495 ? 15.172 -18.978 95.403 1.00 56.07 495 LYS B O 1
ATOM 8237 N N . LYS B 1 496 ? 15.796 -17.409 93.917 1.00 54.38 496 LYS B N 1
ATOM 8238 C CA . LYS B 1 496 ? 14.497 -16.726 93.932 1.00 52.81 496 LYS B CA 1
ATOM 8239 C C . LYS B 1 496 ? 13.599 -17.262 92.808 1.00 51.71 496 LYS B C 1
ATOM 8240 O O . LYS B 1 496 ? 14.103 -17.612 91.736 1.00 51.66 496 LYS B O 1
ATOM 8246 N N . PRO B 1 497 ? 12.268 -17.332 93.040 1.00 50.56 497 PRO B N 1
ATOM 8247 C CA . PRO B 1 497 ? 11.362 -17.788 91.970 1.00 49.63 497 PRO B CA 1
ATOM 8248 C C . PRO B 1 497 ? 11.282 -16.774 90.822 1.00 48.65 497 PRO B C 1
ATOM 8249 O O . PRO B 1 497 ? 11.481 -15.576 91.038 1.00 48.34 497 PRO B O 1
ATOM 8253 N N . VAL B 1 498 ? 11.009 -17.261 89.616 1.00 47.70 498 VAL B N 1
ATOM 8254 C CA . VAL B 1 498 ? 10.977 -16.411 88.429 1.00 47.22 498 VAL B CA 1
ATOM 8255 C C . VAL B 1 498 ? 9.998 -16.956 87.390 1.00 46.58 498 VAL B C 1
ATOM 8256 O O . VAL B 1 498 ? 9.712 -18.149 87.367 1.00 46.59 498 VAL B O 1
ATOM 8260 N N . ILE B 1 499 ? 9.469 -16.062 86.555 1.00 46.04 499 ILE B N 1
ATOM 8261 C CA . ILE B 1 499 ? 8.802 -16.446 85.316 1.00 44.89 499 ILE B CA 1
ATOM 8262 C C . ILE B 1 499 ? 9.698 -15.967 84.178 1.00 44.71 499 ILE B C 1
ATOM 8263 O O . ILE B 1 499 ? 9.961 -14.769 84.042 1.00 44.57 499 ILE B O 1
ATOM 8268 N N . LYS B 1 500 ? 10.171 -16.918 83.378 1.00 44.37 500 LYS B N 1
ATOM 8269 C CA . LYS B 1 500 ? 11.114 -16.642 82.302 1.00 44.31 500 LYS B CA 1
ATOM 8270 C C . LYS B 1 500 ? 10.467 -15.982 81.071 1.00 43.60 500 LYS B C 1
ATOM 8271 O O . LYS B 1 500 ? 9.353 -16.346 80.673 1.00 43.55 500 LYS B O 1
ATOM 8277 N N . LYS B 1 501 ? 11.192 -15.037 80.469 1.00 42.71 501 LYS B N 1
ATOM 8278 C CA . LYS B 1 501 ? 10.809 -14.423 79.197 1.00 42.05 501 LYS B CA 1
ATOM 8279 C C . LYS B 1 501 ? 10.572 -15.469 78.115 1.00 41.58 501 LYS B C 1
ATOM 8280 O O . LYS B 1 501 ? 11.411 -16.347 77.885 1.00 41.42 501 LYS B O 1
ATOM 8286 N N . ALA B 1 502 ? 9.429 -15.366 77.451 1.00 40.57 502 ALA B N 1
ATOM 8287 C CA . ALA B 1 502 ? 9.160 -16.155 76.266 1.00 39.51 502 ALA B CA 1
ATOM 8288 C C . ALA B 1 502 ? 9.786 -15.452 75.058 1.00 38.85 502 ALA B C 1
ATOM 8289 O O . ALA B 1 502 ? 9.446 -14.310 74.748 1.00 39.15 502 ALA B O 1
ATOM 8291 N N . LEU B 1 503 ? 10.714 -16.132 74.387 1.00 37.63 503 LEU B N 1
ATOM 8292 C CA . LEU B 1 503 ? 11.371 -15.581 73.214 1.00 36.21 503 LEU B CA 1
ATOM 8293 C C . LEU B 1 503 ? 10.753 -16.191 71.950 1.00 35.56 503 LEU B C 1
ATOM 8294 O O . LEU B 1 503 ? 9.856 -17.046 72.036 1.00 35.07 503 LEU B O 1
ATOM 8299 N N . VAL B 1 504 ? 11.198 -15.732 70.782 1.00 34.40 504 VAL B N 1
ATOM 8300 C CA . VAL B 1 504 ? 10.707 -16.285 69.528 1.00 34.30 504 VAL B CA 1
ATOM 8301 C C . VAL B 1 504 ? 11.072 -17.785 69.445 1.00 34.62 504 VAL B C 1
ATOM 8302 O O . VAL B 1 504 ? 12.225 -18.176 69.662 1.00 33.81 504 VAL B O 1
ATOM 8306 N N . ASP B 1 505 ? 10.052 -18.595 69.183 1.00 34.80 505 ASP B N 1
ATOM 8307 C CA . ASP B 1 505 ? 10.171 -20.034 68.964 1.00 35.55 505 ASP B CA 1
ATOM 8308 C C . ASP B 1 505 ? 10.586 -20.269 67.514 1.00 35.46 505 ASP B C 1
ATOM 8309 O O . ASP B 1 505 ? 9.780 -20.101 66.594 1.00 35.22 505 ASP B O 1
ATOM 8314 N N . LEU B 1 506 ? 11.838 -20.658 67.302 1.00 35.56 506 LEU B N 1
ATOM 8315 C CA . LEU B 1 506 ? 12.326 -20.900 65.937 1.00 36.09 506 LEU B CA 1
ATOM 8316 C C . LEU B 1 506 ? 11.671 -22.093 65.209 1.00 36.79 506 LEU B C 1
ATOM 8317 O O . LEU B 1 506 ? 11.947 -22.325 64.031 1.00 37.17 506 LEU B O 1
ATOM 8322 N N . GLU B 1 507 ? 10.800 -22.829 65.905 1.00 37.28 507 GLU B N 1
ATOM 8323 C CA . GLU B 1 507 ? 9.986 -23.887 65.287 1.00 37.88 507 GLU B CA 1
ATOM 8324 C C . GLU B 1 507 ? 8.514 -23.461 65.091 1.00 37.35 507 GLU B C 1
ATOM 8325 O O . GLU B 1 507 ? 7.683 -24.257 64.639 1.00 36.96 507 GLU B O 1
ATOM 8331 N N . GLY B 1 508 ? 8.200 -22.205 65.420 1.00 36.22 508 GLY B N 1
ATOM 8332 C CA . GLY B 1 508 ? 6.828 -21.734 65.399 1.00 35.20 508 GLY B CA 1
ATOM 8333 C C . GLY B 1 508 ? 6.407 -21.393 63.994 1.00 34.72 508 GLY B C 1
ATOM 8334 O O . GLY B 1 508 ? 7.250 -21.218 63.128 1.00 34.36 508 GLY B O 1
ATOM 8335 N N . ARG B 1 509 ? 5.099 -21.313 63.771 1.00 34.35 509 ARG B N 1
ATOM 8336 C CA . ARG B 1 509 ? 4.582 -20.931 62.467 1.00 34.49 509 ARG B CA 1
ATOM 8337 C C . ARG B 1 509 ? 5.018 -19.524 62.016 1.00 33.64 509 ARG B C 1
ATOM 8338 O O . ARG B 1 509 ? 5.354 -19.359 60.853 1.00 33.94 509 ARG B O 1
ATOM 8346 N N . PRO B 1 510 ? 4.995 -18.507 62.917 1.00 33.17 510 PRO B N 1
ATOM 8347 C CA . PRO B 1 510 ? 5.471 -17.175 62.498 1.00 32.69 510 PRO B CA 1
ATOM 8348 C C . PRO B 1 510 ? 6.899 -17.153 61.923 1.00 32.23 510 PRO B C 1
ATOM 8349 O O . PRO B 1 510 ? 7.089 -16.772 60.785 1.00 31.96 510 PRO B O 1
ATOM 8353 N N . PHE B 1 511 ? 7.883 -17.589 62.692 1.00 32.59 511 PHE B N 1
ATOM 8354 C CA . PHE B 1 511 ? 9.262 -17.638 62.207 1.00 32.91 511 PHE B CA 1
ATOM 8355 C C . PHE B 1 511 ? 9.433 -18.433 60.904 1.00 33.45 511 PHE B C 1
ATOM 8356 O O . PHE B 1 511 ? 10.165 -18.009 60.006 1.00 33.02 511 PHE B O 1
ATOM 8364 N N . LYS B 1 512 ? 8.740 -19.570 60.812 1.00 33.91 512 LYS B N 1
ATOM 8365 C CA . LYS B 1 512 ? 8.803 -20.432 59.639 1.00 34.81 512 LYS B CA 1
ATOM 8366 C C . LYS B 1 512 ? 8.222 -19.749 58.422 1.00 34.37 512 LYS B C 1
ATOM 8367 O O . LYS B 1 512 ? 8.783 -19.847 57.340 1.00 34.19 512 LYS B O 1
ATOM 8373 N N . GLU B 1 513 ? 7.100 -19.051 58.601 1.00 34.35 513 GLU B N 1
ATOM 8374 C CA . GLU B 1 513 ? 6.551 -18.214 57.541 1.00 34.74 513 GLU B CA 1
ATOM 8375 C C . GLU B 1 513 ? 7.594 -17.190 57.059 1.00 34.10 513 GLU B C 1
ATOM 8376 O O . GLU B 1 513 ? 7.820 -17.049 55.858 1.00 33.94 513 GLU B O 1
ATOM 8382 N N . PHE B 1 514 ? 8.245 -16.508 57.998 1.00 33.56 514 PHE B N 1
ATOM 8383 C CA . PHE B 1 514 ? 9.285 -15.522 57.664 1.00 33.30 514 PHE B CA 1
ATOM 8384 C C . PHE B 1 514 ? 10.470 -16.149 56.902 1.00 33.48 514 PHE B C 1
ATOM 8385 O O . PHE B 1 514 ? 10.894 -15.627 55.861 1.00 32.96 514 PHE B O 1
ATOM 8393 N N . VAL B 1 515 ? 10.997 -17.252 57.430 1.00 33.83 515 VAL B N 1
ATOM 8394 C CA . VAL B 1 515 ? 12.048 -18.021 56.748 1.00 35.41 515 VAL B CA 1
ATOM 8395 C C . VAL B 1 515 ? 11.632 -18.415 55.315 1.00 35.58 515 VAL B C 1
ATOM 8396 O O . VAL B 1 515 ? 12.406 -18.258 54.380 1.00 35.87 515 VAL B O 1
ATOM 8400 N N . LYS B 1 516 ? 10.405 -18.895 55.147 1.00 36.71 516 LYS B N 1
ATOM 8401 C CA . LYS B 1 516 ? 9.899 -19.315 53.829 1.00 38.35 516 LYS B CA 1
ATOM 8402 C C . LYS B 1 516 ? 9.954 -18.211 52.756 1.00 38.25 516 LYS B C 1
ATOM 8403 O O . LYS B 1 516 ? 10.124 -18.493 51.558 1.00 38.24 516 LYS B O 1
ATOM 8409 N N . ASN B 1 517 ? 9.809 -16.959 53.186 1.00 38.31 517 ASN B N 1
ATOM 8410 C CA . ASN B 1 517 ? 9.588 -15.848 52.254 1.00 38.02 517 ASN B CA 1
ATOM 8411 C C . ASN B 1 517 ? 10.656 -14.744 52.217 1.00 37.60 517 ASN B C 1
ATOM 8412 O O . ASN B 1 517 ? 10.589 -13.870 51.356 1.00 37.95 517 ASN B O 1
ATOM 8417 N N . ARG B 1 518 ? 11.642 -14.791 53.113 1.00 37.12 518 ARG B N 1
ATOM 8418 C CA . ARG B 1 518 ? 12.588 -13.669 53.303 1.00 37.07 518 ARG B CA 1
ATOM 8419 C C . ARG B 1 518 ? 13.564 -13.392 52.164 1.00 36.70 518 ARG B C 1
ATOM 8420 O O . ARG B 1 518 ? 13.935 -12.235 51.932 1.00 36.10 518 ARG B O 1
ATOM 8428 N N . ASP B 1 519 ? 13.974 -14.440 51.449 1.00 36.57 519 ASP B N 1
ATOM 8429 C CA . ASP B 1 519 ? 14.882 -14.286 50.309 1.00 36.07 519 ASP B CA 1
ATOM 8430 C C . ASP B 1 519 ? 14.159 -13.604 49.156 1.00 35.00 519 ASP B C 1
ATOM 8431 O O . ASP B 1 519 ? 14.750 -12.818 48.394 1.00 34.64 519 ASP B O 1
ATOM 8436 N N . LYS B 1 520 ? 12.871 -13.900 49.033 1.00 33.64 520 LYS B N 1
ATOM 8437 C CA . LYS B 1 520 ? 12.046 -13.267 48.011 1.00 33.59 520 LYS B CA 1
ATOM 8438 C C . LYS B 1 520 ? 11.805 -11.765 48.322 1.00 32.77 520 LYS B C 1
ATOM 8439 O O . LYS B 1 520 ? 11.902 -10.916 47.439 1.00 32.59 520 LYS B O 1
ATOM 8445 N N . TRP B 1 521 ? 11.490 -11.462 49.578 1.00 32.62 521 TRP B N 1
ATOM 8446 C CA . TRP B 1 521 ? 11.348 -10.071 50.056 1.00 32.28 521 TRP B CA 1
ATOM 8447 C C . TRP B 1 521 ? 12.651 -9.269 49.929 1.00 32.05 521 TRP B C 1
ATOM 8448 O O . TRP B 1 521 ? 12.628 -8.088 49.588 1.00 32.32 521 TRP B O 1
ATOM 8459 N N . ALA B 1 522 ? 13.776 -9.929 50.200 1.00 32.66 522 ALA B N 1
ATOM 8460 C CA . ALA B 1 522 ? 15.120 -9.322 50.164 1.00 32.98 522 ALA B CA 1
ATOM 8461 C C . ALA B 1 522 ? 15.455 -8.749 48.801 1.00 33.45 522 ALA B C 1
ATOM 8462 O O . ALA B 1 522 ? 15.862 -7.591 48.677 1.00 32.56 522 ALA B O 1
ATOM 8464 N N . LEU B 1 523 ? 15.250 -9.564 47.770 1.00 34.26 523 LEU B N 1
ATOM 8465 C CA . LEU B 1 523 ? 15.731 -9.217 46.448 1.00 35.34 523 LEU B CA 1
ATOM 8466 C C . LEU B 1 523 ? 14.703 -8.515 45.564 1.00 35.37 523 LEU B C 1
ATOM 8467 O O . LEU B 1 523 ? 15.053 -7.927 44.544 1.00 36.64 523 LEU B O 1
ATOM 8472 N N . ASN B 1 524 ? 13.437 -8.574 45.956 1.00 35.21 524 ASN B N 1
ATOM 8473 C CA . ASN B 1 524 ? 12.365 -7.996 45.159 1.00 34.83 524 ASN B CA 1
ATOM 8474 C C . ASN B 1 524 ? 11.612 -6.955 45.989 1.00 34.75 524 ASN B C 1
ATOM 8475 O O . ASN B 1 524 ? 11.875 -6.796 47.189 1.00 35.31 524 ASN B O 1
ATOM 8480 N N . ASN B 1 525 ? 10.694 -6.236 45.361 1.00 33.83 525 ASN B N 1
ATOM 8481 C CA . ASN B 1 525 ? 9.993 -5.182 46.069 1.00 33.72 525 ASN B CA 1
ATOM 8482 C C . ASN B 1 525 ? 8.547 -5.587 46.273 1.00 33.19 525 ASN B C 1
ATOM 8483 O O . ASN B 1 525 ? 7.690 -5.291 45.449 1.00 33.71 525 ASN B O 1
ATOM 8488 N N . LEU B 1 526 ? 8.305 -6.304 47.369 1.00 32.35 526 LEU B N 1
ATOM 8489 C CA . LEU B 1 526 ? 7.001 -6.914 47.641 1.00 31.17 526 LEU B CA 1
ATOM 8490 C C . LEU B 1 526 ? 6.446 -6.391 48.949 1.00 30.31 526 LEU B C 1
ATOM 8491 O O . LEU B 1 526 ? 5.729 -7.090 49.669 1.00 30.24 526 LEU B O 1
ATOM 8496 N N . TYR B 1 527 ? 6.797 -5.133 49.232 1.00 29.45 527 TYR B N 1
ATOM 8497 C CA . TYR B 1 527 ? 6.299 -4.381 50.374 1.00 28.21 527 TYR B CA 1
ATOM 8498 C C . TYR B 1 527 ? 4.781 -4.416 50.471 1.00 27.84 527 TYR B C 1
ATOM 8499 O O . TYR B 1 527 ? 4.090 -4.323 49.468 1.00 27.97 527 TYR B O 1
ATOM 8508 N N . LEU B 1 528 ? 4.282 -4.574 51.689 1.00 27.87 528 LEU B N 1
ATOM 8509 C CA . LEU B 1 528 ? 2.867 -4.414 51.979 1.00 28.24 528 LEU B CA 1
ATOM 8510 C C . LEU B 1 528 ? 2.691 -3.124 52.762 1.00 28.53 528 LEU B C 1
ATOM 8511 O O . LEU B 1 528 ? 3.532 -2.770 53.607 1.00 28.99 528 LEU B O 1
ATOM 8516 N N . TYR B 1 529 ? 1.602 -2.423 52.482 1.00 28.45 529 TYR B N 1
ATOM 8517 C CA . TYR B 1 529 ? 1.380 -1.105 53.075 1.00 28.81 529 TYR B CA 1
ATOM 8518 C C . TYR B 1 529 ? 0.158 -1.098 54.003 1.00 28.52 529 TYR B C 1
ATOM 8519 O O . TYR B 1 529 ? -0.965 -0.840 53.567 1.00 28.02 529 TYR B O 1
ATOM 8528 N N . PRO B 1 530 ? 0.385 -1.382 55.297 1.00 28.72 530 PRO B N 1
ATOM 8529 C CA . PRO B 1 530 ? -0.734 -1.374 56.229 1.00 29.11 530 PRO B CA 1
ATOM 8530 C C . PRO B 1 530 ? -1.151 0.083 56.486 1.00 29.52 530 PRO B C 1
ATOM 8531 O O . PRO B 1 530 ? -0.349 1.007 56.305 1.00 29.39 530 PRO B O 1
ATOM 8535 N N . GLY B 1 531 ? -2.388 0.288 56.898 1.00 29.44 531 GLY B N 1
ATOM 8536 C CA . GLY B 1 531 ? -2.824 1.648 57.168 1.00 30.01 531 GLY B CA 1
ATOM 8537 C C . GLY B 1 531 ? -2.687 2.001 58.633 1.00 29.72 531 GLY B C 1
ATOM 8538 O O . GLY B 1 531 ? -2.199 1.202 59.427 1.00 29.65 531 GLY B O 1
ATOM 8539 N N . PRO B 1 532 ? -3.115 3.215 58.998 1.00 29.84 532 PRO B N 1
ATOM 8540 C CA . PRO B 1 5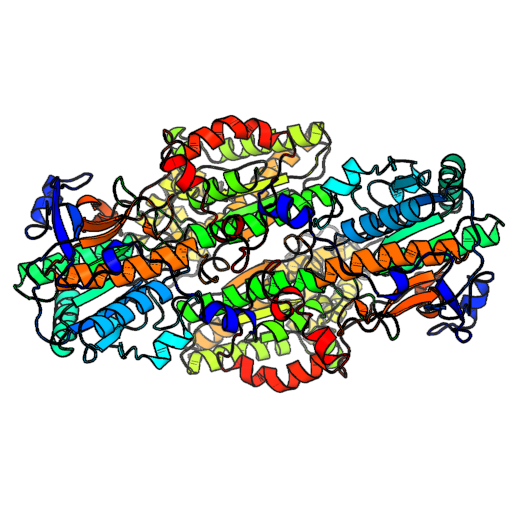32 ? -3.311 3.534 60.400 1.00 29.92 532 PRO B CA 1
ATOM 8541 C C . PRO B 1 532 ? -4.399 2.611 60.972 1.00 30.52 532 PRO B C 1
ATOM 8542 O O . PRO B 1 532 ? -5.242 2.113 60.220 1.00 29.58 532 PRO B O 1
ATOM 8546 N N . VAL B 1 533 ? -4.363 2.394 62.283 1.00 30.80 533 VAL B N 1
ATOM 8547 C CA . VAL B 1 533 ? -5.405 1.662 62.985 1.00 31.58 533 VAL B CA 1
ATOM 8548 C C . VAL B 1 533 ? -6.756 2.337 62.739 1.00 32.35 533 VAL B C 1
ATOM 8549 O O . VAL B 1 533 ? -6.892 3.565 62.861 1.00 32.32 533 VAL B O 1
ATOM 8553 N N . GLN B 1 534 ? -7.735 1.523 62.361 1.00 33.40 534 GLN B N 1
ATOM 8554 C CA . GLN B 1 534 ? -9.102 1.979 62.118 1.00 34.79 534 GLN B CA 1
ATOM 8555 C C . GLN B 1 534 ? -10.011 1.613 63.282 1.00 36.04 534 GLN B C 1
ATOM 8556 O O . GLN B 1 534 ? -9.889 0.532 63.858 1.00 35.59 534 GLN B O 1
ATOM 8562 N N . TYR B 1 535 ? -10.910 2.529 63.628 1.00 38.07 535 TYR B N 1
ATOM 8563 C CA . TYR B 1 535 ? -11.835 2.325 64.745 1.00 40.36 535 TYR B CA 1
ATOM 8564 C C . TYR B 1 535 ? -13.273 2.437 64.270 1.00 41.89 535 TYR B C 1
ATOM 8565 O O . TYR B 1 535 ? -14.202 2.174 65.028 1.00 42.48 535 TYR B O 1
ATOM 8574 N N . PHE B 1 536 ? -13.450 2.817 63.006 1.00 43.78 536 PHE B N 1
ATOM 8575 C CA . PHE B 1 536 ? -14.778 2.831 62.369 1.00 45.19 536 PHE B CA 1
ATOM 8576 C C . PHE B 1 536 ? -14.721 2.119 61.013 1.00 45.62 536 PHE B C 1
ATOM 8577 O O . PHE B 1 536 ? -13.663 2.045 60.382 1.00 45.86 536 PHE B O 1
ATOM 8585 N N . GLY B 1 537 ? -15.852 1.569 60.585 1.00 46.23 537 GLY B N 1
ATOM 8586 C CA . GLY B 1 537 ? -15.918 0.785 59.355 1.00 46.67 537 GLY B CA 1
ATOM 8587 C C . GLY B 1 537 ? -16.243 -0.681 59.601 1.00 47.32 537 GLY B C 1
ATOM 8588 O O . GLY B 1 537 ? -16.710 -1.043 60.689 1.00 47.57 537 GLY B O 1
ATOM 8589 N N . SER B 1 538 ? -15.984 -1.523 58.596 1.00 47.26 538 SER B N 1
ATOM 8590 C CA . SER B 1 538 ? -16.341 -2.945 58.640 1.00 47.49 538 SER B CA 1
ATOM 8591 C C . SER B 1 538 ? -15.607 -3.703 59.744 1.00 47.41 538 SER B C 1
ATOM 8592 O O . SER B 1 538 ? -14.491 -3.330 60.128 1.00 47.27 538 SER B O 1
ATOM 8595 N N . SER B 1 539 ? -16.238 -4.768 60.239 1.00 47.07 539 SER B N 1
ATOM 8596 C CA . SER B 1 539 ? -15.682 -5.566 61.342 1.00 46.74 539 SER B CA 1
ATOM 8597 C C . SER B 1 539 ? -14.295 -6.190 61.054 1.00 46.30 539 SER B C 1
ATOM 8598 O O . SER B 1 539 ? -13.447 -6.252 61.946 1.00 46.12 539 SER B O 1
ATOM 8601 N N . GLU B 1 540 ? -14.059 -6.633 59.820 1.00 45.78 540 GLU B N 1
ATOM 8602 C CA . GLU B 1 540 ? -12.781 -7.271 59.486 1.00 45.65 540 GLU B CA 1
ATOM 8603 C C . GLU B 1 540 ? -11.589 -6.287 59.397 1.00 44.46 540 GLU B C 1
ATOM 8604 O O . GLU B 1 540 ? -10.443 -6.703 59.553 1.00 43.87 540 GLU B O 1
ATOM 8610 N N . ILE B 1 541 ? -11.863 -5.004 59.148 1.00 43.41 541 ILE B N 1
ATOM 8611 C CA . ILE B 1 541 ? -10.820 -3.970 59.249 1.00 42.65 541 ILE B CA 1
ATOM 8612 C C . ILE B 1 541 ? -10.542 -3.638 60.721 1.00 41.46 541 ILE B C 1
ATOM 8613 O O . ILE B 1 541 ? -9.385 -3.688 61.166 1.00 41.52 541 ILE B O 1
ATOM 8618 N N . VAL B 1 542 ? -11.608 -3.334 61.467 1.00 39.45 542 VAL B N 1
ATOM 8619 C CA . VAL B 1 542 ? -11.492 -2.853 62.844 1.00 37.85 542 VAL B CA 1
ATOM 8620 C C . VAL B 1 542 ? -11.137 -3.927 63.868 1.00 37.10 542 VAL B C 1
ATOM 8621 O O . VAL B 1 542 ? -10.592 -3.616 64.935 1.00 36.20 542 VAL B O 1
ATOM 8625 N N . ASP B 1 543 ? -11.431 -5.188 63.548 1.00 36.37 543 ASP B N 1
ATOM 8626 C CA . ASP B 1 543 ? -11.097 -6.289 64.467 1.00 35.96 543 ASP B CA 1
ATOM 8627 C C . ASP B 1 543 ? -9.951 -7.184 63.976 1.00 35.21 543 ASP B C 1
ATOM 8628 O O . ASP B 1 543 ? -9.757 -8.289 64.488 1.00 35.05 543 ASP B O 1
ATOM 8633 N N . GLU B 1 544 ? -9.188 -6.698 63.000 1.00 34.38 544 GLU B N 1
ATOM 8634 C CA . GLU B 1 544 ? -7.989 -7.404 62.534 1.00 33.50 544 GLU B CA 1
ATOM 8635 C C . GLU B 1 544 ? -7.030 -7.672 63.697 1.00 32.39 544 GLU B C 1
ATOM 8636 O O . GLU B 1 544 ? -6.883 -6.849 64.616 1.00 31.96 544 GLU B O 1
ATOM 8642 N N . ILE B 1 545 ? -6.437 -8.859 63.680 1.00 31.64 545 ILE B N 1
ATOM 8643 C CA . ILE B 1 545 ? -5.467 -9.278 64.688 1.00 31.27 545 ILE B CA 1
ATOM 8644 C C . ILE B 1 545 ? -4.063 -9.366 64.071 1.00 30.79 545 ILE B C 1
ATOM 8645 O O . ILE B 1 545 ? -3.899 -9.188 62.871 1.00 30.64 545 ILE B O 1
ATOM 8650 N N . THR B 1 546 ? -3.055 -9.625 64.894 1.00 30.65 546 THR B N 1
ATOM 8651 C CA . THR B 1 546 ? -1.693 -9.759 64.403 1.00 30.74 546 THR B CA 1
ATOM 8652 C C . THR B 1 546 ? -1.532 -10.990 63.483 1.00 31.47 546 THR B C 1
ATOM 8653 O O . THR B 1 546 ? -2.288 -11.959 63.586 1.00 31.37 546 THR B O 1
ATOM 8657 N N . GLU B 1 547 ? -0.568 -10.930 62.568 1.00 32.13 547 GLU B N 1
ATOM 8658 C CA . GLU B 1 547 ? -0.145 -12.106 61.800 1.00 32.74 547 GLU B CA 1
ATOM 8659 C C . GLU B 1 547 ? 0.325 -13.226 62.731 1.00 32.80 547 GLU B C 1
ATOM 8660 O O . GLU B 1 547 ? 0.056 -14.407 62.481 1.00 32.47 547 GLU B O 1
ATOM 8666 N N . THR B 1 548 ? 1.021 -12.836 63.800 1.00 32.89 548 THR B N 1
ATOM 8667 C CA . THR B 1 548 ? 1.549 -13.762 64.799 1.00 33.22 548 THR B CA 1
ATOM 8668 C C . THR B 1 548 ? 0.447 -14.662 65.363 1.00 34.00 548 THR B C 1
ATOM 8669 O O . THR B 1 548 ? 0.522 -15.888 65.236 1.00 33.57 548 THR B O 1
ATOM 8673 N N . LEU B 1 549 ? -0.567 -14.040 65.965 1.00 35.23 549 LEU B N 1
ATOM 8674 C CA . LEU B 1 549 ? -1.707 -14.738 66.572 1.00 36.72 549 LEU B CA 1
ATOM 8675 C C . LEU B 1 549 ? -2.507 -15.569 65.565 1.00 37.48 549 LEU B C 1
ATOM 8676 O O . LEU B 1 549 ? -2.861 -16.704 65.855 1.00 38.01 549 LEU B O 1
ATOM 8681 N N . LYS B 1 550 ? -2.778 -14.986 64.401 1.00 38.56 550 LYS B N 1
ATOM 8682 C CA . LYS B 1 550 ? -3.377 -15.659 63.243 1.00 40.15 550 LYS B CA 1
ATOM 8683 C C . LYS B 1 550 ? -2.685 -16.992 62.846 1.00 40.63 550 LYS B C 1
ATOM 8684 O O . LYS B 1 550 ? -3.362 -18.005 62.608 1.00 40.90 550 LYS B O 1
ATOM 8690 N N . LEU B 1 551 ? -1.352 -16.984 62.774 1.00 40.80 551 LEU B N 1
ATOM 8691 C CA . LEU B 1 551 ? -0.581 -18.186 62.446 1.00 41.51 551 LEU B CA 1
ATOM 8692 C C . LEU B 1 551 ? -0.488 -19.181 63.599 1.00 42.29 551 LEU B C 1
ATOM 8693 O O . LEU B 1 551 ? -0.681 -20.379 63.401 1.00 42.37 551 LEU B O 1
ATOM 8698 N N . GLU B 1 552 ? -0.195 -18.675 64.798 1.00 43.12 552 GLU B N 1
ATOM 8699 C CA . GLU B 1 552 ? -0.041 -19.493 66.002 1.00 43.93 552 GLU B CA 1
ATOM 8700 C C . GLU B 1 552 ? -1.286 -20.282 66.389 1.00 45.02 552 GLU B C 1
ATOM 8701 O O . GLU B 1 552 ? -1.183 -21.378 66.938 1.00 45.08 552 GLU B O 1
ATOM 8707 N N . LEU B 1 553 ? -2.454 -19.711 66.141 1.00 46.26 553 LEU B N 1
ATOM 8708 C CA . LEU B 1 553 ? -3.686 -20.369 66.501 1.00 47.95 553 LEU B CA 1
ATOM 8709 C C . LEU B 1 553 ? -4.179 -21.122 65.268 1.00 49.20 553 LEU B C 1
ATOM 8710 O O . LEU B 1 553 ? -3.507 -22.050 64.817 1.00 49.99 553 LEU B O 1
ATOM 8715 N N . PHE B 1 554 ? -5.310 -20.712 64.705 1.00 50.58 554 PHE B N 1
ATOM 8716 C CA . PHE B 1 554 ? -5.846 -21.312 63.473 1.00 51.88 554 PHE B CA 1
ATOM 8717 C C . PHE B 1 554 ? -6.418 -22.723 63.681 1.00 52.13 554 PHE B C 1
ATOM 8718 O O . PHE B 1 554 ? -5.679 -23.684 63.913 1.00 52.45 554 PHE B O 1
#

InterPro domains:
  IPR000023 Phosphofructokinase domain [PF00365] (74-320)
  IPR011183 Pyrophosphate-dependent phosphofructokinase PfpB [MF_01980] (2-555)
  IPR011183 Pyrophosphate-dependent phosphofructokinase PfpB [PIRSF005677] (1-553)
  IPR011183 Pyrophosphate-dependent phosphofructokinase PfpB [TIGR02477] (6-552)
  IPR022953 ATP-dependent 6-phosphofructokinase [PR00476] (77-96)
  IPR022953 ATP-dependent 6-phosphofructokinase [PR00476] (166-182)
  IPR022953 ATP-dependent 6-phosphofructokinase [PR00476] (199-216)
  IPR022953 ATP-dependent 6-phosphofructokinase [PR00476] (302-314)
  IPR035966 Phosphofructokinase superfamily [G3DSA:3.40.50.460] (220-540)
  IPR035966 Phosphofructokinase superfamily [SSF53784] (6-549)

B-factor: mean 38.86, std 15.65, range [14.21, 96.13]

GO terms:
  GO:0005829 cytosol (C, IDA)

Organism: Borreliella burgdorferi (strain ATCC 35210 / DSM 4680 / CIP 102532 / B31) (NCBI:txid224326)

Solvent-accessible surface area: 41460 Å² total; per-residue (Å²): 54,37,14,51,98,54,2,37,119,45,141,19,77,22,0,71,20,1,120,48,82,16,112,42,0,19,29,71,144,35,112,118,21,88,4,77,79,54,109,143,51,2,97,148,93,0,64,80,8,46,17,49,33,9,5,37,17,64,114,30,148,29,103,56,70,37,109,167,39,0,38,0,0,2,1,0,3,8,9,2,0,0,0,0,3,1,0,2,2,0,0,5,37,0,0,65,108,45,27,96,116,0,93,0,28,0,0,88,21,0,3,81,3,0,9,113,52,62,64,58,67,1,57,120,91,59,2,70,53,42,47,1,1,1,0,0,20,13,7,11,8,22,58,33,24,2,90,73,106,122,61,7,65,98,0,23,132,7,0,114,101,21,108,9,45,0,0,0,4,0,0,7,9,16,3,0,2,2,0,4,23,0,1,5,16,1,96,133,82,67,40,126,16,9,0,0,0,0,0,10,12,9,16,0,2,1,41,44,138,25,2,20,3,1,0,0,0,4,1,0,1,20,5,0,0,4,0,0,0,6,0,0,12,0,0,43,0,28,91,104,38,4,0,0,0,4,0,13,2,44,13,2,1,6,0,2,5,1,0,0,12,31,0,33,3,4,16,10,24,3,0,12,14,4,63,62,121,159,33,49,10,65,87,3,2,61,93,3,8,40,26,2,30,107,0,20,158,104,58,26,46,1,0,0,0,0,0,4,6,0,0,5,37,12,2,46,39,6,81,48,0,0,100,46,0,12,78,12,30,56,153,45,83,57,91,8,158,77,67,79,33,95,102,20,38,109,25,0,33,80,94,9,57,121,142,12,60,45,16,0,91,87,11,20,98,73,3,9,37,28,2,0,62,0,0,62,75,31,20,62,9,12,15,26,31,6,22,79,1,15,1,3,65,6,0,19,77,51,0,68,62,94,2,68,61,46,91,163,190,51,98,11,190,9,88,30,48,35,23,61,14,43,3,0,18,0,0,16,3,4,9,0,2,6,10,0,0,2,3,0,19,0,0,0,11,0,0,0,1,0,0,0,12,37,24,20,5,2,0,0,6,2,53,47,2,68,79,156,21,61,77,9,79,1,4,2,0,0,3,8,32,4,0,3,46,52,111,26,91,62,108,156,28,17,8,1,78,37,24,73,14,89,50,141,13,100,9,13,109,53,5,57,143,25,60,106,102,12,10,67,76,44,76,8,39,18,7,10,10,16,4,8,33,48,58,86,114,22,14,58,46,18,3,49,3,2,74,37,52,68,190,86,21,34,8,25,100,52,3,52,133,45,143,15,71,22,0,65,24,0,106,60,78,16,93,42,1,23,32,72,142,40,148,112,12,100,8,118,91,29,103,120,36,0,100,141,88,0,62,87,8,25,6,50,18,43,3,41,16,69,96,28,163,31,104,54,69,49,101,174,38,0,32,0,0,0,1,0,6,11,18,3,0,0,0,0,1,0,0,0,3,0,0,10,36,0,0,66,106,37,26,106,105,0,90,1,30,0,0,76,24,0,12,75,1,0,11,108,39,59,69,64,66,2,64,117,89,50,1,54,48,45,46,2,1,1,0,0,24,7,4,14,15,23,176,52,88,12,118,69,127,114,50,20,70,97,0,24,130,3,0,119,101,20,109,11,41,0,0,0,10,0,0,17,9,74,16,1,7,23,0,3,34,3,1,7,18,1,87,136,72,69,38,123,11,14,0,0,0,0,0,14,13,14,32,0,13,3,43,50,128,32,3,25,4,1,0,0,0,2,1,0,1,22,4,1,0,3,0,0,0,8,0,0,12,0,1,42,0,18,79,87,30,2,0,0,0,14,3,29,14,72,19,14,0,8,8,2,5,1,0,0,13,24,0,30,3,5,17,12,22,2,2,12,12,2,86,62,127,151,26,28,4,58,74,2,0,67,85,1,3,38,25,2,38,103,0,17,152,98,54,24,34,0,0,0,0,0,0,5,31,2,0,5,83,23,3,36,18,10,128,56,1,0,105,46,0,6,80,20,29,84,143,60,106,57,108,9,186,73,72,113,58,53,57,11,34,118,78,1,37,87,122,12,55,139,130,28,16,45,12,0,87,60,15,16,114,88,2,6,40,29,5,0,69,10,2,75,104,52,60,142,111,33,74,48,92,8,64,107,5,33,1,1,69,2,0,14,73,16,0,64,61,68,3,85,75,35,94,185,143,58,95,12,192,10,61,31,52,34,27,62,14,82,4,2,33,1,0,29,2,4,10,0,2,5,9,0,0,1,2,0,18,0,0,0,10,0,0,0,3,0,0,0,27,40,20,20,5,2,0,0,4,2,55,55,1,55,87,148,14,59,80,11,77,1,5,1,1,0,2,7,29,10,0,7,17,46,121,85,132,75,94,125,84,10,23,10,113,100,24,76,14,92,51,134,13,128,7,12,109,58,4,62,152,26,64,113,103,9,8,58,72,46,77,14,60,31,13,11,11,17,6,12,42,44,53,75,112,16,17,47,49,20,5,49,4,3,80,48,60,46,206

Sequence (1103 aa):
SLFKQERQKYIPKLPNILKKDFNNISLVYGENTEAIQDRQALKEFFKNTYGLPIISFTEGESSLSFSKALNIGIILSGGPAPGGHNVISGVFDAIKKFNPNSKLFGFKGGPLGLLENDKIELTESLINSYRNTGGFDIVSSGRTKIETEEHYNKALFVAKENNLNAIIIIGGDDSNTNAAILAEYFKKNGENIQVIGVPKTIDADLRNDHIEISFGFDSATKIYSELIGNLCRDAMSTKKYWHFVKLMGRSASHVALECALKTHPNICIVSEEVLAKKKTLSEIIDEMVSVILKRSLNGDNFGVVIVPEGLIEFIPEVKSLMLELCDIFDKNEGEFKGLNIEKMKEIFVAKLSDYMKGVYLSLPLFIQFELIKSILERDPHGNFNVSRVPTEKLFIEMIQSRLNDMKKRGEYKGSFTPVDHFFGYEGRSAFPSNFDSDYCYSLGYNAVVLILNGLTGYMSCIKNLNLKPTDWIAGGVPLTMLMNMEERYGEKKPVIKKALVDLEGRPFKEFVKNRDKWALNNLYLYPGPVQYFGSSEIVDEITETLKLELFTSLFKQERQKYIPKLPNILKKDFNNISLVYGENTEAIQDRQALKEFFKNTYGLPIISFTEGESSLSFSKALNIGIILSGGPAPGGHNVISGVFDAIKKFNPNSKLFGFKGGPLGLLENDKIELTESLINSYRNTGGFDIVSSGRTKIETEEHYNKALFVAKENNLNAIIIIGGDDSNTNAAILAEYFKKNGENIQVIGVPKTIDADLRNDHIEISFGFDSATKIYSELIGNLCRDAMSTKKYWHFVKLMGRSASHVALECALKTHPNICIVSEEVLAKKKTLSEIIDEMVSVILKRSLNGDNFGVVIVPEGLIEFIPEVKSLMLELCDIFDKNEGEFKGLNIEKMKEIFVAKLSDYMKGVYLSLPLFIQFELIKSILERDPHGNFNVSRVPTEKLFIEMIQSRLNDMKKRGEYKGSFTPVDHFFGYEGRSAFPSNFDSDYCYSLGYNAVVLILNGLTGYMSCIKNLNLKPTDWIAGGVPLTMLMNMEERYGEKKPVIKKALVDLEGRPFKEFVKNRDKWALNNLYLYPGPVQYFGSSEIVDEITETLKLELF

Foldseek 3Di:
DVVLVVLLPDDFFAAQQLVDDLQFKAKDWAFWFAADPPRVVLCVLLVPFHGGTFIFIDGHGADFPDDDQAEEEEFEEDFFFAQLLLLVVLLVVQSCSVPVPHWYKYQAAGLVSLLVVPIDTCDDVLSSSCALFFDPPSRHYHHAQQDDPVSLVSSVVSCVVSVHQEYEYEDAQSGLQRQLSSLSSCVVVPHRYFGEYAFADLLQQPDDPFFLTGFRVFQLLLVVLQVLLVVLVVCVVPQAEAEEEEEENAAFCPSQLLSCVSWLWQEEDGLQVCLVVLPAPVRVLVVLLVLCLLLVVVVRNYTYYYDYLNNQCRNVLSVVLLVLLLVQCLVPVVCPVPDDQVSVLVSSLVPDDPSSNVVLVVFPPVQNSVSNQQNVPQGNQFGGDSLSRQVRVSSVVSNVVVLVVCVVVVSGDGDYHYDYYYRYSVRRRGRDFSLSSNVSSNQSNLVNSCSSNSDHQWYWGWPPSVDPNNNIITTTDHSNHQWDWDDHSNDIDITRRGHHDDCPAQSVVVCVVCNNVSSNDSPTDNNHRADCDDDPVSRVDGTPSSVRRVD/DDPVLVVLLPDDFFAAQQLVDDLQFKDKDWAWFFAAPPPSPCLCVLQVVFHSGTWIFIDTGGDDWPDQDQAEEEEFEADFFFAQLLLLVLLLVVQSCSSPVVHWYKYQAAGCVSLLVVPIDTCDDVLSSSSALFFDPVSRHYYHDAQDDPNSLVSSVVSCVVSPHQEYEYEDAFVVLQSQLSSQSVCVVVPHRYFYAYAFADLQQQDDDPFFLTGFRVFQLLLVVLQVQLVVLVVCVVPQAEAEEEEEEDQPACPSQLLSCVSWLWQEEDGLVVCLVVLDAPVRVLVVLLVLCQLLVVVVRNYTYYYYYFNRVVSRPLNVVLLVVLVVLCVPCVCVCPDDDPVRCLVVSLVPDDPVSNVVLVLWDPVLNVQSVVQQVDADPVSDGDSNVDGDRVRSLVSNVVVQVVCVVVPNGDHDYHYDYYYDYPVRRRGRGFSLSSNVSSNQSNLSVSCSRRSDHQWYWGWDPSVDPNNNIITITDHSNRQWDWDDDPNDTDITRGTHYDDCVAQSVVVCVVCNNVSNNDSPTDNRHRADCDDDPCRRSPGTPRSVRRPD